Protein 5V5T (pdb70)

B-factor: mean 80.19, std 28.9, range [30.02, 225.95]

Foldseek 3Di:
DDFAWQLLVLVVLVVLCVVVVNDLVVLVVQPAPSVVSVLNNDGHDDDDPVSVVSSCVVSVHDVVPPSVDTHLLVVLLVQLVVCLVVPVVVSNQVSVVVLVVCLVPDDDDVSSLLSLCLLSCVVGVPPHPRDLVVNVVSLVVLVVVLVPDQAEELSVLVSLVSCVVSPPDDRPVVSNVSHLVRHQVDPDPDVVSVVSSVVVLVVVLLVVLLVLPVVSNVVSLVCVVRDDDPPPVVCVVNVVSVVLCCVVVPDPLVVLVVVLVVVLVVCVVPDPPVVSVVVNVSSVSSSVSSVVSVVVD/DFAWQLLVLVVLVVLCVVVVHDLVVLVVQPHPSVQSVCPNPGDDDDDVVSVVSSCVVSVHDVVPPSVDTHPLVVLLVQLVVCLVVPVVVSNQVSVVVLVVVLVPDDDDVSSLLSLCLLSQLLRPPVHDRDPVVSVVSLVVVVVVLVPDQAEELSVLVSLVSCVSSPSDDRPVVSNVSRLVRHQVDPDDDVVSVVSSVVVLVVLLLVQLLVLPVVSNVVSLVCVPRDDDPPPVVCVVNVVSVVLCCSVVPDPLVVLVVSLVVVLVVCVVPDPPVVSVVVNVSSVSSSVSSVDSVVPD/DLQLVLVVLVVLCVVVVPDLVVLVVQPHDSVQSVVCNPPHHDDDPVSVVSSCVVSVHDVPDPSPDDDPLVVLLVQLVVCLVVPVVVSNQVSVVVLVVVQVPDDDDVSSLLSLCLLSCVVRPPDHDRDPVVSVVSVVVLVVCLVPDQAEELSVLVVLVSCVVSPSDDRPVVSNVSRLVRHQVDDDDHVVSVVSSVVVLVVLLLVQLLVLPVVSNVVSLVCVPRDDDPVPVVCVVNVVSVVLVLLVVPDDVVVVVVVLVVVLVVCVVPDPPVVSVVVNVSSVSNSVSSVVSVVD/DLQLLLVVLVVLCVVVVPDLVVLVVQPHDSVQSVLVNPVHDDDDPVSVVSSCVVSVHDVPAVSVDDDPLVVLLVQLVVCLVVVVVVSNQVSVVVLVVCQVPDDDDVSSLLSLCLLSCVVGVPPHPRDLVVSVVSVVVLVVCLVPDQAEELSVLVSQVSCVVSPSDDRDVVSVVSRLVRHQVDDDDHVVSVVSSVVVLVVLLLVQLLVLPVVSNVVSLVCVVRDDDPPRVCCVVNVVSVVLVLLVVPDDVVVVVVSLVVVLVVCVVPDDPVVSVVVNVSSVSSSVSSVCSVVVD

Sequence (1178 aa):
QKEYEYRPLGEEIERIRKGKNIPLRVFDENGVSSRSYQRFVQGNSELRISDLAIIVEILSISPETEKLTPSKTVLAKEQFNQAIFSKNFQESSRIVADYRAYYEKSSFALGKQEVYSLALEYLFNPQTVVTKEEIIALENQILERLINADVYTIFNLKFLALQKNVGLQPFPTSLLFRVLQSVNEREIIDDIRSLEIIEQVIIDFLFAAIVSQNVPHILHHVLSFKEYEVGENNWRILWKKIAEKIEILTNEEIFADWSIFKEQILLSITLFLPKAKQEFFAGQLEKIEDSLKEIKENGKEYEYRPLGEEIERIRKGKNIPLRVFDENGVSSRSYQRFVQGNSEELRISDLAIIVEILSISPETEKLTPSKTVLAKEQFNQAIFSKNFQESSRIVADYRAYYEKSSFALGKQEVYSLALEYLFNPQTVVTKEEIIALENQILERLINADVYTIFNLKFLALQKNVGLQPFPTSLLFRVLQSVNEREIIDIRSLEIIEQVIIDFLFAAIVSQNVPHILHHVLSFKEYEVGENNWRILWKKIAEKIEILTNEEIFADWSIFKEQILLSITLFLPKAKQEFFAGQLEKIEDSLKEIKENGEYRPLGEEIERIRKGKNIPLRVFDENGVSSRSYQRFVQGNSELRISDLAIIVEILSISPETEKLTPSKTVLAKEQFNQAIFSKNFQESSRIVADYRAYYEKSSFALGKQEVYSLALEYLFNPQTVVTKEEIIALENQILERLINADDVYTIFNLKFLALQKNVGLQPFPTSLLFRVLQSVNEREIIDIRSLEIIEQVIIDFLFAAIVSQNVPHILHVLSFKEYEVGENNWRILWKKIAEKIEILTNEEIFADWSIFKEQILLSITLFLPKAKQEFFAGQLEKIEDSLKEIKENEYRPLGEEIERIRKGKNIPLRVFDENGVSSRSYQRFVQGNSELRISDLAIIVEILSISPETEKLTPSKTVLAKEQFNQAIFSKNFQESSRIVADYRAYYEKSSFALGKQEVYSLALEYLFNPQTVVTKEEIIALENQILERLINADDVYTIFNLKFLALQKNVGLQPFPTSLLFRVLQSVNEREIIDIRSLEIIEQVIIDFLFAAIVSQNVPHILHVLSFKEYEVGENNWRILWKKIAEKIEILTNEEIFADWSIFKEQILLSITLFLPKAKQEFFAGQLEKIEDSLKEIKENG

Organism: Enterococcus faecalis (strain ATCC 700802 / V583) (NCBI:txid226185)

Radius of gyration: 39.57 Å; Cα contacts (8 Å, |Δi|>4): 1208; chains: 4; bounding box: 104×98×89 Å

Solvent-accessible surface area: 54948 Å² total

Nearest PDB structures (foldseek):
  5v5u-assembly1_B  TM=9.671E-01  e=2.478E-31  Enterococcus faecalis V583
  2axz-assembly3_C  TM=6.644E-01  e=4.221E-04  Enterococcus faecalis
  2axu-assembly2_K  TM=6.729E-01  e=2.171E-03  Enterococcus faecalis
  2awi-assembly1_F  TM=6.571E-01  e=1.360E-03  Enterococcus faecalis
  7zcv-assembly1_A  TM=5.859E-01  e=3.466E-03  Streptococcus pneumoniae

Structure (mmCIF, N/CA/C/O backbone):
data_5V5T
#
_entry.id   5V5T
#
_cell.length_a   70.800
_cell.length_b   75.330
_cell.length_c   85.280
_cell.angle_alpha   112.990
_cell.angle_beta   89.930
_cell.angle_gamma   103.880
#
_symmetry.space_group_name_H-M   'P 1'
#
loop_
_entity.id
_entity.type
_entity.pdbx_description
1 polymer 'Conserved domain protein'
2 non-polymer (4S)-2-METHYL-2,4-PENTANEDIOL
3 water water
#
loop_
_atom_site.group_PDB
_atom_site.id
_atom_site.type_symbol
_atom_site.label_atom_id
_atom_site.label_alt_id
_atom_site.label_comp_id
_atom_site.label_asym_id
_atom_site.label_entity_id
_atom_site.label_seq_id
_atom_site.pdbx_PDB_ins_code
_atom_site.Cartn_x
_atom_site.Cartn_y
_atom_site.Cartn_z
_atom_site.occupancy
_atom_site.B_iso_or_equiv
_atom_site.auth_seq_id
_atom_site.auth_comp_id
_atom_site.auth_asym_id
_atom_site.auth_atom_id
_atom_site.pdbx_PDB_model_num
ATOM 1 N N . GLN A 1 1 ? -95.719 67.787 -87.795 1.00 153.68 3 GLN A N 1
ATOM 2 C CA . GLN A 1 1 ? -95.054 68.718 -88.704 1.00 154.89 3 GLN A CA 1
ATOM 3 C C . GLN A 1 1 ? -93.908 69.462 -88.020 1.00 150.48 3 GLN A C 1
ATOM 4 O O . GLN A 1 1 ? -92.849 68.880 -87.790 1.00 156.96 3 GLN A O 1
ATOM 10 N N . LYS A 1 2 ? -94.126 70.741 -87.703 1.00 139.24 4 LYS A N 1
ATOM 11 C CA . LYS A 1 2 ? -93.109 71.543 -87.029 1.00 126.47 4 LYS A CA 1
ATOM 12 C C . LYS A 1 2 ? -92.675 70.865 -85.728 1.00 128.34 4 LYS A C 1
ATOM 13 O O . LYS A 1 2 ? -93.412 70.064 -85.141 1.00 127.88 4 LYS A O 1
ATOM 19 N N . GLU A 1 3 ? -91.451 71.165 -85.293 1.00 129.98 5 GLU A N 1
ATOM 20 C CA . GLU A 1 3 ? -90.868 70.533 -84.113 1.00 129.58 5 GLU A CA 1
ATOM 21 C C . GLU A 1 3 ? -91.196 71.300 -82.835 1.00 123.73 5 GLU A C 1
ATOM 22 O O . GLU A 1 3 ? -91.327 72.528 -82.834 1.00 118.79 5 GLU A O 1
ATOM 28 N N . TYR A 1 4 ? -91.300 70.558 -81.733 1.00 121.57 6 TYR A N 1
ATOM 29 C CA . TYR A 1 4 ? -91.695 71.143 -80.457 1.00 125.76 6 TYR A CA 1
ATOM 30 C C . TYR A 1 4 ? -90.571 71.993 -79.877 1.00 131.40 6 TYR A C 1
ATOM 31 O O . TYR A 1 4 ? -89.442 71.517 -79.714 1.00 131.22 6 TYR A O 1
ATOM 48 N N . GLU A 1 6 ? -89.325 73.726 -76.568 1.00 102.23 8 GLU A N 1
ATOM 49 C CA . GLU A 1 6 ? -89.536 73.745 -75.122 1.00 95.26 8 GLU A CA 1
ATOM 50 C C . GLU A 1 6 ? -89.132 75.100 -74.564 1.00 87.28 8 GLU A C 1
ATOM 51 O O . GLU A 1 6 ? -87.956 75.474 -74.607 1.00 98.78 8 GLU A O 1
ATOM 57 N N . TYR A 1 7 ? -90.099 75.826 -74.021 1.00 77.41 9 TYR A N 1
ATOM 58 C CA . TYR A 1 7 ? -89.862 77.207 -73.635 1.00 85.22 9 TYR A CA 1
ATOM 59 C C . TYR A 1 7 ? -90.201 77.484 -72.175 1.00 99.37 9 TYR A C 1
ATOM 60 O O . TYR A 1 7 ? -90.332 78.653 -71.795 1.00 100.44 9 TYR A O 1
ATOM 69 N N . ARG A 1 8 ? -90.336 76.447 -71.344 1.00 109.93 10 ARG A N 1
ATOM 70 C CA . ARG A 1 8 ? -90.659 76.694 -69.941 1.00 114.08 10 ARG A CA 1
ATOM 71 C C . ARG A 1 8 ? -89.613 77.561 -69.250 1.00 101.62 10 ARG A C 1
ATOM 72 O O . ARG A 1 8 ? -90.011 78.397 -68.424 1.00 99.25 10 ARG A O 1
ATOM 80 N N . PRO A 1 9 ? -88.297 77.392 -69.476 1.00 92.48 11 PRO A N 1
ATOM 81 C CA . PRO A 1 9 ? -87.330 78.341 -68.883 1.00 93.92 11 PRO A CA 1
ATOM 82 C C . PRO A 1 9 ? -87.687 79.804 -69.095 1.00 85.97 11 PRO A C 1
ATOM 83 O O . PRO A 1 9 ? -87.643 80.584 -68.143 1.00 86.42 11 PRO A O 1
ATOM 87 N N . LEU A 1 10 ? -88.025 80.205 -70.318 1.00 87.38 12 LEU A N 1
ATOM 88 C CA . LEU A 1 10 ? -88.362 81.604 -70.549 1.00 84.18 12 LEU A CA 1
ATOM 89 C C . LEU A 1 10 ? -89.542 82.025 -69.694 1.00 77.81 12 LEU A C 1
ATOM 90 O O . LEU A 1 10 ? -89.512 83.077 -69.041 1.00 79.95 12 LEU A O 1
ATOM 95 N N . GLY A 1 11 ? -90.595 81.210 -69.682 1.00 80.51 13 GLY A N 1
ATOM 96 C CA . GLY A 1 11 ? -91.770 81.559 -68.899 1.00 87.97 13 GLY A CA 1
ATOM 97 C C . GLY A 1 11 ? -91.479 81.597 -67.415 1.00 83.51 13 GLY A C 1
ATOM 98 O O . GLY A 1 11 ? -91.977 82.459 -66.690 1.00 83.68 13 GLY A O 1
ATOM 99 N N . GLU A 1 12 ? -90.685 80.649 -66.942 1.00 79.31 14 GLU A N 1
ATOM 100 C CA . GLU A 1 12 ? -90.358 80.593 -65.530 1.00 76.27 14 GLU A CA 1
ATOM 101 C C . GLU A 1 12 ? -89.491 81.786 -65.123 1.00 69.03 14 GLU A C 1
ATOM 102 O O . GLU A 1 12 ? -89.634 82.312 -64.016 1.00 78.07 14 GLU A O 1
ATOM 108 N N . GLU A 1 13 ? -88.596 82.230 -66.014 1.00 62.43 15 GLU A N 1
ATOM 109 C CA . GLU A 1 13 ? -87.757 83.400 -65.751 1.00 66.70 15 GLU A CA 1
ATOM 110 C C . GLU A 1 13 ? -88.563 84.695 -65.753 1.00 71.16 15 GLU A C 1
ATOM 111 O O . GLU A 1 13 ? -88.323 85.584 -64.922 1.00 68.04 15 GLU A O 1
ATOM 117 N N . ILE A 1 14 ? -89.492 84.843 -66.707 1.00 67.66 16 ILE A N 1
ATOM 118 C CA . ILE A 1 14 ? -90.379 86.004 -66.712 1.00 67.63 16 ILE A CA 1
ATOM 119 C C . ILE A 1 14 ? -91.258 85.996 -65.472 1.00 77.36 16 ILE A C 1
ATOM 120 O O . ILE A 1 14 ? -91.573 87.054 -64.909 1.00 70.48 16 ILE A O 1
ATOM 125 N N . GLU A 1 15 ? -91.696 84.800 -65.054 1.00 82.17 17 GLU A N 1
A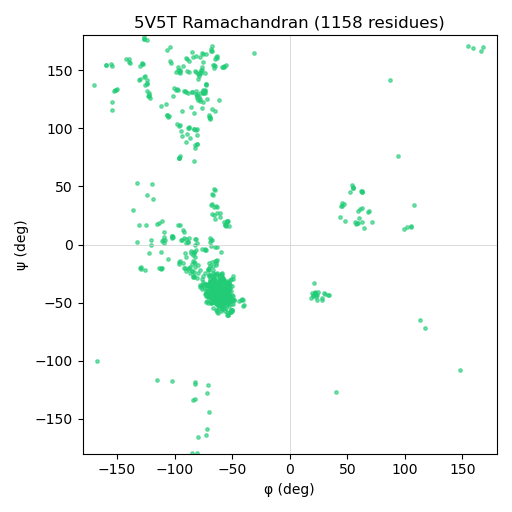TOM 126 C CA . GLU A 1 15 ? -92.435 84.638 -63.807 1.00 80.96 17 GLU A CA 1
ATOM 127 C C . GLU A 1 15 ? -91.603 85.126 -62.636 1.00 70.15 17 GLU A C 1
ATOM 128 O O . GLU A 1 15 ? -92.082 85.886 -61.790 1.00 69.41 17 GLU A O 1
ATOM 134 N N . ARG A 1 16 ? -90.359 84.656 -62.563 1.00 67.33 18 ARG A N 1
ATOM 135 C CA . ARG A 1 16 ? -89.439 85.046 -61.501 1.00 63.87 18 ARG A CA 1
ATOM 136 C C . ARG A 1 16 ? -89.302 86.561 -61.405 1.00 65.27 18 ARG A C 1
ATOM 137 O O . ARG A 1 16 ? -89.392 87.131 -60.314 1.00 72.42 18 ARG A O 1
ATOM 145 N N . ILE A 1 17 ? -89.130 87.237 -62.540 1.00 63.95 19 ILE A N 1
ATOM 146 C CA . ILE A 1 17 ? -88.969 88.687 -62.504 1.00 62.96 19 ILE A CA 1
ATOM 147 C C . ILE A 1 17 ? -90.276 89.373 -62.142 1.00 63.17 19 ILE A C 1
ATOM 148 O O . ILE A 1 17 ? -90.314 90.236 -61.257 1.00 75.56 19 ILE A O 1
ATOM 153 N N . ARG A 1 18 ? -91.360 89.014 -62.834 1.00 54.64 20 ARG A N 1
ATOM 154 C CA . ARG A 1 18 ? -92.667 89.600 -62.575 1.00 65.66 20 ARG A CA 1
ATOM 155 C C . ARG A 1 18 ? -93.038 89.507 -61.105 1.00 69.76 20 ARG A C 1
ATOM 156 O O . ARG A 1 18 ? -93.439 90.501 -60.489 1.00 65.47 20 ARG A O 1
ATOM 164 N N . LYS A 1 19 ? -92.904 88.312 -60.526 1.00 67.96 21 LYS A N 1
ATOM 165 C CA . LYS A 1 19 ? -93.277 88.139 -59.128 1.00 73.81 21 LYS A CA 1
ATOM 166 C C . LYS A 1 19 ? -92.302 88.881 -58.234 1.00 70.61 21 LYS A C 1
ATOM 167 O O . LYS A 1 19 ? -92.712 89.539 -57.274 1.00 71.79 21 LYS A O 1
ATOM 173 N N . GLY A 1 20 ? -91.005 88.798 -58.549 1.00 66.10 22 GLY A N 1
ATOM 174 C CA . GLY A 1 20 ? -90.004 89.555 -57.814 1.00 66.80 22 GLY A CA 1
ATOM 175 C C . GLY A 1 20 ? -90.203 91.061 -57.855 1.00 65.04 22 GLY A C 1
ATOM 176 O O . GLY A 1 20 ? -89.744 91.768 -56.959 1.00 60.71 22 GLY A O 1
ATOM 177 N N . LYS A 1 21 ? -90.863 91.577 -58.900 1.00 68.03 23 LYS A N 1
ATOM 178 C CA . LYS A 1 21 ? -91.104 93.010 -59.045 1.00 56.22 23 LYS A CA 1
ATOM 179 C C . LYS A 1 21 ? -92.519 93.429 -58.678 1.00 65.12 23 LYS A C 1
ATOM 180 O O . LYS A 1 21 ? -92.873 94.593 -58.879 1.00 70.61 23 LYS A O 1
ATOM 186 N N . ASN A 1 22 ? -93.334 92.513 -58.142 1.00 68.62 24 ASN A N 1
ATOM 187 C CA . ASN A 1 22 ? -94.672 92.843 -57.643 1.00 74.37 24 ASN A CA 1
ATOM 188 C C . ASN A 1 22 ? -95.574 93.358 -58.760 1.00 78.32 24 ASN A C 1
ATOM 189 O O . ASN A 1 22 ? -96.270 94.364 -58.605 1.00 80.46 24 ASN A O 1
ATOM 194 N N . ILE A 1 23 ? -95.546 92.676 -59.902 1.00 75.47 25 ILE A N 1
ATOM 195 C CA . ILE A 1 23 ? -96.367 93.047 -61.051 1.00 70.69 25 ILE A CA 1
ATOM 196 C C . ILE A 1 23 ? -97.492 92.022 -61.154 1.00 74.45 25 ILE A C 1
ATOM 197 O O . ILE A 1 23 ? -97.231 90.844 -61.445 1.00 74.42 25 ILE A O 1
ATOM 202 N N . PRO A 1 24 ? -98.736 92.402 -60.902 1.00 71.62 26 PRO A N 1
ATOM 203 C CA . PRO A 1 24 ? -99.827 91.431 -61.002 1.00 82.66 26 PRO A CA 1
ATOM 204 C C . PRO A 1 24 ? -100.191 91.174 -62.454 1.00 85.20 26 PRO A C 1
ATOM 205 O O . PRO A 1 24 ? -100.087 92.053 -63.307 1.00 81.02 26 PRO A O 1
ATOM 209 N N . LEU A 1 25 ? -100.617 89.937 -62.723 1.00 91.73 27 LEU A N 1
ATOM 210 C CA . LEU A 1 25 ? -100.999 89.527 -64.072 1.00 96.94 27 LEU A CA 1
ATOM 211 C C . LEU A 1 25 ? -101.955 90.523 -64.717 1.00 97.03 27 LEU A C 1
ATOM 212 O O . LEU A 1 25 ? -101.973 90.671 -65.948 1.00 102.67 27 LEU A O 1
ATOM 217 N N . ARG A 1 26 ? -102.728 91.237 -63.896 1.00 93.86 28 ARG A N 1
ATOM 218 C CA . ARG A 1 26 ? -103.685 92.219 -64.395 1.00 96.35 28 ARG A CA 1
ATOM 219 C C . ARG A 1 26 ? -102.990 93.257 -65.275 1.00 92.58 28 ARG A C 1
ATOM 220 O O . ARG A 1 26 ? -103.483 93.598 -66.362 1.00 96.51 28 ARG A O 1
ATOM 228 N N . VAL A 1 27 ? -101.768 93.635 -64.902 1.00 87.98 29 VAL A N 1
ATOM 229 C CA . VAL A 1 27 ? -101.030 94.659 -65.632 1.00 77.88 29 VAL A CA 1
ATOM 230 C C . VAL A 1 27 ? -100.736 94.197 -67.053 1.00 78.71 29 VAL A C 1
ATOM 231 O O . VAL A 1 27 ? -100.844 94.983 -68.006 1.00 83.90 29 VAL A O 1
ATOM 235 N N . PHE A 1 28 ? -100.471 92.895 -67.236 1.00 81.16 30 PHE A N 1
ATOM 236 C CA . PHE A 1 28 ? -100.244 92.393 -68.594 1.00 96.64 30 PHE A CA 1
ATOM 237 C C . PHE A 1 28 ? -101.464 92.671 -69.477 1.00 108.22 30 PHE A C 1
ATOM 238 O O . PHE A 1 28 ? -101.335 93.176 -70.603 1.00 106.50 30 PHE A O 1
ATOM 246 N N .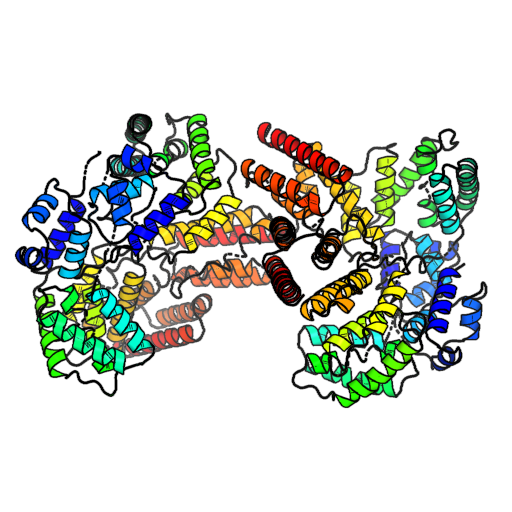 ASP A 1 29 ? -102.669 92.389 -68.956 1.00 105.25 31 ASP A N 1
ATOM 247 C CA . ASP A 1 29 ? -103.879 92.638 -69.739 1.00 100.82 31 ASP A CA 1
ATOM 248 C C . ASP A 1 29 ? -104.113 94.120 -69.972 1.00 86.09 31 ASP A C 1
ATOM 249 O O . ASP A 1 29 ? -104.599 94.494 -71.041 1.00 88.20 31 ASP A O 1
ATOM 254 N N . GLU A 1 30 ? -103.752 94.985 -69.022 1.00 88.01 32 GLU A N 1
ATOM 255 C CA . GLU A 1 30 ? -103.897 96.408 -69.309 1.00 89.22 32 GLU A CA 1
ATOM 256 C C . GLU A 1 30 ? -102.993 96.861 -70.443 1.00 96.76 32 GLU A C 1
ATOM 257 O O . GLU A 1 30 ? -103.229 97.929 -71.022 1.00 97.94 32 GLU A O 1
ATOM 263 N N . ASN A 1 31 ? -101.987 96.058 -70.802 1.00 101.49 33 ASN A N 1
ATOM 264 C CA . ASN A 1 31 ? -100.972 96.475 -71.759 1.00 96.37 33 ASN A CA 1
ATOM 265 C C . ASN A 1 31 ? -101.076 95.752 -73.092 1.00 99.07 33 ASN A C 1
ATOM 266 O O . ASN A 1 31 ? -100.253 96.003 -73.979 1.00 97.43 33 ASN A O 1
ATOM 271 N N . GLY A 1 32 ? -102.058 94.878 -73.259 1.00 99.97 34 GLY A N 1
ATOM 272 C CA . GLY A 1 32 ? -102.311 94.236 -74.527 1.00 102.45 34 GLY A CA 1
ATOM 273 C C . GLY A 1 32 ? -101.903 92.778 -74.651 1.00 94.49 34 GLY A C 1
ATOM 274 O O . GLY A 1 32 ? -101.859 92.265 -75.780 1.00 94.44 34 GLY A O 1
ATOM 275 N N . VAL A 1 33 ? -101.636 92.092 -73.542 1.00 85.12 35 VAL A N 1
ATOM 276 C CA . VAL A 1 33 ? -101.117 90.729 -73.560 1.00 94.20 35 VAL A CA 1
ATOM 277 C C . VAL A 1 33 ? -102.078 89.847 -72.789 1.00 99.94 35 VAL A C 1
ATOM 278 O O . VAL A 1 33 ? -102.404 90.142 -71.634 1.00 87.89 35 VAL A O 1
ATOM 282 N N . SER A 1 34 ? -102.502 88.752 -73.417 1.00 114.89 36 SER A N 1
ATOM 283 C CA . SER A 1 34 ? -103.457 87.841 -72.800 1.00 126.61 36 SER A CA 1
ATOM 284 C C . SER A 1 34 ? -102.778 87.123 -71.645 1.00 111.19 36 SER A C 1
ATOM 285 O O . SER A 1 34 ? -101.910 86.266 -71.853 1.00 105.42 36 SER A O 1
ATOM 288 N N . SER A 1 35 ? -103.163 87.496 -70.425 1.00 106.35 37 SER A N 1
ATOM 289 C CA . SER A 1 35 ? -102.682 86.794 -69.247 1.00 117.16 37 SER A CA 1
ATOM 290 C C . SER A 1 35 ? -102.940 85.301 -69.355 1.00 123.94 37 SER A C 1
ATOM 291 O O . SER A 1 35 ? -102.148 84.496 -68.859 1.00 126.44 37 SER A O 1
ATOM 294 N N . ARG A 1 36 ? -104.036 84.916 -70.007 1.00 119.44 38 ARG A N 1
ATOM 295 C CA . ARG A 1 36 ? -104.383 83.505 -70.122 1.00 119.07 38 ARG A CA 1
ATOM 296 C C . ARG A 1 36 ? -103.437 82.783 -71.073 1.00 117.48 38 ARG A C 1
ATOM 297 O O . ARG A 1 36 ? -102.965 81.677 -70.779 1.00 110.85 38 ARG A O 1
ATOM 305 N N . SER A 1 37 ? -103.150 83.396 -72.224 1.00 129.85 39 SER A N 1
ATOM 306 C CA . SER A 1 37 ? -102.117 82.855 -73.102 1.00 132.80 39 SER A CA 1
ATOM 307 C C . SER A 1 37 ? -100.771 82.831 -72.405 1.00 130.48 39 SER A C 1
ATOM 308 O O . SER A 1 37 ? -99.999 81.885 -72.575 1.00 141.26 39 SER A O 1
ATOM 311 N N . TYR A 1 38 ? -100.458 83.879 -71.640 1.00 121.87 40 TYR A N 1
ATOM 312 C CA . TYR A 1 38 ? -99.179 83.932 -70.932 1.00 114.26 40 TYR A CA 1
ATOM 313 C C . TYR A 1 38 ? -99.044 82.797 -69.922 1.00 103.26 40 TYR A C 1
ATOM 314 O O . TYR A 1 38 ? -97.991 82.160 -69.827 1.00 99.72 40 TYR A O 1
ATOM 323 N N . GLN A 1 39 ? -100.086 82.560 -69.125 1.00 105.09 41 GLN A N 1
ATOM 324 C CA . GLN A 1 39 ? -100.033 81.474 -68.153 1.00 111.96 41 GLN A CA 1
ATOM 325 C C . GLN A 1 39 ? -99.900 80.150 -68.874 1.00 111.46 41 GLN A C 1
ATOM 326 O O . GLN A 1 39 ? -99.104 79.284 -68.483 1.00 112.19 41 GLN A O 1
ATOM 332 N N . ARG A 1 40 ? -100.683 79.986 -69.936 1.00 105.67 42 ARG A N 1
ATOM 333 C CA . ARG A 1 40 ? -100.563 78.820 -70.792 1.00 115.66 42 ARG A CA 1
ATOM 334 C C . ARG A 1 40 ? -99.142 78.648 -71.307 1.00 120.07 42 ARG A C 1
ATOM 335 O O . ARG A 1 40 ? -98.672 77.517 -71.468 1.00 120.39 42 ARG A O 1
ATOM 343 N N . PHE A 1 41 ? -98.443 79.758 -71.535 1.00 124.73 43 PHE A N 1
ATOM 344 C CA . PHE A 1 41 ? -97.053 79.735 -71.970 1.00 117.43 43 PHE A CA 1
ATOM 345 C C . PHE A 1 41 ? -96.102 79.335 -70.847 1.00 121.90 43 PHE A C 1
ATOM 346 O O . PHE A 1 41 ? -95.152 78.577 -71.076 1.00 128.15 43 PHE A O 1
ATOM 354 N N . VAL A 1 42 ? -96.319 79.859 -69.634 1.00 120.56 44 VAL A N 1
ATOM 355 C CA . VAL A 1 42 ? -95.455 79.513 -68.505 1.00 116.78 44 VAL A CA 1
ATOM 356 C C . VAL A 1 42 ? -95.482 78.011 -68.271 1.00 127.87 44 VAL A C 1
ATOM 357 O O . VAL A 1 42 ? -94.454 77.394 -67.966 1.00 124.28 44 VAL A O 1
ATOM 361 N N . GLN A 1 43 ? -96.657 77.399 -68.440 1.00 141.82 45 GLN A N 1
ATOM 362 C CA . GLN A 1 43 ? -96.847 75.957 -68.332 1.00 150.47 45 GLN A CA 1
ATOM 363 C C . GLN A 1 43 ? -96.185 75.224 -69.495 1.00 158.99 45 GLN A C 1
ATOM 364 O O . GLN A 1 43 ? -95.115 75.624 -69.968 1.00 159.32 45 GLN A O 1
ATOM 370 N N . GLY A 1 44 ? -96.810 74.145 -69.958 1.00 162.52 46 GLY A N 1
ATOM 371 C CA . GLY A 1 44 ? -96.276 73.388 -71.073 1.00 164.34 46 GLY A CA 1
ATOM 372 C C . GLY A 1 44 ? -97.225 73.369 -72.251 1.00 168.73 46 GLY A C 1
ATOM 373 O O . GLY A 1 44 ? -97.365 72.350 -72.934 1.00 165.94 46 GLY A O 1
ATOM 374 N N . ASN A 1 45 A -97.873 74.506 -72.501 1.00 173.26 47 ASN A N 1
ATOM 375 C CA . ASN A 1 45 A -98.950 74.590 -73.479 1.00 181.24 47 ASN A CA 1
ATOM 376 C C . ASN A 1 45 A -98.599 75.502 -74.666 1.00 177.83 47 ASN A C 1
ATOM 377 O O . ASN A 1 45 A -97.645 75.219 -75.399 1.00 181.99 47 ASN A O 1
ATOM 382 N N . SER A 1 46 ? -99.334 76.610 -74.847 1.00 169.64 48 SER A N 1
ATOM 383 C CA . SER A 1 46 ? -99.423 77.309 -76.131 1.00 154.91 48 SER A CA 1
ATOM 384 C C . SER A 1 46 ? -98.223 78.232 -76.394 1.00 146.00 48 SER A C 1
ATOM 385 O O . SER A 1 46 ? -97.291 78.355 -75.589 1.00 143.38 48 SER A O 1
ATOM 388 N N . GLU A 1 47 ? -98.270 78.911 -77.551 1.00 137.83 49 GLU A N 1
ATOM 389 C CA . GLU A 1 47 ? -97.132 79.633 -78.123 1.00 125.37 49 GLU A CA 1
ATOM 390 C C . GLU A 1 47 ? -97.322 81.143 -78.002 1.00 106.34 49 GLU A C 1
ATOM 391 O O . GLU A 1 47 ? -98.263 81.707 -78.567 1.00 103.46 49 GLU A O 1
ATOM 397 N N . LEU A 1 48 ? -96.391 81.793 -77.318 1.00 98.57 50 LEU A N 1
ATOM 398 C CA . LEU A 1 48 ? -96.362 83.242 -77.194 1.00 93.64 50 LEU A CA 1
ATOM 399 C C . LEU A 1 48 ? -95.789 83.881 -78.458 1.00 88.52 50 LEU A C 1
ATOM 400 O O . LEU A 1 48 ? -94.899 83.327 -79.108 1.00 81.58 50 LEU A O 1
ATOM 405 N N . ARG A 1 49 ? -96.293 85.067 -78.786 1.00 86.97 51 ARG A N 1
ATOM 406 C CA . ARG A 1 49 ? -95.871 85.831 -79.952 1.00 90.84 51 ARG A CA 1
ATOM 407 C C . ARG A 1 49 ? -94.836 86.894 -79.591 1.00 89.76 51 ARG A C 1
ATOM 408 O O . ARG A 1 49 ? -94.802 87.396 -78.467 1.00 83.66 51 ARG A O 1
ATOM 416 N N . ILE A 1 50 ? -93.989 87.234 -80.573 1.00 94.81 52 ILE A N 1
ATOM 417 C CA . ILE A 1 50 ? -92.889 88.175 -80.348 1.00 88.01 52 ILE A CA 1
ATOM 418 C C . ILE A 1 50 ? -93.393 89.494 -79.777 1.00 85.84 52 ILE A C 1
ATOM 419 O O . ILE A 1 50 ? -92.757 90.092 -78.900 1.00 88.29 52 ILE A O 1
ATOM 424 N N . SER A 1 51 ? -94.534 89.978 -80.270 1.00 91.00 53 SER A N 1
ATOM 425 C CA . SER A 1 51 ? -95.025 91.277 -79.818 1.00 87.35 53 SER A CA 1
ATOM 426 C C . SER A 1 51 ? -95.476 91.235 -78.371 1.00 87.40 53 SER A C 1
ATOM 427 O O . SER A 1 51 ? -95.294 92.217 -77.636 1.00 96.51 53 SER A O 1
ATOM 430 N N . ASP A 1 52 ? -96.050 90.105 -77.947 1.00 85.82 54 ASP A N 1
ATOM 431 C CA . ASP A 1 52 ? -96.371 89.910 -76.536 1.00 90.65 54 ASP A CA 1
ATOM 432 C C . ASP A 1 52 ? -95.110 90.006 -75.680 1.00 84.24 54 ASP A C 1
ATOM 433 O O . ASP A 1 52 ? -95.082 90.718 -74.673 1.00 83.46 54 ASP A O 1
ATOM 438 N N . LEU A 1 53 ? -94.060 89.277 -76.064 1.00 81.43 55 LEU A N 1
ATOM 439 C CA . LEU A 1 53 ? -92.776 89.359 -75.371 1.00 82.51 55 LEU A CA 1
ATOM 440 C C . LEU A 1 53 ? -92.250 90.788 -75.299 1.00 80.20 55 LEU A C 1
ATOM 441 O O . LEU A 1 53 ? -91.710 91.213 -74.267 1.00 75.14 55 LEU A O 1
ATOM 446 N N . ALA A 1 54 ? -92.378 91.542 -76.390 1.00 78.71 56 ALA A N 1
ATOM 447 C CA . ALA A 1 54 ? -91.842 92.895 -76.377 1.00 79.01 56 ALA A CA 1
ATOM 448 C C . ALA A 1 54 ? -92.567 93.746 -75.354 1.00 75.70 56 ALA A C 1
ATOM 449 O O . ALA A 1 54 ? -91.936 94.480 -74.564 1.00 76.96 56 ALA A O 1
ATOM 451 N N . ILE A 1 55 ? -93.895 93.591 -75.306 1.00 75.00 57 ILE A N 1
ATOM 452 C CA . ILE A 1 55 ? -94.690 94.308 -74.318 1.00 80.10 57 ILE A CA 1
ATOM 453 C C . ILE A 1 55 ? -94.291 93.876 -72.919 1.00 78.53 57 ILE A C 1
ATOM 454 O O . ILE A 1 55 ? -94.216 94.698 -71.998 1.00 71.85 57 ILE A O 1
ATOM 459 N N . ILE A 1 56 ? -94.003 92.586 -72.741 1.00 74.55 58 ILE A N 1
ATOM 460 C CA . ILE A 1 56 ? -93.669 92.101 -71.415 1.00 67.93 58 ILE A CA 1
ATOM 461 C C . ILE A 1 56 ? -92.351 92.687 -70.946 1.00 63.09 58 ILE A C 1
ATOM 462 O O . ILE A 1 56 ? -92.241 93.108 -69.790 1.00 69.43 58 ILE A O 1
ATOM 467 N N . VAL A 1 57 ? -91.338 92.758 -71.824 1.00 61.87 59 VAL A N 1
ATOM 468 C CA . VAL A 1 57 ? -90.072 93.297 -71.335 1.00 64.55 59 VAL A CA 1
ATOM 469 C C . VAL A 1 57 ? -90.225 94.778 -71.043 1.00 61.95 59 VAL A C 1
ATOM 470 O O . VAL A 1 57 ? -89.513 95.320 -70.190 1.00 67.19 59 VAL A O 1
ATOM 474 N N . GLU A 1 58 ? -91.160 95.462 -71.702 1.00 58.50 60 GLU A N 1
ATOM 475 C CA . GLU A 1 58 ? -91.373 96.856 -71.313 1.00 66.49 60 GLU A CA 1
ATOM 476 C C . GLU A 1 58 ? -92.085 96.970 -69.973 1.00 72.96 60 GLU A C 1
ATOM 477 O O . GLU A 1 58 ? -91.719 97.808 -69.141 1.00 76.26 60 GLU A O 1
ATOM 483 N N . ILE A 1 59 ? -93.105 96.136 -69.751 1.00 67.14 61 ILE A N 1
ATOM 484 C CA . ILE A 1 59 ? -93.778 96.092 -68.459 1.00 63.76 61 ILE A CA 1
ATOM 485 C C . ILE A 1 59 ? -92.771 95.855 -67.336 1.00 69.71 61 ILE A C 1
ATOM 486 O O . ILE A 1 59 ? -92.773 96.555 -66.318 1.00 71.07 61 ILE A O 1
ATOM 491 N N . LEU A 1 60 ? -91.909 94.852 -67.494 1.00 60.21 62 LEU A N 1
ATOM 492 C CA . LEU A 1 60 ? -91.016 94.454 -66.415 1.00 60.16 62 LEU A CA 1
ATOM 493 C C . LEU A 1 60 ? -89.697 95.216 -66.397 1.00 65.06 62 LEU A C 1
ATOM 494 O O . LEU A 1 60 ? -88.868 94.947 -65.520 1.00 60.25 62 LEU A O 1
ATOM 499 N N . SER A 1 61 ? -89.507 96.175 -67.306 1.00 63.28 63 SER A N 1
ATOM 500 C CA . SER A 1 61 ? -88.282 96.959 -67.402 1.00 60.35 63 SER A CA 1
ATOM 501 C C . SER A 1 61 ? -87.060 96.048 -67.535 1.00 67.14 63 SER A C 1
ATOM 502 O O . SER A 1 61 ? -86.071 96.180 -66.812 1.00 60.39 63 SER A O 1
ATOM 505 N N . ILE A 1 62 ? -87.152 95.099 -68.467 1.00 59.78 64 ILE A N 1
ATOM 506 C CA . ILE A 1 62 ? -86.117 94.102 -68.724 1.00 59.43 64 ILE A CA 1
ATOM 507 C C . ILE A 1 62 ? -85.277 94.523 -69.910 1.00 64.74 64 ILE A C 1
ATOM 508 O O . ILE A 1 62 ? -85.821 94.841 -70.974 1.00 62.53 64 ILE A O 1
ATOM 513 N N . SER A 1 63 ? -83.958 94.437 -69.767 1.00 66.31 65 SER A N 1
ATOM 514 C CA . SER A 1 63 ? -83.111 94.469 -70.958 1.00 67.94 65 SER A CA 1
ATOM 515 C C . SER A 1 63 ? -83.141 93.092 -71.610 1.00 64.17 65 SER A C 1
ATOM 516 O O . SER A 1 63 ? -82.867 92.102 -70.941 1.00 66.97 65 SER A O 1
ATOM 519 N N . PRO A 1 64 ? -83.454 92.976 -72.901 1.00 71.83 66 PRO A N 1
ATOM 520 C CA . PRO A 1 64 ? -83.641 91.621 -73.456 1.00 68.37 66 PRO A CA 1
ATOM 521 C C . PRO A 1 64 ? -82.354 90.813 -73.429 1.00 78.69 66 PRO A C 1
ATOM 522 O O . PRO A 1 64 ? -82.406 89.592 -73.231 1.00 80.04 66 PRO A O 1
ATOM 534 N N . GLU A 1 66 ? -80.472 90.655 -70.895 1.00 81.02 68 GLU A N 1
ATOM 535 C CA . GLU A 1 66 ? -80.473 90.088 -69.548 1.00 83.00 68 GLU A CA 1
ATOM 536 C C . GLU A 1 66 ? -81.011 88.654 -69.503 1.00 83.61 68 GLU A C 1
ATOM 537 O O . GLU A 1 66 ? -80.802 87.945 -68.508 1.00 71.29 68 GLU A O 1
ATOM 551 N N . THR A 1 68 ? -80.972 86.394 -72.540 1.00 100.90 70 THR A N 1
ATOM 552 C CA . THR A 1 68 ? -80.308 85.641 -73.603 1.00 95.40 70 THR A CA 1
ATOM 553 C C . THR A 1 68 ? -80.431 84.124 -73.500 1.00 101.13 70 THR A C 1
ATOM 554 O O . THR A 1 68 ? -81.049 83.506 -74.371 1.00 93.77 70 THR A O 1
ATOM 558 N N . GLU A 1 69 ? -79.852 83.505 -72.464 1.00 108.92 71 GLU A N 1
ATOM 559 C CA . GLU A 1 69 ? -79.860 82.044 -72.401 1.00 114.84 71 GLU A CA 1
ATOM 560 C C . GLU A 1 69 ? -81.248 81.467 -72.124 1.00 105.96 71 GLU A C 1
ATOM 561 O O . GLU A 1 69 ? -81.464 80.270 -72.344 1.00 105.07 71 GLU A O 1
ATOM 567 N N . LYS A 1 70 ? -82.194 82.281 -71.668 1.00 93.92 72 LYS A N 1
ATOM 568 C CA . LYS A 1 70 ? -83.573 81.828 -71.579 1.00 90.46 72 LYS A CA 1
ATOM 569 C C . LYS A 1 70 ? -84.349 82.062 -72.866 1.00 100.09 72 LYS A C 1
ATOM 570 O O . LYS A 1 70 ? -85.384 81.421 -73.069 1.00 102.72 72 LYS A O 1
ATOM 576 N N . LEU A 1 71 ? -83.894 82.987 -73.717 1.00 103.95 73 LEU A N 1
ATOM 577 C CA . LEU A 1 71 ? -84.509 83.195 -75.025 1.00 100.43 73 LEU A CA 1
ATOM 578 C C . LEU A 1 71 ? -84.215 82.038 -75.977 1.00 103.51 73 LEU A C 1
ATOM 579 O O . LEU A 1 71 ? -84.915 81.882 -76.983 1.00 103.15 73 LEU A O 1
ATOM 584 N N . THR A 1 72 ? -83.162 81.271 -75.710 1.00 100.46 74 THR A N 1
ATOM 585 C CA . THR A 1 72 ? -82.859 80.077 -76.491 1.00 100.68 74 THR A CA 1
ATOM 586 C C . THR A 1 72 ? -83.813 78.942 -76.132 1.00 110.16 74 THR A C 1
ATOM 587 O O . THR A 1 72 ? -84.001 78.650 -74.944 1.00 112.18 74 THR A O 1
ATOM 591 N N . PRO A 1 73 ? -84.407 78.266 -77.112 1.00 115.71 75 PRO A N 1
ATOM 592 C CA . PRO A 1 73 ? -85.336 77.179 -76.802 1.00 116.78 75 PRO A CA 1
ATOM 593 C C . PRO A 1 73 ? -84.579 75.900 -76.514 1.00 113.56 75 PRO A C 1
ATOM 594 O O . PRO A 1 73 ? -83.480 75.669 -77.022 1.00 117.96 75 PRO A O 1
ATOM 606 N N . SER A 1 75 ? -84.455 72.932 -77.756 1.00 108.98 77 SER A N 1
ATOM 607 C CA . SER A 1 75 ? -84.771 72.030 -78.844 1.00 95.89 77 SER A CA 1
ATOM 608 C C . SER A 1 75 ? -84.018 70.723 -78.663 1.00 87.98 77 SER A C 1
ATOM 609 O O . SER A 1 75 ? -83.184 70.571 -77.768 1.00 91.77 77 SER A O 1
ATOM 612 N N . LYS A 1 76 ? -84.384 69.741 -79.485 1.00 80.67 78 LYS A N 1
ATOM 613 C CA . LYS A 1 76 ? -83.598 68.519 -79.543 1.00 81.34 78 LYS A CA 1
ATOM 614 C C . LYS A 1 76 ? -82.133 68.855 -79.811 1.00 76.93 78 LYS A C 1
ATOM 615 O O . LYS A 1 76 ? -81.231 68.339 -79.139 1.00 78.31 78 LYS A O 1
ATOM 621 N N . THR A 1 77 ? -81.881 69.762 -80.758 1.00 69.89 79 THR A N 1
ATOM 622 C CA . THR A 1 77 ? -80.508 70.143 -81.085 1.00 77.17 79 THR A CA 1
ATOM 623 C C . THR A 1 77 ? -79.807 70.835 -79.913 1.00 81.32 79 THR A C 1
ATOM 624 O O . THR A 1 77 ? -78.655 70.516 -79.593 1.00 77.74 79 THR A O 1
ATOM 628 N N . VAL A 1 78 ? -80.471 71.798 -79.271 1.00 83.06 80 VAL A N 1
ATOM 629 C CA . VAL A 1 78 ? -79.820 72.544 -78.194 1.00 78.50 80 VAL A CA 1
ATOM 630 C C . VAL A 1 78 ? -79.523 71.632 -77.009 1.00 87.40 80 VAL A C 1
ATOM 631 O O . VAL A 1 78 ? -78.392 71.594 -76.503 1.00 85.97 80 VAL A O 1
ATOM 635 N N . LEU A 1 79 ? -80.527 70.871 -76.563 1.00 90.51 81 LEU A N 1
ATOM 636 C CA . LEU A 1 79 ? -80.319 69.931 -75.467 1.00 90.00 81 LEU A CA 1
ATOM 637 C C . LEU A 1 79 ? -79.225 68.933 -75.804 1.00 86.97 81 LEU A C 1
ATOM 638 O O . LEU A 1 79 ? -78.356 68.641 -74.975 1.00 81.86 81 LEU A O 1
ATOM 643 N N . ALA A 1 80 ? -79.274 68.375 -77.017 1.00 86.01 82 ALA A N 1
ATOM 644 C CA . ALA A 1 80 ? -78.265 67.409 -77.436 1.00 82.80 82 ALA A CA 1
ATOM 645 C C . ALA A 1 80 ? -76.865 68.010 -77.374 1.00 83.30 82 ALA A C 1
ATOM 646 O O . ALA A 1 80 ? -75.932 67.363 -76.884 1.00 91.77 82 ALA A O 1
ATOM 648 N N . LYS A 1 81 ? -76.703 69.258 -77.830 1.00 72.27 83 LYS A N 1
ATOM 649 C CA . LYS A 1 81 ? -75.377 69.885 -77.828 1.00 74.35 83 LYS A CA 1
ATOM 650 C C . LYS A 1 81 ? -74.907 70.182 -76.405 1.00 76.80 83 LYS A C 1
ATOM 651 O O . LYS A 1 81 ? -73.754 69.905 -76.048 1.00 78.94 83 LYS A O 1
ATOM 657 N N . GLU A 1 82 ? -75.787 70.739 -75.578 1.00 79.70 84 GLU A N 1
ATOM 658 C CA . GLU A 1 82 ? -75.494 70.908 -74.161 1.00 82.80 84 GLU A CA 1
ATOM 659 C C . GLU A 1 82 ? -75.027 69.597 -73.515 1.00 76.38 84 GLU A C 1
ATOM 660 O O . GLU A 1 82 ? -73.907 69.496 -72.985 1.00 82.06 84 GLU A O 1
ATOM 666 N N . GLN A 1 83 ? -75.869 68.566 -73.605 1.00 79.05 85 GLN A N 1
ATOM 667 C CA . GLN A 1 83 ? -75.562 67.248 -73.052 1.00 83.77 85 GLN A CA 1
ATOM 668 C C . GLN A 1 83 ? -74.206 66.751 -73.513 1.00 85.86 85 GLN A C 1
ATOM 669 O O . GLN A 1 83 ? -73.345 66.393 -72.702 1.00 90.39 85 GLN A O 1
ATOM 675 N N . PHE A 1 84 ? -74.032 66.670 -74.833 1.00 81.07 86 PHE A N 1
ATOM 676 C CA . PHE A 1 84 ? -72.796 66.152 -75.397 1.00 74.24 86 PHE A CA 1
ATOM 677 C C . PHE A 1 84 ? -71.592 66.925 -74.885 1.00 75.89 86 PHE A C 1
ATOM 678 O O . PHE A 1 84 ? -70.574 66.323 -74.527 1.00 76.31 86 PHE A O 1
ATOM 686 N N . ASN A 1 85 ? -71.706 68.253 -74.791 1.00 80.11 87 ASN A N 1
ATOM 687 C CA . ASN A 1 85 ? -70.572 69.052 -74.326 1.00 82.29 87 ASN A CA 1
ATOM 688 C C . ASN A 1 85 ? -70.172 68.677 -72.907 1.00 85.02 87 ASN A C 1
ATOM 689 O O . ASN A 1 85 ? -69.001 68.369 -72.650 1.00 84.22 87 ASN A O 1
ATOM 694 N N . GLN A 1 86 ? -71.137 68.661 -71.981 1.00 87.00 88 GLN A N 1
ATOM 695 C CA . GLN A 1 86 ? -70.786 68.388 -70.589 1.00 98.08 88 GLN A CA 1
ATOM 696 C C . GLN A 1 86 ? -70.317 66.943 -70.410 1.00 96.22 88 GLN A C 1
ATOM 697 O O . GLN A 1 86 ? -69.383 66.673 -69.647 1.00 96.10 88 GLN A O 1
ATOM 703 N N . ALA A 1 87 ? -70.958 66.008 -71.108 1.00 91.44 89 ALA A N 1
ATOM 704 C CA . ALA A 1 87 ? -70.504 64.621 -71.135 1.00 85.17 89 ALA A CA 1
ATOM 705 C C . ALA A 1 87 ? -69.044 64.512 -71.595 1.00 90.62 89 ALA A C 1
ATOM 706 O O . ALA A 1 87 ? -68.235 63.818 -70.964 1.00 94.65 89 ALA A O 1
ATOM 708 N N . ILE A 1 88 ? -68.694 65.157 -72.717 1.00 84.49 90 ILE A N 1
ATOM 709 C CA . ILE A 1 88 ? -67.310 65.138 -73.200 1.00 82.82 90 ILE A CA 1
ATOM 710 C C . ILE A 1 88 ? -66.373 65.767 -72.178 1.00 89.66 90 ILE A C 1
ATOM 711 O O . ILE A 1 88 ? -65.234 65.319 -72.001 1.00 88.44 90 ILE A O 1
ATOM 716 N N . PHE A 1 89 ? -66.837 66.811 -71.489 1.00 97.77 91 PHE A N 1
ATOM 717 C CA . PHE A 1 89 ? -66.005 67.507 -70.513 1.00 110.94 91 PHE A CA 1
ATOM 718 C C . PHE A 1 89 ? -65.614 66.578 -69.374 1.00 113.67 91 PHE A C 1
ATOM 719 O O . PHE A 1 89 ? -64.427 66.330 -69.131 1.00 106.47 91 PHE A O 1
ATOM 727 N N . SER A 1 90 ? -66.613 66.036 -68.678 1.00 122.01 92 SER A N 1
ATOM 728 C CA . SER A 1 90 ? -66.409 65.099 -67.583 1.00 127.16 92 SER A CA 1
ATOM 729 C C . SER A 1 90 ? -65.877 63.755 -68.053 1.00 120.16 92 SER A C 1
ATOM 730 O O . SER A 1 90 ? -65.771 62.833 -67.237 1.00 127.30 92 SER A O 1
ATOM 733 N N . LYS A 1 91 ? -65.552 63.630 -69.338 1.00 109.32 93 LYS A N 1
ATOM 734 C CA . LYS A 1 91 ? -64.934 62.440 -69.920 1.00 106.85 93 LYS A CA 1
ATOM 735 C C . LYS A 1 91 ? -65.796 61.199 -69.761 1.00 100.80 93 LYS A C 1
ATOM 736 O O . LYS A 1 91 ? -65.284 60.078 -69.798 1.00 98.29 93 LYS A O 1
ATOM 742 N N . ASN A 1 92 ? -67.100 61.372 -69.583 1.00 101.89 94 ASN A N 1
ATOM 743 C CA . ASN A 1 92 ? -68.020 60.241 -69.508 1.00 109.58 94 ASN A CA 1
ATOM 744 C C . ASN A 1 92 ? -68.448 59.963 -70.951 1.00 105.60 94 ASN A C 1
ATOM 745 O O . ASN A 1 92 ? -69.333 60.623 -71.503 1.00 108.56 94 ASN A O 1
ATOM 750 N N . PHE A 1 93 ? -67.753 59.014 -71.587 1.00 113.65 95 PHE A N 1
ATOM 751 C CA . PHE A 1 93 ? -67.772 58.881 -73.037 1.00 103.73 95 PHE A CA 1
ATOM 752 C C . PHE A 1 93 ? -68.832 57.924 -73.556 1.00 106.57 95 PHE A C 1
ATOM 753 O O . PHE A 1 93 ? -69.165 57.991 -74.744 1.00 103.07 95 PHE A O 1
ATOM 761 N N . GLN A 1 94 ? -69.344 57.024 -72.713 1.00 103.07 96 GLN A N 1
ATOM 762 C CA . GLN A 1 94 ? -70.520 56.244 -73.089 1.00 104.96 96 GLN A CA 1
ATOM 763 C C . GLN A 1 94 ? -71.677 57.166 -73.469 1.00 103.99 96 GLN A C 1
ATOM 764 O O . GLN A 1 94 ? -72.323 56.989 -74.515 1.00 100.57 96 GLN A O 1
ATOM 770 N N . GLU A 1 95 ? -71.934 58.170 -72.625 1.00 106.32 97 GLU A N 1
ATOM 771 C CA . GLU A 1 95 ? -72.921 59.209 -72.903 1.00 113.81 97 GLU A CA 1
ATOM 772 C C . GLU A 1 95 ? -72.643 59.923 -74.218 1.00 106.68 97 GLU A C 1
ATOM 773 O O . GLU A 1 95 ? -73.503 59.976 -75.101 1.00 110.93 97 GLU A O 1
ATOM 779 N N . SER A 1 96 ? -71.448 60.497 -74.356 1.00 93.15 98 SER A N 1
ATOM 780 C CA . SER A 1 96 ? -71.131 61.232 -75.576 1.00 85.42 98 SER A CA 1
ATOM 781 C C . SER A 1 96 ? -71.341 60.372 -76.823 1.00 87.32 98 SER A C 1
ATOM 782 O O . SER A 1 96 ? -71.945 60.829 -77.801 1.00 82.18 98 SER A O 1
ATOM 785 N N . SER A 1 97 ? -70.896 59.109 -76.803 1.00 91.76 99 SER A N 1
ATOM 786 C CA . SER A 1 97 ? -71.033 58.311 -78.023 1.00 100.11 99 SER A CA 1
ATOM 787 C C . SER A 1 97 ? -72.490 57.983 -78.329 1.00 101.07 99 SER A C 1
ATOM 788 O O . SER A 1 97 ? -72.885 57.957 -79.509 1.00 103.02 99 SER A O 1
ATOM 791 N N . ARG A 1 98 ? -73.326 57.803 -77.299 1.00 93.62 100 ARG A N 1
ATOM 792 C CA . ARG A 1 98 ? -74.719 57.505 -77.632 1.00 100.03 100 ARG A CA 1
ATOM 793 C C . ARG A 1 98 ? -75.474 58.757 -78.072 1.00 89.42 100 ARG A C 1
ATOM 794 O O . ARG A 1 98 ? -76.320 58.685 -78.977 1.00 89.92 100 ARG A O 1
ATOM 802 N N . ILE A 1 99 ? -75.162 59.907 -77.473 1.00 90.20 101 ILE A N 1
ATOM 803 C CA . ILE A 1 99 ? -75.696 61.168 -77.972 1.00 91.34 101 ILE A CA 1
ATOM 804 C C . ILE A 1 99 ? -75.332 61.357 -79.438 1.00 96.20 101 ILE A C 1
ATOM 805 O O . ILE A 1 99 ? -76.165 61.789 -80.242 1.00 100.60 101 ILE A O 1
ATOM 810 N N . VAL A 1 100 ? -74.091 61.026 -79.812 1.00 95.35 102 VAL A N 1
ATOM 811 C CA . VAL A 1 100 ? -73.666 61.149 -81.209 1.00 85.44 102 VAL A CA 1
ATOM 812 C C . VAL A 1 100 ? -74.496 60.258 -82.131 1.00 92.40 102 VAL A C 1
ATOM 813 O O . VAL A 1 100 ? -75.057 60.735 -83.122 1.00 96.90 102 VAL A O 1
ATOM 817 N N . ALA A 1 101 ? -74.571 58.951 -81.841 1.00 93.71 103 ALA A N 1
ATOM 818 C CA . ALA A 1 101 ? -75.314 58.052 -82.735 1.00 90.72 103 ALA A CA 1
ATOM 819 C C . ALA A 1 101 ? -76.774 58.486 -82.889 1.00 87.60 103 ALA A C 1
ATOM 820 O O . ALA A 1 101 ? -77.296 58.594 -84.015 1.00 94.24 103 ALA A O 1
ATOM 822 N N . ASP A 1 102 ? -77.447 58.744 -81.762 1.00 83.65 104 ASP A N 1
ATOM 823 C CA . ASP A 1 102 ? -78.808 59.274 -81.801 1.00 94.21 104 ASP A CA 1
ATOM 824 C C . ASP A 1 102 ? -78.903 60.510 -82.700 1.00 100.51 104 ASP A C 1
ATOM 825 O O . ASP A 1 102 ? -79.713 60.557 -83.639 1.00 97.10 104 ASP A O 1
ATOM 830 N N . TYR A 1 103 ? -78.087 61.534 -82.416 1.00 96.57 105 TYR A N 1
ATOM 831 C CA . TYR A 1 103 ? -78.176 62.763 -83.198 1.00 89.77 105 TYR A CA 1
ATOM 832 C C . TYR A 1 103 ? -77.925 62.513 -84.683 1.00 86.78 105 TYR A C 1
ATOM 833 O O . TYR A 1 103 ? -78.564 63.141 -85.524 1.00 80.23 105 TYR A O 1
ATOM 842 N N . ARG A 1 104 ? -76.979 61.636 -85.035 1.00 81.85 106 ARG A N 1
ATOM 843 C CA . ARG A 1 104 ? -76.773 61.338 -86.453 1.00 82.33 106 ARG A CA 1
ATOM 844 C C . ARG A 1 104 ? -78.063 60.825 -87.093 1.00 89.73 106 ARG A C 1
ATOM 845 O O . ARG A 1 104 ? -78.444 61.264 -88.189 1.00 86.09 106 ARG A O 1
ATOM 853 N N . ALA A 1 105 ? -78.760 59.906 -86.419 1.00 98.15 107 ALA A N 1
ATOM 854 C CA . ALA A 1 105 ? -80.047 59.455 -86.960 1.00 107.51 107 ALA A CA 1
ATOM 855 C C . ALA A 1 105 ? -81.025 60.621 -87.117 1.00 99.56 107 ALA A C 1
ATOM 856 O O . ALA A 1 105 ? -81.588 60.838 -88.200 1.00 97.54 107 ALA A O 1
ATOM 858 N N . TYR A 1 106 ? -81.214 61.395 -86.043 1.00 82.30 108 TYR A N 1
ATOM 859 C CA . TYR A 1 106 ? -82.114 62.549 -86.060 1.00 82.59 108 TYR A CA 1
ATOM 860 C C . TYR A 1 106 ? -81.778 63.541 -87.175 1.00 71.63 108 TYR A C 1
ATOM 861 O O . TYR A 1 106 ? -82.670 64.073 -87.836 1.00 81.75 108 TYR A O 1
ATOM 870 N N . TYR A 1 107 ? -80.501 63.854 -87.342 1.00 77.35 109 TYR A N 1
ATOM 871 C CA . TYR A 1 107 ? -80.063 64.803 -88.361 1.00 85.72 109 TYR A CA 1
ATOM 872 C C . TYR A 1 107 ? -80.345 64.271 -89.757 1.00 99.90 109 TYR A C 1
ATOM 873 O O . TYR A 1 107 ? -80.878 64.986 -90.613 1.00 98.43 109 TYR A O 1
ATOM 882 N N . GLU A 1 108 ? -79.956 63.017 -90.011 1.00 114.54 110 GLU A N 1
ATOM 883 C CA . GLU A 1 108 ? -80.184 62.407 -91.319 1.00 121.97 110 GLU A CA 1
ATOM 884 C C . GLU A 1 108 ? -81.668 62.317 -91.676 1.00 120.02 110 GLU A C 1
ATOM 885 O O . GLU A 1 108 ? -82.022 62.378 -92.860 1.00 124.39 110 GLU A O 1
ATOM 891 N N . LYS A 1 109 ? -82.554 62.168 -90.690 1.00 106.75 111 LYS A N 1
ATOM 892 C CA . LYS A 1 109 ? -83.977 62.188 -91.010 1.00 101.54 111 LYS A CA 1
ATOM 893 C C . LYS A 1 109 ? -84.593 63.582 -90.947 1.00 94.44 111 LYS A C 1
ATOM 894 O O . LYS A 1 109 ? -85.731 63.758 -91.390 1.00 92.68 111 LYS A O 1
ATOM 900 N N . SER A 1 110 ? -83.887 64.575 -90.416 1.00 90.90 112 SER A N 1
ATOM 901 C CA . SER A 1 110 ? -84.522 65.849 -90.120 1.00 86.69 112 SER A CA 1
ATOM 902 C C . SER A 1 110 ? -84.622 66.719 -91.368 1.00 84.05 112 SER A C 1
ATOM 903 O O . SER A 1 110 ? -83.908 66.524 -92.355 1.00 80.24 112 SER A O 1
ATOM 906 N N . SER A 1 111 ? -85.500 67.716 -91.299 1.00 87.44 113 SER A N 1
ATOM 907 C CA . SER A 1 111 ? -85.471 68.788 -92.282 1.00 96.85 113 SER A CA 1
ATOM 908 C C . SER A 1 111 ? -84.165 69.575 -92.155 1.00 93.09 113 SER A C 1
ATOM 909 O O . SER A 1 111 ? -83.491 69.556 -91.119 1.00 91.82 113 SER A O 1
ATOM 912 N N . PHE A 1 112 ? -83.825 70.287 -93.228 1.00 86.02 114 PHE A N 1
ATOM 913 C CA . PHE A 1 112 ? -82.528 70.942 -93.342 1.00 80.36 114 PHE A CA 1
ATOM 914 C C . PHE A 1 112 ? -82.416 72.208 -92.496 1.00 75.31 114 PHE A C 1
ATOM 915 O O . PHE A 1 112 ? -83.264 73.098 -92.572 1.00 78.20 114 PHE A O 1
ATOM 923 N N . ALA A 1 113 ? -81.331 72.307 -91.728 1.00 63.28 115 ALA A N 1
ATOM 924 C CA . ALA A 1 113 ? -81.003 73.517 -90.974 1.00 65.16 115 ALA A CA 1
ATOM 925 C C . ALA A 1 113 ? -79.495 73.608 -90.804 1.00 63.29 115 ALA A C 1
ATOM 926 O O . ALA A 1 113 ? -78.860 72.629 -90.399 1.00 63.78 115 ALA A O 1
ATOM 928 N N . LEU A 1 114 ? -78.928 74.789 -91.078 1.00 56.26 116 LEU A N 1
ATOM 929 C CA . LEU A 1 114 ? -77.486 74.959 -90.916 1.00 63.69 116 LEU A CA 1
ATOM 930 C C . LEU A 1 114 ? -77.062 74.692 -89.472 1.00 65.04 116 LEU A C 1
ATOM 931 O O . LEU A 1 114 ? -75.961 74.176 -89.223 1.00 58.58 116 LEU A O 1
ATOM 936 N N . GLY A 1 115 ? -77.912 75.060 -88.508 1.00 60.94 117 GLY A N 1
ATOM 937 C CA . GLY A 1 115 ? -77.619 74.757 -87.112 1.00 54.08 117 GLY A CA 1
ATOM 938 C C . GLY A 1 115 ? -77.433 73.270 -86.856 1.00 54.94 117 GLY A C 1
ATOM 939 O O . GLY A 1 115 ? -76.499 72.850 -86.165 1.00 63.07 117 GLY A O 1
ATOM 940 N N . LYS A 1 116 ? -78.325 72.449 -87.399 1.00 53.85 118 LYS A N 1
ATOM 941 C CA . LYS A 1 116 ? -78.196 71.013 -87.181 1.00 63.93 118 LYS A CA 1
ATOM 942 C C . LYS A 1 116 ? -76.901 70.505 -87.790 1.00 64.75 118 LYS A C 1
ATOM 943 O O . LYS A 1 116 ? -76.188 69.688 -87.188 1.00 52.73 118 LYS A O 1
ATOM 949 N N . GLN A 1 117 ? -76.589 70.986 -88.990 1.00 61.62 119 GLN A N 1
ATOM 950 C CA . GLN A 1 117 ? -75.360 70.603 -89.670 1.00 72.89 119 GLN A CA 1
ATOM 951 C C . GLN A 1 117 ? -74.134 70.957 -88.832 1.00 65.73 119 GLN A C 1
ATOM 952 O O . GLN A 1 117 ? -73.229 70.131 -88.642 1.00 66.56 119 GLN A O 1
ATOM 958 N N . GLU A 1 118 ? -74.117 72.173 -88.280 1.00 60.19 120 GLU A N 1
ATOM 959 C CA . GLU A 1 118 ? -72.979 72.626 -87.492 1.00 56.51 120 GLU A CA 1
ATOM 960 C C . GLU A 1 118 ? -72.833 71.820 -86.214 1.00 60.84 120 GLU A C 1
ATOM 961 O O . GLU A 1 118 ? -71.714 71.441 -85.842 1.00 58.31 120 GLU A O 1
ATOM 967 N N . VAL A 1 119 ? -73.944 71.556 -85.515 1.00 62.28 121 VAL A N 1
ATOM 968 C CA . VAL A 1 119 ? -73.839 70.744 -84.301 1.00 57.99 121 VAL A CA 1
ATOM 969 C C . VAL A 1 119 ? -73.374 69.335 -84.653 1.00 54.21 121 VAL A C 1
ATOM 970 O O . VAL A 1 119 ? -72.535 68.745 -83.961 1.00 61.75 121 VAL A O 1
ATOM 982 N N . TYR A 1 121 ? -71.367 68.391 -87.041 1.00 57.20 123 TYR A N 1
ATOM 983 C CA . TYR A 1 121 ? -69.916 68.436 -87.223 1.00 58.65 123 TYR A CA 1
ATOM 984 C C . TYR A 1 121 ? -69.200 68.614 -85.891 1.00 55.96 123 TYR A C 1
ATOM 985 O O . TYR A 1 121 ? -68.142 68.019 -85.658 1.00 55.85 123 TYR A O 1
ATOM 994 N N . SER A 1 122 ? -69.726 69.488 -85.024 1.00 63.45 124 SER A N 1
ATOM 995 C CA . SER A 1 122 ? -69.143 69.662 -83.696 1.00 49.20 124 SER A CA 1
ATOM 996 C C . SER A 1 122 ? -69.041 68.335 -82.941 1.00 68.26 124 SER A C 1
ATOM 997 O O . SER A 1 122 ? -68.019 68.057 -82.292 1.00 71.54 124 SER A O 1
ATOM 1008 N N . LEU A 1 124 ? -69.111 65.073 -84.207 1.00 68.47 126 LEU A N 1
ATOM 1009 C CA . LEU A 1 124 ? -68.119 64.171 -84.787 1.00 70.51 126 LEU A CA 1
ATOM 1010 C C . LEU A 1 124 ? -66.706 64.621 -84.427 1.00 67.02 126 LEU A C 1
ATOM 1011 O O . LEU A 1 124 ? -65.889 63.829 -83.943 1.00 65.82 126 LEU A O 1
ATOM 1016 N N . ALA A 1 125 ? -66.438 65.916 -84.569 1.00 69.63 127 ALA A N 1
ATOM 1017 C CA . ALA A 1 125 ? -65.098 66.440 -84.336 1.00 67.54 127 ALA A CA 1
ATOM 1018 C C . ALA A 1 125 ? -64.656 66.209 -82.897 1.00 65.34 127 ALA A C 1
ATOM 1019 O O . ALA A 1 125 ? -63.528 65.781 -82.644 1.00 59.58 127 ALA A O 1
ATOM 1021 N N . LEU A 1 126 ? -65.525 66.508 -81.935 1.00 66.65 128 LEU A N 1
ATOM 1022 C CA . LEU A 1 126 ? -65.109 66.347 -80.549 1.00 73.39 128 LEU A CA 1
ATOM 1023 C C . LEU A 1 126 ? -65.015 64.876 -80.136 1.00 76.14 128 LEU A C 1
ATOM 1024 O O . LEU A 1 126 ? -64.155 64.521 -79.321 1.00 77.82 128 LEU A O 1
ATOM 1029 N N . GLU A 1 127 ? -65.883 64.009 -80.666 1.00 78.01 129 GLU A N 1
ATOM 1030 C CA . GLU A 1 127 ? -65.674 62.575 -80.485 1.00 81.17 129 GLU A CA 1
ATOM 1031 C C . GLU A 1 127 ? -64.277 62.177 -80.939 1.00 85.85 129 GLU A C 1
ATOM 1032 O O . GLU A 1 127 ? -63.463 61.701 -80.140 1.00 85.32 129 GLU A O 1
ATOM 1038 N N . TYR A 1 128 ? -63.980 62.401 -82.226 1.00 82.98 130 TYR A N 1
ATOM 1039 C CA . TYR A 1 128 ? -62.681 62.041 -82.792 1.00 78.73 130 TYR A CA 1
ATOM 1040 C C . TYR A 1 128 ? -61.524 62.640 -82.006 1.00 78.59 130 TYR A C 1
ATOM 1041 O O . TYR A 1 128 ? -60.474 62.006 -81.858 1.00 78.33 130 TYR A O 1
ATOM 1050 N N . LEU A 1 129 ? -61.707 63.831 -81.451 1.00 73.45 131 LEU A N 1
ATOM 1051 C CA . LEU A 1 129 ? -60.612 64.467 -80.733 1.00 80.81 131 LEU A CA 1
ATOM 1052 C C . LEU A 1 129 ? -60.445 63.926 -79.319 1.00 79.55 131 LEU A C 1
ATOM 1053 O O . LEU A 1 129 ? -59.329 63.938 -78.800 1.00 74.14 131 LEU A O 1
ATOM 1058 N N . PHE A 1 130 ? -61.521 63.450 -78.680 1.00 77.74 132 PHE A N 1
ATOM 1059 C CA . PHE A 1 130 ? -61.495 63.251 -77.233 1.00 81.46 132 PHE A CA 1
ATOM 1060 C C . PHE A 1 130 ? -61.957 61.883 -76.742 1.00 81.84 132 PHE A C 1
ATOM 1061 O O . PHE A 1 130 ? -61.617 61.518 -75.609 1.00 79.84 132 PHE A O 1
ATOM 1069 N N . ASN A 1 131 ? -62.716 61.122 -77.526 1.00 84.79 133 ASN A N 1
ATOM 1070 C CA . ASN A 1 131 ? -63.122 59.790 -77.101 1.00 90.13 133 ASN A CA 1
ATOM 1071 C C . ASN A 1 131 ? -62.148 58.778 -77.697 1.00 104.48 133 ASN A C 1
ATOM 1072 O O . ASN A 1 131 ? -62.253 58.454 -78.893 1.00 103.55 133 ASN A O 1
ATOM 1077 N N . PRO A 1 132 ? -61.183 58.246 -76.915 1.00 111.73 134 PRO A N 1
ATOM 1078 C CA . PRO A 1 132 ? -60.220 57.284 -77.471 1.00 112.09 134 PRO A CA 1
ATOM 1079 C C . PRO A 1 132 ? -60.837 55.976 -77.937 1.00 110.97 134 PRO A C 1
ATOM 1080 O O . PRO A 1 132 ? -60.115 55.116 -78.441 1.00 119.36 134 PRO A O 1
ATOM 1084 N N . GLN A 1 133 ? -62.145 55.796 -77.771 1.00 102.56 135 GLN A N 1
ATOM 1085 C CA . GLN A 1 133 ? -62.849 54.610 -78.251 1.00 102.10 135 GLN A CA 1
ATOM 1086 C C . GLN A 1 133 ? -64.000 55.005 -79.164 1.00 106.37 135 GLN A C 1
ATOM 1087 O O . GLN A 1 133 ? -65.098 54.450 -79.079 1.00 109.42 135 GLN A O 1
ATOM 1093 N N . THR A 1 134 ? -63.779 55.974 -80.050 1.00 102.94 136 THR A N 1
ATOM 1094 C CA . THR A 1 134 ? -64.890 56.537 -80.806 1.00 89.19 136 THR A CA 1
ATOM 1095 C C . THR A 1 134 ? -65.272 55.678 -82.008 1.00 78.99 136 THR A C 1
ATOM 1096 O O . THR A 1 134 ? -64.439 55.009 -82.628 1.00 80.91 136 THR A O 1
ATOM 1100 N N . VAL A 1 135 ? -66.564 55.718 -82.329 1.00 84.22 137 VAL A N 1
ATOM 1101 C CA . VAL A 1 135 ? -67.086 55.099 -83.538 1.00 88.31 137 VAL A CA 1
ATOM 1102 C C . VAL A 1 135 ? -66.893 56.001 -84.759 1.00 86.19 137 VAL A C 1
ATOM 1103 O O . VAL A 1 135 ? -66.930 55.511 -85.895 1.00 88.73 137 VAL A O 1
ATOM 1107 N N . VAL A 1 136 ? -66.677 57.309 -84.573 1.00 83.17 138 VAL A N 1
ATOM 1108 C CA . VAL A 1 136 ? -66.709 58.232 -85.705 1.00 78.43 138 VAL A CA 1
ATOM 1109 C C . VAL A 1 136 ? -65.464 58.053 -86.562 1.00 79.28 138 VAL A C 1
ATOM 1110 O O . VAL A 1 136 ? -64.345 57.910 -86.046 1.00 82.58 138 VAL A O 1
ATOM 1114 N N . THR A 1 137 ? -65.655 58.052 -87.881 1.00 80.41 139 THR A N 1
ATOM 1115 C CA . THR A 1 137 ? -64.584 57.882 -88.854 1.00 86.76 139 THR A CA 1
ATOM 1116 C C . THR A 1 137 ? -64.110 59.221 -89.420 1.00 83.56 139 THR A C 1
ATOM 1117 O O . THR A 1 137 ? -64.880 60.178 -89.527 1.00 75.33 139 THR A O 1
ATOM 1121 N N . LYS A 1 138 ? -62.815 59.284 -89.762 1.00 84.09 140 LYS A N 1
ATOM 1122 C CA . LYS A 1 138 ? -62.282 60.384 -90.562 1.00 80.51 140 LYS A CA 1
ATOM 1123 C C . LYS A 1 138 ? -63.176 60.740 -91.742 1.00 86.69 140 LYS A C 1
ATOM 1124 O O . LYS A 1 138 ? -63.458 61.919 -91.991 1.00 74.70 140 LYS A O 1
ATOM 1130 N N . GLU A 1 139 ? -63.594 59.725 -92.507 1.00 84.61 141 GLU A N 1
ATOM 1131 C CA . GLU A 1 139 ? -64.270 59.990 -93.770 1.00 86.34 141 GLU A CA 1
ATOM 1132 C C . GLU A 1 139 ? -65.577 60.727 -93.548 1.00 90.87 141 GLU A C 1
ATOM 1133 O O . GLU A 1 139 ? -65.944 61.604 -94.339 1.00 89.91 141 GLU A O 1
ATOM 1139 N N . GLU A 1 140 ? -66.283 60.403 -92.465 1.00 86.53 142 GLU A N 1
ATOM 1140 C CA . GLU A 1 140 ? -67.531 61.094 -92.176 1.00 83.63 142 GLU A CA 1
ATOM 1141 C C . GLU A 1 140 ? -67.259 62.553 -91.836 1.00 80.32 142 GLU A C 1
ATOM 1142 O O . GLU A 1 140 ? -67.895 63.471 -92.383 1.00 83.79 142 GLU A O 1
ATOM 1148 N N . ILE A 1 141 ? -66.267 62.779 -90.972 1.00 58.62 143 ILE A N 1
ATOM 1149 C CA . ILE A 1 141 ? -65.878 64.138 -90.626 1.00 74.91 143 ILE A CA 1
ATOM 1150 C C . ILE A 1 141 ? -65.529 64.913 -91.887 1.00 73.27 143 ILE A C 1
ATOM 1151 O O . ILE A 1 141 ? -65.933 66.067 -92.051 1.00 66.80 143 ILE A O 1
ATOM 1156 N N . ILE A 1 142 ? -64.772 64.290 -92.792 1.00 58.65 144 ILE A N 1
ATOM 1157 C CA . ILE A 1 142 ? -64.327 64.976 -94.004 1.00 57.98 144 ILE A CA 1
ATOM 1158 C C . ILE A 1 142 ? -65.506 65.305 -94.921 1.00 65.38 144 ILE A C 1
ATOM 1159 O O . ILE A 1 142 ? -65.619 66.431 -95.429 1.00 63.48 144 ILE A O 1
ATOM 1164 N N . ALA A 1 143 ? -66.405 64.340 -95.150 1.00 55.98 145 ALA A N 1
ATOM 1165 C CA . ALA A 1 143 ? -67.556 64.618 -96.012 1.00 57.93 145 ALA A CA 1
ATOM 1166 C C . ALA A 1 143 ? -68.367 65.800 -95.475 1.00 74.01 145 ALA A C 1
ATOM 1167 O O . ALA A 1 143 ? -68.615 66.795 -96.193 1.00 72.25 145 ALA A O 1
ATOM 1169 N N . LEU A 1 144 ? -68.687 65.763 -94.173 1.00 70.20 146 LEU A N 1
ATOM 1170 C CA . LEU A 1 144 ? -69.511 66.828 -93.614 1.00 64.60 146 LEU A CA 1
ATOM 1171 C C . LEU A 1 144 ? -68.757 68.154 -93.617 1.00 66.79 146 LEU A C 1
ATOM 1172 O O . LEU A 1 144 ? -69.320 69.209 -93.960 1.00 64.96 146 LEU A O 1
ATOM 1177 N N . GLU A 1 145 ? -67.474 68.101 -93.255 1.00 67.09 147 GLU A N 1
ATOM 1178 C CA . GLU A 1 145 ? -66.589 69.259 -93.303 1.00 65.36 147 GLU A CA 1
ATOM 1179 C C . GLU A 1 145 ? -66.633 69.949 -94.652 1.00 59.91 147 GLU A C 1
ATOM 1180 O O . GLU A 1 145 ? -66.774 71.172 -94.729 1.00 47.62 147 GLU A O 1
ATOM 1186 N N . ASN A 1 146 ? -66.516 69.173 -95.731 1.00 58.74 148 ASN A N 1
ATOM 1187 C CA . ASN A 1 146 ? -66.506 69.754 -97.070 1.00 67.02 148 ASN A CA 1
ATOM 1188 C C . ASN A 1 146 ? -67.855 70.370 -97.431 1.00 71.69 148 ASN A C 1
ATOM 1189 O O . ASN A 1 146 ? -67.904 71.370 -98.171 1.00 71.61 148 ASN A O 1
ATOM 1194 N N . GLN A 1 147 ? -68.959 69.804 -96.923 1.00 60.97 149 GLN A N 1
ATOM 1195 C CA . GLN A 1 147 ? -70.238 70.460 -97.177 1.00 67.38 149 GLN A CA 1
ATOM 1196 C C . GLN A 1 147 ? -70.296 71.822 -96.507 1.00 67.40 149 GLN A C 1
ATOM 1197 O O . GLN A 1 147 ? -70.761 72.809 -97.109 1.00 64.18 149 GLN A O 1
ATOM 1203 N N . ILE A 1 148 ? -69.828 71.886 -95.256 1.00 61.55 150 ILE A N 1
ATOM 1204 C CA . ILE A 1 148 ? -69.864 73.148 -94.529 1.00 60.68 150 ILE A CA 1
ATOM 1205 C C . ILE A 1 148 ? -68.915 74.156 -95.166 1.00 61.49 150 ILE A C 1
ATOM 1206 O O . ILE A 1 148 ? -69.267 75.329 -95.342 1.00 59.96 150 ILE A O 1
ATOM 1211 N N . LEU A 1 149 ? -67.725 73.707 -95.577 1.00 58.02 151 LEU A N 1
ATOM 1212 C CA . LEU A 1 149 ? -66.779 74.605 -96.235 1.00 58.96 151 LEU A CA 1
ATOM 1213 C C . LEU A 1 149 ? -67.368 75.175 -97.511 1.00 66.11 151 LEU A C 1
ATOM 1214 O O . LEU A 1 149 ? -67.295 76.386 -97.751 1.00 55.23 151 LEU A O 1
ATOM 1219 N N . GLU A 1 150 ? -67.982 74.316 -98.333 1.00 51.60 152 GLU A N 1
ATOM 1220 C CA . GLU A 1 150 ? -68.569 74.793 -99.584 1.00 58.69 152 GLU A CA 1
ATOM 1221 C C . GLU A 1 150 ? -69.605 75.879 -99.317 1.00 52.85 152 GLU A C 1
ATOM 1222 O O . GLU A 1 150 ? -69.613 76.925 -99.982 1.00 51.46 152 GLU A O 1
ATOM 1228 N N . ARG A 1 151 ? -70.475 75.668 -98.318 1.00 60.06 153 ARG A N 1
ATOM 1229 C CA . ARG A 1 151 ? -71.411 76.738 -97.989 1.00 60.86 153 ARG A CA 1
ATOM 1230 C C . ARG A 1 151 ? -70.674 78.003 -97.564 1.00 59.93 153 ARG A C 1
ATOM 1231 O O . ARG A 1 151 ? -71.069 79.113 -97.943 1.00 59.84 153 ARG A O 1
ATOM 1239 N N . LEU A 1 152 ? -69.585 77.857 -96.794 1.00 61.28 154 LEU A N 1
ATOM 1240 C CA . LEU A 1 152 ? -68.841 79.033 -96.340 1.00 49.36 154 LEU A CA 1
ATOM 1241 C C . LEU A 1 152 ? -68.216 79.787 -97.514 1.00 55.54 154 LEU A C 1
ATOM 1242 O O . LEU A 1 152 ? -68.181 81.023 -97.517 1.00 54.79 154 LEU A O 1
ATOM 1247 N N . ILE A 1 153 ? -67.660 79.056 -98.486 1.00 57.75 155 ILE A N 1
ATOM 1248 C CA . ILE A 1 153 ? -67.081 79.666 -99.683 1.00 50.46 155 ILE A CA 1
ATOM 1249 C C . ILE A 1 153 ? -68.150 80.449 -100.447 1.00 59.94 155 ILE A C 1
ATOM 1250 O O . ILE A 1 153 ? -67.891 81.548 -100.948 1.00 55.19 155 ILE A O 1
ATOM 1255 N N . ASN A 1 154 ? -69.369 79.901 -100.547 1.00 56.18 156 ASN A N 1
ATOM 1256 C CA . ASN A 1 154 ? -70.402 80.594 -101.316 1.00 57.46 156 ASN A CA 1
ATOM 1257 C C . ASN A 1 154 ? -71.125 81.688 -100.538 1.00 62.36 156 ASN A C 1
ATOM 1258 O O . ASN A 1 154 ? -71.924 82.402 -101.146 1.00 64.59 156 ASN A O 1
ATOM 1263 N N . ALA A 1 155 ? -70.884 81.841 -99.231 1.00 54.24 157 ALA A N 1
ATOM 1264 C CA . ALA A 1 155 ? -71.621 82.849 -98.472 1.00 63.47 157 ALA A CA 1
ATOM 1265 C C . ALA A 1 155 ? -70.982 84.226 -98.596 1.00 62.26 157 ALA A C 1
ATOM 1266 O O . ALA A 1 155 ? -69.823 84.368 -98.973 1.00 69.00 157 ALA A O 1
ATOM 1268 N N . ASP A 1 156 ? -71.766 85.256 -98.270 1.00 63.59 158 ASP A N 1
ATOM 1269 C CA . ASP A 1 156 ? -71.255 86.617 -98.150 1.00 73.97 158 ASP A CA 1
ATOM 1270 C C . ASP A 1 156 ? -71.491 87.237 -96.784 1.00 66.58 158 ASP A C 1
ATOM 1271 O O . ASP A 1 156 ? -71.014 88.353 -96.549 1.00 68.90 158 ASP A O 1
ATOM 1276 N N . VAL A 1 157 ? -72.240 86.588 -95.899 1.00 56.68 159 VAL A N 1
ATOM 1277 C CA . VAL A 1 157 ? -72.243 86.981 -94.496 1.00 47.38 159 VAL A CA 1
ATOM 1278 C C . VAL A 1 157 ? -71.915 85.754 -93.654 1.00 53.04 159 VAL A C 1
ATOM 1279 O O . VAL A 1 157 ? -72.261 84.614 -93.991 1.00 58.19 159 VAL A O 1
ATOM 1283 N N . TYR A 1 158 ? -71.200 85.998 -92.562 1.00 49.35 160 TYR A N 1
ATOM 1284 C CA . TYR A 1 158 ? -70.821 84.960 -91.630 1.00 50.52 160 TYR A CA 1
ATOM 1285 C C . TYR A 1 158 ? -71.240 85.371 -90.231 1.00 51.31 160 TYR A C 1
ATOM 1286 O O . TYR A 1 158 ? -71.331 86.554 -89.902 1.00 55.97 160 TYR A O 1
ATOM 1295 N N . THR A 1 159 ? -71.434 84.368 -89.397 1.00 42.39 161 THR A N 1
ATOM 1296 C CA . THR A 1 159 ? -71.817 84.546 -88.016 1.00 53.64 161 THR A CA 1
ATOM 1297 C C . THR A 1 159 ? -70.787 83.832 -87.167 1.00 54.26 161 THR A C 1
ATOM 1298 O O . THR A 1 159 ? -69.858 83.204 -87.689 1.00 56.31 161 THR A O 1
ATOM 1302 N N . ILE A 1 160 ? -70.962 83.969 -85.851 1.00 47.15 162 ILE A N 1
ATOM 1303 C CA . ILE A 1 160 ? -69.951 83.537 -84.888 1.00 45.11 162 ILE A CA 1
ATOM 1304 C C . ILE A 1 160 ? -69.772 82.027 -84.930 1.00 47.10 162 ILE A C 1
ATOM 1305 O O . ILE A 1 160 ? -68.655 81.513 -84.780 1.00 48.53 162 ILE A O 1
ATOM 1310 N N . PHE A 1 161 ? -70.859 81.282 -85.137 1.00 47.88 163 PHE A N 1
ATOM 1311 C CA . PHE A 1 161 ? -70.700 79.834 -85.245 1.00 50.54 163 PHE A CA 1
ATOM 1312 C C . PHE A 1 161 ? -69.846 79.435 -86.442 1.00 48.74 163 PHE A C 1
ATOM 1313 O O . PHE A 1 161 ? -69.214 78.379 -86.402 1.00 51.58 163 PHE A O 1
ATOM 1321 N N . ASN A 1 162 ? -69.774 80.262 -87.494 1.00 46.76 164 ASN A N 1
ATOM 1322 C CA . ASN A 1 162 ? -68.838 79.938 -88.566 1.00 39.79 164 ASN A CA 1
ATOM 1323 C C . ASN A 1 162 ? -67.409 80.062 -88.064 1.00 47.56 164 ASN A C 1
ATOM 1324 O O . ASN A 1 162 ? -66.542 79.257 -88.419 1.00 50.54 164 ASN A O 1
ATOM 1329 N N . LEU A 1 163 ? -67.160 81.025 -87.177 1.00 45.42 165 LEU A N 1
ATOM 1330 C CA . LEU A 1 163 ? -65.836 81.141 -86.598 1.00 47.27 165 LEU A CA 1
ATOM 1331 C C . LEU A 1 163 ? -65.513 79.922 -85.736 1.00 51.77 165 LEU A C 1
ATOM 1332 O O . LEU A 1 163 ? -64.424 79.340 -85.858 1.00 50.04 165 LEU A O 1
ATOM 1337 N N . LYS A 1 164 ? -66.464 79.501 -84.874 1.00 51.61 166 LYS A N 1
ATOM 1338 C CA . LYS A 1 164 ? -66.246 78.308 -84.051 1.00 51.79 166 LYS A CA 1
ATOM 1339 C C . LYS A 1 164 ? -65.944 77.104 -84.921 1.00 48.86 166 LYS A C 1
ATOM 1340 O O . LYS A 1 164 ? -65.057 76.297 -84.606 1.00 47.18 166 LYS A O 1
ATOM 1346 N N . PHE A 1 165 ? -66.679 76.969 -86.021 1.00 49.63 167 PHE A N 1
ATOM 1347 C CA . PHE A 1 165 ? -66.395 75.897 -86.957 1.00 49.83 167 PHE A CA 1
ATOM 1348 C C . PHE A 1 165 ? -64.947 75.946 -87.423 1.00 48.81 167 PHE A C 1
ATOM 1349 O O . PHE A 1 165 ? -64.266 74.924 -87.412 1.00 47.82 167 PHE A O 1
ATOM 1357 N N . LEU A 1 166 ? -64.451 77.124 -87.835 1.00 45.93 168 LEU A N 1
ATOM 1358 C CA . LEU A 1 166 ? -63.061 77.176 -88.310 1.00 48.89 168 LEU A CA 1
ATOM 1359 C C . LEU A 1 166 ? -62.054 76.825 -87.209 1.00 43.52 168 LEU A C 1
ATOM 1360 O O . LEU A 1 166 ? -61.071 76.103 -87.459 1.00 44.50 168 LEU A O 1
ATOM 1365 N N . ALA A 1 167 ? -62.266 77.319 -85.990 1.00 47.11 169 ALA A N 1
ATOM 1366 C CA . ALA A 1 167 ? -61.355 76.946 -84.905 1.00 52.56 169 ALA A CA 1
ATOM 1367 C C . ALA A 1 167 ? -61.338 75.431 -84.720 1.00 45.86 169 ALA A C 1
ATOM 1368 O O . ALA A 1 167 ? -60.277 74.801 -84.563 1.00 49.94 169 ALA A O 1
ATOM 1370 N N . LEU A 1 168 ? -62.522 74.831 -84.723 1.00 48.23 170 LEU A N 1
ATOM 1371 C CA . LEU A 1 168 ? -62.605 73.396 -84.518 1.00 49.81 170 LEU A CA 1
ATOM 1372 C C . LEU A 1 168 ? -61.979 72.628 -85.688 1.00 46.53 170 LEU A C 1
ATOM 1373 O O . LEU A 1 168 ? -61.328 71.603 -85.476 1.00 55.56 170 LEU A O 1
ATOM 1378 N N . GLN A 1 169 ? -62.172 73.091 -86.925 1.00 52.55 171 GLN A N 1
ATOM 1379 C CA . GLN A 1 169 ? -61.552 72.440 -88.095 1.00 58.32 171 GLN A CA 1
ATOM 1380 C C . GLN A 1 169 ? -60.025 72.497 -88.022 1.00 57.21 171 GLN A C 1
ATOM 1381 O O . GLN A 1 169 ? -59.349 71.503 -88.286 1.00 47.85 171 GLN A O 1
ATOM 1387 N N . LYS A 1 170 ? -59.460 73.639 -87.622 1.00 58.62 172 LYS A N 1
ATOM 1388 C CA . LYS A 1 170 ? -58.020 73.665 -87.404 1.00 54.27 172 LYS A CA 1
ATOM 1389 C C . LYS A 1 170 ? -57.608 72.624 -86.367 1.00 61.06 172 LYS A C 1
ATOM 1390 O O . LYS A 1 170 ? -56.623 71.912 -86.571 1.00 69.17 172 LYS A O 1
ATOM 1396 N N . ASN A 1 171 ? -58.368 72.489 -85.270 1.00 59.03 173 ASN A N 1
ATOM 1397 C CA . ASN A 1 171 ? -58.021 71.487 -84.254 1.00 61.39 173 ASN A CA 1
ATOM 1398 C C . ASN A 1 171 ? -58.127 70.058 -84.783 1.00 66.21 173 ASN A C 1
ATOM 1399 O O . ASN A 1 171 ? -57.339 69.185 -84.408 1.00 64.75 173 ASN A O 1
ATOM 1404 N N . VAL A 1 172 ? -59.162 69.776 -85.560 1.00 64.78 174 VAL A N 1
ATOM 1405 C CA . VAL A 1 172 ? -59.318 68.447 -86.128 1.00 59.56 174 VAL A CA 1
ATOM 1406 C C . VAL A 1 172 ? -58.150 68.140 -87.053 1.00 55.64 174 VAL A C 1
ATOM 1407 O O . VAL A 1 172 ? -57.602 67.040 -87.039 1.00 53.99 174 VAL A O 1
ATOM 1411 N N . GLY A 1 173 ? -57.714 69.137 -87.818 1.00 64.92 175 GLY A N 1
ATOM 1412 C CA . GLY A 1 173 ? -56.610 68.970 -88.756 1.00 69.23 175 GLY A CA 1
ATOM 1413 C C . GLY A 1 173 ? -56.657 67.753 -89.656 1.00 58.90 175 GLY A C 1
ATOM 1414 O O . GLY A 1 173 ? -55.603 67.208 -89.987 1.00 61.54 175 GLY A O 1
ATOM 1415 N N . LEU A 1 174 ? -57.842 67.329 -90.095 1.00 59.98 176 LEU A N 1
ATOM 1416 C CA . LEU A 1 174 ? -57.911 66.263 -91.100 1.00 62.60 176 LEU A CA 1
ATOM 1417 C C . LEU A 1 174 ? -57.754 66.770 -92.525 1.00 61.67 176 LEU A C 1
ATOM 1418 O O . LEU A 1 174 ? -57.624 65.950 -93.448 1.00 67.14 176 LEU A O 1
ATOM 1423 N N . GLN A 1 175 ? -57.859 68.073 -92.738 1.00 56.70 177 GLN A N 1
ATOM 1424 C CA . GLN A 1 175 ? -57.722 68.724 -94.034 1.00 63.10 177 GLN A CA 1
ATOM 1425 C C . GLN A 1 175 ? -56.996 70.049 -93.839 1.00 63.46 177 GLN A C 1
ATOM 1426 O O . GLN A 1 175 ? -56.938 70.572 -92.718 1.00 61.14 177 GLN A O 1
ATOM 1432 N N . PRO A 1 176 ? -56.406 70.610 -94.905 1.00 59.09 178 PRO A N 1
ATOM 1433 C CA . PRO A 1 176 ? -55.719 71.905 -94.771 1.00 63.32 178 PRO A CA 1
ATOM 1434 C C . PRO A 1 176 ? -56.645 73.013 -94.284 1.00 69.42 178 PRO A C 1
ATOM 1435 O O . PRO A 1 176 ? -57.858 72.994 -94.506 1.00 66.50 178 PRO A O 1
ATOM 1439 N N . PHE A 1 177 ? -56.052 73.995 -93.621 1.00 70.39 179 PHE A N 1
ATOM 1440 C CA . PHE A 1 177 ? -56.837 75.091 -93.079 1.00 58.14 179 PHE A CA 1
ATOM 1441 C C . PHE A 1 177 ? -57.066 76.180 -94.131 1.00 52.06 179 PHE A C 1
ATOM 1442 O O . PHE A 1 177 ? -56.114 76.619 -94.778 1.00 62.09 179 PHE A O 1
ATOM 1450 N N . PRO A 1 178 ? -58.411 76.686 -94.344 1.00 44.00 180 PRO A N 1
ATOM 1451 C CA . PRO A 1 178 ? -58.671 77.759 -95.323 1.00 41.29 180 PRO A CA 1
ATOM 1452 C C . PRO A 1 178 ? -58.399 79.168 -94.787 1.00 51.14 180 PRO A C 1
ATOM 1453 O O . PRO A 1 178 ? -59.292 79.877 -94.304 1.00 52.78 180 PRO A O 1
ATOM 1457 N N . THR A 1 179 ? -57.137 79.592 -94.877 1.00 45.98 181 THR A N 1
ATOM 1458 C CA . THR A 1 179 ? -56.706 80.828 -94.215 1.00 41.44 181 THR A CA 1
ATOM 1459 C C . THR A 1 179 ? -57.402 82.044 -94.810 1.00 45.54 181 THR A C 1
ATOM 1460 O O . THR A 1 179 ? -57.857 82.927 -94.055 1.00 49.95 181 THR A O 1
ATOM 1464 N N . SER A 1 180 ? -57.535 82.089 -96.153 1.00 48.64 182 SER A N 1
ATOM 1465 C CA . SER A 1 180 ? -58.242 83.205 -96.798 1.00 51.94 182 SER A CA 1
ATOM 1466 C C . SER A 1 180 ? -59.666 83.295 -96.296 1.00 51.68 182 SER A C 1
ATOM 1467 O O . SER A 1 180 ? -60.182 84.391 -96.026 1.00 45.40 182 SER A O 1
ATOM 1470 N N . LEU A 1 181 ? -60.290 82.136 -96.107 1.00 46.98 183 LEU A N 1
ATOM 1471 C CA . LEU A 1 181 ? -61.644 82.100 -95.578 1.00 53.58 183 LEU A CA 1
ATOM 1472 C C . LEU A 1 181 ? -61.686 82.633 -94.150 1.00 46.62 183 LEU A C 1
ATOM 1473 O O . LEU A 1 181 ? -62.628 83.348 -93.776 1.00 46.12 183 LEU A O 1
ATOM 1478 N N . LEU A 1 182 ? -60.673 82.307 -93.341 1.00 46.21 184 LEU A N 1
ATOM 1479 C CA . LEU A 1 182 ? -60.626 82.849 -91.987 1.00 40.92 184 LEU A CA 1
ATOM 1480 C C . LEU A 1 182 ? -60.553 84.379 -92.007 1.00 50.00 184 LEU A C 1
ATOM 1481 O O . LEU A 1 182 ? -61.209 85.051 -91.197 1.00 52.27 184 LEU A O 1
ATOM 1486 N N . PHE A 1 183 ? -59.758 84.961 -92.911 1.00 49.02 185 PHE A N 1
ATOM 1487 C CA . PHE A 1 183 ? -59.769 86.425 -92.995 1.00 46.97 185 PHE A CA 1
ATOM 1488 C C . PHE A 1 183 ? -61.162 86.955 -93.330 1.00 54.62 185 PHE A C 1
ATOM 1489 O O . PHE A 1 183 ? -61.619 87.942 -92.729 1.00 48.37 185 PHE A O 1
ATOM 1497 N N . ARG A 1 184 ? -61.857 86.344 -94.304 1.00 52.18 186 ARG A N 1
ATOM 1498 C CA . ARG A 1 184 ? -63.178 86.899 -94.609 1.00 53.79 186 ARG A CA 1
ATOM 1499 C C . ARG A 1 184 ? -64.133 86.741 -93.429 1.00 50.58 186 ARG A C 1
ATOM 1500 O O . ARG A 1 184 ? -64.921 87.643 -93.136 1.00 53.50 186 ARG A O 1
ATOM 1508 N N . VAL A 1 185 ? -64.083 85.607 -92.740 1.00 51.33 187 VAL A N 1
ATOM 1509 C CA . VAL A 1 185 ? -65.024 85.386 -91.647 1.00 53.81 187 VAL A CA 1
ATOM 1510 C C . VAL A 1 185 ? -64.779 86.384 -90.514 1.00 57.26 187 VAL A C 1
ATOM 1511 O O . VAL A 1 185 ? -65.723 86.995 -89.998 1.00 50.14 187 VAL A O 1
ATOM 1515 N N . LEU A 1 186 ? -63.514 86.549 -90.106 1.00 58.13 188 LEU A N 1
ATOM 1516 C CA . LEU A 1 186 ? -63.177 87.531 -89.080 1.00 56.37 188 LEU A CA 1
ATOM 1517 C C . LEU A 1 186 ? -63.672 88.907 -89.477 1.00 58.77 188 LEU A C 1
ATOM 1518 O O . LEU A 1 186 ? -64.306 89.611 -88.676 1.00 60.57 188 LEU A O 1
ATOM 1523 N N . GLN A 1 187 ? -63.437 89.288 -90.736 1.00 55.18 189 GLN A N 1
ATOM 1524 C CA . GLN A 1 187 ? -63.893 90.595 -91.214 1.00 51.86 189 GLN A CA 1
ATOM 1525 C C . GLN A 1 187 ? -65.406 90.757 -91.057 1.00 56.94 189 GLN A C 1
ATOM 1526 O O . GLN A 1 187 ? -65.893 91.767 -90.507 1.00 55.69 189 GLN A O 1
ATOM 1532 N N . SER A 1 188 ? -66.170 89.754 -91.504 1.00 48.09 190 SER A N 1
ATOM 1533 C CA . SER A 1 188 ? -67.624 89.902 -91.497 1.00 58.05 190 SER A CA 1
ATOM 1534 C C . SER A 1 188 ? -68.161 89.933 -90.070 1.00 57.60 190 SER A C 1
ATOM 1535 O O . SER A 1 188 ? -69.045 90.733 -89.739 1.00 56.06 190 SER A O 1
ATOM 1538 N N . VAL A 1 189 ? -67.638 89.065 -89.217 1.00 60.03 191 VAL A N 1
ATOM 1539 C CA . VAL A 1 189 ? -68.100 89.030 -87.845 1.00 56.65 191 VAL A CA 1
ATOM 1540 C C . VAL A 1 189 ? -67.786 90.346 -87.149 1.00 58.56 191 VAL A C 1
ATOM 1541 O O . VAL A 1 189 ? -68.643 90.910 -86.462 1.00 52.01 191 VAL A O 1
ATOM 1545 N N . ASN A 1 190 ? -66.582 90.888 -87.356 1.00 55.35 192 ASN A N 1
ATOM 1546 C CA . ASN A 1 190 ? -66.246 92.118 -86.649 1.00 57.32 192 ASN A CA 1
ATOM 1547 C C . ASN A 1 190 ? -66.831 93.370 -87.292 1.00 64.66 192 ASN A C 1
ATOM 1548 O O . ASN A 1 190 ? -66.639 94.461 -86.741 1.00 81.24 192 ASN A O 1
ATOM 1553 N N . GLU A 1 191 ? -67.591 93.247 -88.393 1.00 75.76 193 GLU A N 1
ATOM 1554 C CA . GLU A 1 191 ? -68.371 94.396 -88.863 1.00 77.78 193 GLU A CA 1
ATOM 1555 C C . GLU A 1 191 ? -69.445 94.825 -87.867 1.00 75.86 193 GLU A C 1
ATOM 1556 O O . GLU A 1 191 ? -69.764 96.012 -87.784 1.00 74.53 193 GLU A O 1
ATOM 1562 N N . ARG A 1 192 ? -70.024 93.891 -87.128 1.00 75.26 194 ARG A N 1
ATOM 1563 C CA . ARG A 1 192 ? -71.050 94.228 -86.159 1.00 78.21 194 ARG A CA 1
ATOM 1564 C C . ARG A 1 192 ? -70.408 94.796 -84.903 1.00 69.95 194 ARG A C 1
ATOM 1565 O O . ARG A 1 192 ? -69.225 94.584 -84.635 1.00 69.83 194 ARG A O 1
ATOM 1573 N N . GLU A 1 193 ? -71.206 95.488 -84.099 1.00 74.33 195 GLU A N 1
ATOM 1574 C CA . GLU A 1 193 ? -70.789 95.693 -82.715 1.00 88.59 195 GLU A CA 1
ATOM 1575 C C . GLU A 1 193 ? -71.126 94.440 -81.897 1.00 90.63 195 GLU A C 1
ATOM 1576 O O . GLU A 1 193 ? -72.268 94.232 -81.469 1.00 90.68 195 GLU A O 1
ATOM 1582 N N . ILE A 1 194 ? -70.112 93.595 -81.695 1.00 77.33 196 ILE A N 1
ATOM 1583 C CA . ILE A 1 194 ? -70.223 92.428 -80.828 1.00 66.85 196 ILE A CA 1
ATOM 1584 C C . ILE A 1 194 ? -70.369 92.890 -79.390 1.00 74.40 196 ILE A C 1
ATOM 1585 O O . ILE A 1 194 ? -69.462 93.504 -78.818 1.00 81.34 196 ILE A O 1
ATOM 1590 N N . ILE A 1 195 ? -71.507 92.568 -78.799 1.00 78.76 197 ILE A N 1
ATOM 1591 C CA . ILE A 1 195 ? -71.892 93.026 -77.475 1.00 86.39 197 ILE A CA 1
ATOM 1592 C C . ILE A 1 195 ? -71.906 91.876 -76.481 1.00 83.18 197 ILE A C 1
ATOM 1593 O O . ILE A 1 195 ? -72.024 92.101 -75.263 1.00 80.66 197 ILE A O 1
ATOM 1598 N N . ASP A 1 196 ? -71.702 90.653 -76.969 1.00 68.35 198 ASP A N 1
ATOM 1599 C CA A ASP A 1 196 ? -71.809 89.449 -76.163 0.40 62.08 198 ASP A CA 1
ATOM 1600 C CA B ASP A 1 196 ? -71.808 89.432 -76.180 0.60 62.37 198 ASP A CA 1
ATOM 1601 C C . ASP A 1 196 ? -70.413 88.983 -75.767 1.00 61.01 198 ASP A C 1
ATOM 1602 O O . ASP A 1 196 ? -69.550 88.774 -76.628 1.00 52.05 198 ASP A O 1
ATOM 1611 N N . ILE A 1 197 ? -70.198 88.822 -74.461 1.00 56.63 199 ILE A N 1
ATOM 1612 C CA . ILE A 1 197 ? -68.890 88.388 -73.994 1.00 54.93 199 ILE A CA 1
ATOM 1613 C C . ILE A 1 197 ? -68.539 87.015 -74.550 1.00 52.60 199 ILE A C 1
ATOM 1614 O O . ILE A 1 197 ? -67.353 86.674 -74.700 1.00 52.05 199 ILE A O 1
ATOM 1619 N N . ARG A 1 198 ? -69.547 86.200 -74.858 1.00 49.88 200 ARG A N 1
ATOM 1620 C CA . ARG A 1 198 ? -69.220 84.850 -75.276 1.00 55.56 200 ARG A CA 1
ATOM 1621 C C . ARG A 1 198 ? -68.588 84.863 -76.658 1.00 44.72 200 ARG A C 1
ATOM 1622 O O . ARG A 1 198 ? -67.490 84.320 -76.860 1.00 59.68 200 ARG A O 1
ATOM 1630 N N . SER A 1 199 ? -69.178 85.633 -77.562 1.00 48.69 201 SER A N 1
ATOM 1631 C CA . SER A 1 199 ? -68.623 85.775 -78.895 1.00 56.90 201 SER A CA 1
ATOM 1632 C C . SER A 1 199 ? -67.257 86.446 -78.855 1.00 52.62 201 SER A C 1
ATOM 1633 O O . SER A 1 199 ? -66.316 85.995 -79.515 1.00 53.07 201 SER A O 1
ATOM 1636 N N . LEU A 1 200 ? -67.135 87.527 -78.071 1.00 59.94 202 LEU A N 1
ATOM 1637 C CA . LEU A 1 200 ? -65.859 88.214 -77.892 1.00 56.52 202 LEU A CA 1
ATOM 1638 C C . LEU A 1 200 ? -64.777 87.243 -77.462 1.00 47.50 202 LEU A C 1
ATOM 1639 O O . LEU A 1 200 ? -63.638 87.303 -77.935 1.00 57.44 202 LEU A O 1
ATOM 1644 N N . GLU A 1 201 ? -65.120 86.350 -76.552 1.00 44.47 203 GLU A N 1
ATOM 1645 C CA . GLU A 1 201 ? -64.152 85.389 -76.060 1.00 47.05 203 GLU A CA 1
ATOM 1646 C C . GLU A 1 201 ? -63.697 84.438 -77.165 1.00 61.48 203 GLU A C 1
ATOM 1647 O O . GLU A 1 201 ? -62.496 84.141 -77.294 1.00 49.81 203 GLU A O 1
ATOM 1653 N N . ILE A 1 202 ? -64.626 83.977 -78.003 1.00 51.69 204 ILE A N 1
ATOM 1654 C CA . ILE A 1 202 ? -64.169 83.133 -79.101 1.00 52.19 204 ILE A CA 1
ATOM 1655 C C . ILE A 1 202 ? -63.320 83.941 -80.101 1.00 51.96 204 ILE A C 1
ATOM 1656 O O . ILE A 1 202 ? -62.241 83.491 -80.498 1.00 47.58 204 ILE A O 1
ATOM 1661 N N . ILE A 1 203 ? -63.749 85.161 -80.486 1.00 49.40 205 ILE A N 1
ATOM 1662 C CA . ILE A 1 203 ? -62.998 85.942 -81.480 1.00 50.78 205 ILE A CA 1
ATOM 1663 C C . ILE A 1 203 ? -61.579 86.238 -80.989 1.00 59.32 205 ILE A C 1
ATOM 1664 O O . ILE A 1 203 ? -60.602 86.132 -81.745 1.00 50.15 205 ILE A O 1
ATOM 1669 N N . GLU A 1 204 ? -61.449 86.650 -79.721 1.00 33.99 206 GLU A N 1
ATOM 1670 C CA . GLU A 1 204 ? -60.138 86.975 -79.194 1.00 45.98 206 GLU A CA 1
ATOM 1671 C C . GLU A 1 204 ? -59.243 85.764 -79.245 1.00 44.08 206 GLU A C 1
ATOM 1672 O O . GLU A 1 204 ? -58.067 85.866 -79.604 1.00 49.36 206 GLU A O 1
ATOM 1678 N N . GLN A 1 205 ? -59.763 84.611 -78.833 1.00 43.71 207 GLN A N 1
ATOM 1679 C CA . GLN A 1 205 ? -58.874 83.462 -78.791 1.00 51.24 207 GLN A CA 1
ATOM 1680 C C . GLN A 1 205 ? -58.465 83.058 -80.202 1.00 51.05 207 GLN A C 1
ATOM 1681 O O . GLN A 1 205 ? -57.323 82.650 -80.434 1.00 55.46 207 GLN A O 1
ATOM 1687 N N . VAL A 1 206 ? -59.377 83.174 -81.160 1.00 52.96 208 VAL A N 1
ATOM 1688 C CA . VAL A 1 206 ? -59.014 82.817 -82.521 1.00 42.93 208 VAL A CA 1
ATOM 1689 C C . VAL A 1 206 ? -57.890 83.721 -83.011 1.00 47.71 208 VAL A C 1
ATOM 1690 O O . VAL A 1 206 ? -56.863 83.229 -83.475 1.00 54.84 208 VAL A O 1
ATOM 1694 N N . ILE A 1 207 ? -58.021 85.051 -82.852 1.00 47.63 209 ILE A N 1
ATOM 1695 C CA . ILE A 1 207 ? -56.983 85.899 -83.439 1.00 46.43 209 ILE A CA 1
ATOM 1696 C C . ILE A 1 207 ? -55.653 85.732 -82.698 1.00 53.03 209 ILE A C 1
ATOM 1697 O O . ILE A 1 207 ? -54.585 85.810 -83.306 1.00 48.95 209 ILE A O 1
ATOM 1702 N N . ILE A 1 208 ? -55.677 85.537 -81.381 1.00 53.36 210 ILE A N 1
ATOM 1703 C CA . ILE A 1 208 ? -54.413 85.265 -80.697 1.00 48.04 210 ILE A CA 1
ATOM 1704 C C . ILE A 1 208 ? -53.773 83.984 -81.233 1.00 50.69 210 ILE A C 1
ATOM 1705 O O . ILE A 1 208 ? -52.563 83.943 -81.509 1.00 55.47 210 ILE A O 1
ATOM 1710 N N . ASP A 1 209 ? -54.574 82.930 -81.422 1.00 53.31 211 ASP A N 1
ATOM 1711 C CA . ASP A 1 209 ? -54.011 81.674 -81.914 1.00 53.55 211 ASP A CA 1
ATOM 1712 C C . ASP A 1 209 ? -53.500 81.850 -83.328 1.00 51.67 211 ASP A C 1
ATOM 1713 O O . ASP A 1 209 ? -52.482 81.272 -83.714 1.00 62.50 211 ASP A O 1
ATOM 1718 N N . PHE A 1 210 ? -54.197 82.685 -84.090 1.00 52.82 212 PHE A N 1
ATOM 1719 C CA . PHE A 1 210 ? -53.884 82.967 -85.476 1.00 50.14 212 PHE A CA 1
ATOM 1720 C C . PHE A 1 210 ? -52.550 83.689 -85.601 1.00 49.96 212 PHE A C 1
ATOM 1721 O O . PHE A 1 210 ? -51.713 83.333 -86.444 1.00 52.30 212 PHE A O 1
ATOM 1729 N N . LEU A 1 211 ? -52.316 84.679 -84.744 1.00 53.02 213 LEU A N 1
ATOM 1730 C CA . LEU A 1 211 ? -51.032 85.376 -84.755 1.00 56.05 213 LEU A CA 1
ATOM 1731 C C . LEU A 1 211 ? -49.893 84.486 -84.238 1.00 54.42 213 LEU A C 1
ATOM 1732 O O . LEU A 1 211 ? -48.785 84.481 -84.805 1.00 51.12 213 LEU A O 1
ATOM 1737 N N . PHE A 1 212 ? -50.134 83.734 -83.161 1.00 52.33 214 PHE A N 1
ATOM 1738 C CA . PHE A 1 212 ? -49.095 82.845 -82.648 1.00 52.54 214 PHE A CA 1
ATOM 1739 C C . PHE A 1 212 ? -48.676 81.816 -83.699 1.00 62.36 214 PHE A C 1
ATOM 1740 O O . PHE A 1 212 ? -47.482 81.568 -83.905 1.00 60.66 214 PHE A O 1
ATOM 1748 N N . ALA A 1 213 ? -49.651 81.197 -84.369 1.00 55.30 215 ALA A N 1
ATOM 1749 C CA . ALA A 1 213 ? -49.325 80.239 -85.416 1.00 47.13 215 ALA A CA 1
ATOM 1750 C C . ALA A 1 213 ? -48.605 80.912 -86.575 1.00 52.59 215 ALA A C 1
ATOM 1751 O O . ALA A 1 213 ? -47.658 80.343 -87.130 1.00 60.07 215 ALA A O 1
ATOM 1753 N N . ALA A 1 214 ? -49.020 82.135 -86.953 1.00 43.19 216 ALA A N 1
ATOM 1754 C CA . ALA A 1 214 ? -48.340 82.800 -88.062 1.00 40.76 216 ALA A CA 1
ATOM 1755 C C . ALA A 1 214 ? -46.860 82.984 -87.763 1.00 53.08 216 ALA A C 1
ATOM 1756 O O . ALA A 1 214 ? -45.995 82.640 -88.580 1.00 56.01 216 ALA A O 1
ATOM 1758 N N . ILE A 1 215 ? -46.560 83.508 -86.578 1.00 52.82 217 ILE A N 1
ATOM 1759 C CA . ILE A 1 215 ? -45.184 83.682 -86.120 1.00 55.14 217 ILE A CA 1
ATOM 1760 C C . ILE A 1 215 ? -44.435 82.351 -86.114 1.00 55.58 217 ILE A C 1
ATOM 1761 O O . ILE A 1 215 ? -43.340 82.230 -86.674 1.00 55.25 217 ILE A O 1
ATOM 1766 N N . VAL A 1 216 ? -45.002 81.333 -85.466 1.00 64.79 218 VAL A N 1
ATOM 1767 C CA . VAL A 1 216 ? -44.325 80.038 -85.403 1.00 58.81 218 VAL A CA 1
ATOM 1768 C C . VAL A 1 216 ? -44.001 79.519 -86.814 1.00 65.56 218 VAL A C 1
ATOM 1769 O O . VAL A 1 216 ? -42.944 78.923 -87.042 1.00 58.59 218 VAL A O 1
ATOM 1773 N N . SER A 1 217 ? -44.866 79.800 -87.798 1.00 56.69 219 SER A N 1
ATOM 1774 C CA . SER A 1 217 ? -44.613 79.358 -89.175 1.00 51.18 219 SER A CA 1
ATOM 1775 C C . SER A 1 217 ? -43.442 80.099 -89.829 1.00 59.45 219 SER A C 1
ATOM 1776 O O . SER A 1 217 ? -42.925 79.640 -90.858 1.00 60.36 219 SER A O 1
ATOM 1779 N N . GLN A 1 218 ? -43.051 81.257 -89.288 1.00 57.43 220 GLN A N 1
ATOM 1780 C CA . GLN A 1 218 ? -41.959 82.073 -89.808 1.00 62.15 220 GLN A CA 1
ATOM 1781 C C . GLN A 1 218 ? -42.177 82.465 -91.266 1.00 66.12 220 GLN A C 1
ATOM 1782 O O . GLN A 1 218 ? -41.220 82.768 -91.976 1.00 61.02 220 GLN A O 1
ATOM 1788 N N . ASN A 1 219 ? -43.409 82.401 -91.757 1.00 67.64 221 ASN A N 1
ATOM 1789 C CA . ASN A 1 219 ? -43.725 82.859 -93.114 1.00 61.47 221 ASN A CA 1
ATOM 1790 C C . ASN A 1 219 ? -44.070 84.352 -93.078 1.00 50.72 221 ASN A C 1
ATOM 1791 O O . ASN A 1 219 ? -45.215 84.730 -92.816 1.00 56.35 221 ASN A O 1
ATOM 1796 N N . VAL A 1 220 ? -43.101 85.196 -93.441 1.00 49.79 222 VAL A N 1
ATOM 1797 C CA . VAL A 1 220 ? -43.238 86.636 -93.203 1.00 59.52 222 VAL A CA 1
ATOM 1798 C C . VAL A 1 220 ? -44.430 87.270 -93.918 1.00 55.97 222 VAL A C 1
ATOM 1799 O O . VAL A 1 220 ? -45.202 87.976 -93.258 1.00 54.18 222 VAL A O 1
ATOM 1803 N N . PRO A 1 221 ? -44.644 87.080 -95.224 1.00 59.99 223 PRO A N 1
ATOM 1804 C CA . PRO A 1 221 ? -45.846 87.698 -95.834 1.00 50.95 223 PRO A CA 1
ATOM 1805 C C . PRO A 1 221 ? -47.146 87.365 -95.115 1.00 53.40 223 PRO A C 1
ATOM 1806 O O . PRO A 1 221 ? -48.003 88.248 -94.925 1.00 50.68 223 PRO A O 1
ATOM 1810 N N . HIS A 1 222 ? -47.293 86.125 -94.650 1.00 46.62 224 HIS A N 1
ATOM 1811 C CA . HIS A 1 222 ? -48.503 85.763 -93.934 1.00 39.95 224 HIS A CA 1
ATOM 1812 C C . HIS A 1 222 ? -48.579 86.484 -92.604 1.00 45.98 224 HIS A C 1
ATOM 1813 O O . HIS A 1 222 ? -49.634 87.010 -92.225 1.00 49.23 224 HIS A O 1
ATOM 1820 N N . ILE A 1 223 ? -47.466 86.474 -91.864 1.00 52.32 225 ILE A N 1
ATOM 1821 C CA . ILE A 1 223 ? -47.398 87.176 -90.588 1.00 51.08 225 ILE A CA 1
ATOM 1822 C C . ILE A 1 223 ? -47.804 88.631 -90.764 1.00 50.58 225 ILE A C 1
ATOM 1823 O O . ILE A 1 223 ? -48.567 89.179 -89.969 1.00 50.49 225 ILE A O 1
ATOM 1828 N N . LEU A 1 224 ? -47.289 89.278 -91.809 1.00 51.31 226 LEU A N 1
ATOM 1829 C CA . LEU A 1 224 ? -47.615 90.678 -92.040 1.00 57.37 226 LEU A CA 1
ATOM 1830 C C . LEU A 1 224 ? -49.106 90.855 -92.313 1.00 56.93 226 LEU A C 1
ATOM 1831 O O . LEU A 1 224 ? -49.711 91.840 -91.865 1.00 57.11 226 LEU A O 1
ATOM 1836 N N A HIS A 1 225 ? -49.720 89.906 -93.039 0.58 52.58 227 HIS A N 1
ATOM 1837 N N B HIS A 1 225 ? -49.724 89.908 -93.017 0.42 52.96 227 HIS A N 1
ATOM 1838 C CA A HIS A 1 225 ? -51.172 89.973 -93.222 0.58 52.04 227 HIS A CA 1
ATOM 1839 C CA B HIS A 1 225 ? -51.169 89.981 -93.207 0.42 51.68 227 HIS A CA 1
ATOM 1840 C C A HIS A 1 225 ? -51.898 89.899 -91.875 0.58 48.84 227 HIS A C 1
ATOM 1841 C C B HIS A 1 225 ? -51.899 89.902 -91.869 0.42 48.73 227 HIS A C 1
ATOM 1842 O O A HIS A 1 225 ? -52.875 90.627 -91.637 0.58 49.84 227 HIS A O 1
ATOM 1843 O O B HIS A 1 225 ? -52.875 90.631 -91.630 0.42 49.30 227 HIS A O 1
ATOM 1856 N N . VAL A 1 226 ? -51.422 89.044 -90.970 1.00 48.20 228 VAL A N 1
ATOM 1857 C CA . VAL A 1 226 ? -52.090 88.909 -89.683 1.00 49.58 228 VAL A CA 1
ATOM 1858 C C . VAL A 1 226 ? -51.866 90.149 -88.828 1.00 47.16 228 VAL A C 1
ATOM 1859 O O . VAL A 1 226 ? -52.782 90.613 -88.152 1.00 52.85 228 VAL A O 1
ATOM 1863 N N . LEU A 1 227 ? -50.669 90.730 -88.880 1.00 52.54 229 LEU A N 1
ATOM 1864 C CA . LEU A 1 227 ? -50.408 91.946 -88.118 1.00 47.04 229 LEU A CA 1
ATOM 1865 C C . LEU A 1 227 ? -51.257 93.108 -88.600 1.00 53.47 229 LEU A C 1
ATOM 1866 O O . LEU A 1 227 ? -51.768 93.880 -87.782 1.00 60.40 229 LEU A O 1
ATOM 1871 N N . SER A 1 228 ? -51.439 93.255 -89.920 1.00 52.07 230 SER A N 1
ATOM 1872 C CA . SER A 1 228 ? -52.287 94.356 -90.367 1.00 46.40 230 SER A CA 1
ATOM 1873 C C . SER A 1 228 ? -53.745 94.103 -89.972 1.00 52.59 230 SER A C 1
ATOM 1874 O O . SER A 1 228 ? -54.442 95.022 -89.495 1.00 53.99 230 SER A O 1
ATOM 1885 N N . PHE A 1 230 ? -54.677 92.518 -87.184 1.00 48.17 232 PHE A N 1
ATOM 1886 C CA . PHE A 1 230 ? -54.632 92.864 -85.763 1.00 46.41 232 PHE A CA 1
ATOM 1887 C C . PHE A 1 230 ? -54.697 94.375 -85.564 1.00 51.81 232 PHE A C 1
ATOM 1888 O O . PHE A 1 230 ? -55.455 94.877 -84.732 1.00 65.89 232 PHE A O 1
ATOM 1896 N N . LYS A 1 231 ? -53.883 95.109 -86.320 1.00 48.57 233 LYS A N 1
ATOM 1897 C CA . LYS A 1 231 ? -53.862 96.566 -86.282 1.00 59.49 233 LYS A CA 1
ATOM 1898 C C . LYS A 1 231 ? -55.249 97.168 -86.491 1.00 63.39 233 LYS A C 1
ATOM 1899 O O . LYS A 1 231 ? -55.567 98.206 -85.908 1.00 57.09 233 LYS A O 1
ATOM 1905 N N . GLU A 1 232 ? -56.103 96.531 -87.289 1.00 65.41 234 GLU A N 1
ATOM 1906 C CA . GLU A 1 232 ? -57.417 97.139 -87.520 1.00 59.57 234 GLU A CA 1
ATOM 1907 C C . GLU A 1 232 ? -58.500 96.689 -86.530 1.00 58.72 234 GLU A C 1
ATOM 1908 O O . GLU A 1 232 ? -59.619 97.217 -86.564 1.00 59.45 234 GLU A O 1
ATOM 1914 N N . TYR A 1 233 ? -58.204 95.718 -85.674 1.00 46.22 235 TYR A N 1
ATOM 1915 C CA . TYR A 1 233 ? -59.181 95.136 -84.764 1.00 47.79 235 TYR A CA 1
ATOM 1916 C C . TYR A 1 233 ? -59.388 96.091 -83.597 1.00 51.24 235 TYR A C 1
ATOM 1917 O O . TYR A 1 233 ? -58.420 96.508 -82.957 1.00 47.62 235 TYR A O 1
ATOM 1926 N N . GLU A 1 234 ? -60.627 96.468 -83.353 1.00 41.37 236 GLU A N 1
ATOM 1927 C CA . GLU A 1 234 ? -60.954 97.493 -82.376 1.00 55.46 236 GLU A CA 1
ATOM 1928 C C . GLU A 1 234 ? -61.222 96.856 -81.021 1.00 56.54 236 GLU A C 1
ATOM 1929 O O . GLU A 1 234 ? -61.923 95.836 -80.938 1.00 51.97 236 GLU A O 1
ATOM 1935 N N . VAL A 1 235 ? -60.615 97.402 -79.971 1.00 51.66 237 VAL A N 1
ATOM 1936 C CA . VAL A 1 235 ? -60.810 96.869 -78.625 1.00 57.64 237 VAL A CA 1
ATOM 1937 C C . VAL A 1 235 ? -61.172 97.998 -77.668 1.00 50.47 237 VAL A C 1
ATOM 1938 O O . VAL A 1 235 ? -60.690 99.127 -77.808 1.00 60.49 237 VAL A O 1
ATOM 1942 N N . GLY A 1 236 ? -62.066 97.703 -76.726 1.00 50.99 238 GLY A N 1
ATOM 1943 C CA . GLY A 1 236 ? -62.415 98.685 -75.715 1.00 51.06 238 GLY A CA 1
ATOM 1944 C C . GLY A 1 236 ? -61.246 99.031 -74.811 1.00 51.35 238 GLY A C 1
ATOM 1945 O O . GLY A 1 236 ? -60.327 98.241 -74.610 1.00 52.58 238 GLY A O 1
ATOM 1946 N N . GLU A 1 237 ? -61.293 100.245 -74.267 1.00 56.02 239 GLU A N 1
ATOM 1947 C CA . GLU A 1 237 ? -60.230 100.728 -73.387 1.00 57.20 239 GLU A CA 1
ATOM 1948 C C . GLU A 1 237 ? -60.019 99.834 -72.171 1.00 56.85 239 GLU A C 1
ATOM 1949 O O . GLU A 1 237 ? -58.916 99.790 -71.623 1.00 53.41 239 GLU A O 1
ATOM 1955 N N . ASN A 1 238 ? -61.066 99.167 -71.702 1.00 49.47 240 ASN A N 1
ATOM 1956 C CA . ASN A 1 238 ? -60.956 98.359 -70.504 1.00 42.17 240 ASN A CA 1
ATOM 1957 C C . ASN A 1 238 ? -60.563 96.927 -70.824 1.00 46.53 240 ASN A C 1
ATOM 1958 O O . ASN A 1 238 ? -60.484 96.101 -69.918 1.00 49.71 240 ASN A O 1
ATOM 1963 N N . ASN A 1 239 ? -60.275 96.615 -72.083 1.00 46.24 241 ASN A N 1
ATOM 1964 C CA . ASN A 1 239 ? -59.896 95.248 -72.434 1.00 50.64 241 ASN A CA 1
ATOM 1965 C C . ASN A 1 239 ? -58.367 95.184 -72.430 1.00 45.16 241 ASN A C 1
ATOM 1966 O O . ASN A 1 239 ? -57.705 95.161 -73.471 1.00 47.84 241 ASN A O 1
ATOM 1971 N N . TRP A 1 240 ? -57.802 95.142 -71.219 1.00 50.99 242 TRP A N 1
ATOM 1972 C CA . TRP A 1 240 ? -56.355 95.290 -71.089 1.00 49.70 242 TRP A CA 1
ATOM 1973 C C . TRP A 1 240 ? -55.624 94.163 -71.799 1.00 48.65 242 TRP A C 1
ATOM 1974 O O . TRP A 1 240 ? -54.647 94.411 -72.522 1.00 44.49 242 TRP A O 1
ATOM 1985 N N . ARG A 1 241 ? -56.137 92.930 -71.690 1.00 46.59 243 ARG A N 1
ATOM 1986 C CA . ARG A 1 241 ? -55.470 91.809 -72.347 1.00 52.00 243 ARG A CA 1
ATOM 1987 C C . ARG A 1 241 ? -55.300 92.067 -73.847 1.00 43.02 243 ARG A C 1
ATOM 1988 O O . ARG A 1 241 ? -54.201 91.922 -74.390 1.00 40.22 243 ARG A O 1
ATOM 2004 N N . ILE A 1 243 ? -55.574 95.004 -75.370 1.00 51.85 245 ILE A N 1
ATOM 2005 C CA . ILE A 1 243 ? -54.663 96.141 -75.540 1.00 40.48 245 ILE A CA 1
ATOM 2006 C C . ILE A 1 243 ? -53.242 95.607 -75.654 1.00 38.89 245 ILE A C 1
ATOM 2007 O O . ILE A 1 243 ? -52.511 95.912 -76.614 1.00 52.12 245 ILE A O 1
ATOM 2012 N N . LEU A 1 244 ? -52.908 94.636 -74.787 1.00 50.44 246 LEU A N 1
ATOM 2013 C CA . LEU A 1 244 ? -51.530 94.171 -74.749 1.00 47.63 246 LEU A CA 1
ATOM 2014 C C . LEU A 1 244 ? -51.207 93.336 -75.981 1.00 52.56 246 LEU A C 1
ATOM 2015 O O . LEU A 1 244 ? -50.132 93.496 -76.574 1.00 51.34 246 LEU A O 1
ATOM 2020 N N . TRP A 1 245 ? -52.129 92.459 -76.408 1.00 50.80 247 TRP A N 1
ATOM 2021 C CA . TRP A 1 245 ? -51.835 91.705 -77.624 1.00 43.29 247 TRP A CA 1
ATOM 2022 C C . TRP A 1 245 ? -51.689 92.644 -78.817 1.00 47.61 247 TRP A C 1
ATOM 2023 O O . TRP A 1 245 ? -50.784 92.457 -79.649 1.00 55.66 247 TRP A O 1
ATOM 2034 N N . LYS A 1 246 ? -52.489 93.718 -78.880 1.00 49.12 248 LYS A N 1
ATOM 2035 C CA . LYS A 1 246 ? -52.257 94.650 -79.974 1.00 46.59 248 LYS A CA 1
ATOM 2036 C C . LYS A 1 246 ? -50.835 95.193 -79.905 1.00 55.80 248 LYS A C 1
ATOM 2037 O O . LYS A 1 246 ? -50.101 95.168 -80.903 1.00 55.95 248 LYS A O 1
ATOM 2043 N N . LYS A 1 247 ? -50.381 95.565 -78.700 1.00 57.61 249 LYS A N 1
ATOM 2044 C CA . LYS A 1 247 ? -49.030 96.090 -78.586 1.00 53.04 249 LYS A CA 1
ATOM 2045 C C . LYS A 1 247 ? -47.996 95.032 -78.953 1.00 46.25 249 LYS A C 1
ATOM 2046 O O . LYS A 1 247 ? -47.021 95.335 -79.656 1.00 50.46 249 LYS A O 1
ATOM 2052 N N . ILE A 1 248 ? -48.206 93.777 -78.536 1.00 53.10 250 ILE A N 1
ATOM 2053 C CA . ILE A 1 248 ? -47.265 92.731 -78.931 1.00 52.45 250 ILE A CA 1
ATOM 2054 C C . ILE A 1 248 ? -47.179 92.660 -80.447 1.00 57.04 250 ILE A C 1
ATOM 2055 O O . ILE A 1 248 ? -46.082 92.708 -81.023 1.00 57.22 250 ILE A O 1
ATOM 2060 N N . ALA A 1 249 ? -48.341 92.678 -81.119 1.00 55.61 251 ALA A N 1
ATOM 2061 C CA . ALA A 1 249 ? -48.340 92.606 -82.575 1.00 57.15 251 ALA A CA 1
ATOM 2062 C C . ALA A 1 249 ? -47.591 93.789 -83.160 1.00 61.17 251 ALA A C 1
ATOM 2063 O O . ALA A 1 249 ? -46.740 93.625 -84.048 1.00 59.81 251 ALA A O 1
ATOM 2065 N N . GLU A 1 250 ? -47.823 94.972 -82.590 1.00 60.12 252 GLU A N 1
ATOM 2066 C CA . GLU A 1 250 ? -47.167 96.174 -83.076 1.00 62.78 252 GLU A CA 1
ATOM 2067 C C . GLU A 1 250 ? -45.651 96.012 -82.998 1.00 65.72 252 GLU A C 1
ATOM 2068 O O . GLU A 1 250 ? -44.934 96.223 -83.985 1.00 67.52 252 GLU A O 1
ATOM 2074 N N . LYS A 1 251 ? -45.160 95.514 -81.862 1.00 59.43 253 LYS A N 1
ATOM 2075 C CA . LYS A 1 251 ? -43.718 95.394 -81.684 1.00 55.32 253 LYS A CA 1
ATOM 2076 C C . LYS A 1 251 ? -43.148 94.375 -82.660 1.00 60.78 253 LYS A C 1
ATOM 2077 O O . LYS A 1 251 ? -42.066 94.588 -83.235 1.00 53.67 253 LYS A O 1
ATOM 2083 N N . ILE A 1 252 ? -43.893 93.286 -82.900 1.00 65.50 254 ILE A N 1
ATOM 2084 C CA . ILE A 1 252 ? -43.409 92.286 -83.840 1.00 63.28 254 ILE A CA 1
ATOM 2085 C C . ILE A 1 252 ? -43.293 92.920 -85.206 1.00 70.47 254 ILE A C 1
ATOM 2086 O O . ILE A 1 252 ? -42.260 92.796 -85.880 1.00 68.08 254 ILE A O 1
ATOM 2091 N N . GLU A 1 253 ? -44.289 93.740 -85.556 1.00 63.32 255 GLU A N 1
ATOM 2092 C CA . GLU A 1 253 ? -44.268 94.423 -86.830 1.00 61.32 255 GLU A CA 1
ATOM 2093 C C . GLU A 1 253 ? -42.963 95.181 -86.989 1.00 67.97 255 GLU A C 1
ATOM 2094 O O . GLU A 1 253 ? -42.240 94.999 -87.980 1.00 84.19 255 GLU A O 1
ATOM 2108 N N . ILE A 1 255 ? -40.019 94.950 -85.590 1.00 74.77 257 ILE A N 1
ATOM 2109 C CA . ILE A 1 255 ? -38.808 94.157 -85.759 1.00 70.91 257 ILE A CA 1
ATOM 2110 C C . ILE A 1 255 ? -38.745 93.588 -87.170 1.00 70.35 257 ILE A C 1
ATOM 2111 O O . ILE A 1 255 ? -37.690 93.612 -87.816 1.00 71.50 257 ILE A O 1
ATOM 2116 N N . LEU A 1 256 ? -39.881 93.098 -87.686 1.00 63.90 258 LEU A N 1
ATOM 2117 C CA . LEU A 1 256 ? -39.877 92.563 -89.043 1.00 60.21 258 LEU A CA 1
ATOM 2118 C C . LEU A 1 256 ? -39.623 93.657 -90.071 1.00 81.62 258 LEU A C 1
ATOM 2119 O O . LEU A 1 256 ? -38.966 93.405 -91.084 1.00 94.29 258 LEU A O 1
ATOM 2124 N N . THR A 1 257 ? -40.099 94.877 -89.828 1.00 88.34 259 THR A N 1
ATOM 2125 C CA . THR A 1 257 ? -39.923 95.932 -90.813 1.00 76.38 259 THR A CA 1
ATOM 2126 C C . THR A 1 257 ? -38.657 96.741 -90.563 1.00 91.08 259 THR A C 1
ATOM 2127 O O . THR A 1 257 ? -38.484 97.807 -91.164 1.00 94.39 259 THR A O 1
ATOM 2131 N N . ASN A 1 258 ? -37.775 96.249 -89.690 1.00 97.60 260 ASN A N 1
ATOM 2132 C CA . ASN A 1 258 ? -36.466 96.850 -89.429 1.00 99.51 260 ASN A CA 1
ATOM 2133 C C . ASN A 1 258 ? -36.561 98.258 -88.849 1.00 98.47 260 ASN A C 1
ATOM 2134 O O . ASN A 1 258 ? -35.694 99.096 -89.096 1.00 103.40 260 ASN A O 1
ATOM 2139 N N . GLU A 1 259 ? -37.607 98.546 -88.072 1.00 97.59 261 GLU A N 1
ATOM 2140 C CA . GLU A 1 259 ? -37.674 99.813 -87.349 1.00 109.96 261 GLU A CA 1
ATOM 2141 C C . GLU A 1 259 ? -37.486 99.633 -85.855 1.00 103.71 261 GLU A C 1
ATOM 2142 O O . GLU A 1 259 ? -37.670 100.591 -85.101 1.00 110.96 261 GLU A O 1
ATOM 2148 N N . GLU A 1 260 ? -37.078 98.446 -85.424 1.00 89.73 262 GLU A N 1
ATOM 2149 C CA . GLU A 1 260 ? -36.672 98.176 -84.056 1.00 90.56 262 GLU A CA 1
ATOM 2150 C C . GLU A 1 260 ? -35.814 96.919 -84.104 1.00 86.07 262 GLU A C 1
ATOM 2151 O O . GLU A 1 260 ? -35.941 96.107 -85.026 1.00 78.46 262 GLU A O 1
ATOM 2157 N N . ILE A 1 261 ? -34.926 96.779 -83.127 1.00 90.17 263 ILE A N 1
ATOM 2158 C CA . ILE A 1 261 ? -34.006 95.658 -83.067 1.00 91.96 263 ILE A CA 1
ATOM 2159 C C . ILE A 1 261 ? -34.475 94.664 -82.010 1.00 98.48 263 ILE A C 1
ATOM 2160 O O . ILE A 1 261 ? -35.367 94.941 -81.209 1.00 105.79 263 ILE A O 1
ATOM 2165 N N . PHE A 1 262 ? -33.843 93.485 -82.000 1.00 97.22 264 PHE A N 1
ATOM 2166 C CA . PHE A 1 262 ? -34.181 92.420 -81.060 1.00 99.73 264 PHE A CA 1
ATOM 2167 C C . PHE A 1 262 ? -34.037 92.861 -79.604 1.00 101.41 264 PHE A C 1
ATOM 2168 O O . PHE A 1 262 ? -34.764 92.371 -78.726 1.00 100.17 264 PHE A O 1
ATOM 2176 N N . ALA A 1 263 ? -33.104 93.776 -79.325 1.00 101.57 265 ALA A N 1
ATOM 2177 C CA . ALA A 1 263 ? -32.974 94.313 -77.974 1.00 92.37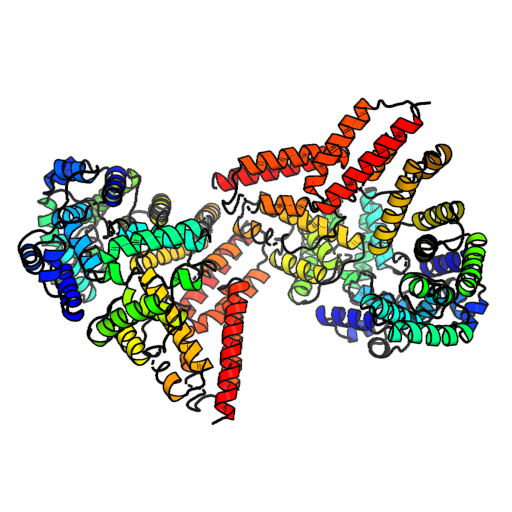 265 ALA A CA 1
ATOM 2178 C C . ALA A 1 263 ? -34.262 94.997 -77.520 1.00 89.25 265 ALA A C 1
ATOM 2179 O O . ALA A 1 263 ? -34.635 94.923 -76.340 1.00 80.85 265 ALA A O 1
ATOM 2181 N N . ASP A 1 264 ? -34.948 95.684 -78.444 1.00 90.21 266 ASP A N 1
ATOM 2182 C CA . ASP A 1 264 ? -36.201 96.358 -78.106 1.00 85.08 266 ASP A CA 1
ATOM 2183 C C . ASP A 1 264 ? -37.293 95.350 -77.758 1.00 80.28 266 ASP A C 1
ATOM 2184 O O . ASP A 1 264 ? -38.087 95.573 -76.831 1.00 74.01 266 ASP A O 1
ATOM 2189 N N . TRP A 1 265 ? -37.347 94.240 -78.504 1.00 72.17 267 TRP A N 1
ATOM 2190 C CA . TRP A 1 265 ? -38.194 93.113 -78.135 1.00 69.26 267 TRP A CA 1
ATOM 2191 C C . TRP A 1 265 ? -37.915 92.648 -76.715 1.00 61.28 267 TRP A C 1
ATOM 2192 O O . TRP A 1 265 ? -38.845 92.428 -75.935 1.00 64.19 267 TRP A O 1
ATOM 2203 N N . SER A 1 266 ? -36.637 92.409 -76.397 1.00 60.77 268 SER A N 1
ATOM 2204 C CA . SER A 1 266 ? -36.259 91.913 -75.075 1.00 74.38 268 SER A CA 1
ATOM 2205 C C . SER A 1 266 ? -36.665 92.879 -73.953 1.00 77.01 268 SER A C 1
ATOM 2206 O O . SER A 1 266 ? -37.139 92.437 -72.892 1.00 83.16 268 SER A O 1
ATOM 2209 N N . ILE A 1 267 ? -36.448 94.191 -74.142 1.00 76.51 269 ILE A N 1
ATOM 2210 C CA . ILE A 1 267 ? -36.887 95.184 -73.149 1.00 82.53 269 ILE A CA 1
ATOM 2211 C C . ILE A 1 267 ? -38.394 95.115 -72.955 1.00 79.30 269 ILE A C 1
ATOM 2212 O O . ILE A 1 267 ? -38.912 95.087 -71.822 1.00 81.90 269 ILE A O 1
ATOM 2217 N N . PHE A 1 268 ? -39.119 95.063 -74.072 1.00 71.76 270 PHE A N 1
ATOM 2218 C CA . PHE A 1 268 ? -40.571 95.066 -74.020 1.00 66.22 270 PHE A CA 1
ATOM 2219 C C . PHE A 1 268 ? -41.087 93.798 -73.351 1.00 65.51 270 PHE A C 1
ATOM 2220 O O . PHE A 1 268 ? -41.950 93.860 -72.466 1.00 66.98 270 PHE A O 1
ATOM 2228 N N . LYS A 1 269 ? -40.536 92.639 -73.738 1.00 66.02 271 LYS A N 1
ATOM 2229 C CA . LYS A 1 269 ? -40.918 91.366 -73.129 1.00 66.34 271 LYS A CA 1
ATOM 2230 C C . LYS A 1 269 ? -40.697 91.373 -71.618 1.00 60.39 271 LYS A C 1
ATOM 2231 O O . LYS A 1 269 ? -41.554 90.895 -70.860 1.00 59.81 271 LYS A O 1
ATOM 2237 N N . GLU A 1 270 ? -39.560 91.899 -71.149 1.00 55.06 272 GLU A N 1
ATOM 2238 C CA . GLU A 1 270 ? -39.362 91.901 -69.701 1.00 56.46 272 GLU A CA 1
ATOM 2239 C C . GLU A 1 270 ? -40.373 92.804 -68.999 1.00 60.40 272 GLU A C 1
ATOM 2240 O O . GLU A 1 270 ? -40.863 92.461 -67.914 1.00 62.07 272 GLU A O 1
ATOM 2246 N N . GLN A 1 271 ? -40.705 93.965 -69.596 1.00 65.15 273 GLN A N 1
ATOM 2247 C CA . GLN A 1 271 ? -41.722 94.826 -68.974 1.00 75.86 273 GLN A CA 1
ATOM 2248 C C . GLN A 1 271 ? -43.079 94.124 -68.872 1.00 64.63 273 GLN A C 1
ATOM 2249 O O . GLN A 1 271 ? -43.770 94.214 -67.837 1.00 62.66 273 GLN A O 1
ATOM 2255 N N . ILE A 1 272 ? -43.473 93.423 -69.940 1.00 57.65 274 ILE A N 1
ATOM 2256 C CA . ILE A 1 272 ? -44.710 92.646 -69.928 1.00 60.35 274 ILE A CA 1
ATOM 2257 C C . ILE A 1 272 ? -44.669 91.607 -68.826 1.00 58.82 274 ILE A C 1
ATOM 2258 O O . ILE A 1 272 ? -45.630 91.438 -68.065 1.00 59.64 274 ILE A O 1
ATOM 2263 N N . LEU A 1 273 ? -43.570 90.846 -68.777 1.00 55.70 275 LEU A N 1
ATOM 2264 C CA . LEU A 1 273 ? -43.465 89.740 -67.837 1.00 65.92 275 LEU A CA 1
ATOM 2265 C C . LEU A 1 273 ? -43.550 90.233 -66.398 1.00 74.22 275 LEU A C 1
ATOM 2266 O O . LEU A 1 273 ? -44.121 89.548 -65.544 1.00 75.53 275 LEU A O 1
ATOM 2271 N N . LEU A 1 274 ? -42.993 91.421 -66.110 1.00 60.03 276 LEU A N 1
ATOM 2272 C CA . LEU A 1 274 ? -43.156 91.997 -64.776 1.00 71.88 276 LEU A CA 1
ATOM 2273 C C . LEU A 1 274 ? -44.607 92.389 -64.523 1.00 74.12 276 LEU A C 1
ATOM 2274 O O . LEU A 1 274 ? -45.114 92.216 -63.408 1.00 77.54 276 LEU A O 1
ATOM 2279 N N . SER A 1 275 ? -45.270 92.975 -65.519 1.00 69.20 277 SER A N 1
ATOM 2280 C CA . SER A 1 275 ? -46.666 93.383 -65.330 1.00 77.63 277 SER A CA 1
ATOM 2281 C C . SER A 1 275 ? -47.630 92.213 -65.119 1.00 83.30 277 SER A C 1
ATOM 2282 O O . SER A 1 275 ? -48.616 92.362 -64.389 1.00 89.13 277 SER A O 1
ATOM 2285 N N . ILE A 1 276 ? -47.401 91.058 -65.748 1.00 81.55 278 ILE A N 1
ATOM 2286 C CA . ILE A 1 276 ? -48.427 90.014 -65.707 1.00 72.01 278 ILE A CA 1
ATOM 2287 C C . ILE A 1 276 ? -48.520 89.331 -64.345 1.00 81.35 278 ILE A C 1
ATOM 2288 O O . ILE A 1 276 ? -49.403 88.490 -64.130 1.00 85.51 278 ILE A O 1
ATOM 2293 N N . THR A 1 277 ? -47.635 89.680 -63.408 1.00 81.20 279 THR A N 1
ATOM 2294 C CA . THR A 1 277 ? -47.792 89.153 -62.052 1.00 79.18 279 THR A CA 1
ATOM 2295 C C . THR A 1 277 ? -49.071 89.663 -61.409 1.00 85.21 279 THR A C 1
ATOM 2296 O O . THR A 1 277 ? -49.721 88.948 -60.635 1.00 78.17 279 THR A O 1
ATOM 2300 N N . LEU A 1 278 ? -49.469 90.876 -61.772 1.00 87.77 280 LEU A N 1
ATOM 2301 C CA . LEU A 1 278 ? -50.688 91.470 -61.260 1.00 83.96 280 LEU A CA 1
ATOM 2302 C C . LEU A 1 278 ? -51.932 90.742 -61.760 1.00 76.47 280 LEU A C 1
ATOM 2303 O O . LEU A 1 278 ? -52.932 90.662 -61.049 1.00 72.40 280 LEU A O 1
ATOM 2308 N N . PHE A 1 279 ? -51.888 90.161 -62.956 1.00 73.08 281 PHE A N 1
ATOM 2309 C CA . PHE A 1 279 ? -53.122 89.760 -63.615 1.00 67.58 281 PHE A CA 1
ATOM 2310 C C . PHE A 1 279 ? -53.310 88.263 -63.716 1.00 75.69 281 PHE A C 1
ATOM 2311 O O . PHE A 1 279 ? -54.441 87.814 -63.915 1.00 78.10 281 PHE A O 1
ATOM 2319 N N . LEU A 1 280 ? -52.244 87.492 -63.594 1.00 72.58 282 LEU A N 1
ATOM 2320 C CA . LEU A 1 280 ? -52.336 86.111 -63.961 1.00 66.95 282 LEU A CA 1
ATOM 2321 C C . LEU A 1 280 ? -51.933 85.245 -62.779 1.00 68.41 282 LEU A C 1
ATOM 2322 O O . LEU A 1 280 ? -50.991 85.586 -62.066 1.00 68.72 282 LEU A O 1
ATOM 2327 N N . PRO A 1 281 ? -52.639 84.150 -62.521 1.00 70.66 283 PRO A N 1
ATOM 2328 C CA . PRO A 1 281 ? -52.110 83.154 -61.595 1.00 68.80 283 PRO A CA 1
ATOM 2329 C C . PRO A 1 281 ? -50.882 82.509 -62.211 1.00 72.64 283 PRO A C 1
ATOM 2330 O O . PRO A 1 281 ? -50.616 82.629 -63.409 1.00 71.59 283 PRO A O 1
ATOM 2334 N N . LYS A 1 282 ? -50.150 81.795 -61.358 1.00 77.96 284 LYS A N 1
ATOM 2335 C CA . LYS A 1 282 ? -48.853 81.241 -61.722 1.00 79.70 284 LYS A CA 1
ATOM 2336 C C . LYS A 1 282 ? -48.928 80.388 -62.984 1.00 81.78 284 LYS A C 1
ATOM 2337 O O . LYS A 1 282 ? -48.042 80.472 -63.847 1.00 76.59 284 LYS A O 1
ATOM 2343 N N . ALA A 1 283 ? -49.995 79.589 -63.132 1.00 88.07 285 ALA A N 1
ATOM 2344 C CA . ALA A 1 283 ? -50.085 78.684 -64.279 1.00 90.75 285 ALA A CA 1
ATOM 2345 C C . ALA A 1 283 ? -50.279 79.452 -65.579 1.00 87.16 285 ALA A C 1
ATOM 2346 O O . ALA A 1 283 ? -49.601 79.178 -66.581 1.00 90.91 285 ALA A O 1
ATOM 2348 N N . LYS A 1 284 ? -51.169 80.448 -65.567 1.00 84.06 286 LYS A N 1
ATOM 2349 C CA . LYS A 1 284 ? -51.361 81.278 -66.749 1.00 85.76 286 LYS A CA 1
ATOM 2350 C C . LYS A 1 284 ? -50.124 82.120 -67.012 1.00 76.06 286 LYS A C 1
ATOM 2351 O O . LYS A 1 284 ? -49.764 82.369 -68.167 1.00 69.80 286 LYS A O 1
ATOM 2357 N N . GLN A 1 285 ? -49.462 82.552 -65.935 1.00 81.43 287 GLN A N 1
ATOM 2358 C CA . GLN A 1 285 ? -48.219 83.306 -66.037 1.00 69.80 287 GLN A CA 1
ATOM 2359 C C . GLN A 1 285 ? -47.163 82.518 -66.785 1.00 68.47 287 GLN A C 1
ATOM 2360 O O . GLN A 1 285 ? -46.455 83.062 -67.639 1.00 70.79 287 GLN A O 1
ATOM 2366 N N . GLU A 1 286 ? -47.029 81.232 -66.466 1.00 68.71 288 GLU A N 1
ATOM 2367 C CA . GLU A 1 286 ? -45.993 80.441 -67.112 1.00 74.29 288 GLU A CA 1
ATOM 2368 C C . GLU A 1 286 ? -46.372 80.109 -68.542 1.00 71.06 288 GLU A C 1
ATOM 2369 O O . GLU A 1 286 ? -45.512 80.111 -69.429 1.00 69.59 288 GLU A O 1
ATOM 2375 N N . PHE A 1 287 ? -47.656 79.835 -68.790 1.00 64.77 289 PHE A N 1
ATOM 2376 C CA . PHE A 1 287 ? -48.079 79.583 -70.165 1.00 68.03 289 PHE A CA 1
ATOM 2377 C C . PHE A 1 287 ? -47.809 80.794 -71.044 1.00 72.67 289 PHE A C 1
ATOM 2378 O O . PHE A 1 287 ? -47.226 80.673 -72.132 1.00 72.10 289 PHE A O 1
ATOM 2386 N N . PHE A 1 288 ? -48.201 81.976 -70.557 1.00 79.55 290 PHE A N 1
ATOM 2387 C CA . PHE A 1 288 ? -47.989 83.229 -71.276 1.00 68.77 290 PHE A CA 1
ATOM 2388 C C . PHE A 1 288 ? -46.504 83.468 -71.529 1.00 63.08 290 PHE A C 1
ATOM 2389 O O . PHE A 1 288 ? -46.086 83.755 -72.660 1.00 66.34 290 PHE A O 1
ATOM 2397 N N . ALA A 1 289 ? -45.684 83.340 -70.476 1.00 59.66 291 ALA A N 1
ATOM 2398 C CA . ALA A 1 289 ? -44.241 83.449 -70.642 1.00 53.58 291 ALA A CA 1
ATOM 2399 C C . ALA A 1 289 ? -43.727 82.493 -71.711 1.00 65.60 291 ALA A C 1
ATOM 2400 O O . ALA A 1 289 ? -42.837 82.847 -72.493 1.00 63.05 291 ALA A O 1
ATOM 2402 N N . GLY A 1 290 ? -44.243 81.261 -71.735 1.00 70.83 292 GLY A N 1
ATOM 2403 C CA . GLY A 1 290 ? -43.814 80.316 -72.758 1.00 77.62 292 GLY A CA 1
ATOM 2404 C C . GLY A 1 290 ? -44.171 80.780 -74.160 1.00 75.76 292 GLY A C 1
ATOM 2405 O O . GLY A 1 290 ? -43.353 80.678 -75.080 1.00 72.87 292 GLY A O 1
ATOM 2406 N N . GLN A 1 291 ? -45.377 81.346 -74.333 1.00 73.67 293 GLN A N 1
ATOM 2407 C CA . GLN A 1 291 ? -45.744 81.902 -75.639 1.00 70.10 293 GLN A CA 1
ATOM 2408 C C . GLN A 1 291 ? -44.769 82.991 -76.056 1.00 61.30 293 GLN A C 1
ATOM 2409 O O . GLN A 1 291 ? -44.282 83.014 -77.196 1.00 62.43 293 GLN A O 1
ATOM 2415 N N . LEU A 1 292 ? -44.454 83.902 -75.136 1.00 61.09 294 LEU A N 1
ATOM 2416 C CA . LEU A 1 292 ? -43.468 84.923 -75.475 1.00 64.87 294 LEU A CA 1
ATOM 2417 C C . LEU A 1 292 ? -42.121 84.291 -75.829 1.00 68.00 294 LEU A C 1
ATOM 2418 O O . LEU A 1 292 ? -41.394 84.810 -76.685 1.00 68.34 294 LEU A O 1
ATOM 2423 N N . GLU A 1 293 ? -41.781 83.159 -75.205 1.00 79.10 295 GLU A N 1
ATOM 2424 C CA . GLU A 1 293 ? -40.509 82.507 -75.514 1.00 91.49 295 GLU A CA 1
ATOM 2425 C C . GLU A 1 293 ? -40.501 81.973 -76.943 1.00 79.54 295 GLU A C 1
ATOM 2426 O O . GLU A 1 293 ? -39.566 82.228 -77.715 1.00 75.09 295 GLU A O 1
ATOM 2432 N N . LYS A 1 294 ? -41.551 81.239 -77.316 1.00 70.76 296 LYS A N 1
ATOM 2433 C CA . LYS A 1 294 ? -41.618 80.674 -78.658 1.00 74.35 296 LYS A CA 1
ATOM 2434 C C . LYS A 1 294 ? -41.695 81.769 -79.711 1.00 67.03 296 LYS A C 1
ATOM 2435 O O . LYS A 1 294 ? -41.088 81.646 -80.782 1.00 73.74 296 LYS A O 1
ATOM 2441 N N . ILE A 1 295 ? -42.383 82.871 -79.404 1.00 61.24 297 ILE A N 1
ATOM 2442 C CA . ILE A 1 295 ? -42.409 84.000 -80.330 1.00 65.09 297 ILE A CA 1
ATOM 2443 C C . ILE A 1 295 ? -41.007 84.556 -80.515 1.00 65.40 297 ILE A C 1
ATOM 2444 O O . ILE A 1 295 ? -40.560 84.798 -81.646 1.00 67.05 297 ILE A O 1
ATOM 2449 N N . GLU A 1 296 ? -40.284 84.755 -79.401 1.00 64.69 298 GLU A N 1
ATOM 2450 C CA . GLU A 1 296 ? -38.933 85.311 -79.486 1.00 68.76 298 GLU A CA 1
ATOM 2451 C C . GLU A 1 296 ? -38.034 84.423 -80.337 1.00 68.35 298 GLU A C 1
ATOM 2452 O O . GLU A 1 296 ? -37.282 84.907 -81.197 1.00 64.85 298 GLU A O 1
ATOM 2458 N N . ASP A 1 297 ? -38.062 83.114 -80.077 1.00 75.53 299 ASP A N 1
ATOM 2459 C CA . ASP A 1 297 ? -37.217 82.203 -80.842 1.00 81.22 299 ASP A CA 1
ATOM 2460 C C . ASP A 1 297 ? -37.531 82.286 -82.328 1.00 79.95 299 ASP A C 1
ATOM 2461 O O . ASP A 1 297 ? -36.620 82.403 -83.159 1.00 76.96 299 ASP A O 1
ATOM 2466 N N . SER A 1 298 ? -38.825 82.264 -82.678 1.00 78.48 300 SER A N 1
ATOM 2467 C CA . SER A 1 298 ? -39.216 82.378 -84.081 1.00 73.06 300 SER A CA 1
ATOM 2468 C C . SER A 1 298 ? -38.708 83.672 -84.704 1.00 71.79 300 SER A C 1
ATOM 2469 O O . SER A 1 298 ? -38.178 83.666 -85.826 1.00 69.75 300 SER A O 1
ATOM 2472 N N . LEU A 1 299 ? -38.863 84.788 -83.987 1.00 73.70 301 LEU A N 1
ATOM 2473 C CA . LEU A 1 299 ? -38.383 86.078 -84.469 1.00 75.48 301 LEU A CA 1
ATOM 2474 C C . LEU A 1 299 ? -36.876 86.050 -84.709 1.00 81.63 301 LEU A C 1
ATOM 2475 O O . LEU A 1 299 ? -36.372 86.638 -85.682 1.00 81.21 301 LEU A O 1
ATOM 2480 N N . LYS A 1 300 ? -36.142 85.348 -83.840 1.00 82.37 302 LYS A N 1
ATOM 2481 C CA . LYS A 1 300 ? -34.695 85.257 -84.007 1.00 88.82 302 LYS A CA 1
ATOM 2482 C C . LYS A 1 300 ? -34.343 84.424 -85.238 1.00 91.07 302 LYS A C 1
ATOM 2483 O O . LYS A 1 300 ? -33.450 84.798 -86.012 1.00 92.26 302 LYS A O 1
ATOM 2489 N N . GLU A 1 301 ? -35.065 83.319 -85.468 1.00 86.14 303 GLU A N 1
ATOM 2490 C CA . GLU A 1 301 ? -34.820 82.536 -86.676 1.00 87.04 303 GLU A CA 1
ATOM 2491 C C . GLU A 1 301 ? -35.107 83.345 -87.938 1.00 86.55 303 GLU A C 1
ATOM 2492 O O . GLU A 1 301 ? -34.347 83.281 -88.915 1.00 88.68 303 GLU A O 1
ATOM 2498 N N . ILE A 1 302 ? -36.203 84.109 -87.937 1.00 82.99 304 ILE A N 1
ATOM 2499 C CA . ILE A 1 302 ? -36.551 84.915 -89.104 1.00 78.35 304 ILE A CA 1
ATOM 2500 C C . ILE A 1 302 ? -35.460 85.937 -89.379 1.00 77.01 304 ILE A C 1
ATOM 2501 O O . ILE A 1 302 ? -35.043 86.126 -90.530 1.00 77.38 304 ILE A O 1
ATOM 2506 N N . LYS A 1 303 ? -34.945 86.579 -88.323 1.00 81.23 305 LYS A N 1
ATOM 2507 C CA . LYS A 1 303 ? -33.973 87.649 -88.533 1.00 93.43 305 LYS A CA 1
ATOM 2508 C C . LYS A 1 303 ? -32.600 87.106 -88.916 1.00 106.53 305 LYS A C 1
ATOM 2509 O O . LYS A 1 303 ? -31.841 87.805 -89.598 1.00 109.84 305 LYS A O 1
ATOM 2515 N N . GLU A 1 304 ? -32.262 85.874 -88.510 1.00 113.03 306 GLU A N 1
ATOM 2516 C CA . GLU A 1 304 ? -31.040 85.250 -89.013 1.00 125.17 306 GLU A CA 1
ATOM 2517 C C . GLU A 1 304 ? -31.230 84.604 -90.383 1.00 134.04 306 GLU A C 1
ATOM 2518 O O . GLU A 1 304 ? -30.236 84.231 -91.020 1.00 124.57 306 GLU A O 1
ATOM 2524 N N . ASN A 1 305 ? -32.472 84.475 -90.854 1.00 150.28 307 ASN A N 1
ATOM 2525 C CA . ASN A 1 305 ? -32.759 84.035 -92.215 1.00 159.76 307 ASN A CA 1
ATOM 2526 C C . ASN A 1 305 ? -32.914 85.184 -93.212 1.00 162.99 307 ASN A C 1
ATOM 2527 O O . ASN A 1 305 ? -32.878 84.938 -94.423 1.00 164.03 307 ASN A O 1
ATOM 2532 N N . GLY A 1 306 ? -33.094 86.417 -92.741 1.00 160.01 308 GLY A N 1
ATOM 2533 C CA . GLY A 1 306 ? -33.315 87.553 -93.621 1.00 148.42 308 GLY A CA 1
ATOM 2534 C C . GLY A 1 306 ? -33.050 88.896 -92.969 1.00 138.57 308 GLY A C 1
ATOM 2535 O O . GLY A 1 306 ? -33.751 89.872 -93.239 1.00 128.13 308 GLY A O 1
ATOM 2536 N N . LYS B 1 2 ? -10.803 90.848 -32.266 1.00 115.16 4 LYS B N 1
ATOM 2537 C CA . LYS B 1 2 ? -11.482 89.551 -32.317 1.00 119.12 4 LYS B CA 1
ATOM 2538 C C . LYS B 1 2 ? -12.015 89.137 -30.942 1.00 126.08 4 LYS B C 1
ATOM 2539 O O . LYS B 1 2 ? -11.330 89.280 -29.931 1.00 130.94 4 LYS B O 1
ATOM 2545 N N . GLU B 1 3 ? -13.245 88.634 -30.911 1.00 127.57 5 GLU B N 1
ATOM 2546 C CA . GLU B 1 3 ? -13.862 88.186 -29.672 1.00 130.13 5 GLU B CA 1
ATOM 2547 C C . GLU B 1 3 ? -13.519 86.728 -29.386 1.00 125.27 5 GLU B C 1
ATOM 2548 O O . GLU B 1 3 ? -13.182 85.951 -30.284 1.00 119.17 5 GLU B O 1
ATOM 2554 N N . TYR B 1 4 ? -13.632 86.358 -28.110 1.00 127.53 6 TYR B N 1
ATOM 2555 C CA . TYR B 1 4 ? -13.282 85.011 -27.677 1.00 124.77 6 TYR B CA 1
ATOM 2556 C C . TYR B 1 4 ? -14.412 84.034 -27.988 1.00 130.79 6 TYR B C 1
ATOM 2557 O O . TYR B 1 4 ? -15.553 84.232 -27.553 1.00 126.74 6 TYR B O 1
ATOM 2574 N N . GLU B 1 6 ? -15.540 80.473 -27.060 1.00 118.56 8 GLU B N 1
ATOM 2575 C CA . GLU B 1 6 ? -15.348 79.362 -26.133 1.00 105.60 8 GLU B CA 1
ATOM 2576 C C . GLU B 1 6 ? -15.759 78.067 -26.816 1.00 98.27 8 GLU B C 1
ATOM 2577 O O . GLU B 1 6 ? -16.898 77.934 -27.278 1.00 105.94 8 GLU B O 1
ATOM 2583 N N . TYR B 1 7 ? -14.839 77.111 -26.887 1.00 84.93 9 TYR B N 1
ATOM 2584 C CA . TYR B 1 7 ? -15.098 75.908 -27.659 1.00 87.53 9 TYR B CA 1
ATOM 2585 C C . TYR B 1 7 ? -14.782 74.632 -26.894 1.00 99.83 9 TYR B C 1
ATOM 2586 O O . TYR B 1 7 ? -14.684 73.567 -27.510 1.00 89.88 9 TYR B O 1
ATOM 2595 N N . ARG B 1 8 ? -14.642 74.696 -25.569 1.00 128.41 10 ARG B N 1
ATOM 2596 C CA . ARG B 1 8 ? -14.311 73.473 -24.843 1.00 137.47 10 ARG B CA 1
ATOM 2597 C C . ARG B 1 8 ? -15.339 72.369 -25.038 1.00 132.25 10 ARG B C 1
ATOM 2598 O O . ARG B 1 8 ? -14.919 71.210 -25.153 1.00 141.86 10 ARG B O 1
ATOM 2606 N N . PRO B 1 9 ? -16.655 72.621 -25.047 1.00 104.09 11 PRO B N 1
ATOM 2607 C CA . PRO B 1 9 ? -17.594 71.523 -25.340 1.00 94.54 11 PRO B CA 1
ATOM 2608 C C . PRO B 1 9 ? -17.235 70.701 -26.570 1.00 90.13 11 PRO B C 1
ATOM 2609 O O . PRO B 1 9 ? -17.242 69.471 -26.500 1.00 92.00 11 PRO B O 1
ATOM 2613 N N . LEU B 1 10 ? -16.929 71.345 -27.695 1.00 85.23 12 LEU B N 1
ATOM 2614 C CA . LEU B 1 10 ? -16.614 70.598 -28.906 1.00 80.98 12 LEU B CA 1
ATOM 2615 C C . LEU B 1 10 ? -15.390 69.719 -28.694 1.00 70.39 12 LEU B C 1
ATOM 2616 O O . LEU B 1 10 ? -15.401 68.521 -29.010 1.00 76.10 12 LEU B O 1
ATOM 2621 N N . GLY B 1 11 ? -14.329 70.289 -28.133 1.00 65.58 13 GLY B N 1
ATOM 2622 C CA . GLY B 1 11 ? -13.126 69.502 -27.903 1.00 70.65 13 GLY B CA 1
ATOM 2623 C C . GLY B 1 11 ? -13.345 68.383 -26.902 1.00 73.21 13 GLY B C 1
ATOM 2624 O O . GLY B 1 11 ? -12.819 67.282 -27.054 1.00 78.55 13 GLY B O 1
ATOM 2625 N N . GLU B 1 12 ? -14.099 68.669 -25.853 1.00 75.94 14 GLU B N 1
ATOM 2626 C CA . GLU B 1 12 ? -14.404 67.707 -24.807 1.00 76.50 14 GLU B CA 1
ATOM 2627 C C . GLU B 1 12 ? -15.208 66.536 -25.362 1.00 65.19 14 GLU B C 1
ATOM 2628 O O . GLU B 1 12 ? -14.984 65.383 -24.986 1.00 63.69 14 GLU B O 1
ATOM 2634 N N . GLU B 1 13 ? -16.136 66.827 -26.274 1.00 55.22 15 GLU B N 1
ATOM 2635 C CA . GLU B 1 13 ? -16.949 65.802 -26.927 1.00 61.67 15 GLU B CA 1
ATOM 2636 C C . GLU B 1 13 ? -16.123 64.950 -27.878 1.00 64.21 15 GLU B C 1
ATOM 2637 O O . GLU B 1 13 ? -16.304 63.725 -27.941 1.00 67.36 15 GLU B O 1
ATOM 2643 N N . ILE B 1 14 ? -15.236 65.586 -28.653 1.00 58.86 16 ILE B N 1
ATOM 2644 C CA . ILE B 1 14 ? -14.322 64.833 -29.510 1.00 55.44 16 ILE B CA 1
ATOM 2645 C C . ILE B 1 14 ? -13.400 63.962 -28.674 1.00 64.58 16 ILE B C 1
ATOM 2646 O O . ILE B 1 14 ? -13.044 62.848 -29.078 1.00 62.11 16 ILE B O 1
ATOM 2651 N N . GLU B 1 15 ? -12.962 64.483 -27.521 1.00 66.68 17 GLU B N 1
ATOM 2652 C CA . GLU B 1 15 ? -12.177 63.712 -26.559 1.00 73.72 17 GLU B CA 1
ATOM 2653 C C . GLU B 1 15 ? -12.954 62.496 -26.088 1.00 59.95 17 GLU B C 1
ATOM 2654 O O . GLU B 1 15 ? -12.432 61.380 -26.063 1.00 64.23 17 GLU B O 1
ATOM 2660 N N . ARG B 1 16 ? -14.197 62.713 -25.668 1.00 50.02 18 ARG B N 1
ATOM 2661 C CA . ARG B 1 16 ? -15.059 61.618 -25.253 1.00 50.85 18 ARG B CA 1
ATOM 2662 C C . ARG B 1 16 ? -15.172 60.530 -26.333 1.00 53.90 18 ARG B C 1
ATOM 2663 O O . ARG B 1 16 ? -15.056 59.341 -26.039 1.00 55.60 18 ARG B O 1
ATOM 2671 N N . ILE B 1 17 ? -15.389 60.923 -27.591 1.00 53.34 19 ILE B N 1
ATOM 2672 C CA . ILE B 1 17 ? -15.547 59.930 -28.657 1.00 52.09 19 ILE B CA 1
ATOM 2673 C C . ILE B 1 17 ? -14.231 59.221 -28.901 1.00 47.25 19 ILE B C 1
ATOM 2674 O O . ILE B 1 17 ? -14.163 57.987 -28.950 1.00 55.96 19 ILE B O 1
ATOM 2679 N N . ARG B 1 18 ? -13.165 60.008 -29.072 1.00 46.40 20 ARG B N 1
ATOM 2680 C CA . ARG B 1 18 ? -11.836 59.472 -29.309 1.00 57.86 20 ARG B CA 1
ATOM 2681 C C . ARG B 1 18 ? -11.434 58.467 -28.239 1.00 62.80 20 ARG B C 1
ATOM 2682 O O . ARG B 1 18 ? -10.934 57.383 -28.561 1.00 57.01 20 ARG B O 1
ATOM 2690 N N . LYS B 1 19 ? -11.613 58.824 -26.957 1.00 56.87 21 LYS B N 1
ATOM 2691 C CA . LYS B 1 19 ? -11.241 57.911 -25.874 1.00 64.24 21 LYS B CA 1
ATOM 2692 C C . LYS B 1 19 ? -12.173 56.713 -25.821 1.00 62.65 21 LYS B C 1
ATOM 2693 O O . LYS B 1 19 ? -11.733 55.580 -25.578 1.00 58.20 21 LYS B O 1
ATOM 2699 N N . GLY B 1 20 ? -13.471 56.966 -25.974 1.00 55.43 22 GLY B N 1
ATOM 2700 C CA . GLY B 1 20 ? -14.442 55.893 -26.003 1.00 58.77 22 GLY B CA 1
ATOM 2701 C C . GLY B 1 20 ? -14.217 54.890 -27.122 1.00 63.21 22 GLY B C 1
ATOM 2702 O O . GLY B 1 20 ? -14.664 53.744 -27.026 1.00 54.83 22 GLY B O 1
ATOM 2703 N N . LYS B 1 21 ? -13.569 55.308 -28.212 1.00 62.76 23 LYS B N 1
ATOM 2704 C CA . LYS B 1 21 ? -13.323 54.417 -29.336 1.00 56.36 23 LYS B CA 1
ATOM 2705 C C . LYS B 1 21 ? -11.892 53.899 -29.383 1.00 58.32 23 LYS B C 1
ATOM 2706 O O . LYS B 1 21 ? -11.519 53.248 -30.366 1.00 69.11 23 LYS B O 1
ATOM 2712 N N . ASN B 1 22 ? -11.078 54.177 -28.346 1.00 57.90 24 ASN B N 1
ATOM 2713 C CA . ASN B 1 22 ? -9.722 53.623 -28.230 1.00 60.91 24 ASN B CA 1
ATOM 2714 C C . ASN B 1 22 ? -8.821 54.057 -29.373 1.00 65.61 24 ASN B C 1
ATOM 2715 O O . ASN B 1 22 ? -8.115 53.249 -29.976 1.00 67.26 24 ASN B O 1
ATOM 2720 N N . ILE B 1 23 ? -8.864 55.345 -29.681 1.00 66.46 25 ILE B N 1
ATOM 2721 C CA . ILE B 1 23 ? -8.073 55.940 -30.750 1.00 63.37 25 ILE B CA 1
ATOM 2722 C C . ILE B 1 23 ? -6.953 56.741 -30.098 1.00 59.19 25 ILE B C 1
ATOM 2723 O O . ILE B 1 23 ? -7.212 57.796 -29.501 1.00 56.64 25 ILE B O 1
ATOM 2728 N N . PRO B 1 24 ? -5.706 56.310 -30.218 1.00 62.33 26 PRO B N 1
ATOM 2729 C CA . PRO B 1 24 ? -4.606 57.057 -29.611 1.00 67.65 26 PRO B CA 1
ATOM 2730 C C . PRO B 1 24 ? -4.300 58.326 -30.381 1.00 76.10 26 PRO B C 1
ATOM 2731 O O . PRO B 1 24 ? -4.458 58.402 -31.600 1.00 79.56 26 PRO B O 1
ATOM 2735 N N . LEU B 1 25 ? -3.864 59.335 -29.628 1.00 75.87 27 LEU B N 1
ATOM 2736 C CA . LEU B 1 25 ? -3.526 60.624 -30.207 1.00 71.48 27 LEU B CA 1
ATOM 2737 C C . LEU B 1 25 ? -2.601 60.502 -31.413 1.00 73.41 27 LEU B C 1
ATOM 2738 O O . LEU B 1 25 ? -2.659 61.346 -32.316 1.00 72.57 27 LEU B O 1
ATOM 2743 N N . ARG B 1 26 ? -1.750 59.462 -31.459 1.00 66.21 28 ARG B N 1
ATOM 2744 C CA . ARG B 1 26 ? -0.828 59.313 -32.588 1.00 78.46 28 ARG B CA 1
ATOM 2745 C C . ARG B 1 26 ? -1.560 59.169 -33.918 1.00 75.26 28 ARG B C 1
ATOM 2746 O O . ARG B 1 26 ? -1.041 59.600 -34.956 1.00 74.65 28 ARG B O 1
ATOM 2754 N N . VAL B 1 27 ? -2.761 58.586 -33.910 1.00 69.89 29 VAL B N 1
ATOM 2755 C CA . VAL B 1 27 ? -3.485 58.369 -35.158 1.00 62.06 29 VAL B CA 1
ATOM 2756 C C . VAL B 1 27 ? -3.813 59.705 -35.831 1.00 63.64 29 VAL B C 1
ATOM 2757 O O . VAL B 1 27 ? -3.779 59.815 -37.070 1.00 73.10 29 VAL B O 1
ATOM 2761 N N . PHE B 1 28 ? -4.072 60.753 -35.037 1.00 65.64 30 PHE B N 1
ATOM 2762 C CA . PHE B 1 28 ? -4.299 62.085 -35.607 1.00 69.91 30 PHE B CA 1
ATOM 2763 C C . PHE B 1 28 ? -3.072 62.563 -36.376 1.00 77.19 30 PHE B C 1
ATOM 2764 O O . PHE B 1 28 ? -3.182 63.131 -37.475 1.00 75.79 30 PHE B O 1
ATOM 2772 N N . ASP B 1 29 ? -1.887 62.393 -35.777 1.00 74.18 31 ASP B N 1
ATOM 2773 C CA . ASP B 1 29 ? -0.665 62.811 -36.454 1.00 79.68 31 ASP B CA 1
ATOM 2774 C C . ASP B 1 29 ? -0.385 61.957 -37.671 1.00 75.86 31 ASP B C 1
ATOM 2775 O O . ASP B 1 29 ? 0.072 62.474 -38.690 1.00 74.10 31 ASP B O 1
ATOM 2780 N N . GLU B 1 30 ? -0.678 60.659 -37.600 1.00 70.94 32 GLU B N 1
ATOM 2781 C CA . GLU B 1 30 ? -0.524 59.820 -38.778 1.00 71.78 32 GLU B CA 1
ATOM 2782 C C . GLU B 1 30 ? -1.466 60.242 -39.894 1.00 73.48 32 GLU B C 1
ATOM 2783 O O . GLU B 1 30 ? -1.214 59.912 -41.062 1.00 75.25 32 GLU B O 1
ATOM 2789 N N . ASN B 1 31 ? -2.511 61.016 -39.575 1.00 72.96 33 ASN B N 1
ATOM 2790 C CA . ASN B 1 31 ? -3.502 61.425 -40.567 1.00 71.95 33 ASN B CA 1
ATOM 2791 C C . ASN B 1 31 ? -3.407 62.894 -40.928 1.00 78.09 33 ASN B C 1
ATOM 2792 O O . ASN B 1 31 ? -4.246 63.380 -41.692 1.00 72.51 33 ASN B O 1
ATOM 2797 N N . GLY B 1 32 ? -2.430 63.610 -40.399 1.00 76.03 34 GLY B N 1
ATOM 2798 C CA . GLY B 1 32 ? -2.195 64.972 -40.798 1.00 79.81 34 GLY B CA 1
ATOM 2799 C C . GLY B 1 32 ? -2.624 66.025 -39.812 1.00 78.35 34 GLY B C 1
ATOM 2800 O O . GLY B 1 32 ? -2.717 67.198 -40.195 1.00 81.49 34 GLY B O 1
ATOM 2801 N N . VAL B 1 33 ? -2.877 65.659 -38.560 1.00 72.22 35 VAL B N 1
ATOM 2802 C CA . VAL B 1 33 ? -3.422 66.580 -37.577 1.00 78.71 35 VAL B CA 1
ATOM 2803 C C . VAL B 1 33 ? -2.462 66.660 -36.413 1.00 81.64 35 VAL B C 1
ATOM 2804 O O . VAL B 1 33 ? -2.119 65.635 -35.815 1.00 76.08 35 VAL B O 1
ATOM 2808 N N . SER B 1 34 ? -2.066 67.882 -36.072 1.00 83.97 36 SER B N 1
ATOM 2809 C CA . SER B 1 34 ? -1.118 68.098 -34.991 1.00 92.23 36 SER B CA 1
ATOM 2810 C C . SER B 1 34 ? -1.808 67.761 -33.680 1.00 82.39 36 SER B C 1
ATOM 2811 O O . SER B 1 34 ? -2.745 68.454 -33.264 1.00 72.57 36 SER B O 1
ATOM 2814 N N . SER B 1 35 ? -1.386 66.647 -33.071 1.00 82.84 37 SER B N 1
ATOM 2815 C CA . SER B 1 35 ? -1.869 66.289 -31.744 1.00 86.72 37 SER B CA 1
ATOM 2816 C C . SER B 1 35 ? -1.683 67.433 -30.769 1.00 90.19 37 SER B C 1
ATOM 2817 O O . SER B 1 35 ? -2.528 67.660 -29.904 1.00 83.42 37 SER B O 1
ATOM 2820 N N . ARG B 1 36 ? -0.570 68.155 -30.882 1.00 90.70 38 ARG B N 1
ATOM 2821 C CA . ARG B 1 36 ? -0.283 69.230 -29.942 1.00 103.80 38 ARG B CA 1
ATOM 2822 C C . ARG B 1 36 ? -1.292 70.361 -30.090 1.00 99.04 38 ARG B C 1
ATOM 2823 O O . ARG B 1 36 ? -1.828 70.867 -29.094 1.00 99.16 38 ARG B O 1
ATOM 2831 N N . SER B 1 37 ? -1.578 70.759 -31.331 1.00 96.55 39 SER B N 1
ATOM 2832 C CA . SER B 1 37 ? -2.608 71.765 -31.546 1.00 84.56 39 SER B CA 1
ATOM 2833 C C . SER B 1 37 ? -3.958 71.243 -31.110 1.00 89.46 39 SER B C 1
ATOM 2834 O O . SER B 1 37 ? -4.746 71.977 -30.506 1.00 98.19 39 SER B O 1
ATOM 2837 N N . TYR B 1 38 ? -4.237 69.969 -31.397 1.00 85.78 40 TYR B N 1
ATOM 2838 C CA . TYR B 1 38 ? -5.511 69.381 -31.000 1.00 80.70 40 TYR B CA 1
ATOM 2839 C C . TYR B 1 38 ? -5.690 69.418 -29.485 1.00 84.76 40 TYR B C 1
ATOM 2840 O O . TYR B 1 38 ? -6.748 69.810 -28.981 1.00 85.86 40 TYR B O 1
ATOM 2849 N N . GLN B 1 39 ? -4.660 69.019 -28.740 1.00 93.74 41 GLN B N 1
ATOM 2850 C CA . GLN B 1 39 ? -4.758 69.022 -27.288 1.00 93.80 41 GLN B CA 1
ATOM 2851 C C . GLN B 1 39 ? -4.932 70.436 -26.774 1.00 102.15 41 GLN B C 1
ATOM 2852 O O . GLN B 1 39 ? -5.792 70.695 -25.927 1.00 104.32 41 GLN B O 1
ATOM 2858 N N . ARG B 1 40 ? -4.132 71.372 -27.292 1.00 109.85 42 ARG B N 1
ATOM 2859 C CA . ARG B 1 40 ? -4.303 72.764 -26.895 1.00 119.87 42 ARG B CA 1
ATOM 2860 C C . ARG B 1 40 ? -5.723 73.239 -27.176 1.00 121.43 42 ARG B C 1
ATOM 2861 O O . ARG B 1 40 ? -6.262 74.072 -26.438 1.00 131.89 42 ARG B O 1
ATOM 2869 N N . PHE B 1 41 ? -6.343 72.702 -28.227 1.00 111.38 43 PHE B N 1
ATOM 2870 C CA . PHE B 1 41 ? -7.730 73.013 -28.555 1.00 101.15 43 PHE B CA 1
ATOM 2871 C C . PHE B 1 41 ? -8.694 72.438 -27.525 1.00 101.78 43 PHE B C 1
ATOM 2872 O O . PHE B 1 41 ? -9.690 73.083 -27.174 1.00 99.91 43 PHE B O 1
ATOM 2880 N N . VAL B 1 42 ? -8.442 71.207 -27.065 1.00 99.82 44 VAL B N 1
ATOM 2881 C CA . VAL B 1 42 ? -9.296 70.609 -26.040 1.00 93.04 44 VAL B CA 1
ATOM 2882 C C . VAL B 1 42 ? -9.284 71.463 -24.780 1.00 100.30 44 VAL B C 1
ATOM 2883 O O . VAL B 1 42 ? -10.305 71.606 -24.097 1.00 104.47 44 VAL B O 1
ATOM 2887 N N . GLN B 1 43 ? -8.128 72.043 -24.453 1.00 111.39 45 GLN B N 1
ATOM 2888 C CA . GLN B 1 43 ? -7.989 72.882 -23.265 1.00 121.37 45 GLN B CA 1
ATOM 2889 C C . GLN B 1 43 ? -8.705 74.214 -23.434 1.00 135.77 45 GLN B C 1
ATOM 2890 O O . GLN B 1 43 ? -9.622 74.350 -24.255 1.00 129.75 45 GLN B O 1
ATOM 2896 N N . GLY B 1 44 ? -8.293 75.198 -22.635 1.00 146.14 46 GLY B N 1
ATOM 2897 C CA . GLY B 1 44 ? -8.561 76.581 -22.957 1.00 154.70 46 GLY B CA 1
ATOM 2898 C C . GLY B 1 44 ? -7.857 76.839 -24.265 1.00 154.75 46 GLY B C 1
ATOM 2899 O O . GLY B 1 44 ? -6.663 76.548 -24.389 1.00 149.41 46 GLY B O 1
ATOM 2900 N N . ASN B 1 45 ? -8.580 77.297 -25.255 1.00 160.63 47 ASN B N 1
ATOM 2901 C CA . ASN B 1 45 ? -8.062 77.393 -26.613 1.00 163.50 47 ASN B CA 1
ATOM 2902 C C . ASN B 1 45 ? -6.651 77.646 -27.186 1.00 162.32 47 ASN B C 1
ATOM 2903 O O . ASN B 1 45 ? -5.678 78.032 -26.547 1.00 166.13 47 ASN B O 1
ATOM 2908 N N . SER B 1 46 ? -6.678 77.301 -28.464 1.00 153.78 48 SER B N 1
ATOM 2909 C CA . SER B 1 46 ? -5.710 77.305 -29.568 1.00 134.60 48 SER B CA 1
ATOM 2910 C C . SER B 1 46 ? -6.696 76.979 -30.712 1.00 121.32 48 SER B C 1
ATOM 2911 O O . SER B 1 46 ? -7.499 76.046 -30.648 1.00 121.43 48 SER B O 1
ATOM 2914 N N . GLU B 1 47 ? -6.574 77.650 -31.827 1.00 104.96 49 GLU B N 1
ATOM 2915 C CA A GLU B 1 47 ? -7.582 77.465 -32.850 0.50 96.42 49 GLU B CA 1
ATOM 2916 C CA B GLU B 1 47 ? -7.566 77.506 -32.885 0.50 96.52 49 GLU B CA 1
ATOM 2917 C C . GLU B 1 47 ? -7.241 76.335 -33.805 1.00 87.79 49 GLU B C 1
ATOM 2918 O O . GLU B 1 47 ? -6.198 76.346 -34.470 1.00 85.38 49 GLU B O 1
ATOM 2929 N N . LEU B 1 48 ? -8.154 75.368 -33.857 1.00 77.10 50 LEU B N 1
ATOM 2930 C CA . LEU B 1 48 ? -8.202 74.272 -34.813 1.00 74.19 50 LEU B CA 1
ATOM 2931 C C . LEU B 1 48 ? -8.770 74.752 -36.148 1.00 74.38 50 LEU B C 1
ATOM 2932 O O . LEU B 1 48 ? -9.678 75.583 -36.198 1.00 66.41 50 LEU B O 1
ATOM 2937 N N . ARG B 1 49 ? -8.257 74.199 -37.236 1.00 72.27 51 ARG B N 1
ATOM 2938 C CA . ARG B 1 49 ? -8.759 74.558 -38.551 1.00 73.51 51 ARG B CA 1
ATOM 2939 C C . ARG B 1 49 ? -9.784 73.533 -39.028 1.00 74.63 51 ARG B C 1
ATOM 2940 O O . ARG B 1 49 ? -9.728 72.350 -38.677 1.00 68.98 51 ARG B O 1
ATOM 2948 N N . ILE B 1 50 ? -10.728 74.014 -39.841 1.00 74.73 52 ILE B N 1
ATOM 2949 C CA . ILE B 1 50 ? -11.819 73.174 -40.319 1.00 67.13 52 ILE B CA 1
ATOM 2950 C C . ILE B 1 50 ? -11.291 71.917 -40.989 1.00 61.67 52 ILE B C 1
ATOM 2951 O O . ILE B 1 50 ? -11.901 70.852 -40.878 1.00 67.87 52 ILE B O 1
ATOM 2956 N N . SER B 1 51 ? -10.160 72.009 -41.696 1.00 66.66 53 SER B N 1
ATOM 2957 C CA . SER B 1 51 ? -9.659 70.822 -42.393 1.00 73.11 53 SER B CA 1
ATOM 2958 C C . SER B 1 51 ? -9.189 69.767 -41.405 1.00 68.06 53 SER B C 1
ATOM 2959 O O . SER B 1 51 ? -9.416 68.564 -41.605 1.00 81.54 53 SER B O 1
ATOM 2962 N N . ASP B 1 52 ? -8.579 70.208 -40.307 1.00 64.90 54 ASP B N 1
ATOM 2963 C CA . ASP B 1 52 ? -8.226 69.292 -39.231 1.00 66.48 54 ASP B CA 1
ATOM 2964 C C . ASP B 1 52 ? -9.473 68.595 -38.706 1.00 66.56 54 ASP B C 1
ATOM 2965 O O . ASP B 1 52 ? -9.497 67.371 -38.543 1.00 65.53 54 ASP B O 1
ATOM 2970 N N . LEU B 1 53 ? -10.516 69.379 -38.411 1.00 63.86 55 LEU B N 1
ATOM 2971 C CA . LEU B 1 53 ? -11.791 68.822 -37.975 1.00 62.28 55 LEU B CA 1
ATOM 2972 C C . LEU B 1 53 ? -12.334 67.776 -38.953 1.00 58.98 55 LEU B C 1
ATOM 2973 O O . LEU B 1 53 ? -12.882 66.750 -38.532 1.00 56.09 55 LEU B O 1
ATOM 2978 N N . ALA B 1 54 ? -12.212 68.022 -40.260 1.00 58.66 56 ALA B N 1
ATOM 2979 C CA . ALA B 1 54 ? -12.703 67.053 -41.238 1.00 60.25 56 ALA B CA 1
ATOM 2980 C C . ALA B 1 54 ? -11.929 65.749 -41.156 1.00 57.10 56 ALA B C 1
ATOM 2981 O O . ALA B 1 54 ? -12.515 64.650 -41.211 1.00 64.86 56 ALA B O 1
ATOM 2983 N N . ILE B 1 55 ? -10.608 65.852 -40.991 1.00 59.79 57 ILE B N 1
ATOM 2984 C CA . ILE B 1 55 ? -9.800 64.649 -40.823 1.00 61.40 57 ILE B CA 1
ATOM 2985 C C . ILE B 1 55 ? -10.205 63.926 -39.555 1.00 62.51 57 ILE B C 1
ATOM 2986 O O . ILE B 1 55 ? -10.257 62.687 -39.507 1.00 63.66 57 ILE B O 1
ATOM 2991 N N . ILE B 1 56 ? -10.508 64.690 -38.505 1.00 63.84 58 ILE B N 1
ATOM 2992 C CA . ILE B 1 56 ? -10.846 64.072 -37.235 1.00 56.42 58 ILE B CA 1
ATOM 2993 C C . ILE B 1 56 ? -12.156 63.311 -37.344 1.00 54.01 58 ILE B C 1
ATOM 2994 O O . ILE B 1 56 ? -12.270 62.196 -36.827 1.00 52.65 58 ILE B O 1
ATOM 2999 N N . VAL B 1 57 ? -13.163 63.880 -38.023 1.00 49.27 59 VAL B N 1
ATOM 3000 C CA . VAL B 1 57 ? -14.423 63.156 -38.065 1.00 55.05 59 VAL B CA 1
ATOM 3001 C C . VAL B 1 57 ? -14.270 61.915 -38.926 1.00 52.97 59 VAL B C 1
ATOM 3002 O O . VAL B 1 57 ? -14.963 60.918 -38.701 1.00 53.91 59 VAL B O 1
ATOM 3006 N N . GLU B 1 58 ? -13.343 61.918 -39.885 1.00 53.13 60 GLU B N 1
ATOM 3007 C CA . GLU B 1 58 ? -13.125 60.668 -40.612 1.00 61.34 60 GLU B CA 1
ATOM 3008 C C . GLU B 1 58 ? -12.408 59.637 -39.752 1.00 65.34 60 GLU B C 1
ATOM 3009 O O . GLU B 1 58 ? -12.825 58.474 -39.695 1.00 69.67 60 GLU B O 1
ATOM 3015 N N . ILE B 1 59 ? -11.373 60.059 -39.025 1.00 59.48 61 ILE B N 1
ATOM 3016 C CA . ILE B 1 59 ? -10.694 59.159 -38.098 1.00 56.40 61 ILE B CA 1
ATOM 3017 C C . ILE B 1 59 ? -11.688 58.523 -37.133 1.00 57.98 61 ILE B C 1
ATOM 3018 O O . ILE B 1 59 ? -11.645 57.316 -36.872 1.00 59.04 61 ILE B O 1
ATOM 3023 N N . LEU B 1 60 ? -12.552 59.330 -36.535 1.00 48.63 62 LEU B N 1
ATOM 3024 C CA . LEU B 1 60 ? -13.444 58.826 -35.504 1.00 49.58 62 LEU B CA 1
ATOM 3025 C C . LEU B 1 60 ? -14.771 58.314 -36.042 1.00 49.92 62 LEU B C 1
ATOM 3026 O O . LEU B 1 60 ? -15.594 57.833 -35.254 1.00 50.82 62 LEU B O 1
ATOM 3031 N N . SER B 1 61 ? -14.976 58.350 -37.360 1.00 58.71 63 SER B N 1
ATOM 3032 C CA . SER B 1 61 ? -16.210 57.875 -37.970 1.00 49.93 63 SER B CA 1
ATOM 3033 C C . SER B 1 61 ? -17.430 58.572 -37.363 1.00 59.09 63 SER B C 1
ATOM 3034 O O . SER B 1 61 ? -18.412 57.951 -36.974 1.00 60.60 63 SER B O 1
ATOM 3037 N N . ILE B 1 62 ? -17.346 59.886 -37.286 1.00 62.70 64 ILE B N 1
ATOM 3038 C CA . ILE B 1 62 ? -18.381 60.742 -36.736 1.00 57.09 64 ILE B CA 1
ATOM 3039 C C . ILE B 1 62 ? -19.201 61.301 -37.883 1.00 55.91 64 ILE B C 1
ATOM 3040 O O . ILE B 1 62 ? -18.638 61.785 -38.868 1.00 51.36 64 ILE B O 1
ATOM 3045 N N . SER B 1 63 ? -20.513 61.267 -37.759 1.00 61.49 65 SER B N 1
ATOM 3046 C CA . SER B 1 63 ? -21.310 62.114 -38.634 1.00 67.89 65 SER B CA 1
ATOM 3047 C C . SER B 1 63 ? -21.323 63.531 -38.069 1.00 71.71 65 SER B C 1
ATOM 3048 O O . SER B 1 63 ? -21.627 63.716 -36.888 1.00 60.83 65 SER B O 1
ATOM 3051 N N . PRO B 1 64 ? -20.991 64.555 -38.858 1.00 75.85 66 PRO B N 1
ATOM 3052 C CA . PRO B 1 64 ? -20.847 65.901 -38.263 1.00 71.88 66 PRO B CA 1
ATOM 3053 C C . PRO B 1 64 ? -22.155 66.471 -37.736 1.00 70.36 66 PRO B C 1
ATOM 3054 O O . PRO B 1 64 ? -22.120 67.289 -36.809 1.00 84.79 66 PRO B O 1
ATOM 3066 N N . GLU B 1 66 ? -24.132 64.672 -35.862 1.00 67.48 68 GLU B N 1
ATOM 3067 C CA . GLU B 1 66 ? -24.116 64.038 -34.546 1.00 76.31 68 GLU B CA 1
ATOM 3068 C C . GLU B 1 66 ? -23.619 64.954 -33.422 1.00 88.21 68 GLU B C 1
ATOM 3069 O O . GLU B 1 66 ? -23.819 64.637 -32.243 1.00 86.76 68 GLU B O 1
ATOM 3083 N N . THR B 1 68 ? -23.576 68.768 -33.717 1.00 109.07 70 THR B N 1
ATOM 3084 C CA . THR B 1 68 ? -24.322 70.002 -33.918 1.00 104.94 70 THR B CA 1
ATOM 3085 C C . THR B 1 68 ? -24.278 70.985 -32.742 1.00 102.68 70 THR B C 1
ATOM 3086 O O . THR B 1 68 ? -23.614 72.024 -32.846 1.00 86.10 70 THR B O 1
ATOM 3090 N N . GLU B 1 69 ? -24.954 70.686 -31.625 1.00 113.89 71 GLU B N 1
ATOM 3091 C CA . GLU B 1 69 ? -25.030 71.636 -30.517 1.00 121.59 71 GLU B CA 1
ATOM 3092 C C . GLU B 1 69 ? -23.687 71.861 -29.829 1.00 114.04 71 GLU B C 1
ATOM 3093 O O . GLU B 1 69 ? -23.555 72.819 -29.061 1.00 119.47 71 GLU B O 1
ATOM 3099 N N . LYS B 1 70 ? -22.702 71.002 -30.065 1.00 97.79 72 LYS B N 1
ATOM 3100 C CA . LYS B 1 70 ? -21.334 71.290 -29.676 1.00 85.49 72 LYS B CA 1
ATOM 3101 C C . LYS B 1 70 ? -20.588 72.145 -30.691 1.00 92.43 72 LYS B C 1
ATOM 3102 O O . LYS B 1 70 ? -19.634 72.834 -30.313 1.00 83.46 72 LYS B O 1
ATOM 3108 N N . LEU B 1 71 ? -21.011 72.127 -31.960 1.00 104.91 73 LEU B N 1
ATOM 3109 C CA . LEU B 1 71 ? -20.388 72.941 -32.999 1.00 108.17 73 LEU B CA 1
ATOM 3110 C C . LEU B 1 71 ? -20.681 74.423 -32.816 1.00 111.34 73 LEU B C 1
ATOM 3111 O O . LEU B 1 71 ? -19.952 75.260 -33.355 1.00 113.86 73 LEU B O 1
ATOM 3116 N N . THR B 1 72 ? -21.742 74.755 -32.104 1.00 105.92 74 THR B N 1
ATOM 3117 C CA . THR B 1 72 ? -22.027 76.142 -31.778 1.00 104.35 74 THR B CA 1
ATOM 3118 C C . THR B 1 72 ? -21.081 76.634 -30.687 1.00 109.70 74 THR B C 1
ATOM 3119 O O . THR B 1 72 ? -20.913 75.958 -29.662 1.00 108.47 74 THR B O 1
ATOM 3123 N N . PRO B 1 73 ? -20.454 77.793 -30.860 1.00 115.51 75 PRO B N 1
ATOM 3124 C CA . PRO B 1 73 ? -19.513 78.287 -29.854 1.00 113.34 75 PRO B CA 1
ATOM 3125 C C . PRO B 1 73 ? -20.234 78.983 -28.717 1.00 117.23 75 PRO B C 1
ATOM 3126 O O . PRO B 1 73 ? -21.384 79.407 -28.833 1.00 115.28 75 PRO B O 1
ATOM 3138 N N . SER B 1 75 ? -20.192 82.070 -27.503 1.00 115.71 77 SER B N 1
ATOM 3139 C CA . SER B 1 75 ? -19.848 83.483 -27.610 1.00 97.18 77 SER B CA 1
ATOM 3140 C C . SER B 1 75 ? -20.607 84.266 -26.548 1.00 89.06 77 SER B C 1
ATOM 3141 O O . SER B 1 75 ? -21.516 83.744 -25.898 1.00 98.32 77 SER B O 1
ATOM 3144 N N . LYS B 1 76 ? -20.191 85.519 -26.340 1.00 78.32 78 LYS B N 1
ATOM 3145 C CA . LYS B 1 76 ? -20.905 86.357 -25.384 1.00 82.45 78 LYS B CA 1
ATOM 3146 C C . LYS B 1 76 ? -22.378 86.434 -25.751 1.00 87.56 78 LYS B C 1
ATOM 3147 O O . LYS B 1 76 ? -23.243 86.396 -24.871 1.00 89.54 78 LYS B O 1
ATOM 3153 N N . THR B 1 77 ? -22.684 86.541 -27.051 1.00 87.25 79 THR B N 1
ATOM 3154 C CA . THR B 1 77 ? -24.083 86.596 -27.477 1.00 86.85 79 THR B CA 1
ATOM 3155 C C . THR B 1 77 ? -24.826 85.309 -27.115 1.00 84.80 79 THR B C 1
ATOM 3156 O O . THR B 1 77 ? -25.914 85.353 -26.528 1.00 90.60 79 THR B O 1
ATOM 3160 N N . VAL B 1 78 ? -24.233 84.150 -27.409 1.00 72.65 80 VAL B N 1
ATOM 3161 C CA . VAL B 1 78 ? -24.895 82.879 -27.113 1.00 72.29 80 VAL B CA 1
ATOM 3162 C C . VAL B 1 78 ? -25.085 82.714 -25.608 1.00 87.99 80 VAL B C 1
ATOM 3163 O O . VAL B 1 78 ? -26.171 82.350 -25.140 1.00 96.05 80 VAL B O 1
ATOM 3167 N N . LEU B 1 79 ? -24.026 82.981 -24.832 1.00 82.35 81 LEU B N 1
ATOM 3168 C CA . LEU B 1 79 ? -24.115 82.903 -23.377 1.00 98.41 81 LEU B CA 1
ATOM 3169 C C . LEU B 1 79 ? -25.233 83.785 -22.844 1.00 98.08 81 LEU B C 1
ATOM 3170 O O . LEU B 1 79 ? -26.047 83.357 -22.014 1.00 98.60 81 LEU B O 1
ATOM 3175 N N . ALA B 1 80 ? -25.268 85.036 -23.303 1.00 90.24 82 ALA B N 1
ATOM 3176 C CA . ALA B 1 80 ? -26.295 85.979 -22.880 1.00 90.87 82 ALA B CA 1
ATOM 3177 C C . ALA B 1 80 ? -27.697 85.491 -23.221 1.00 100.48 82 ALA B C 1
ATOM 3178 O O . ALA B 1 80 ? -28.612 85.609 -22.403 1.00 100.64 82 ALA B O 1
ATOM 3180 N N . LYS B 1 81 ? -27.902 84.980 -24.445 1.00 104.45 83 LYS B N 1
ATOM 3181 C CA . LYS B 1 81 ? -29.238 84.526 -24.823 1.00 103.36 83 LYS B CA 1
ATOM 3182 C C . LYS B 1 81 ? -29.655 83.341 -23.970 1.00 111.73 83 LYS B C 1
ATOM 3183 O O . LYS B 1 81 ? -30.789 83.276 -23.484 1.00 116.86 83 LYS B O 1
ATOM 3189 N N . GLU B 1 82 ? -28.738 82.395 -23.776 1.00 109.92 84 GLU B N 1
ATOM 3190 C CA . GLU B 1 82 ? -28.982 81.276 -22.876 1.00 109.47 84 GLU B CA 1
ATOM 3191 C C . GLU B 1 82 ? -29.424 81.766 -21.498 1.00 104.68 84 GLU B C 1
ATOM 3192 O O . GLU B 1 82 ? -30.463 81.344 -20.968 1.00 99.32 84 GLU B O 1
ATOM 3198 N N . GLN B 1 83 ? -28.629 82.663 -20.907 1.00 110.66 85 GLN B N 1
ATOM 3199 C CA . GLN B 1 83 ? -28.950 83.267 -19.617 1.00 125.96 85 GLN B CA 1
ATOM 3200 C C . GLN B 1 83 ? -30.352 83.850 -19.607 1.00 131.51 85 GLN B C 1
ATOM 3201 O O . GLN B 1 83 ? -31.187 83.496 -18.769 1.00 138.27 85 GLN B O 1
ATOM 3207 N N . PHE B 1 84 ? -30.604 84.782 -20.526 1.00 124.81 86 PHE B N 1
ATOM 3208 C CA . PHE B 1 84 ? -31.884 85.473 -20.590 1.00 110.25 86 PHE B CA 1
ATOM 3209 C C . PHE B 1 84 ? -33.038 84.488 -20.727 1.00 104.20 86 PHE B C 1
ATOM 3210 O O . PHE B 1 84 ? -34.091 84.668 -20.106 1.00 106.65 86 PHE B O 1
ATOM 3218 N N . ASN B 1 85 ? -32.861 83.439 -21.530 1.00 99.92 87 ASN B N 1
ATOM 3219 C CA . ASN B 1 85 ? -33.921 82.451 -21.693 1.00 102.77 87 ASN B CA 1
ATOM 3220 C C . ASN B 1 85 ? -34.210 81.747 -20.375 1.00 114.79 87 ASN B C 1
ATOM 3221 O O . ASN B 1 85 ? -35.370 81.642 -19.957 1.00 120.85 87 ASN B O 1
ATOM 3226 N N . GLN B 1 86 ? -33.158 81.289 -19.684 1.00 119.63 88 GLN B N 1
ATOM 3227 C CA . GLN B 1 86 ? -33.370 80.584 -18.420 1.00 128.83 88 GLN B CA 1
ATOM 3228 C C . GLN B 1 86 ? -33.989 81.496 -17.357 1.00 123.13 88 GLN B C 1
ATOM 3229 O O . GLN B 1 86 ? -34.928 81.095 -16.658 1.00 125.23 88 GLN B O 1
ATOM 3235 N N . ALA B 1 87 ? -33.486 82.729 -17.233 1.00 114.23 89 ALA B N 1
ATOM 3236 C CA . ALA B 1 87 ? -34.065 83.711 -16.314 1.00 111.80 89 ALA B CA 1
ATOM 3237 C C . ALA B 1 87 ? -35.540 83.968 -16.602 1.00 112.55 89 ALA B C 1
ATOM 3238 O O . ALA B 1 87 ? -36.374 83.939 -15.691 1.00 113.35 89 ALA B O 1
ATOM 3240 N N . ILE B 1 88 ? -35.877 84.250 -17.865 1.00 109.73 90 ILE B N 1
ATOM 3241 C CA . ILE B 1 88 ? -37.266 84.526 -18.237 1.00 111.16 90 ILE B CA 1
ATOM 3242 C C . ILE B 1 88 ? -38.158 83.331 -17.934 1.00 120.25 90 ILE B C 1
ATOM 3243 O O . ILE B 1 88 ? -39.296 83.494 -17.476 1.00 120.45 90 ILE B O 1
ATOM 3248 N N . PHE B 1 89 ? -37.652 82.113 -18.148 1.00 128.85 91 PHE B N 1
ATOM 3249 C CA . PHE B 1 89 ? -38.458 80.922 -17.889 1.00 138.47 91 PHE B CA 1
ATOM 3250 C C . PHE B 1 89 ? -38.817 80.804 -16.410 1.00 136.84 91 PHE B C 1
ATOM 3251 O O . PHE B 1 89 ? -39.996 80.713 -16.046 1.00 140.48 91 PHE B O 1
ATOM 3259 N N . SER B 1 90 ? -37.807 80.793 -15.540 1.00 130.75 92 SER B N 1
ATOM 3260 C CA . SER B 1 90 ? -38.031 80.702 -14.101 1.00 129.00 92 SER B CA 1
ATOM 3261 C C . SER B 1 90 ? -38.680 81.944 -13.515 1.00 126.86 92 SER B C 1
ATOM 3262 O O . SER B 1 90 ? -38.927 81.962 -12.307 1.00 125.22 92 SER B O 1
ATOM 3265 N N . LYS B 1 91 ? -38.944 82.971 -14.321 1.00 135.75 93 LYS B N 1
ATOM 3266 C CA . LYS B 1 91 ? -39.665 84.175 -13.915 1.00 144.64 93 LYS B CA 1
ATOM 3267 C C . LYS B 1 91 ? -38.855 85.068 -12.987 1.00 140.18 93 LYS B C 1
ATOM 3268 O O . LYS B 1 91 ? -39.423 85.904 -12.285 1.00 143.89 93 LYS B O 1
ATOM 3274 N N . ASN B 1 92 ? -37.537 84.919 -12.952 1.00 137.71 94 ASN B N 1
ATOM 3275 C CA . ASN B 1 92 ? -36.718 85.742 -12.066 1.00 140.66 94 ASN B CA 1
ATOM 3276 C C . ASN B 1 92 ? -36.259 86.940 -12.901 1.00 133.11 94 ASN B C 1
ATOM 3277 O O . ASN B 1 92 ? -35.271 86.895 -13.638 1.00 133.01 94 ASN B O 1
ATOM 3282 N N . PHE B 1 93 ? -37.042 88.019 -12.814 1.00 135.80 95 PHE B N 1
ATOM 3283 C CA . PHE B 1 93 ? -37.028 89.100 -13.795 1.00 135.06 95 PHE B CA 1
ATOM 3284 C C . PHE B 1 93 ? -35.999 90.185 -13.515 1.00 140.64 95 PHE B C 1
ATOM 3285 O O . PHE B 1 93 ? -35.653 90.935 -14.434 1.00 144.68 95 PHE B O 1
ATOM 3293 N N . GLN B 1 94 ? -35.520 90.311 -12.278 1.00 147.04 96 GLN B N 1
ATOM 3294 C CA . GLN B 1 94 ? -34.402 91.213 -12.026 1.00 146.24 96 GLN B CA 1
ATOM 3295 C C . GLN B 1 94 ? -33.208 90.810 -12.879 1.00 132.62 96 GLN B C 1
ATOM 3296 O O . GLN B 1 94 ? -32.551 91.655 -13.511 1.00 126.81 96 GLN B O 1
ATOM 3302 N N . GLU B 1 95 ? -32.943 89.503 -12.935 1.00 126.84 97 GLU B N 1
ATOM 3303 C CA . GLU B 1 95 ? -31.866 88.994 -13.772 1.00 132.72 97 GLU B CA 1
ATOM 3304 C C . GLU B 1 95 ? -32.128 89.318 -15.236 1.00 125.25 97 GLU B C 1
ATOM 3305 O O . GLU B 1 95 ? -31.267 89.877 -15.921 1.00 125.56 97 GLU B O 1
ATOM 3311 N N . SER B 1 96 ? -33.310 88.948 -15.738 1.00 115.47 98 SER B N 1
ATOM 3312 C CA . SER B 1 96 ? -33.623 89.192 -17.141 1.00 116.66 98 SER B CA 1
ATOM 3313 C C . SER B 1 96 ? -33.418 90.662 -17.505 1.00 119.98 98 SER B C 1
ATOM 3314 O O . SER B 1 96 ? -32.821 90.971 -18.544 1.00 119.20 98 SER B O 1
ATOM 3317 N N . SER B 1 97 ? -33.865 91.586 -16.643 1.00 116.24 99 SER B N 1
ATOM 3318 C CA . SER B 1 97 ? -33.725 93.007 -16.969 1.00 114.83 99 SER B CA 1
ATOM 3319 C C . SER B 1 97 ? -32.262 93.454 -16.946 1.00 107.23 99 SER B C 1
ATOM 3320 O O . SER B 1 97 ? -31.854 94.303 -17.760 1.00 91.67 99 SER B O 1
ATOM 3323 N N . ARG B 1 98 ? -31.439 92.855 -16.074 1.00 113.28 100 ARG B N 1
ATOM 3324 C CA . ARG B 1 98 ? -30.043 93.281 -16.046 1.00 113.55 100 ARG B CA 1
ATOM 3325 C C . ARG B 1 98 ? -29.254 92.688 -17.208 1.00 104.12 100 ARG B C 1
ATOM 3326 O O . ARG B 1 98 ? -28.374 93.356 -17.767 1.00 104.22 100 ARG B O 1
ATOM 3334 N N . ILE B 1 99 ? -29.562 91.444 -17.585 1.00 113.25 101 ILE B N 1
ATOM 3335 C CA . ILE B 1 99 ? -29.017 90.859 -18.807 1.00 113.33 101 ILE B CA 1
ATOM 3336 C C . ILE B 1 99 ? -29.374 91.715 -20.019 1.00 120.03 101 ILE B C 1
ATOM 3337 O O . ILE B 1 99 ? -28.529 91.967 -20.887 1.00 123.68 101 ILE B O 1
ATOM 3342 N N . VAL B 1 100 ? -30.626 92.182 -20.095 1.00 117.14 102 VAL B N 1
ATOM 3343 C CA . VAL B 1 100 ? -31.037 93.047 -21.204 1.00 104.83 102 VAL B CA 1
ATOM 3344 C C . VAL B 1 100 ? -30.189 94.311 -21.251 1.00 109.54 102 VAL B C 1
ATOM 3345 O O . VAL B 1 100 ? -29.676 94.686 -22.312 1.00 98.91 102 VAL B O 1
ATOM 3349 N N . ALA B 1 101 ? -30.081 95.022 -20.118 1.00 105.42 103 ALA B N 1
ATOM 3350 C CA . ALA B 1 101 ? -29.310 96.266 -20.110 1.00 112.92 103 ALA B CA 1
ATOM 3351 C C . ALA B 1 101 ? -27.861 96.028 -20.527 1.00 110.94 103 ALA B C 1
ATOM 3352 O O . ALA B 1 101 ? -27.330 96.711 -21.420 1.00 113.18 103 ALA B O 1
ATOM 3354 N N . ASP B 1 102 ? -27.216 95.038 -19.901 1.00 107.80 104 ASP B N 1
ATOM 3355 C CA . ASP B 1 102 ? -25.851 94.667 -20.260 1.00 111.08 104 ASP B CA 1
ATOM 3356 C C . ASP B 1 102 ? -25.722 94.444 -21.762 1.00 103.21 104 ASP B C 1
ATOM 3357 O O . ASP B 1 102 ? -24.917 95.097 -22.444 1.00 94.88 104 ASP B O 1
ATOM 3362 N N . TYR B 1 103 ? -26.528 93.528 -22.299 1.00 100.53 105 TYR B N 1
ATOM 3363 C CA . TYR B 1 103 ? -26.415 93.245 -23.720 1.00 91.82 105 TYR B CA 1
ATOM 3364 C C . TYR B 1 103 ? -26.655 94.493 -24.564 1.00 88.93 105 TYR B C 1
ATOM 3365 O O . TYR B 1 103 ? -25.955 94.692 -25.553 1.00 91.50 105 TYR B O 1
ATOM 3374 N N . ARG B 1 104 ? -27.617 95.356 -24.199 1.00 81.62 106 ARG B N 1
ATOM 3375 C CA . ARG B 1 104 ? -27.809 96.579 -24.985 1.00 91.62 106 ARG B CA 1
ATOM 3376 C C . ARG B 1 104 ? -26.513 97.387 -25.071 1.00 101.28 106 ARG B C 1
ATOM 3377 O O . ARG B 1 104 ? -26.121 97.841 -26.156 1.00 102.69 106 ARG B O 1
ATOM 3385 N N . ALA B 1 105 ? -25.818 97.573 -23.943 1.00 106.22 107 ALA B N 1
ATOM 3386 C CA . ALA B 1 105 ? -24.536 98.272 -24.036 1.00 100.48 107 ALA B CA 1
ATOM 3387 C C . ALA B 1 105 ? -23.583 97.539 -24.981 1.00 103.65 107 ALA B C 1
ATOM 3388 O O . ALA B 1 105 ? -23.093 98.117 -25.964 1.00 104.51 107 ALA B O 1
ATOM 3390 N N . TYR B 1 106 ? -23.380 96.238 -24.745 1.00 102.59 108 TYR B N 1
ATOM 3391 C CA . TYR B 1 106 ? -22.483 95.436 -25.584 1.00 105.43 108 TYR B CA 1
ATOM 3392 C C . TYR B 1 106 ? -22.827 95.515 -27.072 1.00 93.56 108 TYR B C 1
ATOM 3393 O O . TYR B 1 106 ? -21.934 95.593 -27.919 1.00 95.62 108 TYR B O 1
ATOM 3402 N N . TYR B 1 107 ? -24.113 95.436 -27.404 1.00 85.91 109 TYR B N 1
ATOM 3403 C CA . TYR B 1 107 ? -24.573 95.511 -28.790 1.00 92.62 109 TYR B CA 1
ATOM 3404 C C . TYR B 1 107 ? -24.278 96.876 -29.391 1.00 104.50 109 TYR B C 1
ATOM 3405 O O . TYR B 1 107 ? -23.769 96.975 -30.515 1.00 101.96 109 TYR B O 1
ATOM 3414 N N . GLU B 1 108 ? -24.635 97.946 -28.668 1.00 111.60 110 GLU B N 1
ATOM 3415 C CA . GLU B 1 108 ? -24.399 99.303 -29.157 1.00 120.39 110 GLU B CA 1
ATOM 3416 C C . GLU B 1 108 ? -22.916 99.570 -29.403 1.00 114.64 110 GLU B C 1
ATOM 3417 O O . GLU B 1 108 ? -22.567 100.354 -30.294 1.00 110.34 110 GLU B O 1
ATOM 3423 N N . LYS B 1 109 ? -22.023 98.926 -28.649 1.00 111.33 111 LYS B N 1
ATOM 3424 C CA . LYS B 1 109 ? -20.605 99.143 -28.914 1.00 115.78 111 LYS B CA 1
ATOM 3425 C C . LYS B 1 109 ? -19.973 98.086 -29.816 1.00 109.27 111 LYS B C 1
ATOM 3426 O O . LYS B 1 109 ? -18.891 98.329 -30.355 1.00 115.67 111 LYS B O 1
ATOM 3432 N N . SER B 1 110 ? -20.611 96.943 -30.026 1.00 92.27 112 SER B N 1
ATOM 3433 C CA . SER B 1 110 ? -19.951 95.880 -30.772 1.00 95.93 112 SER B CA 1
ATOM 3434 C C . SER B 1 110 ? -19.927 96.168 -32.269 1.00 94.72 112 SER B C 1
ATOM 3435 O O . SER B 1 110 ? -20.638 97.034 -32.786 1.00 92.35 112 SER B O 1
ATOM 3438 N N . SER B 1 111 ? -19.074 95.422 -32.961 1.00 83.47 113 SER B N 1
ATOM 3439 C CA . SER B 1 111 ? -19.111 95.372 -34.414 1.00 94.61 113 SER B CA 1
ATOM 3440 C C . SER B 1 111 ? -20.439 94.779 -34.901 1.00 92.09 113 SER B C 1
ATOM 3441 O O . SER B 1 111 ? -21.182 94.141 -34.148 1.00 87.69 113 SER B O 1
ATOM 3444 N N . PHE B 1 112 ? -20.745 95.021 -36.180 1.00 89.66 114 PHE B N 1
ATOM 3445 C CA . PHE B 1 112 ? -22.045 94.650 -36.730 1.00 82.67 114 PHE B CA 1
ATOM 3446 C C . PHE B 1 112 ? -22.181 93.151 -36.987 1.00 80.66 114 PHE B C 1
ATOM 3447 O O . PHE B 1 112 ? -21.311 92.534 -37.612 1.00 79.54 114 PHE B O 1
ATOM 3455 N N . ALA B 1 113 ? -23.306 92.578 -36.542 1.00 58.29 115 ALA B N 1
ATOM 3456 C CA . ALA B 1 113 ? -23.633 91.183 -36.830 1.00 63.85 115 ALA B CA 1
ATOM 3457 C C . ALA B 1 113 ? -25.137 91.013 -36.830 1.00 58.02 115 ALA B C 1
ATOM 3458 O O . ALA B 1 113 ? -25.793 91.451 -35.889 1.00 58.21 115 ALA B O 1
ATOM 3460 N N . LEU B 1 114 ? -25.680 90.357 -37.862 1.00 54.71 116 LEU B N 1
ATOM 3461 C CA . LEU B 1 114 ? -27.120 90.128 -37.883 1.00 62.88 116 LEU B CA 1
ATOM 3462 C C . LEU B 1 114 ? -27.557 89.290 -36.684 1.00 62.05 116 LEU B C 1
ATOM 3463 O O . LEU B 1 114 ? -28.649 89.499 -36.140 1.00 60.80 116 LEU B O 1
ATOM 3468 N N . GLY B 1 115 ? -26.726 88.324 -36.276 1.00 56.68 117 GLY B N 1
ATOM 3469 C CA . GLY B 1 115 ? -27.031 87.523 -35.095 1.00 49.06 117 GLY B CA 1
ATOM 3470 C C . GLY B 1 115 ? -27.208 88.353 -33.834 1.00 54.27 117 GLY B C 1
ATOM 3471 O O . GLY B 1 115 ? -28.096 88.091 -33.010 1.00 60.02 117 GLY B O 1
ATOM 3472 N N . LYS B 1 116 ? -26.320 89.328 -33.632 1.00 55.46 118 LYS B N 1
ATOM 3473 C CA . LYS B 1 116 ? -26.443 90.181 -32.459 1.00 58.27 118 LYS B CA 1
ATOM 3474 C C . LYS B 1 116 ? -27.750 90.937 -32.517 1.00 57.63 118 LYS B C 1
ATOM 3475 O O . LYS B 1 116 ? -28.487 91.014 -31.526 1.00 58.13 118 LYS B O 1
ATOM 3481 N N . GLN B 1 117 ? -28.083 91.434 -33.706 1.00 66.28 119 GLN B N 1
ATOM 3482 C CA . GLN B 1 117 ? -29.331 92.149 -33.921 1.00 71.99 119 GLN B CA 1
ATOM 3483 C C . GLN B 1 117 ? -30.534 91.282 -33.573 1.00 67.55 119 GLN B C 1
ATOM 3484 O O . GLN B 1 117 ? -31.419 91.698 -32.817 1.00 77.86 119 GLN B O 1
ATOM 3490 N N . GLU B 1 118 ? -30.543 90.042 -34.058 1.00 75.45 120 GLU B N 1
ATOM 3491 C CA . GLU B 1 118 ? -31.679 89.164 -33.817 1.00 64.56 120 GLU B CA 1
ATOM 3492 C C . GLU B 1 118 ? -31.810 88.846 -32.332 1.00 54.62 120 GLU B C 1
ATOM 3493 O O . GLU B 1 118 ? -32.921 88.867 -31.783 1.00 52.63 120 GLU B O 1
ATOM 3499 N N . VAL B 1 119 ? -30.698 88.564 -31.663 1.00 49.64 121 VAL B N 1
ATOM 3500 C CA . VAL B 1 119 ? -30.762 88.287 -30.230 1.00 54.97 121 VAL B CA 1
ATOM 3501 C C . VAL B 1 119 ? -31.256 89.508 -29.461 1.00 57.54 121 VAL B C 1
ATOM 3502 O O . VAL B 1 119 ? -32.107 89.402 -28.572 1.00 70.33 121 VAL B O 1
ATOM 3514 N N . TYR B 1 121 ? -33.239 92.037 -30.485 1.00 67.45 123 TYR B N 1
ATOM 3515 C CA . TYR B 1 121 ? -34.690 92.107 -30.651 1.00 66.91 123 TYR B CA 1
ATOM 3516 C C . TYR B 1 121 ? -35.405 91.048 -29.821 1.00 68.23 123 TYR B C 1
ATOM 3517 O O . TYR B 1 121 ? -36.478 91.311 -29.270 1.00 75.76 123 TYR B O 1
ATOM 3526 N N . SER B 1 122 ? -34.862 89.822 -29.777 1.00 55.77 124 SER B N 1
ATOM 3527 C CA . SER B 1 122 ? -35.449 88.774 -28.940 1.00 55.08 124 SER B CA 1
ATOM 3528 C C . SER B 1 122 ? -35.532 89.211 -27.472 1.00 65.45 124 SER B C 1
ATOM 3529 O O . SER B 1 122 ? -36.565 89.047 -26.813 1.00 72.38 124 SER B O 1
ATOM 3540 N N . LEU B 1 124 ? -35.445 92.343 -25.995 1.00 63.95 126 LEU B N 1
ATOM 3541 C CA . LEU B 1 124 ? -36.496 93.356 -25.879 1.00 65.60 126 LEU B CA 1
ATOM 3542 C C . LEU B 1 124 ? -37.905 92.759 -25.983 1.00 64.00 126 LEU B C 1
ATOM 3543 O O . LEU B 1 124 ? -38.773 93.017 -25.134 1.00 66.30 126 LEU B O 1
ATOM 3548 N N . ALA B 1 125 ? -38.137 91.905 -27.003 1.00 60.28 127 ALA B N 1
ATOM 3549 C CA . ALA B 1 125 ? -39.467 91.356 -27.229 1.00 58.79 127 ALA B CA 1
ATOM 3550 C C . ALA B 1 125 ? -39.934 90.525 -26.041 1.00 60.22 127 ALA B C 1
ATOM 3551 O O . ALA B 1 125 ? -41.097 90.605 -25.630 1.00 61.33 127 ALA B O 1
ATOM 3553 N N . LEU B 1 126 ? -39.065 89.655 -25.533 1.00 61.52 128 LEU B N 1
ATOM 3554 C CA . LEU B 1 126 ? -39.466 88.758 -24.458 1.00 61.59 128 LEU B CA 1
ATOM 3555 C C . LEU B 1 126 ? -39.632 89.494 -23.132 1.00 80.36 128 LEU B C 1
ATOM 3556 O O . LEU B 1 126 ? -40.527 89.151 -22.346 1.00 77.02 128 LEU B O 1
ATOM 3561 N N . GLU B 1 127 ? -38.798 90.504 -22.867 1.00 82.37 129 GLU B N 1
ATOM 3562 C CA . GLU B 1 127 ? -39.064 91.401 -21.740 1.00 98.73 129 GLU B CA 1
ATOM 3563 C C . GLU B 1 127 ? -40.468 91.979 -21.843 1.00 106.01 129 GLU B C 1
ATOM 3564 O O . GLU B 1 127 ? -41.320 91.757 -20.976 1.00 103.37 129 GLU B O 1
ATOM 3570 N N . TYR B 1 128 ? -40.725 92.708 -22.929 1.00 113.21 130 TYR B N 1
ATOM 3571 C CA . TYR B 1 128 ? -42.020 93.347 -23.129 1.00 108.14 130 TYR B CA 1
ATOM 3572 C C . TYR B 1 128 ? -43.179 92.364 -23.025 1.00 94.05 130 TYR B C 1
ATOM 3573 O O . TYR B 1 128 ? -44.264 92.731 -22.563 1.00 89.15 130 TYR B O 1
ATOM 3582 N N . LEU B 1 129 ? -42.976 91.119 -23.443 1.00 91.38 131 LEU B N 1
ATOM 3583 C CA . LEU B 1 129 ? -44.068 90.150 -23.444 1.00 86.81 131 LEU B CA 1
ATOM 3584 C C . LEU B 1 129 ? -44.289 89.496 -22.088 1.00 90.30 131 LEU B C 1
ATOM 3585 O O . LEU B 1 129 ? -45.413 89.070 -21.796 1.00 80.41 131 LEU B O 1
ATOM 3590 N N . PHE B 1 130 ? -43.240 89.384 -21.266 1.00 91.41 132 PHE B N 1
ATOM 3591 C CA . PHE B 1 130 ? -43.271 88.522 -20.086 1.00 86.74 132 PHE B CA 1
ATOM 3592 C C . PHE B 1 130 ? -42.848 89.177 -18.780 1.00 95.99 132 PHE B C 1
ATOM 3593 O O . PHE B 1 130 ? -43.150 88.616 -17.724 1.00 92.10 132 PHE B O 1
ATOM 3601 N N . ASN B 1 131 ? -42.132 90.286 -18.802 1.00 102.25 133 ASN B N 1
ATOM 3602 C CA . ASN B 1 131 ? -41.775 90.911 -17.539 1.00 107.88 133 ASN B CA 1
ATOM 3603 C C . ASN B 1 131 ? -42.797 91.985 -17.199 1.00 123.46 133 ASN B C 1
ATOM 3604 O O . ASN B 1 131 ? -42.721 93.097 -17.738 1.00 127.52 133 ASN B O 1
ATOM 3609 N N . PRO B 1 132 ? -43.795 91.693 -16.349 1.00 132.34 134 PRO B N 1
ATOM 3610 C CA . PRO B 1 132 ? -44.655 92.777 -15.877 1.00 130.29 134 PRO B CA 1
ATOM 3611 C C . PRO B 1 132 ? -43.792 93.623 -14.967 1.00 129.52 134 PRO B C 1
ATOM 3612 O O . PRO B 1 132 ? -43.431 93.130 -13.896 1.00 145.01 134 PRO B O 1
ATOM 3616 N N . GLN B 1 133 ? -43.428 94.838 -15.409 1.00 122.48 135 GLN B N 1
ATOM 3617 C CA . GLN B 1 133 ? -42.484 95.792 -14.805 1.00 121.91 135 GLN B CA 1
ATOM 3618 C C . GLN B 1 133 ? -41.187 95.859 -15.606 1.00 113.84 135 GLN B C 1
ATOM 3619 O O . GLN B 1 133 ? -40.117 96.068 -15.029 1.00 102.24 135 GLN B O 1
ATOM 3625 N N . THR B 1 134 ? -41.269 95.704 -16.927 1.00 118.74 136 THR B N 1
ATOM 3626 C CA . THR B 1 134 ? -40.087 95.695 -17.784 1.00 110.40 136 THR B CA 1
ATOM 3627 C C . THR B 1 134 ? -39.526 97.098 -18.003 1.00 115.27 136 THR B C 1
ATOM 3628 O O . THR B 1 134 ? -40.240 98.106 -17.937 1.00 96.43 136 THR B O 1
ATOM 3632 N N . VAL B 1 135 ? -38.219 97.149 -18.260 1.00 137.09 137 VAL B N 1
ATOM 3633 C CA . VAL B 1 135 ? -37.549 98.420 -18.514 1.00 140.72 137 VAL B CA 1
ATOM 3634 C C . VAL B 1 135 ? -37.691 98.897 -19.978 1.00 136.18 137 VAL B C 1
ATOM 3635 O O . VAL B 1 135 ? -37.696 100.106 -20.241 1.00 140.67 137 VAL B O 1
ATOM 3639 N N . VAL B 1 136 ? -37.858 97.984 -20.944 1.00 119.78 138 VAL B N 1
ATOM 3640 C CA . VAL B 1 136 ? -37.784 98.329 -22.366 1.00 100.00 138 VAL B CA 1
ATOM 3641 C C . VAL B 1 136 ? -39.092 98.952 -22.841 1.00 95.15 138 VAL B C 1
ATOM 3642 O O . VAL B 1 136 ? -40.183 98.560 -22.404 1.00 92.50 138 VAL B O 1
ATOM 3646 N N . THR B 1 137 ? -38.981 99.952 -23.720 1.00 83.50 139 THR B N 1
ATOM 3647 C CA . THR B 1 137 ? -40.112 100.683 -24.279 1.00 83.44 139 THR B CA 1
ATOM 3648 C C . THR B 1 137 ? -40.551 100.115 -25.636 1.00 93.77 139 THR B C 1
ATOM 3649 O O . THR B 1 137 ? -39.744 99.608 -26.416 1.00 75.80 139 THR B O 1
ATOM 3653 N N . LYS B 1 138 ? -41.852 100.241 -25.906 1.00 81.09 140 LYS B N 1
ATOM 3654 C CA . LYS B 1 138 ? -42.412 100.060 -27.240 1.00 75.44 140 LYS B CA 1
ATOM 3655 C C . LYS B 1 138 ? -41.585 100.700 -28.354 1.00 84.45 140 LYS B C 1
ATOM 3656 O O . LYS B 1 138 ? -41.369 100.090 -29.406 1.00 72.11 140 LYS B O 1
ATOM 3662 N N . GLU B 1 139 ? -41.175 101.957 -28.170 1.00 83.09 141 GLU B N 1
ATOM 3663 C CA . GLU B 1 139 ? -40.509 102.691 -29.244 1.00 91.54 141 GLU B CA 1
ATOM 3664 C C . GLU B 1 139 ? -39.192 102.029 -29.623 1.00 96.69 141 GLU B C 1
ATOM 3665 O O . GLU B 1 139 ? -38.855 101.940 -30.814 1.00 97.35 141 GLU B O 1
ATOM 3671 N N . GLU B 1 140 ? -38.474 101.487 -28.628 1.00 87.97 142 GLU B N 1
ATOM 3672 C CA . GLU B 1 140 ? -37.221 100.791 -28.907 1.00 86.57 142 GLU B CA 1
ATOM 3673 C C . GLU B 1 140 ? -37.459 99.525 -29.723 1.00 79.35 142 GLU B C 1
ATOM 3674 O O . GLU B 1 140 ? -36.784 99.289 -30.739 1.00 80.02 142 GLU B O 1
ATOM 3680 N N . ILE B 1 141 ? -38.430 98.711 -29.291 1.00 78.82 143 ILE B N 1
ATOM 3681 C CA . ILE B 1 141 ? -38.782 97.488 -30.008 1.00 80.55 143 ILE B CA 1
ATOM 3682 C C . ILE B 1 141 ? -39.188 97.805 -31.433 1.00 75.13 143 ILE B C 1
ATOM 3683 O O . ILE B 1 141 ? -38.817 97.095 -32.376 1.00 68.80 143 ILE B O 1
ATOM 3688 N N . ILE B 1 142 ? -40.016 98.835 -31.605 1.00 63.39 144 ILE B N 1
ATOM 3689 C CA . ILE B 1 142 ? -40.494 99.172 -32.945 1.00 89.66 144 ILE B CA 1
ATOM 3690 C C . ILE B 1 142 ? -39.345 99.609 -33.852 1.00 90.62 144 ILE B C 1
ATOM 3691 O O . ILE B 1 142 ? -39.229 99.146 -34.997 1.00 82.04 144 ILE B O 1
ATOM 3696 N N . ALA B 1 143 ? -38.476 100.498 -33.359 1.00 84.15 145 ALA B N 1
ATOM 3697 C CA . ALA B 1 143 ? -37.353 100.954 -34.181 1.00 79.13 145 ALA B CA 1
ATOM 3698 C C . ALA B 1 143 ? -36.482 99.777 -34.624 1.00 71.93 145 ALA B C 1
ATOM 3699 O O . ALA B 1 143 ? -36.157 99.633 -35.819 1.00 66.41 145 ALA B O 1
ATOM 3701 N N . LEU B 1 144 ? -36.147 98.888 -33.684 1.00 64.02 146 LEU B N 1
ATOM 3702 C CA . LEU B 1 144 ? -35.281 97.768 -34.042 1.00 64.34 146 LEU B CA 1
ATOM 3703 C C . LEU B 1 144 ? -35.996 96.801 -34.988 1.00 66.90 146 LEU B C 1
ATOM 3704 O O . LEU B 1 144 ? -35.409 96.327 -35.974 1.00 53.72 146 LEU B O 1
ATOM 3709 N N . GLU B 1 145 ? -37.269 96.522 -34.696 1.00 60.87 147 GLU B N 1
ATOM 3710 C CA . GLU B 1 145 ? -38.124 95.742 -35.577 1.00 64.05 147 GLU B CA 1
ATOM 3711 C C . GLU B 1 145 ? -38.054 96.272 -37.002 1.00 65.58 147 GLU B C 1
ATOM 3712 O O . GLU B 1 145 ? -37.882 95.506 -37.945 1.00 48.90 147 GLU B O 1
ATOM 3718 N N . ASN B 1 146 ? -38.181 97.588 -37.176 1.00 60.28 148 ASN B N 1
ATOM 3719 C CA . ASN B 1 146 ? -38.169 98.156 -38.518 1.00 71.29 148 ASN B CA 1
ATOM 3720 C C . ASN B 1 146 ? -36.808 97.999 -39.177 1.00 71.84 148 ASN B C 1
ATOM 3721 O O . ASN B 1 146 ? -36.730 97.799 -40.405 1.00 59.54 148 ASN B O 1
ATOM 3726 N N . GLN B 1 147 ? -35.726 98.034 -38.389 1.00 62.15 149 GLN B N 1
ATOM 3727 C CA . GLN B 1 147 ? -34.441 97.761 -39.020 1.00 60.33 149 GLN B CA 1
ATOM 3728 C C . GLN B 1 147 ? -34.399 96.332 -39.550 1.00 64.40 149 GLN B C 1
ATOM 3729 O O . GLN B 1 147 ? -34.005 96.099 -40.708 1.00 59.13 149 GLN B O 1
ATOM 3735 N N . ILE B 1 148 ? -34.853 95.375 -38.727 1.00 56.63 150 ILE B N 1
ATOM 3736 C CA . ILE B 1 148 ? -34.802 93.968 -39.119 1.00 51.30 150 ILE B CA 1
ATOM 3737 C C . ILE B 1 148 ? -35.731 93.706 -40.290 1.00 44.81 150 ILE B C 1
ATOM 3738 O O . ILE B 1 148 ? -35.387 92.955 -41.215 1.00 63.96 150 ILE B O 1
ATOM 3743 N N . LEU B 1 149 ? -36.935 94.299 -40.262 1.00 47.72 151 LEU B N 1
ATOM 3744 C CA . LEU B 1 149 ? -37.885 94.152 -41.361 1.00 59.66 151 LEU B CA 1
ATOM 3745 C C . LEU B 1 149 ? -37.336 94.701 -42.662 1.00 64.59 151 LEU B C 1
ATOM 3746 O O . LEU B 1 149 ? -37.514 94.083 -43.716 1.00 51.71 151 LEU B O 1
ATOM 3751 N N . GLU B 1 150 ? -36.719 95.880 -42.621 1.00 46.66 152 GLU B N 1
ATOM 3752 C CA . GLU B 1 150 ? -36.120 96.428 -43.836 1.00 61.62 152 GLU B CA 1
ATOM 3753 C C . GLU B 1 150 ? -35.090 95.463 -44.405 1.00 62.78 152 GLU B C 1
ATOM 3754 O O . GLU B 1 150 ? -35.099 95.174 -45.614 1.00 62.45 152 GLU B O 1
ATOM 3760 N N . ARG B 1 151 ? -34.219 94.911 -43.542 1.00 51.95 153 ARG B N 1
ATOM 3761 C CA . ARG B 1 151 ? -33.263 93.933 -44.053 1.00 51.78 153 ARG B CA 1
ATOM 3762 C C . ARG B 1 151 ? -33.976 92.735 -44.666 1.00 55.53 153 ARG B C 1
ATOM 3763 O O . ARG B 1 151 ? -33.584 92.267 -45.737 1.00 59.19 153 ARG B O 1
ATOM 3771 N N . LEU B 1 152 ? -35.072 92.273 -44.046 1.00 52.65 154 LEU B N 1
ATOM 3772 C CA . LEU B 1 152 ? -35.802 91.140 -44.604 1.00 45.85 154 LEU B CA 1
ATOM 3773 C C . LEU B 1 152 ? -36.407 91.488 -45.966 1.00 49.52 154 LEU B C 1
ATOM 3774 O O . LEU B 1 152 ? -36.412 90.656 -46.890 1.00 52.72 154 LEU B O 1
ATOM 3779 N N . ILE B 1 153 ? -36.969 92.690 -46.092 1.00 46.48 155 ILE B N 1
ATOM 3780 C CA . ILE B 1 153 ? -37.567 93.142 -47.350 1.00 53.25 155 ILE B CA 1
ATOM 3781 C C . ILE B 1 153 ? -36.526 93.175 -48.473 1.00 63.25 155 ILE B C 1
ATOM 3782 O O . ILE B 1 153 ? -36.812 92.783 -49.612 1.00 55.06 155 ILE B O 1
ATOM 3787 N N . ASN B 1 154 ? -35.307 93.646 -48.175 1.00 59.23 156 ASN B N 1
ATOM 3788 C CA . ASN B 1 154 ? -34.250 93.727 -49.177 1.00 60.48 156 ASN B CA 1
ATOM 3789 C C . ASN B 1 154 ? -33.498 92.412 -49.379 1.00 62.41 156 ASN B C 1
ATOM 3790 O O . ASN B 1 154 ? -32.635 92.356 -50.260 1.00 64.22 156 ASN B O 1
ATOM 3795 N N . ALA B 1 155 ? -33.753 91.373 -48.578 1.00 47.55 157 ALA B N 1
ATOM 3796 C CA . ALA B 1 155 ? -32.990 90.145 -48.759 1.00 54.59 157 ALA B CA 1
ATOM 3797 C C . ALA B 1 155 ? -33.621 89.271 -49.842 1.00 58.48 157 ALA B C 1
ATOM 3798 O O . ALA B 1 155 ? -34.769 89.465 -50.239 1.00 56.17 157 ALA B O 1
ATOM 3800 N N . ASP B 1 156 ? -32.867 88.280 -50.311 1.00 60.04 158 ASP B N 1
ATOM 3801 C CA . ASP B 1 156 ? -33.468 87.277 -51.183 1.00 65.92 158 ASP B CA 1
ATOM 3802 C C . ASP B 1 156 ? -33.126 85.848 -50.795 1.00 64.84 158 ASP B C 1
ATOM 3803 O O . ASP B 1 156 ? -33.565 84.912 -51.475 1.00 66.67 158 ASP B O 1
ATOM 3808 N N . VAL B 1 157 ? -32.378 85.644 -49.721 1.00 54.40 159 VAL B N 1
ATOM 3809 C CA . VAL B 1 157 ? -32.332 84.350 -49.070 1.00 51.45 159 VAL B CA 1
ATOM 3810 C C . VAL B 1 157 ? -32.648 84.558 -47.601 1.00 51.57 159 VAL B C 1
ATOM 3811 O O . VAL B 1 157 ? -32.270 85.573 -47.005 1.00 52.44 159 VAL B O 1
ATOM 3815 N N . TYR B 1 158 ? -33.342 83.593 -47.026 1.00 52.49 160 TYR B N 1
ATOM 3816 C CA . TYR B 1 158 ? -33.740 83.630 -45.640 1.00 51.31 160 TYR B CA 1
ATOM 3817 C C . TYR B 1 158 ? -33.307 82.337 -44.969 1.00 54.00 160 TYR B C 1
ATOM 3818 O O . TYR B 1 158 ? -33.122 81.299 -45.609 1.00 49.40 160 TYR B O 1
ATOM 3827 N N . THR B 1 159 ? -33.152 82.405 -43.659 1.00 38.46 161 THR B N 1
ATOM 3828 C CA . THR B 1 159 ? -32.746 81.268 -42.847 1.00 37.36 161 THR B CA 1
ATOM 3829 C C . THR B 1 159 ? -33.765 81.104 -41.729 1.00 44.10 161 THR B C 1
ATOM 3830 O O . THR B 1 159 ? -34.731 81.864 -41.649 1.00 45.52 161 THR B O 1
ATOM 3834 N N . ILE B 1 160 ? -33.567 80.075 -40.893 1.00 45.94 162 ILE B N 1
ATOM 3835 C CA . ILE B 1 160 ? -34.561 79.705 -39.886 1.00 47.79 162 ILE B CA 1
ATOM 3836 C C . ILE B 1 160 ? -34.749 80.823 -38.855 1.00 46.97 162 ILE B C 1
ATOM 3837 O O . ILE B 1 160 ? -35.875 81.098 -38.407 1.00 51.50 162 ILE B O 1
ATOM 3842 N N . PHE B 1 161 ? -33.665 81.512 -38.484 1.00 50.62 163 PHE B N 1
ATOM 3843 C CA . PHE B 1 161 ? -33.814 82.596 -37.523 1.00 37.75 163 PHE B CA 1
ATOM 3844 C C . PHE B 1 161 ? -34.686 83.704 -38.082 1.00 47.41 163 PHE B C 1
ATOM 3845 O O . PHE B 1 161 ? -35.316 84.420 -37.306 1.00 35.67 163 PHE B O 1
ATOM 3853 N N . ASN B 1 162 ? -34.788 83.853 -39.422 1.00 41.83 164 ASN B N 1
ATOM 3854 C CA . ASN B 1 162 ? -35.757 84.829 -39.911 1.00 39.12 164 ASN B CA 1
ATOM 3855 C C . ASN B 1 162 ? -37.177 84.363 -39.632 1.00 40.53 164 ASN B C 1
ATOM 3856 O O . ASN B 1 162 ? -38.078 85.183 -39.371 1.00 46.12 164 ASN B O 1
ATOM 3861 N N . LEU B 1 163 ? -37.406 83.050 -39.672 1.00 42.32 165 LEU B N 1
ATOM 3862 C CA . LEU B 1 163 ? -38.728 82.546 -39.352 1.00 41.61 165 LEU B CA 1
ATOM 3863 C C . LEU B 1 163 ? -39.070 82.807 -37.890 1.00 37.28 165 LEU B C 1
ATOM 3864 O O . LEU B 1 163 ? -40.186 83.250 -37.586 1.00 40.81 165 LEU B O 1
ATOM 3869 N N . LYS B 1 164 ? -38.122 82.512 -36.969 1.00 40.03 166 LYS B N 1
ATOM 3870 C CA . LYS B 1 164 ? -38.332 82.779 -35.538 1.00 46.58 166 LYS B CA 1
ATOM 3871 C C . LYS B 1 164 ? -38.596 84.255 -35.267 1.00 44.29 166 LYS B C 1
ATOM 3872 O O . LYS B 1 164 ? -39.433 84.600 -34.417 1.00 62.53 166 LYS B O 1
ATOM 3878 N N . PHE B 1 165 ? -37.828 85.149 -35.912 1.00 53.57 167 PHE B N 1
ATOM 3879 C CA . PHE B 1 165 ? -38.102 86.576 -35.753 1.00 55.62 167 PHE B CA 1
ATOM 3880 C C . PHE B 1 165 ? -39.543 86.887 -36.127 1.00 56.13 167 PHE B C 1
ATOM 3881 O O . PHE B 1 165 ? -40.218 87.642 -35.428 1.00 42.44 167 PHE B O 1
ATOM 3889 N N . LEU B 1 166 ? -40.027 86.347 -37.260 1.00 36.70 168 LEU B N 1
ATOM 3890 C CA . LEU B 1 166 ? -41.413 86.653 -37.641 1.00 48.73 168 LEU B CA 1
ATOM 3891 C C . LEU B 1 166 ? -42.423 86.128 -36.610 1.00 43.24 168 LEU B C 1
ATOM 3892 O O . LEU B 1 166 ? -43.388 86.838 -36.268 1.00 49.40 168 LEU B O 1
ATOM 3897 N N . ALA B 1 167 ? -42.213 84.909 -36.085 1.00 43.83 169 ALA B N 1
ATOM 3898 C CA . ALA B 1 167 ? -43.110 84.341 -35.057 1.00 43.94 169 ALA B CA 1
ATOM 3899 C C . ALA B 1 167 ? -43.149 85.214 -33.797 1.00 40.24 169 ALA B C 1
ATOM 3900 O O . ALA B 1 167 ? -44.210 85.443 -33.188 1.00 41.57 169 ALA B O 1
ATOM 3902 N N . LEU B 1 168 ? -41.971 85.611 -33.346 1.00 36.18 170 LEU B N 1
ATOM 3903 C CA . LEU B 1 168 ? -41.913 86.476 -32.158 1.00 58.05 170 LEU B CA 1
ATOM 3904 C C . LEU B 1 168 ? -42.610 87.790 -32.448 1.00 42.08 170 LEU B C 1
ATOM 3905 O O . LEU B 1 168 ? -43.488 88.197 -31.694 1.00 63.75 170 LEU B O 1
ATOM 3910 N N . GLN B 1 169 ? -42.387 88.346 -33.654 1.00 52.75 171 GLN B N 1
ATOM 3911 C CA . GLN B 1 169 ? -43.014 89.608 -34.078 1.00 55.60 171 GLN B CA 1
ATOM 3912 C C . GLN B 1 169 ? -44.545 89.529 -34.092 1.00 51.72 171 GLN B C 1
ATOM 3913 O O . GLN B 1 169 ? -45.222 90.517 -33.790 1.00 60.93 171 GLN B O 1
ATOM 3919 N N . LYS B 1 170 ? -45.111 88.375 -34.450 1.00 60.80 172 LYS B N 1
ATOM 3920 C CA . LYS B 1 170 ? -46.558 88.214 -34.332 1.00 65.44 172 LYS B CA 1
ATOM 3921 C C . LYS B 1 170 ? -46.957 88.248 -32.870 1.00 57.91 172 LYS B C 1
ATOM 3922 O O . LYS B 1 170 ? -47.911 88.939 -32.506 1.00 65.96 172 LYS B O 1
ATOM 3928 N N . ASN B 1 171 ? -46.190 87.562 -32.009 1.00 63.53 173 ASN B N 1
ATOM 3929 C CA . ASN B 1 171 ? -46.505 87.577 -30.578 1.00 63.21 173 ASN B CA 1
ATOM 3930 C C . ASN B 1 171 ? -46.402 88.983 -29.969 1.00 61.02 173 ASN B C 1
ATOM 3931 O O . ASN B 1 171 ? -47.230 89.360 -29.131 1.00 75.41 173 ASN B O 1
ATOM 3936 N N . VAL B 1 172 ? -45.377 89.760 -30.337 1.00 70.40 174 VAL B N 1
ATOM 3937 C CA . VAL B 1 172 ? -45.224 91.124 -29.796 1.00 71.48 174 VAL B CA 1
ATOM 3938 C C . VAL B 1 172 ? -46.407 92.001 -30.203 1.00 72.17 174 VAL B C 1
ATOM 3939 O O . VAL B 1 172 ? -46.845 92.872 -29.444 1.00 78.36 174 VAL B O 1
ATOM 3943 N N . GLY B 1 173 ? -46.934 91.788 -31.411 1.00 64.60 175 GLY B N 1
ATOM 3944 C CA . GLY B 1 173 ? -48.052 92.545 -31.940 1.00 58.83 175 GLY B CA 1
ATOM 3945 C C . GLY B 1 173 ? -48.044 94.062 -31.798 1.00 64.72 175 GLY B C 1
ATOM 3946 O O . GLY B 1 173 ? -49.114 94.655 -31.673 1.00 62.33 175 GLY B O 1
ATOM 3947 N N . LEU B 1 174 ? -46.877 94.713 -31.847 1.00 57.33 176 LEU B N 1
ATOM 3948 C CA . LEU B 1 174 ? -46.825 96.172 -31.813 1.00 55.09 176 LEU B CA 1
ATOM 3949 C C . LEU B 1 174 ? -47.010 96.798 -33.183 1.00 61.62 176 LEU B C 1
ATOM 3950 O O . LEU B 1 174 ? -47.294 97.996 -33.272 1.00 68.44 176 LEU B O 1
ATOM 3955 N N . GLN B 1 175 ? -46.851 96.021 -34.241 1.00 45.42 177 GLN B N 1
ATOM 3956 C CA . GLN B 1 175 ? -46.984 96.484 -35.610 1.00 58.43 177 GLN B CA 1
ATOM 3957 C C . GLN B 1 175 ? -47.718 95.418 -36.403 1.00 56.61 177 GLN B C 1
ATOM 3958 O O . GLN B 1 175 ? -47.784 94.258 -35.979 1.00 51.73 177 GLN B O 1
ATOM 3964 N N . PRO B 1 176 ? -48.311 95.778 -37.541 1.00 57.39 178 PRO B N 1
ATOM 3965 C CA . PRO B 1 176 ? -48.989 94.769 -38.375 1.00 43.58 178 PRO B CA 1
ATOM 3966 C C . PRO B 1 176 ? -48.054 93.639 -38.793 1.00 55.16 178 PRO B C 1
ATOM 3967 O O . PRO B 1 176 ? -46.835 93.800 -38.852 1.00 51.08 178 PRO B O 1
ATOM 3971 N N . PHE B 1 177 ? -48.637 92.464 -39.047 1.00 52.45 179 PHE B N 1
ATOM 3972 C CA . PHE B 1 177 ? -47.807 91.332 -39.409 1.00 55.05 179 PHE B CA 1
ATOM 3973 C C . PHE B 1 177 ? -47.510 91.352 -40.905 1.00 61.29 179 PHE B C 1
ATOM 3974 O O . PHE B 1 177 ? -48.440 91.459 -41.713 1.00 59.40 179 PHE B O 1
ATOM 3982 N N . PRO B 1 178 ? -46.187 91.189 -41.341 1.00 55.93 180 PRO B N 1
ATOM 3983 C CA . PRO B 1 178 ? -45.872 91.199 -42.794 1.00 37.17 180 PRO B CA 1
ATOM 3984 C C . PRO B 1 178 ? -46.104 89.861 -43.519 1.00 45.50 180 PRO B C 1
ATOM 3985 O O . PRO B 1 178 ? -45.179 89.063 -43.821 1.00 34.09 180 PRO B O 1
ATOM 3989 N N . THR B 1 179 ? -47.358 89.632 -43.897 1.00 46.29 181 THR B N 1
ATOM 3990 C CA . THR B 1 179 ? -47.784 88.314 -44.351 1.00 43.42 181 THR B CA 1
ATOM 3991 C C . THR B 1 179 ? -47.073 87.906 -45.634 1.00 45.55 181 THR B C 1
ATOM 3992 O O . THR B 1 179 ? -46.635 86.750 -45.775 1.00 53.06 181 THR B O 1
ATOM 3996 N N . SER B 1 180 ? -46.946 88.842 -46.581 1.00 38.60 182 SER B N 1
ATOM 3997 C CA . SER B 1 180 ? -46.254 88.539 -47.832 1.00 45.63 182 SER B CA 1
ATOM 3998 C C . SER B 1 180 ? -44.831 88.118 -47.545 1.00 45.44 182 SER B C 1
ATOM 3999 O O . SER B 1 180 ? -44.304 87.176 -48.152 1.00 49.88 182 SER B O 1
ATOM 4002 N N . LEU B 1 181 ? -44.237 88.746 -46.544 1.00 46.01 183 LEU B N 1
ATOM 4003 C CA . LEU B 1 181 ? -42.890 88.400 -46.121 1.00 50.15 183 LEU B CA 1
ATOM 4004 C C . LEU B 1 181 ? -42.831 86.994 -45.538 1.00 42.57 183 LEU B C 1
ATOM 4005 O O . LEU B 1 181 ? -41.854 86.273 -45.769 1.00 46.70 183 LEU B O 1
ATOM 4010 N N . LEU B 1 182 ? -43.861 86.587 -44.776 1.00 31.26 184 LEU B N 1
ATOM 4011 C CA . LEU B 1 182 ? -43.897 85.228 -44.232 1.00 37.48 184 LEU B CA 1
ATOM 4012 C C . LEU B 1 182 ? -43.946 84.190 -45.368 1.00 40.10 184 LEU B C 1
ATOM 4013 O O . LEU B 1 182 ? -43.247 83.169 -45.298 1.00 49.27 184 LEU B O 1
ATOM 4018 N N . PHE B 1 183 ? -44.725 84.455 -46.428 1.00 33.16 185 PHE B N 1
ATOM 4019 C CA . PHE B 1 183 ? -44.716 83.546 -47.597 1.00 47.05 185 PHE B CA 1
ATOM 4020 C C . PHE B 1 183 ? -43.328 83.448 -48.240 1.00 45.24 185 PHE B C 1
ATOM 4021 O O . PHE B 1 183 ? -42.865 82.349 -48.577 1.00 47.73 185 PHE B O 1
ATOM 4029 N N . ARG B 1 184 ? -42.654 84.591 -48.467 1.00 48.41 186 ARG B N 1
ATOM 4030 C CA . ARG B 1 184 ? -41.320 84.489 -49.057 1.00 45.54 186 ARG B CA 1
ATOM 4031 C C . ARG B 1 184 ? -40.349 83.774 -48.125 1.00 41.30 186 ARG B C 1
ATOM 4032 O O . ARG B 1 184 ? -39.505 82.999 -48.577 1.00 44.22 186 ARG B O 1
ATOM 4040 N N . VAL B 1 185 ? -40.416 84.047 -46.813 1.00 37.67 187 VAL B N 1
ATOM 4041 C CA . VAL B 1 185 ? -39.492 83.376 -45.891 1.00 37.12 187 VAL B CA 1
ATOM 4042 C C . VAL B 1 185 ? -39.738 81.857 -45.880 1.00 42.64 187 VAL B C 1
ATOM 4043 O O . VAL B 1 185 ? -38.794 81.057 -45.921 1.00 44.45 187 VAL B O 1
ATOM 4047 N N . LEU B 1 186 ? -41.002 81.442 -45.766 1.00 50.09 188 LEU B N 1
ATOM 4048 C CA . LEU B 1 186 ? -41.323 80.015 -45.791 1.00 44.95 188 LEU B CA 1
ATOM 4049 C C . LEU B 1 186 ? -40.827 79.363 -47.071 1.00 46.83 188 LEU B C 1
ATOM 4050 O O . LEU B 1 186 ? -40.175 78.313 -47.029 1.00 53.45 188 LEU B O 1
ATOM 4055 N N . GLN B 1 187 ? -41.079 79.999 -48.223 1.00 47.90 189 GLN B N 1
ATOM 4056 C CA . GLN B 1 187 ? -40.597 79.443 -49.496 1.00 41.77 189 GLN B CA 1
ATOM 4057 C C . GLN B 1 187 ? -39.080 79.278 -49.484 1.00 51.12 189 GLN B C 1
ATOM 4058 O O . GLN B 1 187 ? -38.558 78.213 -49.857 1.00 44.53 189 GLN B O 1
ATOM 4064 N N . SER B 1 188 ? -38.343 80.320 -49.033 1.00 41.36 190 SER B N 1
ATOM 4065 C CA . SER B 1 188 ? -36.882 80.236 -49.130 1.00 46.18 190 SER B CA 1
ATOM 4066 C C . SER B 1 188 ? -36.341 79.155 -48.210 1.00 51.62 190 SER B C 1
ATOM 4067 O O . SER B 1 188 ? -35.510 78.339 -48.616 1.00 55.51 190 SER B O 1
ATOM 4070 N N . VAL B 1 189 ? -36.867 79.094 -46.998 1.00 52.39 191 VAL B N 1
ATOM 4071 C CA . VAL B 1 189 ? -36.407 78.123 -46.025 1.00 43.88 191 VAL B CA 1
ATOM 4072 C C . VAL B 1 189 ? -36.713 76.691 -46.490 1.00 53.93 191 VAL B C 1
ATOM 4073 O O . VAL B 1 189 ? -35.872 75.794 -46.348 1.00 54.07 191 VAL B O 1
ATOM 4077 N N . ASN B 1 190 ? -37.908 76.448 -47.060 1.00 50.84 192 ASN B N 1
ATOM 4078 C CA . ASN B 1 190 ? -38.250 75.084 -47.462 1.00 55.94 192 ASN B CA 1
ATOM 4079 C C . ASN B 1 190 ? -37.675 74.691 -48.817 1.00 61.57 192 ASN B C 1
ATOM 4080 O O . ASN B 1 190 ? -37.879 73.549 -49.237 1.00 77.44 192 ASN B O 1
ATOM 4085 N N . GLU B 1 191 ? -36.946 75.580 -49.497 1.00 58.17 193 GLU B N 1
ATOM 4086 C CA . GLU B 1 191 ? -36.200 75.152 -50.676 1.00 62.25 193 GLU B CA 1
ATOM 4087 C C . GLU B 1 191 ? -35.125 74.122 -50.330 1.00 71.60 193 GLU B C 1
ATOM 4088 O O . GLU B 1 191 ? -34.866 73.206 -51.113 1.00 70.63 193 GLU B O 1
ATOM 4094 N N . ARG B 1 192 ? -34.523 74.231 -49.156 1.00 71.95 194 ARG B N 1
ATOM 4095 C CA . ARG B 1 192 ? -33.509 73.297 -48.709 1.00 72.05 194 ARG B CA 1
ATOM 4096 C C . ARG B 1 192 ? -34.156 71.991 -48.271 1.00 75.65 194 ARG B C 1
ATOM 4097 O O . ARG B 1 192 ? -35.323 71.948 -47.885 1.00 76.30 194 ARG B O 1
ATOM 4105 N N . GLU B 1 193 ? -33.383 70.914 -48.295 1.00 88.37 195 GLU B N 1
ATOM 4106 C CA . GLU B 1 193 ? -33.827 69.746 -47.544 1.00 93.48 195 GLU B CA 1
ATOM 4107 C C . GLU B 1 193 ? -33.470 69.956 -46.076 1.00 98.41 195 GLU B C 1
ATOM 4108 O O . GLU B 1 193 ? -32.321 69.770 -45.657 1.00 101.10 195 GLU B O 1
ATOM 4114 N N . ILE B 1 194 ? -34.472 70.381 -45.306 1.00 88.40 196 ILE B N 1
ATOM 4115 C CA . ILE B 1 194 ? -34.340 70.554 -43.867 1.00 66.14 196 ILE B CA 1
ATOM 4116 C C . ILE B 1 194 ? -34.099 69.201 -43.234 1.00 78.67 196 ILE B C 1
ATOM 4117 O O . ILE B 1 194 ? -34.962 68.317 -43.269 1.00 87.99 196 ILE B O 1
ATOM 4122 N N . ILE B 1 195 ? -32.926 69.031 -42.652 1.00 91.76 197 ILE B N 1
ATOM 4123 C CA . ILE B 1 195 ? -32.560 67.760 -42.044 1.00 100.70 197 ILE B CA 1
ATOM 4124 C C . ILE B 1 195 ? -32.601 67.843 -40.532 1.00 91.47 197 ILE B C 1
ATOM 4125 O O . ILE B 1 195 ? -32.558 66.796 -39.864 1.00 82.10 197 ILE B O 1
ATOM 4130 N N . ASP B 1 196 ? -32.689 69.042 -39.963 1.00 75.00 198 ASP B N 1
ATOM 4131 C CA . ASP B 1 196 ? -32.529 69.172 -38.528 1.00 57.75 198 ASP B CA 1
ATOM 4132 C C . ASP B 1 196 ? -33.904 69.312 -37.882 1.00 56.10 198 ASP B C 1
ATOM 4133 O O . ASP B 1 196 ? -34.732 70.121 -38.331 1.00 58.06 198 ASP B O 1
ATOM 4138 N N . ILE B 1 197 ? -34.165 68.457 -36.878 1.00 45.00 199 ILE B N 1
ATOM 4139 C CA . ILE B 1 197 ? -35.494 68.349 -36.277 1.00 44.76 199 ILE B CA 1
ATOM 4140 C C . ILE B 1 197 ? -35.902 69.672 -35.649 1.00 51.03 199 ILE B C 1
ATOM 4141 O O . ILE B 1 197 ? -37.092 69.996 -35.571 1.00 53.44 199 ILE B O 1
ATOM 4146 N N . ARG B 1 198 ? -34.924 70.472 -35.220 1.00 49.09 200 ARG B N 1
ATOM 4147 C CA . ARG B 1 198 ? -35.258 71.712 -34.532 1.00 55.27 200 ARG B CA 1
ATOM 4148 C C . ARG B 1 198 ? -35.850 72.728 -35.505 1.00 51.22 200 ARG B C 1
ATOM 4149 O O . ARG B 1 198 ? -36.900 73.330 -35.240 1.00 56.00 200 ARG B O 1
ATOM 4157 N N . SER B 1 199 ? -35.259 72.831 -36.688 1.00 49.84 201 SER B N 1
ATOM 4158 C CA . SER B 1 199 ? -35.818 73.717 -37.686 1.00 46.70 201 SER B CA 1
ATOM 4159 C C . SER B 1 199 ? -37.190 73.226 -38.120 1.00 41.55 201 SER B C 1
ATOM 4160 O O . SER B 1 199 ? -38.140 74.016 -38.192 1.00 45.16 201 SER B O 1
ATOM 4163 N N . LEU B 1 200 ? -37.320 71.914 -38.397 1.00 49.59 202 LEU B N 1
ATOM 4164 C CA . LEU B 1 200 ? -38.618 71.350 -38.757 1.00 51.76 202 LEU B CA 1
ATOM 4165 C C . LEU B 1 200 ? -39.684 71.712 -37.740 1.00 48.76 202 LEU B C 1
ATOM 4166 O O . LEU B 1 200 ? -40.788 72.116 -38.101 1.00 49.31 202 LEU B O 1
ATOM 4171 N N . GLU B 1 201 ? -39.363 71.607 -36.463 1.00 49.37 203 GLU B N 1
ATOM 4172 C CA . GLU B 1 201 ? -40.370 71.892 -35.456 1.00 53.17 203 GLU B CA 1
ATOM 4173 C C . GLU B 1 201 ? -40.783 73.366 -35.491 1.00 51.92 203 GLU B C 1
ATOM 4174 O O . GLU B 1 201 ? -41.969 73.697 -35.327 1.00 40.87 203 GLU B O 1
ATOM 4180 N N . ILE B 1 202 ? -39.838 74.269 -35.751 1.00 49.82 204 ILE B N 1
ATOM 4181 C CA . ILE B 1 202 ? -40.236 75.669 -35.948 1.00 52.38 204 ILE B CA 1
ATOM 4182 C C . ILE B 1 202 ? -41.123 75.806 -37.200 1.00 40.81 204 ILE B C 1
ATOM 4183 O O . ILE B 1 202 ? -42.235 76.343 -37.136 1.00 45.19 204 ILE B O 1
ATOM 4188 N N . ILE B 1 203 ? -40.712 75.221 -38.331 1.00 50.57 205 ILE B N 1
ATOM 4189 C CA . ILE B 1 203 ? -41.482 75.388 -39.574 1.00 34.55 205 ILE B CA 1
ATOM 4190 C C . ILE B 1 203 ? -42.915 74.859 -39.411 1.00 40.75 205 ILE B C 1
ATOM 4191 O O . ILE B 1 203 ? -43.893 75.531 -39.769 1.00 40.39 205 ILE B O 1
ATOM 4196 N N . GLU B 1 204 ? -43.061 73.657 -38.836 1.00 37.09 206 GLU B N 1
ATOM 4197 C CA . GLU B 1 204 ? -44.370 73.046 -38.675 1.00 42.29 206 GLU B CA 1
ATOM 4198 C C . GLU B 1 204 ? -45.250 73.894 -37.789 1.00 47.20 206 GLU B C 1
ATOM 4199 O O . GLU B 1 204 ? -46.434 74.112 -38.071 1.00 40.68 206 GLU B O 1
ATOM 4205 N N . GLN B 1 205 ? -44.709 74.348 -36.674 1.00 33.82 207 GLN B N 1
ATOM 4206 C CA . GLN B 1 205 ? -45.571 75.122 -35.804 1.00 49.51 207 GLN B CA 1
ATOM 4207 C C . GLN B 1 205 ? -46.021 76.373 -36.527 1.00 39.92 207 GLN B C 1
ATOM 4208 O O . GLN B 1 205 ? -47.207 76.706 -36.521 1.00 40.47 207 GLN B O 1
ATOM 4214 N N . VAL B 1 206 ? -45.123 76.994 -37.282 1.00 46.63 208 VAL B N 1
ATOM 4215 C CA . VAL B 1 206 ? -45.497 78.235 -37.947 1.00 43.60 208 VAL B CA 1
ATOM 4216 C C . VAL B 1 206 ? -46.607 77.994 -38.950 1.00 43.38 208 VAL B C 1
ATOM 4217 O O . VAL B 1 206 ? -47.602 78.716 -38.939 1.00 40.23 208 VAL B O 1
ATOM 4221 N N . ILE B 1 207 ? -46.479 76.977 -39.837 1.00 46.74 209 ILE B N 1
ATOM 4222 C CA . ILE B 1 207 ? -47.536 76.861 -40.833 1.00 39.46 209 ILE B CA 1
ATOM 4223 C C . ILE B 1 207 ? -48.843 76.456 -40.163 1.00 40.23 209 ILE B C 1
ATOM 4224 O O . ILE B 1 207 ? -49.909 76.930 -40.551 1.00 49.44 209 ILE B O 1
ATOM 4229 N N . ILE B 1 208 ? -48.800 75.596 -39.140 1.00 43.16 210 ILE B N 1
ATOM 4230 C CA . ILE B 1 208 ? -50.058 75.272 -38.464 1.00 48.97 210 ILE B CA 1
ATOM 4231 C C . ILE B 1 208 ? -50.706 76.531 -37.882 1.00 47.96 210 ILE B C 1
ATOM 4232 O O . ILE B 1 208 ? -51.929 76.722 -37.991 1.00 40.13 210 ILE B O 1
ATOM 4237 N N . ASP B 1 209 ? -49.903 77.409 -37.261 1.00 53.02 211 ASP B N 1
ATOM 4238 C CA . ASP B 1 209 ? -50.469 78.614 -36.659 1.00 51.56 211 ASP B CA 1
ATOM 4239 C C . ASP B 1 209 ? -51.003 79.546 -37.732 1.00 50.92 211 ASP B C 1
ATOM 4240 O O . ASP B 1 209 ? -52.037 80.191 -37.544 1.00 52.96 211 ASP B O 1
ATOM 4245 N N . PHE B 1 210 ? -50.292 79.602 -38.865 1.00 47.53 212 PHE B N 1
ATOM 4246 C CA . PHE B 1 210 ? -50.638 80.448 -40.002 1.00 48.45 212 PHE B CA 1
ATOM 4247 C C . PHE B 1 210 ? -51.975 80.014 -40.591 1.00 46.39 212 PHE B C 1
ATOM 4248 O O . PHE B 1 210 ? -52.851 80.834 -40.889 1.00 46.13 212 PHE B O 1
ATOM 4256 N N . LEU B 1 211 ? -52.159 78.716 -40.730 1.00 44.08 213 LEU B N 1
ATOM 4257 C CA . LEU B 1 211 ? -53.430 78.209 -41.221 1.00 51.90 213 LEU B CA 1
ATOM 4258 C C . LEU B 1 211 ? -54.535 78.450 -40.206 1.00 48.49 213 LEU B C 1
ATOM 4259 O O . LEU B 1 211 ? -55.645 78.857 -40.573 1.00 50.84 213 LEU B O 1
ATOM 4264 N N . PHE B 1 212 ? -54.262 78.222 -38.917 1.00 49.96 214 PHE B N 1
ATOM 4265 C CA . PHE B 1 212 ? -55.313 78.451 -37.931 1.00 47.47 214 PHE B CA 1
ATOM 4266 C C . PHE B 1 212 ? -55.780 79.911 -37.943 1.00 49.53 214 PHE B C 1
ATOM 4267 O O . PHE B 1 212 ? -56.990 80.190 -37.989 1.00 46.49 214 PHE B O 1
ATOM 4275 N N . ALA B 1 213 ? -54.826 80.858 -37.910 1.00 51.88 215 ALA B N 1
ATOM 4276 C CA . ALA B 1 213 ? -55.182 82.277 -37.893 1.00 50.24 215 ALA B CA 1
ATOM 4277 C C . ALA B 1 213 ? -55.885 82.682 -39.194 1.00 45.84 215 ALA B C 1
ATOM 4278 O O . ALA B 1 213 ? -56.847 83.465 -39.175 1.00 51.03 215 ALA B O 1
ATOM 4280 N N . ALA B 1 214 ? -55.447 82.132 -40.333 1.00 44.50 216 ALA B N 1
ATOM 4281 C CA . ALA B 1 214 ? -56.147 82.424 -41.585 1.00 43.90 216 ALA B CA 1
ATOM 4282 C C . ALA B 1 214 ? -57.608 82.015 -41.489 1.00 49.73 216 ALA B C 1
ATOM 4283 O O . ALA B 1 214 ? -58.502 82.811 -41.788 1.00 52.80 216 ALA B O 1
ATOM 4285 N N . ILE B 1 215 ? -57.866 80.791 -41.019 1.00 60.41 217 ILE B N 1
ATOM 4286 C CA . ILE B 1 215 ? -59.240 80.320 -40.830 1.00 57.46 217 ILE B CA 1
ATOM 4287 C C . ILE B 1 215 ? -60.022 81.279 -39.938 1.00 56.10 217 ILE B C 1
ATOM 4288 O O . ILE B 1 215 ? -61.081 81.790 -40.316 1.00 55.39 217 ILE B O 1
ATOM 4293 N N . VAL B 1 216 ? -59.489 81.548 -38.747 1.00 63.84 218 VAL B N 1
ATOM 4294 C CA . VAL B 1 216 ? -60.132 82.421 -37.772 1.00 62.23 218 VAL B CA 1
ATOM 4295 C C . VAL B 1 216 ? -60.465 83.803 -38.346 1.00 59.09 218 VAL B C 1
ATOM 4296 O O . VAL B 1 216 ? -61.493 84.393 -37.988 1.00 63.04 218 VAL B O 1
ATOM 4300 N N . SER B 1 217 ? -59.631 84.332 -39.249 1.00 47.48 219 SER B N 1
ATOM 4301 C CA . SER B 1 217 ? -59.875 85.641 -39.862 1.00 44.98 219 SER B CA 1
ATOM 4302 C C . SER B 1 217 ? -61.060 85.637 -40.823 1.00 55.90 219 SER B C 1
ATOM 4303 O O . SER B 1 217 ? -61.598 86.707 -41.129 1.00 58.56 219 SER B O 1
ATOM 4306 N N . GLN B 1 218 ? -61.460 84.463 -41.316 1.00 52.67 220 GLN B N 1
ATOM 4307 C CA . GLN B 1 218 ? -62.557 84.308 -42.254 1.00 56.35 220 GLN B CA 1
ATOM 4308 C C . GLN B 1 218 ? -62.338 85.088 -43.540 1.00 57.06 220 GLN B C 1
ATOM 4309 O O . GLN B 1 218 ? -63.292 85.385 -44.247 1.00 59.34 220 GLN B O 1
ATOM 4315 N N . ASN B 1 219 ? -61.102 85.479 -43.838 1.00 54.82 221 ASN B N 1
ATOM 4316 C CA . ASN B 1 219 ? -60.772 86.125 -45.111 1.00 53.11 221 ASN B CA 1
ATOM 4317 C C . ASN B 1 219 ? -60.442 85.041 -46.148 1.00 52.21 221 ASN B C 1
ATOM 4318 O O . ASN B 1 219 ? -59.325 84.510 -46.178 1.00 53.63 221 ASN B O 1
ATOM 4323 N N . VAL B 1 220 ? -61.409 84.731 -47.015 1.00 57.25 222 VAL B N 1
ATOM 4324 C CA . VAL B 1 220 ? -61.276 83.565 -47.903 1.00 60.64 222 VAL B CA 1
ATOM 4325 C C . VAL B 1 220 ? -60.110 83.681 -48.883 1.00 53.67 222 VAL B C 1
ATOM 4326 O O . VAL B 1 220 ? -59.336 82.722 -48.993 1.00 50.08 222 VAL B O 1
ATOM 4330 N N . PRO B 1 221 ? -59.924 84.781 -49.618 1.00 50.23 223 PRO B N 1
ATOM 4331 C CA . PRO B 1 221 ? -58.720 84.847 -50.473 1.00 42.70 223 PRO B CA 1
ATOM 4332 C C . PRO B 1 221 ? -57.431 84.536 -49.750 1.00 42.69 223 PRO B C 1
ATOM 4333 O O . PRO B 1 221 ? -56.596 83.787 -50.290 1.00 48.78 223 PRO B O 1
ATOM 4337 N N . HIS B 1 222 ? -57.270 85.021 -48.508 1.00 49.58 224 HIS B N 1
ATOM 4338 C CA . HIS B 1 222 ? -56.051 84.725 -47.765 1.00 42.36 224 HIS B CA 1
ATOM 4339 C C . HIS B 1 222 ? -55.995 83.265 -47.348 1.00 45.90 224 HIS B C 1
ATOM 4340 O O . HIS B 1 222 ? -54.939 82.625 -47.425 1.00 40.18 224 HIS B O 1
ATOM 4347 N N . ILE B 1 223 ? -57.104 82.734 -46.839 1.00 44.51 225 ILE B N 1
ATOM 4348 C CA . ILE B 1 223 ? -57.120 81.323 -46.484 1.00 44.03 225 ILE B CA 1
ATOM 4349 C C . ILE B 1 223 ? -56.684 80.466 -47.676 1.00 46.52 225 ILE B C 1
ATOM 4350 O O . ILE B 1 223 ? -55.819 79.598 -47.555 1.00 56.94 225 ILE B O 1
ATOM 4355 N N . LEU B 1 224 ? -57.242 80.728 -48.854 1.00 44.66 226 LEU B N 1
ATOM 4356 C CA . LEU B 1 224 ? -56.878 79.932 -50.023 1.00 53.43 226 LEU B CA 1
ATOM 4357 C C . LEU B 1 224 ? -55.389 80.063 -50.337 1.00 56.75 226 LEU B C 1
ATOM 4358 O O . LEU B 1 224 ? -54.763 79.089 -50.783 1.00 53.58 226 LEU B O 1
ATOM 4363 N N . HIS B 1 225 ? -54.789 81.250 -50.115 1.00 44.37 227 HIS B N 1
ATOM 4364 C CA A HIS B 1 225 ? -53.343 81.349 -50.321 0.57 44.40 227 HIS B CA 1
ATOM 4365 C CA B HIS B 1 225 ? -53.341 81.363 -50.308 0.43 44.75 227 HIS B CA 1
ATOM 4366 C C . HIS B 1 225 ? -52.594 80.459 -49.330 1.00 43.55 227 HIS B C 1
ATOM 4367 O O . HIS B 1 225 ? -51.642 79.743 -49.697 1.00 43.55 227 HIS B O 1
ATOM 4380 N N . VAL B 1 226 ? -53.029 80.454 -48.067 1.00 43.08 228 VAL B N 1
ATOM 4381 C CA . VAL B 1 226 ? -52.371 79.580 -47.100 1.00 37.04 228 VAL B CA 1
ATOM 4382 C C . VAL B 1 226 ? -52.559 78.101 -47.461 1.00 43.78 228 VAL B C 1
ATOM 4383 O O . VAL B 1 226 ? -51.646 77.292 -47.265 1.00 44.76 228 VAL B O 1
ATOM 4387 N N . LEU B 1 227 ? -53.743 77.725 -47.978 1.00 46.36 229 LEU B N 1
ATOM 4388 C CA . LEU B 1 227 ? -54.003 76.330 -48.337 1.00 54.29 229 LEU B CA 1
ATOM 4389 C C . LEU B 1 227 ? -53.158 75.873 -49.520 1.00 51.16 229 LEU B C 1
ATOM 4390 O O . LEU B 1 227 ? -52.657 74.742 -49.526 1.00 59.51 229 LEU B O 1
ATOM 4395 N N . SER B 1 228 ? -52.988 76.722 -50.534 1.00 55.65 230 SER B N 1
ATOM 4396 C CA . SER B 1 228 ? -52.154 76.311 -51.659 1.00 36.67 230 SER B CA 1
ATOM 4397 C C . SER B 1 228 ? -50.696 76.196 -51.225 1.00 56.89 230 SER B C 1
ATOM 4398 O O . SER B 1 228 ? -49.987 75.259 -51.628 1.00 36.15 230 SER B O 1
ATOM 4409 N N . PHE B 1 230 ? -49.885 75.143 -48.117 1.00 52.93 232 PHE B N 1
ATOM 4410 C CA . PHE B 1 230 ? -49.925 73.869 -47.391 1.00 40.21 232 PHE B CA 1
ATOM 4411 C C . PHE B 1 230 ? -49.876 72.689 -48.346 1.00 49.19 232 PHE B C 1
ATOM 4412 O O . PHE B 1 230 ? -49.240 71.675 -48.055 1.00 54.73 232 PHE B O 1
ATOM 4420 N N . LYS B 1 231 ? -50.596 72.794 -49.465 1.00 47.34 233 LYS B N 1
ATOM 4421 C CA . LYS B 1 231 ? -50.602 71.740 -50.477 1.00 52.14 233 LYS B CA 1
ATOM 4422 C C . LYS B 1 231 ? -49.215 71.539 -51.076 1.00 48.49 233 LYS B C 1
ATOM 4423 O O . LYS B 1 231 ? -48.846 70.420 -51.439 1.00 55.57 233 LYS B O 1
ATOM 4429 N N . GLU B 1 232 ? -48.424 72.596 -51.177 1.00 55.21 234 GLU B N 1
ATOM 4430 C CA . GLU B 1 232 ? -47.085 72.423 -51.731 1.00 53.03 234 GLU B CA 1
ATOM 4431 C C . GLU B 1 232 ? -46.028 72.010 -50.713 1.00 53.83 234 GLU B C 1
ATOM 4432 O O . GLU B 1 232 ? -44.879 71.774 -51.089 1.00 47.42 234 GLU B O 1
ATOM 4438 N N . TYR B 1 233 ? -46.367 71.956 -49.439 1.00 54.81 235 TYR B N 1
ATOM 4439 C CA . TYR B 1 233 ? -45.396 71.658 -48.409 1.00 50.82 235 TYR B CA 1
ATOM 4440 C C . TYR B 1 233 ? -45.144 70.154 -48.358 1.00 56.09 235 TYR B C 1
ATOM 4441 O O . TYR B 1 233 ? -46.080 69.359 -48.186 1.00 57.78 235 TYR B O 1
ATOM 4450 N N . GLU B 1 234 ? -43.882 69.759 -48.490 1.00 50.54 236 GLU B N 1
ATOM 4451 C CA . GLU B 1 234 ? -43.510 68.353 -48.590 1.00 54.73 236 GLU B CA 1
ATOM 4452 C C . GLU B 1 234 ? -43.289 67.759 -47.214 1.00 51.29 236 GLU B C 1
ATOM 4453 O O . GLU B 1 234 ? -42.587 68.347 -46.387 1.00 42.45 236 GLU B O 1
ATOM 4459 N N . VAL B 1 235 ? -43.899 66.613 -46.950 1.00 52.15 237 VAL B N 1
ATOM 4460 C CA . VAL B 1 235 ? -43.701 65.969 -45.660 1.00 51.18 237 VAL B CA 1
ATOM 4461 C C . VAL B 1 235 ? -43.346 64.503 -45.856 1.00 50.24 237 VAL B C 1
ATOM 4462 O O . VAL B 1 235 ? -43.831 63.847 -46.792 1.00 56.43 237 VAL B O 1
ATOM 4466 N N . GLY B 1 236 ? -42.423 64.018 -45.022 1.00 49.11 238 GLY B N 1
ATOM 4467 C CA . GLY B 1 236 ? -42.062 62.609 -45.052 1.00 55.16 238 GLY B CA 1
ATOM 4468 C C . GLY B 1 236 ? -43.177 61.660 -44.639 1.00 56.44 238 GLY B C 1
ATOM 4469 O O . GLY B 1 236 ? -44.048 61.980 -43.822 1.00 48.35 238 GLY B O 1
ATOM 4470 N N . GLU B 1 237 ? -43.064 60.429 -45.147 1.00 55.89 239 GLU B N 1
ATOM 4471 C CA . GLU B 1 237 ? -44.041 59.364 -44.919 1.00 60.00 239 GLU B CA 1
ATOM 4472 C C . GLU B 1 237 ? -44.344 59.146 -43.445 1.00 45.80 239 GLU B C 1
ATOM 4473 O O . GLU B 1 237 ? -45.477 58.831 -43.064 1.00 45.63 239 GLU B O 1
ATOM 4479 N N . ASN B 1 238 ? -43.331 59.273 -42.603 1.00 47.24 240 ASN B N 1
ATOM 4480 C CA . ASN B 1 238 ? -43.479 58.931 -41.201 1.00 47.06 240 ASN B CA 1
ATOM 4481 C C . ASN B 1 238 ? -43.890 60.126 -40.370 1.00 50.61 240 ASN B C 1
ATOM 4482 O O . ASN B 1 238 ? -43.953 60.014 -39.145 1.00 45.99 240 ASN B O 1
ATOM 4487 N N . ASN B 1 239 ? -44.171 61.259 -41.002 1.00 47.83 241 ASN B N 1
ATOM 4488 C CA . ASN B 1 239 ? -44.532 62.472 -40.251 1.00 39.86 241 ASN B CA 1
ATOM 4489 C C . ASN B 1 239 ? -46.054 62.544 -40.208 1.00 43.64 241 ASN B C 1
ATOM 4490 O O . ASN B 1 239 ? -46.704 63.338 -40.905 1.00 45.96 241 ASN B O 1
ATOM 4495 N N . TRP B 1 240 ? -46.635 61.683 -39.365 1.00 51.08 242 TRP B N 1
ATOM 4496 C CA . TRP B 1 240 ? -48.085 61.507 -39.376 1.00 42.01 242 TRP B CA 1
ATOM 4497 C C . TRP B 1 240 ? -48.803 62.780 -38.966 1.00 50.11 242 TRP B C 1
ATOM 4498 O O . TRP B 1 240 ? -49.800 63.159 -39.589 1.00 43.20 242 TRP B O 1
ATOM 4509 N N . ARG B 1 241 ? -48.280 63.498 -37.968 1.00 45.14 243 ARG B N 1
ATOM 4510 C CA . ARG B 1 241 ? -48.953 64.726 -37.590 1.00 42.47 243 ARG B CA 1
ATOM 4511 C C . ARG B 1 241 ? -49.105 65.629 -38.798 1.00 35.61 243 ARG B C 1
ATOM 4512 O O . ARG B 1 241 ? -50.191 66.146 -39.051 1.00 36.85 243 ARG B O 1
ATOM 4528 N N . ILE B 1 243 ? -48.914 64.917 -41.964 1.00 42.09 245 ILE B N 1
ATOM 4529 C CA . ILE B 1 243 ? -49.810 64.323 -42.954 1.00 48.68 245 ILE B CA 1
ATOM 4530 C C . ILE B 1 243 ? -51.235 64.703 -42.625 1.00 49.04 245 ILE B C 1
ATOM 4531 O O . ILE B 1 243 ? -52.008 65.136 -43.492 1.00 45.63 245 ILE B O 1
ATOM 4536 N N . LEU B 1 244 ? -51.572 64.634 -41.336 1.00 53.95 246 LEU B N 1
ATOM 4537 C CA . LEU B 1 244 ? -52.944 64.888 -40.952 1.00 48.22 246 LEU B CA 1
ATOM 4538 C C . LEU B 1 244 ? -53.278 66.357 -41.156 1.00 48.66 246 LEU B C 1
ATOM 4539 O O . LEU B 1 244 ? -54.369 66.678 -41.649 1.00 44.35 246 LEU B O 1
ATOM 4544 N N . TRP B 1 245 ? -52.340 67.277 -40.815 1.00 40.74 247 TRP B N 1
ATOM 4545 C CA . TRP B 1 245 ? -52.631 68.692 -41.066 1.00 41.06 247 TRP B CA 1
ATOM 4546 C C . TRP B 1 245 ? -52.791 68.942 -42.566 1.00 49.10 247 TRP B C 1
ATOM 4547 O O . TRP B 1 245 ? -53.701 69.666 -42.993 1.00 50.06 247 TRP B O 1
ATOM 4558 N N . LYS B 1 246 ? -51.988 68.279 -43.395 1.00 45.94 248 LYS B N 1
ATOM 4559 C CA . LYS B 1 246 ? -52.234 68.456 -44.821 1.00 42.41 248 LYS B CA 1
ATOM 4560 C C . LYS B 1 246 ? -53.657 68.025 -45.164 1.00 48.84 248 LYS B C 1
ATOM 4561 O O . LYS B 1 246 ? -54.405 68.769 -45.832 1.00 44.12 248 LYS B O 1
ATOM 4567 N N . LYS B 1 247 ? -54.099 66.885 -44.605 1.00 36.50 249 LYS B N 1
ATOM 4568 C CA . LYS B 1 247 ? -55.460 66.464 -44.881 1.00 46.13 249 LYS B CA 1
ATOM 4569 C C . LYS B 1 247 ? -56.468 67.451 -44.317 1.00 44.37 249 LYS B C 1
ATOM 4570 O O . LYS B 1 247 ? -57.439 67.800 -45.003 1.00 47.54 249 LYS B O 1
ATOM 4576 N N . ILE B 1 248 ? -56.234 67.979 -43.109 1.00 51.17 250 ILE B N 1
ATOM 4577 C CA . ILE B 1 248 ? -57.187 68.959 -42.605 1.00 43.31 250 ILE B CA 1
ATOM 4578 C C . ILE B 1 248 ? -57.308 70.109 -43.600 1.00 52.07 250 ILE B C 1
ATOM 4579 O O . ILE B 1 248 ? -58.416 70.449 -44.036 1.00 49.86 250 ILE B O 1
ATOM 4584 N N . ALA B 1 249 ? -56.158 70.606 -44.104 1.00 45.65 251 ALA B N 1
ATOM 4585 C CA . ALA B 1 249 ? -56.166 71.730 -45.049 1.00 40.71 251 ALA B CA 1
ATOM 4586 C C . ALA B 1 249 ? -56.930 71.385 -46.311 1.00 56.36 251 ALA B C 1
ATOM 4587 O O . ALA B 1 249 ? -57.775 72.166 -46.775 1.00 62.57 251 ALA B O 1
ATOM 4589 N N . GLU B 1 250 ? -56.690 70.183 -46.834 1.00 47.30 252 GLU B N 1
ATOM 4590 C CA . GLU B 1 250 ? -57.378 69.737 -48.038 1.00 57.69 252 GLU B CA 1
ATOM 4591 C C . GLU B 1 250 ? -58.887 69.798 -47.833 1.00 54.12 252 GLU B C 1
ATOM 4592 O O . GLU B 1 250 ? -59.616 70.395 -48.632 1.00 52.04 252 GLU B O 1
ATOM 4598 N N . LYS B 1 251 ? -59.354 69.283 -46.697 1.00 43.83 253 LYS B N 1
ATOM 4599 C CA . LYS B 1 251 ? -60.786 69.259 -46.462 1.00 40.82 253 LYS B CA 1
ATOM 4600 C C . LYS B 1 251 ? -61.326 70.677 -46.340 1.00 56.42 253 LYS B C 1
ATOM 4601 O O . LYS B 1 251 ? -62.389 71.000 -46.900 1.00 49.81 253 LYS B O 1
ATOM 4607 N N . ILE B 1 252 ? -60.574 71.567 -45.678 1.00 44.59 254 ILE B N 1
ATOM 4608 C CA . ILE B 1 252 ? -61.049 72.941 -45.593 1.00 44.83 254 ILE B CA 1
ATOM 4609 C C . ILE B 1 252 ? -61.148 73.516 -46.999 1.00 46.36 254 ILE B C 1
ATOM 4610 O O . ILE B 1 252 ? -62.173 74.110 -47.377 1.00 49.96 254 ILE B O 1
ATOM 4615 N N . GLU B 1 253 ? -60.152 73.201 -47.839 1.00 53.15 255 GLU B N 1
ATOM 4616 C CA . GLU B 1 253 ? -60.158 73.680 -49.211 1.00 61.62 255 GLU B CA 1
ATOM 4617 C C . GLU B 1 253 ? -61.456 73.290 -49.888 1.00 67.20 255 GLU B C 1
ATOM 4618 O O . GLU B 1 253 ? -62.149 74.129 -50.483 1.00 73.35 255 GLU B O 1
ATOM 4632 N N . ILE B 1 255 ? -64.350 72.447 -48.813 1.00 58.66 257 ILE B N 1
ATOM 4633 C CA . ILE B 1 255 ? -65.564 73.083 -48.327 1.00 62.55 257 ILE B CA 1
ATOM 4634 C C . ILE B 1 255 ? -65.635 74.512 -48.845 1.00 63.75 257 ILE B C 1
ATOM 4635 O O . ILE B 1 255 ? -66.684 74.969 -49.312 1.00 67.62 257 ILE B O 1
ATOM 4640 N N . LEU B 1 256 ? -64.504 75.226 -48.813 1.00 66.64 258 LEU B N 1
ATOM 4641 C CA . LEU B 1 256 ? -64.491 76.587 -49.332 1.00 62.10 258 LEU B CA 1
ATOM 4642 C C . LEU B 1 256 ? -64.704 76.586 -50.831 1.00 73.52 258 LEU B C 1
ATOM 4643 O O . LEU B 1 256 ? -65.331 77.502 -51.373 1.00 82.02 258 LEU B O 1
ATOM 4648 N N . THR B 1 257 ? -64.238 75.548 -51.509 1.00 80.83 259 THR B N 1
ATOM 4649 C CA . THR B 1 257 ? -64.326 75.515 -52.957 1.00 81.94 259 THR B CA 1
ATOM 4650 C C . THR B 1 257 ? -65.607 74.827 -53.454 1.00 87.92 259 THR B C 1
ATOM 4651 O O . THR B 1 257 ? -65.747 74.588 -54.659 1.00 94.57 259 THR B O 1
ATOM 4655 N N . ASN B 1 258 ? -66.559 74.556 -52.547 1.00 91.26 260 ASN B N 1
ATOM 4656 C CA . ASN B 1 258 ? -67.892 74.000 -52.850 1.00 89.97 260 ASN B CA 1
ATOM 4657 C C . ASN B 1 258 ? -67.842 72.622 -53.500 1.00 81.26 260 ASN B C 1
ATOM 4658 O O . ASN B 1 258 ? -68.741 72.246 -54.247 1.00 88.65 260 ASN B O 1
ATOM 4663 N N . GLU B 1 259 ? -66.824 71.835 -53.189 1.00 82.66 261 GLU B N 1
ATOM 4664 C CA . GLU B 1 259 ? -66.709 70.481 -53.704 1.00 94.23 261 GLU B CA 1
ATOM 4665 C C . GLU B 1 259 ? -66.949 69.472 -52.596 1.00 95.73 261 GLU B C 1
ATOM 4666 O O . GLU B 1 259 ? -66.875 68.261 -52.834 1.00 103.01 261 GLU B O 1
ATOM 4672 N N . GLU B 1 260 ? -67.349 69.964 -51.422 1.00 81.14 262 GLU B N 1
ATOM 4673 C CA . GLU B 1 260 ? -67.760 69.182 -50.265 1.00 77.72 262 GLU B CA 1
ATOM 4674 C C . GLU B 1 260 ? -68.600 70.106 -49.385 1.00 68.74 262 GLU B C 1
ATOM 4675 O O . GLU B 1 260 ? -68.481 71.333 -49.461 1.00 64.87 262 GLU B O 1
ATOM 4681 N N . ILE B 1 261 ? -69.486 69.518 -48.586 1.00 71.99 263 ILE B N 1
ATOM 4682 C CA . ILE B 1 261 ? -70.371 70.282 -47.714 1.00 79.89 263 ILE B CA 1
ATOM 4683 C C . ILE B 1 261 ? -69.913 70.145 -46.261 1.00 83.51 263 ILE B C 1
ATOM 4684 O O . ILE B 1 261 ? -69.112 69.276 -45.917 1.00 91.88 263 ILE B O 1
ATOM 4689 N N . PHE B 1 262 ? -70.469 71.007 -45.398 1.00 80.20 264 PHE B N 1
ATOM 4690 C CA . PHE B 1 262 ? -70.194 70.975 -43.959 1.00 85.92 264 PHE B CA 1
ATOM 4691 C C . PHE B 1 262 ? -70.363 69.587 -43.340 1.00 79.04 264 PHE B C 1
ATOM 4692 O O . PHE B 1 262 ? -69.616 69.217 -42.419 1.00 80.19 264 PHE B O 1
ATOM 4700 N N . ALA B 1 263 ? -71.333 68.810 -43.817 1.00 84.02 265 ALA B N 1
ATOM 4701 C CA . ALA B 1 263 ? -71.524 67.464 -43.280 1.00 83.66 265 ALA B CA 1
ATOM 4702 C C . ALA B 1 263 ? -70.257 66.624 -43.417 1.00 76.03 265 ALA B C 1
ATOM 4703 O O . ALA B 1 263 ? -69.940 65.817 -42.532 1.00 78.09 265 ALA B O 1
ATOM 4705 N N . ASP B 1 264 ? -69.505 66.817 -44.512 1.00 82.74 266 ASP B N 1
ATOM 4706 C CA . ASP B 1 264 ? -68.270 66.061 -44.730 1.00 80.32 266 ASP B CA 1
ATOM 4707 C C . ASP B 1 264 ? -67.168 66.511 -43.769 1.00 70.94 266 ASP B C 1
ATOM 4708 O O . ASP B 1 264 ? -66.337 65.701 -43.331 1.00 67.11 266 ASP B O 1
ATOM 4713 N N . TRP B 1 265 ? -67.134 67.809 -43.448 1.00 68.75 267 TRP B N 1
ATOM 4714 C CA . TRP B 1 265 ? -66.282 68.278 -42.364 1.00 62.56 267 TRP B CA 1
ATOM 4715 C C . TRP B 1 265 ? -66.593 67.532 -41.075 1.00 67.25 267 TRP B C 1
ATOM 4716 O O . TRP B 1 265 ? -65.680 67.067 -40.390 1.00 66.54 267 TRP B O 1
ATOM 4727 N N . SER B 1 266 ? -67.881 67.452 -40.702 1.00 60.26 268 SER B N 1
ATOM 4728 C CA . SER B 1 266 ? -68.262 66.775 -39.461 1.00 61.38 268 SER B CA 1
ATOM 4729 C C . SER B 1 266 ? -67.855 65.302 -39.456 1.00 64.71 268 SER B C 1
ATOM 4730 O O . SER B 1 266 ? -67.348 64.801 -38.437 1.00 65.53 268 SER B O 1
ATOM 4733 N N . ILE B 1 267 ? -68.070 64.590 -40.574 1.00 61.23 269 ILE B N 1
ATOM 4734 C CA . ILE B 1 267 ? -67.647 63.188 -40.648 1.00 71.38 269 ILE B CA 1
ATOM 4735 C C . ILE B 1 267 ? -66.161 63.094 -40.358 1.00 63.99 269 ILE B C 1
ATOM 4736 O O . ILE B 1 267 ? -65.693 62.323 -39.498 1.00 68.50 269 ILE B O 1
ATOM 4741 N N . PHE B 1 268 ? -65.408 63.949 -41.046 1.00 57.77 270 PHE B N 1
ATOM 4742 C CA . PHE B 1 268 ? -63.954 63.906 -41.004 1.00 55.24 270 PHE B CA 1
ATOM 4743 C C . PHE B 1 268 ? -63.435 64.265 -39.622 1.00 48.93 270 PHE B C 1
ATOM 4744 O O . PHE B 1 268 ? -62.577 63.565 -39.069 1.00 55.11 270 PHE B O 1
ATOM 4752 N N . LYS B 1 269 ? -63.965 65.351 -39.039 1.00 65.65 271 LYS B N 1
ATOM 4753 C CA . LYS B 1 269 ? -63.567 65.767 -37.696 1.00 64.23 271 LYS B CA 1
ATOM 4754 C C . LYS B 1 269 ? -63.793 64.650 -36.690 1.00 58.64 271 LYS B C 1
ATOM 4755 O O . LYS B 1 269 ? -62.976 64.449 -35.781 1.00 60.46 271 LYS B O 1
ATOM 4761 N N . GLU B 1 270 ? -64.884 63.894 -36.831 1.00 55.91 272 GLU B N 1
ATOM 4762 C CA . GLU B 1 270 ? -65.048 62.842 -35.833 1.00 52.26 272 GLU B CA 1
ATOM 4763 C C . GLU B 1 270 ? -64.120 61.649 -36.068 1.00 52.52 272 GLU B C 1
ATOM 4764 O O . GLU B 1 270 ? -63.613 61.074 -35.086 1.00 57.10 272 GLU B O 1
ATOM 4770 N N . GLN B 1 271 ? -63.812 61.304 -37.330 1.00 58.17 273 GLN B N 1
ATOM 4771 C CA . GLN B 1 271 ? -62.781 60.287 -37.557 1.00 65.67 273 GLN B CA 1
ATOM 4772 C C . GLN B 1 271 ? -61.446 60.697 -36.939 1.00 64.91 273 GLN B C 1
ATOM 4773 O O . GLN B 1 271 ? -60.778 59.885 -36.280 1.00 62.24 273 GLN B O 1
ATOM 4779 N N . ILE B 1 272 ? -61.039 61.957 -37.151 1.00 68.91 274 ILE B N 1
ATOM 4780 C CA . ILE B 1 272 ? -59.796 62.467 -36.562 1.00 62.52 274 ILE B CA 1
ATOM 4781 C C . ILE B 1 272 ? -59.832 62.334 -35.049 1.00 58.38 274 ILE B C 1
ATOM 4782 O O . ILE B 1 272 ? -58.880 61.849 -34.431 1.00 57.04 274 ILE B O 1
ATOM 4787 N N . LEU B 1 273 ? -60.925 62.800 -34.431 1.00 50.31 275 LEU B N 1
ATOM 4788 C CA . LEU B 1 273 ? -61.009 62.826 -32.973 1.00 59.40 275 LEU B CA 1
ATOM 4789 C C . LEU B 1 273 ? -60.903 61.423 -32.394 1.00 71.56 275 LEU B C 1
ATOM 4790 O O . LEU B 1 273 ? -60.277 61.223 -31.344 1.00 68.40 275 LEU B O 1
ATOM 4795 N N . LEU B 1 274 ? -61.478 60.427 -33.080 1.00 66.46 276 LEU B N 1
ATOM 4796 C CA . LEU B 1 274 ? -61.296 59.051 -32.624 1.00 65.69 276 LEU B CA 1
ATOM 4797 C C . LEU B 1 274 ? -59.845 58.618 -32.765 1.00 68.56 276 LEU B C 1
ATOM 4798 O O . LEU B 1 274 ? -59.319 57.923 -31.891 1.00 74.48 276 LEU B O 1
ATOM 4803 N N . SER B 1 275 ? -59.198 58.972 -33.879 1.00 65.67 277 SER B N 1
ATOM 4804 C CA . SER B 1 275 ? -57.807 58.559 -34.086 1.00 71.56 277 SER B CA 1
ATOM 4805 C C . SER B 1 275 ? -56.833 59.153 -33.069 1.00 70.52 277 SER B C 1
ATOM 4806 O O . SER B 1 275 ? -55.839 58.506 -32.724 1.00 74.16 277 SER B O 1
ATOM 4809 N N . ILE B 1 276 ? -57.048 60.390 -32.609 1.00 69.31 278 ILE B N 1
ATOM 4810 C CA . ILE B 1 276 ? -56.005 61.038 -31.808 1.00 60.96 278 ILE B CA 1
ATOM 4811 C C . ILE B 1 276 ? -55.911 60.546 -30.373 1.00 75.88 278 ILE B C 1
ATOM 4812 O O . ILE B 1 276 ? -55.028 61.008 -29.636 1.00 76.86 278 ILE B O 1
ATOM 4817 N N . THR B 1 277 ? -56.798 59.660 -29.925 1.00 79.79 279 THR B N 1
ATOM 4818 C CA . THR B 1 277 ? -56.597 59.073 -28.602 1.00 70.59 279 THR B CA 1
ATOM 4819 C C . THR B 1 277 ? -55.343 58.214 -28.577 1.00 79.22 279 THR B C 1
ATOM 4820 O O . THR B 1 277 ? -54.678 58.106 -27.539 1.00 81.15 279 THR B O 1
ATOM 4824 N N . LEU B 1 278 ? -54.992 57.633 -29.725 1.00 77.55 280 LEU B N 1
ATOM 4825 C CA . LEU B 1 278 ? -53.787 56.826 -29.846 1.00 67.55 280 LEU B CA 1
ATOM 4826 C C . LEU B 1 278 ? -52.532 57.656 -29.642 1.00 65.79 280 LEU B C 1
ATOM 4827 O O . LEU B 1 278 ? -51.529 57.126 -29.172 1.00 68.13 280 LEU B O 1
ATOM 4832 N N . PHE B 1 279 ? -52.558 58.950 -29.977 1.00 57.44 281 PHE B N 1
ATOM 4833 C CA . PHE B 1 279 ? -51.326 59.729 -30.107 1.00 65.96 281 PHE B CA 1
ATOM 4834 C C . PHE B 1 279 ? -51.145 60.823 -29.074 1.00 65.82 281 PHE B C 1
ATOM 4835 O O . PHE B 1 279 ? -50.026 61.307 -28.911 1.00 62.98 281 PHE B O 1
ATOM 4843 N N . LEU B 1 280 ? -52.205 61.262 -28.426 1.00 62.26 282 LEU B N 1
ATOM 4844 C CA . LEU B 1 280 ? -52.108 62.492 -27.679 1.00 56.28 282 LEU B CA 1
ATOM 4845 C C . LEU B 1 280 ? -52.546 62.197 -26.254 1.00 59.13 282 LEU B C 1
ATOM 4846 O O . LEU B 1 280 ? -53.513 61.462 -26.057 1.00 66.67 282 LEU B O 1
ATOM 4851 N N . PRO B 1 281 ? -51.858 62.714 -25.248 1.00 60.30 283 PRO B N 1
ATOM 4852 C CA . PRO B 1 281 ? -52.411 62.658 -23.893 1.00 67.90 283 PRO B CA 1
ATOM 4853 C C . PRO B 1 281 ? -53.619 63.575 -23.809 1.00 77.61 283 PRO B C 1
ATOM 4854 O O . PRO B 1 281 ? -53.840 64.436 -24.666 1.00 71.14 283 PRO B O 1
ATOM 4858 N N . LYS B 1 282 ? -54.372 63.395 -22.721 1.00 78.69 284 LYS B N 1
ATOM 4859 C CA . LYS B 1 282 ? -55.659 64.059 -22.544 1.00 77.13 284 LYS B CA 1
ATOM 4860 C C . LYS B 1 282 ? -55.587 65.562 -22.786 1.00 78.12 284 LYS B C 1
ATOM 4861 O O . LYS B 1 282 ? -56.469 66.129 -23.447 1.00 77.37 284 LYS B O 1
ATOM 4867 N N . ALA B 1 283 ? -54.546 66.226 -22.262 1.00 85.61 285 ALA B N 1
ATOM 4868 C CA . ALA B 1 283 ? -54.476 67.684 -22.367 1.00 85.32 285 ALA B CA 1
ATOM 4869 C C . ALA B 1 283 ? -54.266 68.122 -23.811 1.00 83.73 285 ALA B C 1
ATOM 4870 O O . ALA B 1 283 ? -54.950 69.030 -24.308 1.00 92.99 285 ALA B O 1
ATOM 4872 N N . LYS B 1 284 ? -53.367 67.445 -24.520 1.00 81.02 286 LYS B N 1
ATOM 4873 C CA . LYS B 1 284 ? -53.180 67.743 -25.932 1.00 75.59 286 LYS B CA 1
ATOM 4874 C C . LYS B 1 284 ? -54.407 67.351 -26.744 1.00 62.74 286 LYS B C 1
ATOM 4875 O O . LYS B 1 284 ? -54.731 68.011 -27.732 1.00 59.39 286 LYS B O 1
ATOM 4881 N N . GLN B 1 285 ? -55.084 66.271 -26.344 1.00 66.19 287 GLN B N 1
ATOM 4882 C CA . GLN B 1 285 ? -56.322 65.861 -26.998 1.00 59.63 287 GLN B CA 1
ATOM 4883 C C . GLN B 1 285 ? -57.362 66.958 -26.929 1.00 68.54 287 GLN B C 1
ATOM 4884 O O . GLN B 1 285 ? -58.030 67.260 -27.926 1.00 64.84 287 GLN B O 1
ATOM 4890 N N . GLU B 1 286 ? -57.512 67.574 -25.757 1.00 67.07 288 GLU B N 1
ATOM 4891 C CA . GLU B 1 286 ? -58.531 68.597 -25.627 1.00 71.10 288 GLU B CA 1
ATOM 4892 C C . GLU B 1 286 ? -58.125 69.855 -26.372 1.00 65.70 288 GLU B C 1
ATOM 4893 O O . GLU B 1 286 ? -58.962 70.488 -27.032 1.00 59.31 288 GLU B O 1
ATOM 4899 N N . PHE B 1 287 ? -56.833 70.200 -26.338 1.00 61.07 289 PHE B N 1
ATOM 4900 C CA . PHE B 1 287 ? -56.387 71.351 -27.119 1.00 68.14 289 PHE B CA 1
ATOM 4901 C C . PHE B 1 287 ? -56.652 71.149 -28.611 1.00 66.60 289 PHE B C 1
ATOM 4902 O O . PHE B 1 287 ? -57.189 72.042 -29.286 1.00 62.58 289 PHE B O 1
ATOM 4910 N N . PHE B 1 288 ? -56.276 69.973 -29.139 1.00 61.94 290 PHE B N 1
ATOM 4911 C CA . PHE B 1 288 ? -56.483 69.664 -30.556 1.00 58.53 290 PHE B CA 1
ATOM 4912 C C . PHE B 1 288 ? -57.965 69.718 -30.903 1.00 51.28 290 PHE B C 1
ATOM 4913 O O . PHE B 1 288 ? -58.368 70.343 -31.895 1.00 53.97 290 PHE B O 1
ATOM 4921 N N . ALA B 1 289 ? -58.798 69.087 -30.072 1.00 52.08 291 ALA B N 1
ATOM 4922 C CA . ALA B 1 289 ? -60.238 69.173 -30.258 1.00 56.48 291 ALA B CA 1
ATOM 4923 C C . ALA B 1 289 ? -60.708 70.617 -30.324 1.00 58.23 291 ALA B C 1
ATOM 4924 O O . ALA B 1 289 ? -61.500 70.981 -31.201 1.00 61.74 291 ALA B O 1
ATOM 4926 N N . GLY B 1 290 ? -60.206 71.465 -29.422 1.00 65.47 292 GLY B N 1
ATOM 4927 C CA . GLY B 1 290 ? -60.629 72.861 -29.415 1.00 63.71 292 GLY B CA 1
ATOM 4928 C C . GLY B 1 290 ? -60.262 73.586 -30.699 1.00 68.28 292 GLY B C 1
ATOM 4929 O O . GLY B 1 290 ? -61.059 74.367 -31.230 1.00 63.72 292 GLY B O 1
ATOM 4930 N N . GLN B 1 291 ? -59.062 73.319 -31.230 1.00 53.50 293 GLN B N 1
ATOM 4931 C CA . GLN B 1 291 ? -58.701 73.906 -32.518 1.00 58.32 293 GLN B CA 1
ATOM 4932 C C . GLN B 1 291 ? -59.670 73.469 -33.605 1.00 54.40 293 GLN B C 1
ATOM 4933 O O . GLN B 1 291 ? -60.111 74.285 -34.428 1.00 56.79 293 GLN B O 1
ATOM 4939 N N . LEU B 1 292 ? -60.002 72.174 -33.649 1.00 53.93 294 LEU B N 1
ATOM 4940 C CA . LEU B 1 292 ? -60.974 71.743 -34.651 1.00 54.27 294 LEU B CA 1
ATOM 4941 C C . LEU B 1 292 ? -62.317 72.430 -34.450 1.00 53.56 294 LEU B C 1
ATOM 4942 O O . LEU B 1 292 ? -63.015 72.729 -35.427 1.00 51.48 294 LEU B O 1
ATOM 4947 N N . GLU B 1 293 ? -62.683 72.715 -33.197 1.00 58.69 295 GLU B N 1
ATOM 4948 C CA . GLU B 1 293 ? -63.947 73.394 -32.923 1.00 70.38 295 GLU B CA 1
ATOM 4949 C C . GLU B 1 293 ? -63.922 74.815 -33.472 1.00 65.16 295 GLU B C 1
ATOM 4950 O O . GLU B 1 293 ? -64.874 75.266 -34.123 1.00 54.25 295 GLU B O 1
ATOM 4956 N N . LYS B 1 294 ? -62.849 75.552 -33.185 1.00 65.71 296 LYS B N 1
ATOM 4957 C CA . LYS B 1 294 ? -62.775 76.922 -33.663 1.00 59.29 296 LYS B CA 1
ATOM 4958 C C . LYS B 1 294 ? -62.685 76.975 -35.180 1.00 59.74 296 LYS B C 1
ATOM 4959 O O . LYS B 1 294 ? -63.300 77.852 -35.811 1.00 65.02 296 LYS B O 1
ATOM 4965 N N . ILE B 1 295 ? -61.988 76.011 -35.790 1.00 62.87 297 ILE B N 1
ATOM 4966 C CA . ILE B 1 295 ? -61.978 75.934 -37.247 1.00 58.71 297 ILE B CA 1
ATOM 4967 C C . ILE B 1 295 ? -63.391 75.709 -37.754 1.00 55.96 297 ILE B C 1
ATOM 4968 O O . ILE B 1 295 ? -63.864 76.414 -38.650 1.00 57.98 297 ILE B O 1
ATOM 4973 N N . GLU B 1 296 ? -64.104 74.762 -37.137 1.00 52.76 298 GLU B N 1
ATOM 4974 C CA . GLU B 1 296 ? -65.462 74.439 -37.572 1.00 68.02 298 GLU B CA 1
ATOM 4975 C C . GLU B 1 296 ? -66.373 75.659 -37.498 1.00 66.62 298 GLU B C 1
ATOM 4976 O O . GLU B 1 296 ? -67.108 75.960 -38.448 1.00 58.88 298 GLU B O 1
ATOM 4982 N N . ASP B 1 297 ? -66.361 76.352 -36.354 1.00 60.36 299 ASP B N 1
ATOM 4983 C CA . ASP B 1 297 ? -67.180 77.547 -36.184 1.00 59.58 299 ASP B CA 1
ATOM 4984 C C . ASP B 1 297 ? -66.856 78.590 -37.229 1.00 58.66 299 ASP B C 1
ATOM 4985 O O . ASP B 1 297 ? -67.760 79.210 -37.796 1.00 64.64 299 ASP B O 1
ATOM 4990 N N . SER B 1 298 ? -65.561 78.831 -37.462 1.00 66.90 300 SER B N 1
ATOM 4991 C CA . SER B 1 298 ? -65.167 79.792 -38.481 1.00 63.61 300 SER B CA 1
ATOM 4992 C C . SER B 1 298 ? -65.704 79.387 -39.848 1.00 64.96 300 SER B C 1
ATOM 4993 O O . SER B 1 298 ? -66.303 80.201 -40.561 1.00 57.48 300 SER B O 1
ATOM 4996 N N . LEU B 1 299 ? -65.551 78.107 -40.198 1.00 66.08 301 LEU B N 1
ATOM 4997 C CA . LEU B 1 299 ? -66.045 77.602 -41.472 1.00 63.40 301 LEU B CA 1
ATOM 4998 C C . LEU B 1 299 ? -67.541 77.833 -41.603 1.00 70.81 301 LEU B C 1
ATOM 4999 O O . LEU B 1 299 ? -68.038 78.219 -42.674 1.00 68.18 301 LEU B O 1
ATOM 5004 N N . LYS B 1 300 ? -68.271 77.609 -40.508 1.00 77.03 302 LYS B N 1
ATOM 5005 C CA . LYS B 1 300 ? -69.715 77.815 -40.505 1.00 82.59 302 LYS B CA 1
ATOM 5006 C C . LYS B 1 300 ? -70.047 79.266 -40.802 1.00 75.65 302 LYS B C 1
ATOM 5007 O O . LYS B 1 300 ? -70.836 79.558 -41.706 1.00 86.40 302 LYS B O 1
ATOM 5013 N N . GLU B 1 301 ? -69.429 80.196 -40.063 1.00 75.11 303 GLU B N 1
ATOM 5014 C CA . GLU B 1 301 ? -69.664 81.615 -40.324 1.00 76.66 303 GLU B CA 1
ATOM 5015 C C . GLU B 1 301 ? -69.356 81.990 -41.771 1.00 79.04 303 GLU B C 1
ATOM 5016 O O . GLU B 1 301 ? -70.109 82.746 -42.398 1.00 67.07 303 GLU B O 1
ATOM 5022 N N . ILE B 1 302 ? -68.251 81.475 -42.319 1.00 81.19 304 ILE B N 1
ATOM 5023 C CA . ILE B 1 302 ? -67.882 81.817 -43.691 1.00 78.72 304 ILE B CA 1
ATOM 5024 C C . ILE B 1 302 ? -68.966 81.367 -44.658 1.00 74.31 304 ILE B C 1
ATOM 5025 O O . ILE B 1 302 ? -69.354 82.110 -45.568 1.00 72.43 304 ILE B O 1
ATOM 5030 N N . LYS B 1 303 ? -69.502 80.159 -44.456 1.00 79.26 305 LYS B N 1
ATOM 5031 C CA . LYS B 1 303 ? -70.480 79.630 -45.403 1.00 89.52 305 LYS B CA 1
ATOM 5032 C C . LYS B 1 303 ? -71.847 80.283 -45.230 1.00 96.51 305 LYS B C 1
ATOM 5033 O O . LYS B 1 303 ? -72.593 80.410 -46.209 1.00 91.55 305 LYS B O 1
ATOM 5039 N N . GLU B 1 304 ? -72.183 80.712 -44.007 1.00 106.59 306 GLU B N 1
ATOM 5040 C CA . GLU B 1 304 ? -73.419 81.452 -43.762 1.00 119.45 306 GLU B CA 1
ATOM 5041 C C . GLU B 1 304 ? -73.309 82.913 -44.178 1.00 125.69 306 GLU B C 1
ATOM 5042 O O . GLU B 1 304 ? -74.344 83.559 -44.371 1.00 122.60 306 GLU B O 1
ATOM 5048 N N . ASN B 1 305 ? -72.080 83.437 -44.271 1.00 142.15 307 ASN B N 1
ATOM 5049 C CA . ASN B 1 305 ? -71.672 84.533 -45.155 1.00 156.77 307 ASN B CA 1
ATOM 5050 C C . ASN B 1 305 ? -71.705 85.925 -44.531 1.00 157.70 307 ASN B C 1
ATOM 5051 O O . ASN B 1 305 ? -72.592 86.728 -44.844 1.00 170.48 307 ASN B O 1
ATOM 5056 N N . GLY B 1 306 ? -70.710 86.236 -43.697 1.00 137.88 308 GLY B N 1
ATOM 5057 C CA . GLY B 1 306 ? -70.437 87.604 -43.270 1.00 126.03 308 GLY B CA 1
ATOM 5058 C C . GLY B 1 306 ? -71.452 88.279 -42.359 1.00 124.16 308 GLY B C 1
ATOM 5059 O O . GLY B 1 306 ? -71.654 89.503 -42.408 1.00 116.71 308 GLY B O 1
ATOM 5060 N N . GLU C 1 6 ? -12.630 70.828 -51.181 1.00 118.03 8 GLU C N 1
ATOM 5061 C CA . GLU C 1 6 ? -13.346 69.704 -50.585 1.00 124.50 8 GLU C CA 1
ATOM 5062 C C . GLU C 1 6 ? -14.210 70.129 -49.391 1.00 125.51 8 GLU C C 1
ATOM 5063 O O . GLU C 1 6 ? -14.891 69.304 -48.772 1.00 128.20 8 GLU C O 1
ATOM 5069 N N . TYR C 1 7 ? -14.167 71.417 -49.052 1.00 120.68 9 TYR C N 1
ATOM 5070 C CA . TYR C 1 7 ? -15.206 72.032 -48.234 1.00 110.85 9 TYR C CA 1
ATOM 5071 C C . TYR C 1 7 ? -16.044 73.019 -49.032 1.00 107.56 9 TYR C C 1
ATOM 5072 O O . TYR C 1 7 ? -16.700 73.884 -48.446 1.00 103.86 9 TYR C O 1
ATOM 5081 N N . ARG C 1 8 ? -16.026 72.886 -50.361 1.00 111.79 10 ARG C N 1
ATOM 5082 C CA . ARG C 1 8 ? -16.781 73.777 -51.240 1.00 106.91 10 ARG C CA 1
ATOM 5083 C C . ARG C 1 8 ? -18.277 73.840 -50.967 1.00 104.71 10 ARG C C 1
ATOM 5084 O O . ARG C 1 8 ? -18.829 74.945 -51.067 1.00 100.47 10 ARG C O 1
ATOM 5092 N N . PRO C 1 9 ? -19.001 72.743 -50.701 1.00 114.05 11 PRO C N 1
ATOM 5093 C CA . PRO C 1 9 ? -20.418 72.906 -50.309 1.00 111.46 11 PRO C CA 1
ATOM 5094 C C . PRO C 1 9 ? -20.627 73.925 -49.204 1.00 92.77 11 PRO C C 1
ATOM 5095 O O . PRO C 1 9 ? -21.454 74.826 -49.346 1.00 98.28 11 PRO C O 1
ATOM 5099 N N . LEU C 1 10 ? -19.879 73.802 -48.109 1.00 75.45 12 LEU C N 1
ATOM 5100 C CA . LEU C 1 10 ? -20.025 74.718 -46.981 1.00 77.49 12 LEU C CA 1
ATOM 5101 C C . LEU C 1 10 ? -19.694 76.155 -47.376 1.00 74.49 12 LEU C C 1
ATOM 5102 O O . LEU C 1 10 ? -20.449 77.090 -47.070 1.00 82.28 12 LEU C O 1
ATOM 5107 N N . GLY C 1 11 ? -18.560 76.356 -48.050 1.00 64.18 13 GLY C N 1
ATOM 5108 C CA . GLY C 1 11 ? -18.181 77.711 -48.425 1.00 64.81 13 GLY C CA 1
ATOM 5109 C C . GLY C 1 11 ? -19.180 78.317 -49.386 1.00 70.62 13 GLY C C 1
ATOM 5110 O O . GLY C 1 11 ? -19.544 79.491 -49.273 1.00 82.91 13 GLY C O 1
ATOM 5111 N N . GLU C 1 12 ? -19.653 77.507 -50.327 1.00 67.20 14 GLU C N 1
ATOM 5112 C CA . GLU C 1 12 ? -20.630 77.944 -51.316 1.00 82.36 14 GLU C CA 1
ATOM 5113 C C . GLU C 1 12 ? -21.952 78.310 -50.652 1.00 76.15 14 GLU C C 1
ATOM 5114 O O . GLU C 1 12 ? -22.550 79.344 -50.965 1.00 69.13 14 GLU C O 1
ATOM 5120 N N . GLU C 1 13 ? -22.372 77.524 -49.663 1.00 76.85 15 GLU C N 1
ATOM 5121 C CA . GLU C 1 13 ? -23.619 77.822 -48.977 1.00 66.30 15 GLU C CA 1
ATOM 5122 C C . GLU C 1 13 ? -23.497 79.108 -48.175 1.00 62.91 15 GLU C C 1
ATOM 5123 O O . GLU C 1 13 ? -24.385 79.966 -48.226 1.00 63.76 15 GLU C O 1
ATOM 5129 N N . ILE C 1 14 ? -22.378 79.288 -47.472 1.00 67.55 16 ILE C N 1
ATOM 5130 C CA . ILE C 1 14 ? -22.186 80.510 -46.698 1.00 62.99 16 ILE C CA 1
ATOM 5131 C C . ILE C 1 14 ? -22.132 81.733 -47.605 1.00 68.37 16 ILE C C 1
ATOM 5132 O O . ILE C 1 14 ? -22.634 82.803 -47.250 1.00 73.72 16 ILE C O 1
ATOM 5137 N N . GLU C 1 15 ? -21.500 81.604 -48.776 1.00 72.06 17 GLU C N 1
ATOM 5138 C CA . GLU C 1 15 ? -21.502 82.687 -49.758 1.00 70.67 17 GLU C CA 1
ATOM 5139 C C . GLU C 1 15 ? -22.912 83.005 -50.228 1.00 69.44 17 GLU C C 1
ATOM 5140 O O . GLU C 1 15 ? -23.308 84.176 -50.313 1.00 69.26 17 GLU C O 1
ATOM 5146 N N . ARG C 1 16 ? -23.659 81.968 -50.608 1.00 56.88 18 ARG C N 1
ATOM 5147 C CA . ARG C 1 16 ? -25.062 82.137 -50.968 1.00 67.55 18 ARG C CA 1
ATOM 5148 C C . ARG C 1 16 ? -25.806 82.945 -49.901 1.00 62.27 18 ARG C C 1
ATOM 5149 O O . ARG C 1 16 ? -26.557 83.877 -50.225 1.00 67.73 18 ARG C O 1
ATOM 5157 N N . ILE C 1 17 ? -25.568 82.640 -48.621 1.00 63.02 19 ILE C N 1
ATOM 5158 C CA . ILE C 1 17 ? -26.265 83.359 -47.559 1.00 60.06 19 ILE C CA 1
ATOM 5159 C C . ILE C 1 17 ? -25.796 84.806 -47.501 1.00 57.18 19 ILE C C 1
ATOM 5160 O O . ILE C 1 17 ? -26.612 85.735 -47.494 1.00 60.39 19 ILE C O 1
ATOM 5165 N N . ARG C 1 18 ? -24.471 85.014 -47.457 1.00 63.05 20 ARG C N 1
ATOM 5166 C CA . ARG C 1 18 ? -23.904 86.361 -47.359 1.00 65.52 20 ARG C CA 1
ATOM 5167 C C . ARG C 1 18 ? -24.420 87.277 -48.461 1.00 66.48 20 ARG C C 1
ATOM 5168 O O . ARG C 1 18 ? -24.839 88.413 -48.198 1.00 66.08 20 ARG C O 1
ATOM 5176 N N . LYS C 1 19 ? -24.393 86.799 -49.708 1.00 68.37 21 LYS C N 1
ATOM 5177 C CA . LYS C 1 19 ? -24.850 87.623 -50.825 1.00 70.86 21 LYS C CA 1
ATOM 5178 C C . LYS C 1 19 ? -26.358 87.810 -50.758 1.00 63.76 21 LYS C C 1
ATOM 5179 O O . LYS C 1 19 ? -26.858 88.930 -50.896 1.00 65.04 21 LYS C O 1
ATOM 5185 N N . GLY C 1 20 ? -27.095 86.739 -50.467 1.00 56.39 22 GLY C N 1
ATOM 5186 C CA . GLY C 1 20 ? -28.531 86.887 -50.312 1.00 53.87 22 GLY C CA 1
ATOM 5187 C C . GLY C 1 20 ? -28.955 87.870 -49.229 1.00 61.64 22 GLY C C 1
ATOM 5188 O O . GLY C 1 20 ? -30.046 88.450 -49.305 1.00 61.31 22 GLY C O 1
ATOM 5189 N N . LYS C 1 21 ? -28.114 88.080 -48.212 1.00 65.49 23 LYS C N 1
ATOM 5190 C CA . LYS C 1 21 ? -28.450 88.978 -47.110 1.00 62.93 23 LYS C CA 1
ATOM 5191 C C . LYS C 1 21 ? -27.758 90.328 -47.212 1.00 60.56 23 LYS C C 1
ATOM 5192 O O . LYS C 1 21 ? -27.812 91.115 -46.257 1.00 65.72 23 LYS C O 1
ATOM 5198 N N . ASN C 1 22 ? -27.077 90.598 -48.325 1.00 60.86 24 ASN C N 1
ATOM 5199 C CA . ASN C 1 22 ? -26.504 91.920 -48.595 1.00 63.25 24 ASN C CA 1
ATOM 5200 C C . ASN C 1 22 ? -25.435 92.307 -47.566 1.00 63.76 24 ASN C C 1
ATOM 5201 O O . ASN C 1 22 ? -25.393 93.437 -47.076 1.00 66.78 24 ASN C O 1
ATOM 5206 N N . ILE C 1 23 ? -24.549 91.366 -47.258 1.00 64.78 25 ILE C N 1
ATOM 5207 C CA . ILE C 1 23 ? -23.489 91.569 -46.275 1.00 67.65 25 ILE C CA 1
ATOM 5208 C C . ILE C 1 23 ? -22.173 91.751 -47.033 1.00 67.32 25 ILE C C 1
ATOM 5209 O O . ILE C 1 23 ? -21.669 90.799 -47.648 1.00 73.88 25 ILE C O 1
ATOM 5214 N N . PRO C 1 24 ? -21.589 92.945 -47.039 1.00 71.33 26 PRO C N 1
ATOM 5215 C CA . PRO C 1 24 ? -20.326 93.146 -47.759 1.00 77.71 26 PRO C CA 1
ATOM 5216 C C . PRO C 1 24 ? -19.140 92.583 -46.996 1.00 83.95 26 PRO C C 1
ATOM 5217 O O . PRO C 1 24 ? -19.142 92.510 -45.766 1.00 80.52 26 PRO C O 1
ATOM 5221 N N . LEU C 1 25 ? -18.129 92.153 -47.761 1.00 75.91 27 LEU C N 1
ATOM 5222 C CA . LEU C 1 25 ? -16.938 91.549 -47.181 1.00 74.68 27 LEU C CA 1
ATOM 5223 C C . LEU C 1 25 ? -16.313 92.393 -46.085 1.00 82.60 27 LEU C C 1
ATOM 5224 O O . LEU C 1 25 ? -15.734 91.841 -45.141 1.00 86.87 27 LEU C O 1
ATOM 5229 N N . ARG C 1 26 ? -16.439 93.717 -46.163 1.00 85.13 28 ARG C N 1
ATOM 5230 C CA . ARG C 1 26 ? -15.818 94.564 -45.148 1.00 85.46 28 ARG C CA 1
ATOM 5231 C C . ARG C 1 26 ? -16.310 94.215 -43.749 1.00 83.86 28 ARG C C 1
ATOM 5232 O O . ARG C 1 26 ? -15.552 94.326 -42.777 1.00 88.31 28 ARG C O 1
ATOM 5240 N N . VAL C 1 27 ? -17.551 93.739 -43.635 1.00 72.89 29 VAL C N 1
ATOM 5241 C CA . VAL C 1 27 ? -18.102 93.418 -42.325 1.00 79.56 29 VAL C CA 1
ATOM 5242 C C . VAL C 1 27 ? -17.299 92.301 -41.660 1.00 83.68 29 VAL C C 1
ATOM 5243 O O . VAL C 1 27 ? -17.066 92.316 -40.438 1.00 73.75 29 VAL C O 1
ATOM 5247 N N . PHE C 1 28 ? -16.810 91.345 -42.448 1.00 86.08 30 PHE C N 1
ATOM 5248 C CA . PHE C 1 28 ? -15.968 90.310 -41.862 1.00 86.75 30 PHE C CA 1
ATOM 5249 C C . PHE C 1 28 ? -14.719 90.935 -41.253 1.00 94.49 30 PHE C C 1
ATOM 5250 O O . PHE C 1 28 ? -14.345 90.630 -40.114 1.00 88.24 30 PHE C O 1
ATOM 5258 N N . ASP C 1 29 ? -14.090 91.863 -41.980 1.00 98.25 31 ASP C N 1
ATOM 5259 C CA . ASP C 1 29 ? -12.906 92.500 -41.422 1.00 93.21 31 ASP C CA 1
ATOM 5260 C C . ASP C 1 29 ? -13.266 93.345 -40.209 1.00 82.31 31 ASP C C 1
ATOM 5261 O O . ASP C 1 29 ? -12.490 93.397 -39.256 1.00 81.79 31 ASP C O 1
ATOM 5266 N N . GLU C 1 30 ? -14.456 93.945 -40.185 1.00 82.48 32 GLU C N 1
ATOM 5267 C CA . GLU C 1 30 ? -14.845 94.692 -38.992 1.00 87.02 32 GLU C CA 1
ATOM 5268 C C . GLU C 1 30 ? -14.993 93.802 -37.768 1.00 85.35 32 GLU C C 1
ATOM 5269 O O . GLU C 1 30 ? -15.052 94.320 -36.645 1.00 84.86 32 GLU C O 1
ATOM 5275 N N . ASN C 1 31 ? -15.055 92.484 -37.951 1.00 87.82 33 ASN C N 1
ATOM 5276 C CA . ASN C 1 31 ? -15.298 91.552 -36.860 1.00 87.17 33 ASN C CA 1
ATOM 5277 C C . ASN C 1 31 ? -14.087 90.696 -36.536 1.00 90.06 33 ASN C C 1
ATOM 5278 O O . ASN C 1 31 ? -14.194 89.771 -35.718 1.00 90.12 33 ASN C O 1
ATOM 5283 N N . GLY C 1 32 ? -12.969 90.921 -37.206 1.00 86.87 34 GLY C N 1
ATOM 5284 C CA . GLY C 1 32 ? -11.751 90.242 -36.866 1.00 92.30 34 GLY C CA 1
ATOM 5285 C C . GLY C 1 32 ? -11.419 89.099 -37.781 1.00 96.96 34 GLY C C 1
ATOM 5286 O O . GLY C 1 32 ? -10.583 88.263 -37.417 1.00 108.93 34 GLY C O 1
ATOM 5287 N N . VAL C 1 33 ? -12.063 89.018 -38.941 1.00 84.99 35 VAL C N 1
ATOM 5288 C CA . VAL C 1 33 ? -11.971 87.861 -39.824 1.00 75.75 35 VAL C CA 1
ATOM 5289 C C . VAL C 1 33 ? -11.484 88.334 -41.179 1.00 78.19 35 VAL C C 1
ATOM 5290 O O . VAL C 1 33 ? -12.070 89.249 -41.770 1.00 86.16 35 VAL C O 1
ATOM 5294 N N . SER C 1 34 ? -10.441 87.689 -41.682 1.00 83.56 36 SER C N 1
ATOM 5295 C CA . SER C 1 34 ? -9.830 88.107 -42.938 1.00 91.49 36 SER C CA 1
ATOM 5296 C C . SER C 1 34 ? -10.765 87.806 -44.097 1.00 80.80 36 SER C C 1
ATOM 5297 O O . SER C 1 34 ? -10.993 86.643 -44.430 1.00 76.15 36 SER C O 1
ATOM 5300 N N . SER C 1 35 ? -11.301 88.854 -44.716 1.00 84.21 37 SER C N 1
ATOM 5301 C CA . SER C 1 35 ? -12.080 88.651 -45.928 1.00 88.19 37 SER C CA 1
ATOM 5302 C C . SER C 1 35 ? -11.304 87.825 -46.944 1.00 86.68 37 SER C C 1
ATOM 5303 O O . SER C 1 35 ? -11.885 87.006 -47.661 1.00 86.07 37 SER C O 1
ATOM 5306 N N . ARG C 1 36 ? -9.983 88.001 -46.998 1.00 98.93 38 ARG C N 1
ATOM 5307 C CA . ARG C 1 36 ? -9.178 87.241 -47.948 1.00 104.20 38 ARG C CA 1
ATOM 5308 C C . ARG C 1 36 ? -9.166 85.756 -47.603 1.00 98.83 38 ARG C C 1
ATOM 5309 O O . ARG C 1 36 ? -9.392 84.908 -48.472 1.00 100.58 38 ARG C O 1
ATOM 5317 N N . SER C 1 37 ? -8.888 85.419 -46.341 1.00 95.66 39 SER C N 1
ATOM 5318 C CA . SER C 1 37 ? -8.915 84.017 -45.929 1.00 91.71 39 SER C CA 1
ATOM 5319 C C . SER C 1 37 ? -10.299 83.416 -46.147 1.00 88.71 39 SER C C 1
ATOM 5320 O O . SER C 1 37 ? -10.434 82.256 -46.560 1.00 86.76 39 SER C O 1
ATOM 5323 N N . TYR C 1 38 ? -11.343 84.188 -45.862 1.00 80.64 40 TYR C N 1
ATOM 5324 C CA . TYR C 1 38 ? -12.694 83.703 -46.102 1.00 82.00 40 TYR C CA 1
ATOM 5325 C C . TYR C 1 38 ? -12.911 83.393 -47.574 1.00 90.49 40 TYR C C 1
ATOM 5326 O O . TYR C 1 38 ? -13.479 82.352 -47.925 1.00 90.40 40 TYR C O 1
ATOM 5335 N N . GLN C 1 39 ? -12.491 84.303 -48.456 1.00 95.01 41 GLN C N 1
ATOM 5336 C CA . GLN C 1 39 ? -12.695 84.056 -49.877 1.00 99.32 41 GLN C CA 1
ATOM 5337 C C . GLN C 1 39 ? -11.906 82.839 -50.327 1.00 99.05 41 GLN C C 1
ATOM 5338 O O . GLN C 1 39 ? -12.462 81.933 -50.959 1.00 94.05 41 GLN C O 1
ATOM 5344 N N . ARG C 1 40 ? -10.628 82.760 -49.947 1.00 102.10 42 ARG C N 1
ATOM 5345 C CA . ARG C 1 40 ? -9.850 81.584 -50.313 1.00 107.33 42 ARG C CA 1
ATOM 5346 C C . ARG C 1 40 ? -10.528 80.321 -49.790 1.00 102.37 42 ARG C C 1
ATOM 5347 O O . ARG C 1 40 ? -10.466 79.272 -50.436 1.00 118.85 42 ARG C O 1
ATOM 5355 N N . PHE C 1 41 ? -11.233 80.424 -48.658 1.00 87.13 43 PHE C N 1
ATOM 5356 C CA . PHE C 1 41 ? -11.982 79.292 -48.116 1.00 95.17 43 PHE C CA 1
ATOM 5357 C C . PHE C 1 41 ? -13.174 78.919 -48.991 1.00 110.89 43 PHE C C 1
ATOM 5358 O O . PHE C 1 41 ? -13.469 77.730 -49.170 1.00 120.23 43 PHE C O 1
ATOM 5366 N N . VAL C 1 42 ? -13.900 79.916 -49.507 1.00 107.57 44 VAL C N 1
ATOM 5367 C CA . VAL C 1 42 ? -15.030 79.628 -50.387 1.00 99.22 44 VAL C CA 1
ATOM 5368 C C . VAL C 1 42 ? -14.577 78.813 -51.593 1.00 107.05 44 VAL C C 1
ATOM 5369 O O . VAL C 1 42 ? -15.253 77.861 -52.004 1.00 114.88 44 VAL C O 1
ATOM 5373 N N . GLN C 1 43 ? -13.417 79.155 -52.163 1.00 108.29 45 GLN C N 1
ATOM 5374 C CA . GLN C 1 43 ? -12.894 78.485 -53.352 1.00 118.46 45 GLN C CA 1
ATOM 5375 C C . GLN C 1 43 ? -12.402 77.072 -53.057 1.00 131.11 45 GLN C C 1
ATOM 5376 O O . GLN C 1 43 ? -13.127 76.248 -52.487 1.00 129.46 45 GLN C O 1
ATOM 5382 N N . GLY C 1 44 ? -11.162 76.792 -53.466 1.00 140.33 46 GLY C N 1
ATOM 5383 C CA . GLY C 1 44 ? -10.488 75.545 -53.155 1.00 143.37 46 GLY C CA 1
ATOM 5384 C C . GLY C 1 44 ? -9.755 75.599 -51.831 1.00 152.24 46 GLY C C 1
ATOM 5385 O O . GLY C 1 44 ? -8.666 76.181 -51.740 1.00 128.20 46 GLY C O 1
ATOM 5386 N N . ASN C 1 45 ? -10.378 75.005 -50.803 1.00 182.48 47 ASN C N 1
ATOM 5387 C CA . ASN C 1 45 ? -9.870 74.877 -49.435 1.00 188.72 47 ASN C CA 1
ATOM 5388 C C . ASN C 1 45 ? -9.150 76.120 -48.922 1.00 186.62 47 ASN C C 1
ATOM 5389 O O . ASN C 1 45 ? -9.738 77.201 -48.919 1.00 192.36 47 ASN C O 1
ATOM 5394 N N . SER C 1 46 ? -7.929 75.998 -48.428 1.00 165.39 48 SER C N 1
ATOM 5395 C CA . SER C 1 46 ? -7.345 77.168 -47.780 1.00 142.59 48 SER C CA 1
ATOM 5396 C C . SER C 1 46 ? -7.853 77.046 -46.327 1.00 130.70 48 SER C C 1
ATOM 5397 O O . SER C 1 46 ? -9.019 76.703 -46.081 1.00 130.46 48 SER C O 1
ATOM 5400 N N . GLU C 1 47 ? -7.014 77.375 -45.355 1.00 124.55 49 GLU C N 1
ATOM 5401 C CA . GLU C 1 47 ? -7.393 77.132 -43.959 1.00 122.99 49 GLU C CA 1
ATOM 5402 C C . GLU C 1 47 ? -8.143 78.105 -43.026 1.00 110.66 49 GLU C C 1
ATOM 5403 O O . GLU C 1 47 ? -7.508 78.868 -42.299 1.00 108.74 49 GLU C O 1
ATOM 5409 N N . LEU C 1 48 ? -9.479 78.082 -43.036 1.00 91.36 50 LEU C N 1
ATOM 5410 C CA . LEU C 1 48 ? -10.202 78.829 -42.019 1.00 76.39 50 LEU C CA 1
ATOM 5411 C C . LEU C 1 48 ? -10.229 78.103 -40.672 1.00 76.54 50 LEU C C 1
ATOM 5412 O O . LEU C 1 48 ? -10.286 76.872 -40.602 1.00 77.26 50 LEU C O 1
ATOM 5417 N N . ARG C 1 49 ? -10.247 78.880 -39.589 1.00 74.04 51 ARG C N 1
ATOM 5418 C CA . ARG C 1 49 ? -10.293 78.325 -38.240 1.00 75.84 51 ARG C CA 1
ATOM 5419 C C . ARG C 1 49 ? -11.736 78.218 -37.768 1.00 76.82 51 ARG C C 1
ATOM 5420 O O . ARG C 1 49 ? -12.615 78.949 -38.237 1.00 73.96 51 ARG C O 1
ATOM 5428 N N . ILE C 1 50 ? -11.978 77.273 -36.855 1.00 68.20 52 ILE C N 1
ATOM 5429 C CA . ILE C 1 50 ? -13.326 77.091 -36.322 1.00 63.25 52 ILE C CA 1
ATOM 5430 C C . ILE C 1 50 ? -13.831 78.388 -35.722 1.00 61.67 52 ILE C C 1
ATOM 5431 O O . ILE C 1 50 ? -14.989 78.776 -35.913 1.00 63.16 52 ILE C O 1
ATOM 5436 N N . SER C 1 51 ? -12.958 79.106 -35.024 1.00 67.25 53 SER C N 1
ATOM 5437 C CA . SER C 1 51 ? -13.393 80.326 -34.355 1.00 68.73 53 SER C CA 1
ATOM 5438 C C . SER C 1 51 ? -13.806 81.404 -35.351 1.00 61.38 53 SER C C 1
ATOM 5439 O O . SER C 1 51 ? -14.767 82.147 -35.091 1.00 74.49 53 SER C O 1
ATOM 5442 N N . ASP C 1 52 ? -13.112 81.474 -36.501 1.00 64.09 54 ASP C N 1
ATOM 5443 C CA . ASP C 1 52 ? -13.512 82.355 -37.606 1.00 65.31 54 ASP C CA 1
ATOM 5444 C C . ASP C 1 52 ? -14.892 81.979 -38.137 1.00 59.20 54 ASP C C 1
ATOM 5445 O O . ASP C 1 52 ? -15.752 82.838 -38.350 1.00 57.21 54 ASP C O 1
ATOM 5450 N N . LEU C 1 53 ? -15.085 80.694 -38.438 1.00 55.32 55 LEU C N 1
ATOM 5451 C CA . LEU C 1 53 ? -16.378 80.209 -38.906 1.00 53.27 55 LEU C CA 1
ATOM 5452 C C . LEU C 1 53 ? -17.487 80.569 -37.925 1.00 59.63 55 LEU C C 1
ATOM 5453 O O . LEU C 1 53 ? -18.594 80.936 -38.338 1.00 54.30 55 LEU C O 1
ATOM 5458 N N . ALA C 1 54 ? -17.213 80.464 -36.617 1.00 62.23 56 ALA C N 1
ATOM 5459 C CA . ALA C 1 54 ? -18.229 80.797 -35.623 1.00 59.92 56 ALA C CA 1
ATOM 5460 C C . ALA C 1 54 ? -18.604 82.254 -35.710 1.00 57.66 56 ALA C C 1
ATOM 5461 O O . ALA C 1 54 ? -19.796 82.610 -35.685 1.00 61.95 56 ALA C O 1
ATOM 5463 N N . ILE C 1 55 ? -17.591 83.109 -35.855 1.00 55.98 57 ILE C N 1
ATOM 5464 C CA . ILE C 1 55 ? -17.867 84.533 -36.010 1.00 65.57 57 ILE C CA 1
ATOM 5465 C C . ILE C 1 55 ? -18.685 84.761 -37.272 1.00 68.19 57 ILE C C 1
ATOM 5466 O O . ILE C 1 55 ? -19.605 85.588 -37.299 1.00 59.22 57 ILE C O 1
ATOM 5471 N N . ILE C 1 56 ? -18.388 84.003 -38.327 1.00 58.76 58 ILE C N 1
ATOM 5472 C CA . ILE C 1 56 ? -19.099 84.207 -39.576 1.00 60.33 58 ILE C CA 1
ATOM 5473 C C . ILE C 1 56 ? -20.567 83.793 -39.440 1.00 62.83 58 ILE C C 1
ATOM 5474 O O . ILE C 1 56 ? -21.461 84.481 -39.947 1.00 59.94 58 ILE C O 1
ATOM 5479 N N . VAL C 1 57 ? -20.854 82.673 -38.761 1.00 60.84 59 VAL C N 1
ATOM 5480 C CA . VAL C 1 57 ? -22.261 82.290 -38.668 1.00 61.19 59 VAL C CA 1
ATOM 5481 C C . VAL C 1 57 ? -23.018 83.253 -37.754 1.00 57.21 59 VAL C C 1
ATOM 5482 O O . VAL C 1 57 ? -24.230 83.441 -37.912 1.00 57.86 59 VAL C O 1
ATOM 5486 N N . GLU C 1 58 ? -22.340 83.896 -36.802 1.00 50.87 60 GLU C N 1
ATOM 5487 C CA . GLU C 1 58 ? -23.054 84.915 -36.027 1.00 62.12 60 GLU C CA 1
ATOM 5488 C C . GLU C 1 58 ? -23.309 86.163 -36.869 1.00 71.37 60 GLU C C 1
ATOM 5489 O O . GLU C 1 58 ? -24.393 86.761 -36.799 1.00 69.29 60 GLU C O 1
ATOM 5495 N N . ILE C 1 59 ? -22.320 86.561 -37.677 1.00 70.43 61 ILE C N 1
ATOM 5496 C CA . ILE C 1 59 ? -22.485 87.679 -38.607 1.00 63.42 61 ILE C CA 1
ATOM 5497 C C . ILE C 1 59 ? -23.677 87.453 -39.529 1.00 60.33 61 ILE C C 1
ATOM 5498 O O . ILE C 1 59 ? -24.467 88.368 -39.773 1.00 60.48 61 ILE C O 1
ATOM 5503 N N . LEU C 1 60 ? -23.782 86.262 -40.110 1.00 58.85 62 LEU C N 1
ATOM 5504 C CA . LEU C 1 60 ? -24.813 85.952 -41.091 1.00 59.35 62 LEU C CA 1
ATOM 5505 C C . LEU C 1 60 ? -26.110 85.435 -40.450 1.00 59.62 62 LEU C C 1
ATOM 5506 O O . LEU C 1 60 ? -27.081 85.176 -41.158 1.00 60.09 62 LEU C O 1
ATOM 5511 N N . SER C 1 61 ? -26.164 85.364 -39.123 1.00 65.93 63 SER C N 1
ATOM 5512 C CA . SER C 1 61 ? -27.320 84.873 -38.366 1.00 64.83 63 SER C CA 1
ATOM 5513 C C . SER C 1 61 ? -27.745 83.471 -38.813 1.00 60.65 63 SER C C 1
ATOM 5514 O O . SER C 1 61 ? -28.912 83.200 -39.077 1.00 61.11 63 SER C O 1
ATOM 5517 N N . ILE C 1 62 ? -26.763 82.589 -38.909 1.00 61.01 64 ILE C N 1
ATOM 5518 C CA . ILE C 1 62 ? -26.936 81.209 -39.333 1.00 61.94 64 ILE C CA 1
ATOM 5519 C C . ILE C 1 62 ? -26.950 80.342 -38.087 1.00 68.33 64 ILE C C 1
ATOM 5520 O O . ILE C 1 62 ? -26.124 80.540 -37.182 1.00 72.10 64 ILE C O 1
ATOM 5525 N N . SER C 1 63 ? -27.890 79.403 -38.018 1.00 62.96 65 SER C N 1
ATOM 5526 C CA . SER C 1 63 ? -27.731 78.289 -37.080 1.00 71.84 65 SER C CA 1
ATOM 5527 C C . SER C 1 63 ? -26.803 77.244 -37.694 1.00 84.35 65 SER C C 1
ATOM 5528 O O . SER C 1 63 ? -27.027 76.822 -38.826 1.00 79.21 65 SER C O 1
ATOM 5531 N N . PRO C 1 64 ? -25.759 76.798 -36.998 1.00 100.76 66 PRO C N 1
ATOM 5532 C CA . PRO C 1 64 ? -24.796 75.897 -37.662 1.00 100.72 66 PRO C CA 1
ATOM 5533 C C . PRO C 1 64 ? -25.389 74.538 -38.003 1.00 87.78 66 PRO C C 1
ATOM 5534 O O . PRO C 1 64 ? -24.903 73.882 -38.935 1.00 81.79 66 PRO C O 1
ATOM 5546 N N . GLU C 1 66 ? -28.258 74.261 -39.231 1.00 68.63 68 GLU C N 1
ATOM 5547 C CA . GLU C 1 66 ? -29.005 74.588 -40.444 1.00 81.35 68 GLU C CA 1
ATOM 5548 C C . GLU C 1 66 ? -28.400 73.933 -41.677 1.00 86.47 68 GLU C C 1
ATOM 5549 O O . GLU C 1 66 ? -29.127 73.448 -42.557 1.00 75.24 68 GLU C O 1
ATOM 5563 N N . THR C 1 68 ? -26.639 71.141 -42.260 1.00 91.32 70 THR C N 1
ATOM 5564 C CA . THR C 1 68 ? -26.877 69.709 -42.404 1.00 91.60 70 THR C CA 1
ATOM 5565 C C . THR C 1 68 ? -25.899 69.080 -43.392 1.00 113.61 70 THR C C 1
ATOM 5566 O O . THR C 1 68 ? -24.705 68.959 -43.090 1.00 104.55 70 THR C O 1
ATOM 5570 N N . GLU C 1 69 ? -26.391 68.709 -44.580 1.00 146.28 71 GLU C N 1
ATOM 5571 C CA . GLU C 1 69 ? -25.596 68.027 -45.596 1.00 145.01 71 GLU C CA 1
ATOM 5572 C C . GLU C 1 69 ? -24.391 68.838 -46.059 1.00 138.17 71 GLU C C 1
ATOM 5573 O O . GLU C 1 69 ? -23.569 68.314 -46.818 1.00 149.27 71 GLU C O 1
ATOM 5579 N N . LYS C 1 70 ? -24.260 70.089 -45.624 1.00 112.05 72 LYS C N 1
ATOM 5580 C CA . LYS C 1 70 ? -23.104 70.907 -45.969 1.00 93.71 72 LYS C CA 1
ATOM 5581 C C . LYS C 1 70 ? -21.983 70.787 -44.949 1.00 91.13 72 LYS C C 1
ATOM 5582 O O . LYS C 1 70 ? -20.835 71.124 -45.262 1.00 84.68 72 LYS C O 1
ATOM 5588 N N . LEU C 1 71 ? -22.296 70.339 -43.733 1.00 89.25 73 LEU C N 1
ATOM 5589 C CA . LEU C 1 71 ? -21.264 70.127 -42.729 1.00 89.96 73 LEU C CA 1
ATOM 5590 C C . LEU C 1 71 ? -20.369 68.922 -43.040 1.00 88.06 73 LEU C C 1
ATOM 5591 O O . LEU C 1 71 ? -19.233 68.877 -42.560 1.00 86.93 73 LEU C O 1
ATOM 5596 N N . THR C 1 72 ? -20.826 67.964 -43.848 1.00 80.12 74 THR C N 1
ATOM 5597 C CA . THR C 1 72 ? -19.973 66.828 -44.199 1.00 84.90 74 THR C CA 1
ATOM 5598 C C . THR C 1 72 ? -18.880 67.234 -45.187 1.00 86.12 74 THR 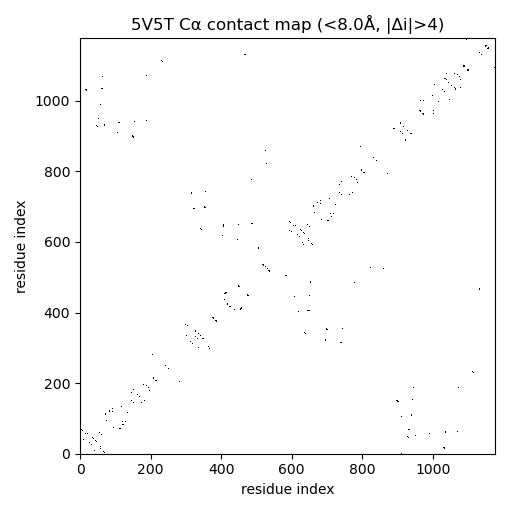C C 1
ATOM 5599 O O . THR C 1 72 ? -19.177 67.877 -46.200 1.00 84.03 74 THR C O 1
ATOM 5603 N N . PRO C 1 73 ? -17.614 66.894 -44.923 1.00 93.97 75 PRO C N 1
ATOM 5604 C CA . PRO C 1 73 ? -16.536 67.230 -45.862 1.00 104.71 75 PRO C CA 1
ATOM 5605 C C . PRO C 1 73 ? -16.406 66.199 -46.975 1.00 111.47 75 PRO C C 1
ATOM 5606 O O . PRO C 1 73 ? -16.683 65.012 -46.792 1.00 104.79 75 PRO C O 1
ATOM 5618 N N . SER C 1 75 ? -14.144 64.220 -48.816 1.00 100.61 77 SER C N 1
ATOM 5619 C CA . SER C 1 75 ? -12.868 63.522 -48.878 1.00 85.90 77 SER C CA 1
ATOM 5620 C C . SER C 1 75 ? -12.891 62.440 -49.965 1.00 87.25 77 SER C C 1
ATOM 5621 O O . SER C 1 75 ? -13.943 62.093 -50.505 1.00 75.76 77 SER C O 1
ATOM 5624 N N . LYS C 1 76 ? -11.714 61.883 -50.279 1.00 83.77 78 LYS C N 1
ATOM 5625 C CA . LYS C 1 76 ? -11.669 60.764 -51.223 1.00 91.96 78 LYS C CA 1
ATOM 5626 C C . LYS C 1 76 ? -12.604 59.636 -50.786 1.00 100.89 78 LYS C C 1
ATOM 5627 O O . LYS C 1 76 ? -13.325 59.060 -51.610 1.00 86.11 78 LYS C O 1
ATOM 5633 N N . THR C 1 77 ? -12.625 59.324 -49.484 1.00 109.43 79 THR C N 1
ATOM 5634 C CA . THR C 1 77 ? -13.513 58.278 -48.979 1.00 105.94 79 THR C CA 1
ATOM 5635 C C . THR C 1 77 ? -14.981 58.617 -49.231 1.00 97.37 79 THR C C 1
ATOM 5636 O O . THR C 1 77 ? -15.755 57.768 -49.690 1.00 91.15 79 THR C O 1
ATOM 5640 N N . VAL C 1 78 ? -15.386 59.852 -48.935 1.00 94.55 80 VAL C N 1
ATOM 5641 C CA . VAL C 1 78 ? -16.787 60.224 -49.106 1.00 90.86 80 VAL C CA 1
ATOM 5642 C C . VAL C 1 78 ? -17.181 60.159 -50.574 1.00 91.81 80 VAL C C 1
ATOM 5643 O O . VAL C 1 78 ? -18.207 59.566 -50.928 1.00 91.96 80 VAL C O 1
ATOM 5647 N N . LEU C 1 79 ? -16.366 60.752 -51.454 1.00 102.37 81 LEU C N 1
ATOM 5648 C CA . LEU C 1 79 ? -16.656 60.686 -52.885 1.00 108.35 81 LEU C CA 1
ATOM 5649 C C . LEU C 1 79 ? -16.746 59.243 -53.369 1.00 110.52 81 LEU C C 1
ATOM 5650 O O . LEU C 1 79 ? -17.632 58.901 -54.158 1.00 112.16 81 LEU C O 1
ATOM 5655 N N . ALA C 1 80 ? -15.801 58.394 -52.944 1.00 111.54 82 ALA C N 1
ATOM 5656 C CA . ALA C 1 80 ? -15.817 56.979 -53.328 1.00 102.10 82 ALA C CA 1
ATOM 5657 C C . ALA C 1 80 ? -17.084 56.268 -52.852 1.00 102.18 82 ALA C C 1
ATOM 5658 O O . ALA C 1 80 ? -17.634 55.422 -53.567 1.00 87.70 82 ALA C O 1
ATOM 5660 N N . LYS C 1 81 ? -17.540 56.565 -51.627 1.00 100.95 83 LYS C N 1
ATOM 5661 C CA . LYS C 1 81 ? -18.772 55.953 -51.132 1.00 97.74 83 LYS C CA 1
ATOM 5662 C C . LYS C 1 81 ? -19.975 56.417 -51.941 1.00 103.45 83 LYS C C 1
ATOM 5663 O O . LYS C 1 81 ? -20.867 55.622 -52.256 1.00 103.57 83 LYS C O 1
ATOM 5669 N N . GLU C 1 82 ? -20.004 57.706 -52.285 1.00 107.91 84 GLU C N 1
ATOM 5670 C CA . GLU C 1 82 ? -21.089 58.269 -53.082 1.00 110.24 84 GLU C CA 1
ATOM 5671 C C . GLU C 1 82 ? -21.133 57.627 -54.466 1.00 119.00 84 GLU C C 1
ATOM 5672 O O . GLU C 1 82 ? -22.187 57.149 -54.911 1.00 122.10 84 GLU C O 1
ATOM 5678 N N . GLN C 1 83 ? -19.988 57.616 -55.159 1.00 120.61 85 GLN C N 1
ATOM 5679 C CA . GLN C 1 83 ? -19.844 56.933 -56.443 1.00 121.29 85 GLN C CA 1
ATOM 5680 C C . GLN C 1 83 ? -20.347 55.499 -56.366 1.00 120.20 85 GLN C C 1
ATOM 5681 O O . GLN C 1 83 ? -21.169 55.069 -57.183 1.00 120.18 85 GLN C O 1
ATOM 5687 N N . PHE C 1 84 ? -19.792 54.723 -55.426 1.00 116.36 86 PHE C N 1
ATOM 5688 C CA . PHE C 1 84 ? -20.167 53.318 -55.269 1.00 113.40 86 PHE C CA 1
ATOM 5689 C C . PHE C 1 84 ? -21.668 53.161 -55.040 1.00 113.80 86 PHE C C 1
ATOM 5690 O O . PHE C 1 84 ? -22.293 52.240 -55.584 1.00 106.64 86 PHE C O 1
ATOM 5698 N N . ASN C 1 85 ? -22.263 54.051 -54.240 1.00 121.14 87 ASN C N 1
ATOM 5699 C CA . ASN C 1 85 ? -23.697 53.980 -53.967 1.00 129.95 87 ASN C CA 1
ATOM 5700 C C . ASN C 1 85 ? -24.511 54.174 -55.238 1.00 141.38 87 ASN C C 1
ATOM 5701 O O . ASN C 1 85 ? -25.393 53.369 -55.558 1.00 141.29 87 ASN C O 1
ATOM 5706 N N . GLN C 1 86 ? -24.219 55.239 -55.984 1.00 146.61 88 GLN C N 1
ATOM 5707 C CA . GLN C 1 86 ? -24.997 55.514 -57.186 1.00 152.68 88 GLN C CA 1
ATOM 5708 C C . GLN C 1 86 ? -24.758 54.445 -58.254 1.00 157.66 88 GLN C C 1
ATOM 5709 O O . GLN C 1 86 ? -25.695 54.037 -58.949 1.00 162.71 88 GLN C O 1
ATOM 5715 N N . ALA C 1 87 ? -23.511 53.982 -58.400 1.00 155.27 89 ALA C N 1
ATOM 5716 C CA . ALA C 1 87 ? -23.211 52.869 -59.300 1.00 153.64 89 ALA C CA 1
ATOM 5717 C C . ALA C 1 87 ? -24.022 51.624 -58.948 1.00 154.98 89 ALA C C 1
ATOM 5718 O O . ALA C 1 87 ? -24.637 51.005 -59.823 1.00 158.47 89 ALA C O 1
ATOM 5720 N N . ILE C 1 88 ? -24.012 51.220 -57.672 1.00 151.59 90 ILE C N 1
ATOM 5721 C CA . ILE C 1 88 ? -24.785 50.048 -57.258 1.00 144.37 90 ILE C CA 1
ATOM 5722 C C . ILE C 1 88 ? -26.271 50.270 -57.497 1.00 141.35 90 ILE C C 1
ATOM 5723 O O . ILE C 1 88 ? -26.994 49.336 -57.859 1.00 141.45 90 ILE C O 1
ATOM 5728 N N . PHE C 1 89 ? -26.749 51.503 -57.316 1.00 145.22 91 PHE C N 1
ATOM 5729 C CA . PHE C 1 89 ? -28.165 51.795 -57.524 1.00 152.79 91 PHE C CA 1
ATOM 5730 C C . PHE C 1 89 ? -28.562 51.570 -58.980 1.00 159.93 91 PHE C C 1
ATOM 5731 O O . PHE C 1 89 ? -29.459 50.773 -59.279 1.00 164.91 91 PHE C O 1
ATOM 5739 N N . SER C 1 90 ? -27.902 52.271 -59.904 1.00 158.69 92 SER C N 1
ATOM 5740 C CA . SER C 1 90 ? -28.176 52.077 -61.325 1.00 154.37 92 SER C CA 1
ATOM 5741 C C . SER C 1 90 ? -27.697 50.719 -61.844 1.00 150.33 92 SER C C 1
ATOM 5742 O O . SER C 1 90 ? -27.822 50.466 -63.045 1.00 154.33 92 SER C O 1
ATOM 5745 N N . LYS C 1 91 ? -27.150 49.861 -60.975 1.00 141.20 93 LYS C N 1
ATOM 5746 C CA . LYS C 1 91 ? -26.754 48.478 -61.245 1.00 132.61 93 LYS C CA 1
ATOM 5747 C C . LYS C 1 91 ? -25.618 48.365 -62.256 1.00 132.14 93 LYS C C 1
ATOM 5748 O O . LYS C 1 91 ? -25.346 47.266 -62.766 1.00 117.93 93 LYS C O 1
ATOM 5754 N N . ASN C 1 92 ? -24.930 49.462 -62.554 1.00 142.15 94 ASN C N 1
ATOM 5755 C CA . ASN C 1 92 ? -23.814 49.437 -63.496 1.00 156.58 94 ASN C CA 1
ATOM 5756 C C . ASN C 1 92 ? -22.606 48.916 -62.711 1.00 162.17 94 ASN C C 1
ATOM 5757 O O . ASN C 1 92 ? -21.908 49.651 -62.009 1.00 167.75 94 ASN C O 1
ATOM 5762 N N . PHE C 1 93 ? -22.393 47.593 -62.798 1.00 173.04 95 PHE C N 1
ATOM 5763 C CA . PHE C 1 93 ? -21.574 46.863 -61.833 1.00 172.58 95 PHE C CA 1
ATOM 5764 C C . PHE C 1 93 ? -20.087 46.854 -62.159 1.00 180.53 95 PHE C C 1
ATOM 5765 O O . PHE C 1 93 ? -19.276 46.599 -61.258 1.00 174.03 95 PHE C O 1
ATOM 5773 N N . GLN C 1 94 ? -19.710 47.122 -63.413 1.00 192.93 96 GLN C N 1
ATOM 5774 C CA . GLN C 1 94 ? -18.298 47.315 -63.730 1.00 202.37 96 GLN C CA 1
ATOM 5775 C C . GLN C 1 94 ? -17.715 48.461 -62.903 1.00 198.09 96 GLN C C 1
ATOM 5776 O O . GLN C 1 94 ? -16.680 48.306 -62.232 1.00 203.60 96 GLN C O 1
ATOM 5782 N N . GLU C 1 95 ? -18.400 49.609 -62.913 1.00 186.12 97 GLU C N 1
ATOM 5783 C CA . GLU C 1 95 ? -18.049 50.741 -62.063 1.00 171.16 97 GLU C CA 1
ATOM 5784 C C . GLU C 1 95 ? -17.893 50.324 -60.607 1.00 165.70 97 GLU C C 1
ATOM 5785 O O . GLU C 1 95 ? -16.841 50.540 -60.000 1.00 165.48 97 GLU C O 1
ATOM 5791 N N . SER C 1 96 ? -18.936 49.716 -60.030 1.00 160.72 98 SER C N 1
ATOM 5792 C CA . SER C 1 96 ? -18.897 49.349 -58.613 1.00 148.74 98 SER C CA 1
ATOM 5793 C C . SER C 1 96 ? -17.695 48.462 -58.275 1.00 140.26 98 SER C C 1
ATOM 5794 O O . SER C 1 96 ? -17.012 48.691 -57.261 1.00 141.52 98 SER C O 1
ATOM 5797 N N . SER C 1 97 ? -17.408 47.451 -59.112 1.00 122.93 99 SER C N 1
ATOM 5798 C CA . SER C 1 97 ? -16.297 46.544 -58.804 1.00 114.68 99 SER C CA 1
ATOM 5799 C C . SER C 1 97 ? -14.928 47.224 -58.934 1.00 123.76 99 SER C C 1
ATOM 5800 O O . SER C 1 97 ? -13.994 46.895 -58.177 1.00 118.21 99 SER C O 1
ATOM 5803 N N . ARG C 1 98 ? -14.780 48.188 -59.859 1.00 137.03 100 ARG C N 1
ATOM 5804 C CA . ARG C 1 98 ? -13.481 48.853 -59.950 1.00 133.99 100 ARG C CA 1
ATOM 5805 C C . ARG C 1 98 ? -13.309 49.888 -58.842 1.00 124.20 100 ARG C C 1
ATOM 5806 O O . ARG C 1 98 ? -12.192 50.081 -58.348 1.00 121.74 100 ARG C O 1
ATOM 5814 N N . ILE C 1 99 ? -14.398 50.562 -58.454 1.00 118.85 101 ILE C N 1
ATOM 5815 C CA . ILE C 1 99 ? -14.368 51.432 -57.283 1.00 117.90 101 ILE C CA 1
ATOM 5816 C C . ILE C 1 99 ? -13.944 50.652 -56.045 1.00 116.22 101 ILE C C 1
ATOM 5817 O O . ILE C 1 99 ? -13.131 51.133 -55.244 1.00 102.13 101 ILE C O 1
ATOM 5822 N N . VAL C 1 100 ? -14.481 49.439 -55.864 1.00 123.85 102 VAL C N 1
ATOM 5823 C CA . VAL C 1 100 ? -14.057 48.610 -54.733 1.00 122.01 102 VAL C CA 1
ATOM 5824 C C . VAL C 1 100 ? -12.563 48.316 -54.807 1.00 121.21 102 VAL C C 1
ATOM 5825 O O . VAL C 1 100 ? -11.846 48.459 -53.811 1.00 119.19 102 VAL C O 1
ATOM 5829 N N . ALA C 1 101 ? -12.077 47.846 -55.965 1.00 118.83 103 ALA C N 1
ATOM 5830 C CA . ALA C 1 101 ? -10.648 47.521 -56.070 1.00 115.76 103 ALA C CA 1
ATOM 5831 C C . ALA C 1 101 ? -9.762 48.732 -55.752 1.00 118.07 103 ALA C C 1
ATOM 5832 O O . ALA C 1 101 ? -8.851 48.658 -54.905 1.00 116.92 103 ALA C O 1
ATOM 5834 N N . ASP C 1 102 ? -10.039 49.865 -56.410 1.00 114.74 104 ASP C N 1
ATOM 5835 C CA . ASP C 1 102 ? -9.325 51.113 -56.151 1.00 114.66 104 ASP C CA 1
ATOM 5836 C C . ASP C 1 102 ? -9.300 51.421 -54.657 1.00 105.82 104 ASP C C 1
ATOM 5837 O O . ASP C 1 102 ? -8.230 51.592 -54.054 1.00 100.37 104 ASP C O 1
ATOM 5842 N N . TYR C 1 103 ? -10.487 51.489 -54.047 1.00 96.39 105 TYR C N 1
ATOM 5843 C CA . TYR C 1 103 ? -10.568 51.822 -52.631 1.00 90.27 105 TYR C CA 1
ATOM 5844 C C . TYR C 1 103 ? -9.809 50.827 -51.762 1.00 91.20 105 TYR C C 1
ATOM 5845 O O . TYR C 1 103 ? -9.249 51.219 -50.741 1.00 84.09 105 TYR C O 1
ATOM 5854 N N . ARG C 1 104 ? -9.842 49.528 -52.093 1.00 98.88 106 ARG C N 1
ATOM 5855 C CA . ARG C 1 104 ? -9.055 48.562 -51.318 1.00 96.47 106 ARG C CA 1
ATOM 5856 C C . ARG C 1 104 ? -7.572 48.929 -51.329 1.00 98.50 106 ARG C C 1
ATOM 5857 O O . ARG C 1 104 ? -6.915 48.928 -50.277 1.00 93.68 106 ARG C O 1
ATOM 5865 N N . ALA C 1 105 ? -7.022 49.256 -52.503 1.00 99.44 107 ALA C N 1
ATOM 5866 C CA . ALA C 1 105 ? -5.627 49.706 -52.531 1.00 104.81 107 ALA C CA 1
ATOM 5867 C C . ALA C 1 105 ? -5.425 50.972 -51.682 1.00 95.10 107 ALA C C 1
ATOM 5868 O O . ALA C 1 105 ? -4.503 51.042 -50.852 1.00 86.03 107 ALA C O 1
ATOM 5870 N N . TYR C 1 106 ? -6.275 51.987 -51.884 1.00 104.42 108 TYR C N 1
ATOM 5871 C CA . TYR C 1 106 ? -6.173 53.233 -51.118 1.00 99.64 108 TYR C CA 1
ATOM 5872 C C . TYR C 1 106 ? -6.214 52.983 -49.610 1.00 103.03 108 TYR C C 1
ATOM 5873 O O . TYR C 1 106 ? -5.414 53.541 -48.852 1.00 108.44 108 TYR C O 1
ATOM 5882 N N . TYR C 1 107 ? -7.146 52.139 -49.165 1.00 100.93 109 TYR C N 1
ATOM 5883 C CA . TYR C 1 107 ? -7.307 51.811 -47.747 1.00 93.12 109 TYR C CA 1
ATOM 5884 C C . TYR C 1 107 ? -6.074 51.096 -47.200 1.00 96.70 109 TYR C C 1
ATOM 5885 O O . TYR C 1 107 ? -5.559 51.448 -46.133 1.00 97.99 109 TYR C O 1
ATOM 5894 N N . GLU C 1 108 ? -5.598 50.066 -47.908 1.00 100.67 110 GLU C N 1
ATOM 5895 C CA . GLU C 1 108 ? -4.414 49.343 -47.442 1.00 103.68 110 GLU C CA 1
ATOM 5896 C C . GLU C 1 108 ? -3.175 50.238 -47.349 1.00 99.89 110 GLU C C 1
ATOM 5897 O O . GLU C 1 108 ? -2.324 50.011 -46.480 1.00 101.09 110 GLU C O 1
ATOM 5903 N N . LYS C 1 109 ? -3.048 51.266 -48.204 1.00 97.93 111 LYS C N 1
ATOM 5904 C CA . LYS C 1 109 ? -1.901 52.167 -48.064 1.00 103.75 111 LYS C CA 1
ATOM 5905 C C . LYS C 1 109 ? -2.182 53.430 -47.250 1.00 106.26 111 LYS C C 1
ATOM 5906 O O . LYS C 1 109 ? -1.224 54.111 -46.861 1.00 110.03 111 LYS C O 1
ATOM 5912 N N . SER C 1 110 ? -3.447 53.762 -46.981 1.00 88.67 112 SER C N 1
ATOM 5913 C CA . SER C 1 110 ? -3.759 54.967 -46.220 1.00 86.49 112 SER C CA 1
ATOM 5914 C C . SER C 1 110 ? -3.411 54.803 -44.748 1.00 85.47 112 SER C C 1
ATOM 5915 O O . SER C 1 110 ? -3.209 53.696 -44.240 1.00 84.82 112 SER C O 1
ATOM 5918 N N . SER C 1 111 ? -3.351 55.938 -44.063 1.00 74.95 113 SER C N 1
ATOM 5919 C CA . SER C 1 111 ? -3.306 55.929 -42.612 1.00 81.66 113 SER C CA 1
ATOM 5920 C C . SER C 1 111 ? -4.603 55.340 -42.059 1.00 85.34 113 SER C C 1
ATOM 5921 O O . SER C 1 111 ? -5.626 55.241 -42.750 1.00 82.86 113 SER C O 1
ATOM 5924 N N . PHE C 1 112 ? -4.547 54.926 -40.799 1.00 78.38 114 PHE C N 1
ATOM 5925 C CA . PHE C 1 112 ? -5.692 54.280 -40.190 1.00 72.55 114 PHE C CA 1
ATOM 5926 C C . PHE C 1 112 ? -6.773 55.307 -39.885 1.00 69.06 114 PHE C C 1
ATOM 5927 O O . PHE C 1 112 ? -6.486 56.383 -39.349 1.00 69.95 114 PHE C O 1
ATOM 5935 N N . ALA C 1 113 ? -8.016 54.982 -40.250 1.00 63.87 115 ALA C N 1
ATOM 5936 C CA . ALA C 1 113 ? -9.176 55.796 -39.879 1.00 63.54 115 ALA C CA 1
ATOM 5937 C C . ALA C 1 113 ? -10.407 54.905 -39.770 1.00 63.00 115 ALA C C 1
ATOM 5938 O O . ALA C 1 113 ? -10.662 54.102 -40.674 1.00 54.92 115 ALA C O 1
ATOM 5940 N N . LEU C 1 114 ? -11.178 55.057 -38.680 1.00 51.65 116 LEU C N 1
ATOM 5941 C CA . LEU C 1 114 ? -12.385 54.250 -38.528 1.00 56.32 116 LEU C CA 1
ATOM 5942 C C . LEU C 1 114 ? -13.362 54.506 -39.662 1.00 63.03 116 LEU C C 1
ATOM 5943 O O . LEU C 1 114 ? -14.068 53.585 -40.103 1.00 62.68 116 LEU C O 1
ATOM 5948 N N . GLY C 1 115 ? -13.431 55.754 -40.136 1.00 56.20 117 GLY C N 1
ATOM 5949 C CA . GLY C 1 115 ? -14.300 56.056 -41.263 1.00 51.50 117 GLY C CA 1
ATOM 5950 C C . GLY C 1 115 ? -13.966 55.205 -42.474 1.00 52.98 117 GLY C C 1
ATOM 5951 O O . GLY C 1 115 ? -14.857 54.620 -43.110 1.00 62.18 117 GLY C O 1
ATOM 5952 N N . LYS C 1 116 ? -12.666 55.104 -42.788 1.00 55.66 118 LYS C N 1
ATOM 5953 C CA . LYS C 1 116 ? -12.225 54.326 -43.938 1.00 68.36 118 LYS C CA 1
ATOM 5954 C C . LYS C 1 116 ? -12.582 52.852 -43.756 1.00 69.39 118 LYS C C 1
ATOM 5955 O O . LYS C 1 116 ? -13.072 52.199 -44.687 1.00 71.03 118 LYS C O 1
ATOM 5961 N N . GLN C 1 117 ? -12.349 52.322 -42.552 1.00 66.17 119 GLN C N 1
ATOM 5962 C CA . GLN C 1 117 ? -12.667 50.931 -42.247 1.00 67.87 119 GLN C CA 1
ATOM 5963 C C . GLN C 1 117 ? -14.143 50.648 -42.459 1.00 67.67 119 GLN C C 1
ATOM 5964 O O . GLN C 1 117 ? -14.507 49.593 -42.994 1.00 67.17 119 GLN C O 1
ATOM 5970 N N . GLU C 1 118 ? -15.011 51.564 -42.012 1.00 66.60 120 GLU C N 1
ATOM 5971 C CA . GLU C 1 118 ? -16.451 51.366 -42.172 1.00 67.36 120 GLU C CA 1
ATOM 5972 C C . GLU C 1 118 ? -16.877 51.444 -43.643 1.00 68.36 120 GLU C C 1
ATOM 5973 O O . GLU C 1 118 ? -17.631 50.591 -44.120 1.00 57.87 120 GLU C O 1
ATOM 5979 N N . VAL C 1 119 ? -16.393 52.436 -44.398 1.00 70.99 121 VAL C N 1
ATOM 5980 C CA . VAL C 1 119 ? -16.766 52.481 -45.820 1.00 66.90 121 VAL C CA 1
ATOM 5981 C C . VAL C 1 119 ? -16.240 51.261 -46.568 1.00 75.79 121 VAL C C 1
ATOM 5982 O O . VAL C 1 119 ? -16.903 50.738 -47.475 1.00 71.32 121 VAL C O 1
ATOM 5994 N N . TYR C 1 121 ? -15.850 48.123 -45.256 1.00 82.52 123 TYR C N 1
ATOM 5995 C CA . TYR C 1 121 ? -16.813 47.059 -44.977 1.00 85.56 123 TYR C CA 1
ATOM 5996 C C . TYR C 1 121 ? -18.088 47.262 -45.775 1.00 80.01 123 TYR C C 1
ATOM 5997 O O . TYR C 1 121 ? -18.624 46.309 -46.360 1.00 69.45 123 TYR C O 1
ATOM 6006 N N . SER C 1 122 ? -18.570 48.508 -45.826 1.00 67.85 124 SER C N 1
ATOM 6007 C CA . SER C 1 122 ? -19.768 48.817 -46.585 1.00 71.24 124 SER C CA 1
ATOM 6008 C C . SER C 1 122 ? -19.653 48.323 -48.017 1.00 79.01 124 SER C C 1
ATOM 6009 O O . SER C 1 122 ? -20.580 47.704 -48.545 1.00 77.42 124 SER C O 1
ATOM 6020 N N . LEU C 1 124 ? -17.498 46.089 -49.566 1.00 95.24 126 LEU C N 1
ATOM 6021 C CA . LEU C 1 124 ? -17.476 44.629 -49.670 1.00 103.14 126 LEU C CA 1
ATOM 6022 C C . LEU C 1 124 ? -18.869 44.038 -49.459 1.00 99.29 126 LEU C C 1
ATOM 6023 O O . LEU C 1 124 ? -19.317 43.176 -50.225 1.00 91.57 126 LEU C O 1
ATOM 6028 N N . ALA C 1 125 ? -19.577 44.523 -48.436 1.00 93.96 127 ALA C N 1
ATOM 6029 C CA . ALA C 1 125 ? -20.896 44.006 -48.085 1.00 92.60 127 ALA C CA 1
ATOM 6030 C C . ALA C 1 125 ? -21.911 44.233 -49.203 1.00 90.57 127 ALA C C 1
ATOM 6031 O O . ALA C 1 125 ? -22.702 43.342 -49.530 1.00 96.79 127 ALA C O 1
ATOM 6033 N N . LEU C 1 126 ? -21.949 45.438 -49.765 1.00 80.28 128 LEU C N 1
ATOM 6034 C CA . LEU C 1 126 ? -22.951 45.697 -50.789 1.00 91.08 128 LEU C CA 1
ATOM 6035 C C . LEU C 1 126 ? -22.615 44.979 -52.091 1.00 103.23 128 LEU C C 1
ATOM 6036 O O . LEU C 1 126 ? -23.526 44.558 -52.813 1.00 102.29 128 LEU C O 1
ATOM 6041 N N . GLU C 1 127 ? -21.324 44.844 -52.411 1.00 113.80 129 GLU C N 1
ATOM 6042 C CA . GLU C 1 127 ? -20.909 43.980 -53.511 1.00 127.55 129 GLU C CA 1
ATOM 6043 C C . GLU C 1 127 ? -21.458 42.570 -53.333 1.00 139.72 129 GLU C C 1
ATOM 6044 O O . GLU C 1 127 ? -22.201 42.060 -54.180 1.00 149.18 129 GLU C O 1
ATOM 6050 N N . TYR C 1 128 ? -21.076 41.922 -52.228 1.00 134.08 130 TYR C N 1
ATOM 6051 C CA . TYR C 1 128 ? -21.519 40.560 -51.947 1.00 133.94 130 TYR C CA 1
ATOM 6052 C C . TYR C 1 128 ? -23.039 40.418 -51.990 1.00 127.90 130 TYR C C 1
ATOM 6053 O O . TYR C 1 128 ? -23.555 39.370 -52.400 1.00 119.70 130 TYR C O 1
ATOM 6062 N N . LEU C 1 129 ? -23.775 41.455 -51.579 1.00 124.90 131 LEU C N 1
ATOM 6063 C CA . LEU C 1 129 ? -25.233 41.344 -51.562 1.00 125.80 131 LEU C CA 1
ATOM 6064 C C . LEU C 1 129 ? -25.880 41.634 -52.918 1.00 129.91 131 LEU C C 1
ATOM 6065 O O . LEU C 1 129 ? -26.965 41.110 -53.193 1.00 124.74 131 LEU C O 1
ATOM 6070 N N . PHE C 1 130 ? -25.250 42.440 -53.780 1.00 129.47 132 PHE C N 1
ATOM 6071 C CA . PHE C 1 130 ? -25.946 43.007 -54.934 1.00 133.67 132 PHE C CA 1
ATOM 6072 C C . PHE C 1 130 ? -25.290 42.754 -56.289 1.00 140.67 132 PHE C C 1
ATOM 6073 O O . PHE C 1 130 ? -25.988 42.853 -57.307 1.00 143.82 132 PHE C O 1
ATOM 6081 N N . ASN C 1 131 ? -23.991 42.459 -56.356 1.00 137.17 133 ASN C N 1
ATOM 6082 C CA . ASN C 1 131 ? -23.365 42.191 -57.644 1.00 136.24 133 ASN C CA 1
ATOM 6083 C C . ASN C 1 131 ? -23.296 40.682 -57.848 1.00 149.13 133 ASN C C 1
ATOM 6084 O O . ASN C 1 131 ? -22.438 40.018 -57.245 1.00 148.23 133 ASN C O 1
ATOM 6089 N N . PRO C 1 132 ? -24.167 40.091 -58.681 1.00 159.09 134 PRO C N 1
ATOM 6090 C CA . PRO C 1 132 ? -24.149 38.633 -58.874 1.00 155.20 134 PRO C CA 1
ATOM 6091 C C . PRO C 1 132 ? -22.869 38.096 -59.493 1.00 151.08 134 PRO C C 1
ATOM 6092 O O . PRO C 1 132 ? -22.735 36.882 -59.658 1.00 153.76 134 PRO C O 1
ATOM 6096 N N . GLN C 1 133 ? -21.928 38.967 -59.843 1.00 150.22 135 GLN C N 1
ATOM 6097 C CA . GLN C 1 133 ? -20.626 38.558 -60.360 1.00 153.16 135 GLN C CA 1
ATOM 6098 C C . GLN C 1 133 ? -19.520 39.321 -59.643 1.00 146.10 135 GLN C C 1
ATOM 6099 O O . GLN C 1 133 ? -18.654 39.948 -60.257 1.00 144.77 135 GLN C O 1
ATOM 6105 N N . THR C 1 134 ? -19.543 39.276 -58.317 1.00 135.60 136 THR C N 1
ATOM 6106 C CA . THR C 1 134 ? -18.588 40.011 -57.504 1.00 125.83 136 THR C CA 1
ATOM 6107 C C . THR C 1 134 ? -17.313 39.204 -57.271 1.00 128.53 136 THR C C 1
ATOM 6108 O O . THR C 1 134 ? -17.325 37.972 -57.233 1.00 130.26 136 THR C O 1
ATOM 6112 N N . VAL C 1 135 ? -16.198 39.926 -57.148 1.00 133.10 137 VAL C N 1
ATOM 6113 C CA . VAL C 1 135 ? -14.915 39.317 -56.809 1.00 138.07 137 VAL C CA 1
ATOM 6114 C C . VAL C 1 135 ? -14.710 39.129 -55.304 1.00 133.73 137 VAL C C 1
ATOM 6115 O O . VAL C 1 135 ? -13.914 38.271 -54.896 1.00 128.95 137 VAL C O 1
ATOM 6119 N N . VAL C 1 136 ? -15.397 39.896 -54.455 1.00 126.32 138 VAL C N 1
ATOM 6120 C CA . VAL C 1 136 ? -15.036 39.893 -53.044 1.00 114.10 138 VAL C CA 1
ATOM 6121 C C . VAL C 1 136 ? -15.482 38.578 -52.410 1.00 108.09 138 VAL C C 1
ATOM 6122 O O . VAL C 1 136 ? -16.579 38.066 -52.681 1.00 103.91 138 VAL C O 1
ATOM 6126 N N . THR C 1 137 ? -14.619 38.017 -51.569 1.00 102.60 139 THR C N 1
ATOM 6127 C CA . THR C 1 137 ? -14.851 36.736 -50.919 1.00 110.26 139 THR C CA 1
ATOM 6128 C C . THR C 1 137 ? -15.449 36.882 -49.518 1.00 117.12 139 THR C C 1
ATOM 6129 O O . THR C 1 137 ? -15.181 37.849 -48.799 1.00 110.58 139 THR C O 1
ATOM 6133 N N . LYS C 1 138 ? -16.283 35.895 -49.161 1.00 123.32 140 LYS C N 1
ATOM 6134 C CA . LYS C 1 138 ? -16.778 35.680 -47.801 1.00 122.63 140 LYS C CA 1
ATOM 6135 C C . LYS C 1 138 ? -15.713 35.862 -46.727 1.00 117.38 140 LYS C C 1
ATOM 6136 O O . LYS C 1 138 ? -15.966 36.479 -45.688 1.00 118.64 140 LYS C O 1
ATOM 6142 N N . GLU C 1 139 ? -14.538 35.257 -46.933 1.00 117.22 141 GLU C N 1
ATOM 6143 C CA . GLU C 1 139 ? -13.485 35.253 -45.919 1.00 106.53 141 GLU C CA 1
ATOM 6144 C C . GLU C 1 139 ? -12.971 36.664 -45.657 1.00 108.48 141 GLU C C 1
ATOM 6145 O O . GLU C 1 139 ? -12.648 37.019 -44.513 1.00 95.84 141 GLU C O 1
ATOM 6151 N N . GLU C 1 140 ? -12.894 37.485 -46.712 1.00 111.04 142 GLU C N 1
ATOM 6152 C CA . GLU C 1 140 ? -12.454 38.867 -46.566 1.00 104.66 142 GLU C CA 1
ATOM 6153 C C . GLU C 1 140 ? -13.459 39.657 -45.747 1.00 100.20 142 GLU C C 1
ATOM 6154 O O . GLU C 1 140 ? -13.090 40.358 -44.790 1.00 82.19 142 GLU C O 1
ATOM 6160 N N . ILE C 1 141 ? -14.743 39.508 -46.089 1.00 102.84 143 ILE C N 1
ATOM 6161 C CA . ILE C 1 141 ? -15.806 40.170 -45.344 1.00 100.71 143 ILE C CA 1
ATOM 6162 C C . ILE C 1 141 ? -15.763 39.760 -43.881 1.00 94.27 143 ILE C C 1
ATOM 6163 O O . ILE C 1 141 ? -15.869 40.601 -42.986 1.00 82.79 143 ILE C O 1
ATOM 6168 N N . ILE C 1 142 ? -15.616 38.462 -43.613 1.00 91.93 144 ILE C N 1
ATOM 6169 C CA . ILE C 1 142 ? -15.626 38.004 -42.223 1.00 94.36 144 ILE C CA 1
ATOM 6170 C C . ILE C 1 142 ? -14.428 38.565 -41.452 1.00 94.30 144 ILE C C 1
ATOM 6171 O O . ILE C 1 142 ? -14.563 38.977 -40.297 1.00 90.26 144 ILE C O 1
ATOM 6176 N N . ALA C 1 143 ? -13.227 38.533 -42.049 1.00 92.75 145 ALA C N 1
ATOM 6177 C CA . ALA C 1 143 ? -12.046 39.058 -41.351 1.00 85.77 145 ALA C CA 1
ATOM 6178 C C . ALA C 1 143 ? -12.214 40.534 -40.985 1.00 85.19 145 ALA C C 1
ATOM 6179 O O . ALA C 1 143 ? -11.943 40.940 -39.839 1.00 90.48 145 ALA C O 1
ATOM 6181 N N . LEU C 1 144 ? -12.684 41.351 -41.938 1.00 81.91 146 LEU C N 1
ATOM 6182 C CA . LEU C 1 144 ? -12.882 42.770 -41.647 1.00 80.60 146 LEU C CA 1
ATOM 6183 C C . LEU C 1 144 ? -14.015 42.966 -40.642 1.00 70.10 146 LEU C C 1
ATOM 6184 O O . LEU C 1 144 ? -13.924 43.797 -39.723 1.00 67.56 146 LEU C O 1
ATOM 6189 N N . GLU C 1 145 ? -15.095 42.205 -40.824 1.00 74.16 147 GLU C N 1
ATOM 6190 C CA . GLU C 1 145 ? -16.197 42.174 -39.880 1.00 71.20 147 GLU C CA 1
ATOM 6191 C C . GLU C 1 145 ? -15.686 41.926 -38.472 1.00 78.83 147 GLU C C 1
ATOM 6192 O O . GLU C 1 145 ? -16.043 42.644 -37.533 1.00 71.69 147 GLU C O 1
ATOM 6198 N N . ASN C 1 146 ? -14.821 40.931 -38.304 1.00 71.32 148 ASN C N 1
ATOM 6199 C CA . ASN C 1 146 ? -14.331 40.652 -36.965 1.00 78.79 148 ASN C CA 1
ATOM 6200 C C . ASN C 1 146 ? -13.474 41.784 -36.443 1.00 72.78 148 ASN C C 1
ATOM 6201 O O . ASN C 1 146 ? -13.453 42.017 -35.230 1.00 76.30 148 ASN C O 1
ATOM 6206 N N . GLN C 1 147 ? -12.780 42.510 -37.320 1.00 69.57 149 GLN C N 1
ATOM 6207 C CA . GLN C 1 147 ? -12.051 43.669 -36.810 1.00 74.81 149 GLN C CA 1
ATOM 6208 C C . GLN C 1 147 ? -13.004 44.725 -36.285 1.00 64.18 149 GLN C C 1
ATOM 6209 O O . GLN C 1 147 ? -12.811 45.260 -35.184 1.00 70.69 149 GLN C O 1
ATOM 6215 N N . ILE C 1 148 ? -14.056 45.013 -37.043 1.00 70.96 150 ILE C N 1
ATOM 6216 C CA . ILE C 1 148 ? -14.983 46.043 -36.597 1.00 66.68 150 ILE C CA 1
ATOM 6217 C C . ILE C 1 148 ? -15.698 45.596 -35.333 1.00 71.84 150 ILE C C 1
ATOM 6218 O O . ILE C 1 148 ? -15.804 46.360 -34.371 1.00 56.84 150 ILE C O 1
ATOM 6223 N N . LEU C 1 149 ? -16.139 44.333 -35.293 1.00 68.06 151 LEU C N 1
ATOM 6224 C CA . LEU C 1 149 ? -16.821 43.781 -34.124 1.00 72.75 151 LEU C CA 1
ATOM 6225 C C . LEU C 1 149 ? -15.930 43.810 -32.886 1.00 84.02 151 LEU C C 1
ATOM 6226 O O . LEU C 1 149 ? -16.405 44.097 -31.776 1.00 74.07 151 LEU C O 1
ATOM 6231 N N . GLU C 1 150 ? -14.648 43.461 -33.043 1.00 78.55 152 GLU C N 1
ATOM 6232 C CA . GLU C 1 150 ? -13.721 43.546 -31.915 1.00 77.40 152 GLU C CA 1
ATOM 6233 C C . GLU C 1 150 ? -13.611 44.982 -31.395 1.00 71.97 152 GLU C C 1
ATOM 6234 O O . GLU C 1 150 ? -13.658 45.211 -30.177 1.00 69.27 152 GLU C O 1
ATOM 6240 N N . ARG C 1 151 ? -13.460 45.973 -32.299 1.00 62.27 153 ARG C N 1
ATOM 6241 C CA . ARG C 1 151 ? -13.449 47.365 -31.817 1.00 62.97 153 ARG C CA 1
ATOM 6242 C C . ARG C 1 151 ? -14.761 47.726 -31.125 1.00 58.89 153 ARG C C 1
ATOM 6243 O O . ARG C 1 151 ? -14.765 48.439 -30.113 1.00 60.91 153 ARG C O 1
ATOM 6251 N N . LEU C 1 152 ? -15.887 47.249 -31.653 1.00 60.08 154 LEU C N 1
ATOM 6252 C CA . LEU C 1 152 ? -17.170 47.567 -31.035 1.00 69.98 154 LEU C CA 1
ATOM 6253 C C . LEU C 1 152 ? -17.236 47.004 -29.622 1.00 74.75 154 LEU C C 1
ATOM 6254 O O . LEU C 1 152 ? -17.601 47.714 -28.675 1.00 69.30 154 LEU C O 1
ATOM 6259 N N . ILE C 1 153 ? -16.814 45.740 -29.462 1.00 76.69 155 ILE C N 1
ATOM 6260 C CA . ILE C 1 153 ? -16.816 45.086 -28.158 1.00 71.55 155 ILE C CA 1
ATOM 6261 C C . ILE C 1 153 ? -15.927 45.848 -27.187 1.00 71.37 155 ILE C C 1
ATOM 6262 O O . ILE C 1 153 ? -16.306 46.079 -26.031 1.00 71.79 155 ILE C O 1
ATOM 6267 N N . ASN C 1 154 ? -14.747 46.291 -27.650 1.00 66.86 156 ASN C N 1
ATOM 6268 C CA . ASN C 1 154 ? -13.820 46.950 -26.737 1.00 59.12 156 ASN C CA 1
ATOM 6269 C C . ASN C 1 154 ? -14.123 48.423 -26.524 1.00 68.59 156 ASN C C 1
ATOM 6270 O O . ASN C 1 154 ? -13.494 49.041 -25.656 1.00 71.02 156 ASN C O 1
ATOM 6275 N N . ALA C 1 155 ? -15.066 48.998 -27.271 1.00 67.05 157 ALA C N 1
ATOM 6276 C CA . ALA C 1 155 ? -15.354 50.414 -27.121 1.00 61.08 157 ALA C CA 1
ATOM 6277 C C . ALA C 1 155 ? -16.344 50.622 -25.990 1.00 58.43 157 ALA C C 1
ATOM 6278 O O . ALA C 1 155 ? -17.030 49.699 -25.557 1.00 55.58 157 ALA C O 1
ATOM 6280 N N A ASP C 1 156 ? -16.410 51.857 -25.509 0.41 55.64 158 ASP C N 1
ATOM 6281 N N B ASP C 1 156 ? -16.417 51.855 -25.508 0.59 55.03 158 ASP C N 1
ATOM 6282 C CA A ASP C 1 156 ? -17.424 52.229 -24.537 0.41 60.04 158 ASP C CA 1
ATOM 6283 C CA B ASP C 1 156 ? -17.447 52.219 -24.549 0.59 60.18 158 ASP C CA 1
ATOM 6284 C C A ASP C 1 156 ? -18.289 53.395 -25.002 0.41 61.16 158 ASP C C 1
ATOM 6285 C C B ASP C 1 156 ? -18.294 53.397 -25.005 0.59 61.31 158 ASP C C 1
ATOM 6286 O O A ASP C 1 156 ? -19.152 53.842 -24.241 0.41 64.65 158 ASP C O 1
ATOM 6287 O O B ASP C 1 156 ? -19.142 53.858 -24.238 0.59 66.08 158 ASP C O 1
ATOM 6296 N N . VAL C 1 157 ? -18.089 53.895 -26.223 1.00 61.72 159 VAL C N 1
ATOM 6297 C CA . VAL C 1 157 ? -18.932 54.927 -26.818 1.00 56.21 159 VAL C CA 1
ATOM 6298 C C . VAL C 1 157 ? -19.262 54.502 -28.246 1.00 57.13 159 VAL C C 1
ATOM 6299 O O . VAL C 1 157 ? -18.395 53.985 -28.957 1.00 51.74 159 VAL C O 1
ATOM 6303 N N . TYR C 1 158 ? -20.506 54.730 -28.671 1.00 53.32 160 TYR C N 1
ATOM 6304 C CA . TYR C 1 158 ? -20.931 54.417 -30.029 1.00 54.74 160 TYR C CA 1
ATOM 6305 C C . TYR C 1 158 ? -21.636 55.601 -30.673 1.00 50.78 160 TYR C C 1
ATOM 6306 O O . TYR C 1 158 ? -22.214 56.467 -30.001 1.00 57.14 160 TYR C O 1
ATOM 6315 N N . THR C 1 159 ? -21.560 55.623 -31.996 1.00 47.39 161 THR C N 1
ATOM 6316 C CA . THR C 1 159 ? -22.159 56.647 -32.824 1.00 47.47 161 THR C CA 1
ATOM 6317 C C . THR C 1 159 ? -23.032 55.978 -33.874 1.00 46.99 161 THR C C 1
ATOM 6318 O O . THR C 1 159 ? -23.097 54.746 -33.973 1.00 45.29 161 THR C O 1
ATOM 6322 N N . ILE C 1 160 ? -23.691 56.821 -34.669 1.00 48.80 162 ILE C N 1
ATOM 6323 C CA . ILE C 1 160 ? -24.732 56.378 -35.590 1.00 45.84 162 ILE C CA 1
ATOM 6324 C C . ILE C 1 160 ? -24.166 55.435 -36.658 1.00 47.30 162 ILE C C 1
ATOM 6325 O O . ILE C 1 160 ? -24.832 54.479 -37.093 1.00 52.55 162 ILE C O 1
ATOM 6330 N N . PHE C 1 161 ? -22.932 55.674 -37.099 1.00 55.30 163 PHE C N 1
ATOM 6331 C CA . PHE C 1 161 ? -22.383 54.775 -38.109 1.00 46.35 163 PHE C CA 1
ATOM 6332 C C . PHE C 1 161 ? -22.184 53.360 -37.572 1.00 46.95 163 PHE C C 1
ATOM 6333 O O . PHE C 1 161 ? -22.277 52.392 -38.346 1.00 53.20 163 PHE C O 1
ATOM 6341 N N . ASN C 1 162 ? -21.988 53.194 -36.253 1.00 43.26 164 ASN C N 1
ATOM 6342 C CA . ASN C 1 162 ? -21.913 51.844 -35.727 1.00 44.92 164 ASN C CA 1
ATOM 6343 C C . ASN C 1 162 ? -23.258 51.165 -35.849 1.00 60.15 164 ASN C C 1
ATOM 6344 O O . ASN C 1 162 ? -23.323 49.953 -36.097 1.00 50.64 164 ASN C O 1
ATOM 6349 N N . LEU C 1 163 ? -24.337 51.937 -35.706 1.00 57.02 165 LEU C N 1
ATOM 6350 C CA . LEU C 1 163 ? -25.671 51.373 -35.888 1.00 60.65 165 LEU C CA 1
ATOM 6351 C C . LEU C 1 163 ? -25.892 50.920 -37.329 1.00 46.74 165 LEU C C 1
ATOM 6352 O O . LEU C 1 163 ? -26.390 49.813 -37.571 1.00 59.66 165 LEU C O 1
ATOM 6357 N N . LYS C 1 164 ? -25.532 51.769 -38.300 1.00 57.70 166 LYS C N 1
ATOM 6358 C CA . LYS C 1 164 ? -25.621 51.353 -39.706 1.00 57.49 166 LYS C CA 1
ATOM 6359 C C . LYS C 1 164 ? -24.803 50.094 -39.945 1.00 60.62 166 LYS C C 1
ATOM 6360 O O . LYS C 1 164 ? -25.208 49.210 -40.712 1.00 65.17 166 LYS C O 1
ATOM 6366 N N . PHE C 1 165 ? -23.617 50.021 -39.337 1.00 57.76 167 PHE C N 1
ATOM 6367 C CA . PHE C 1 165 ? -22.795 48.826 -39.476 1.00 61.65 167 PHE C CA 1
ATOM 6368 C C . PHE C 1 165 ? -23.546 47.588 -39.013 1.00 63.00 167 PHE C C 1
ATOM 6369 O O . PHE C 1 165 ? -23.554 46.563 -39.707 1.00 54.42 167 PHE C O 1
ATOM 6377 N N . LEU C 1 166 ? -24.159 47.646 -37.827 1.00 51.87 168 LEU C N 1
ATOM 6378 C CA . LEU C 1 166 ? -24.886 46.468 -37.349 1.00 53.89 168 LEU C CA 1
ATOM 6379 C C . LEU C 1 166 ? -26.045 46.107 -38.274 1.00 69.11 168 LEU C C 1
ATOM 6380 O O . LEU C 1 166 ? -26.269 44.925 -38.560 1.00 71.03 168 LEU C O 1
ATOM 6385 N N . ALA C 1 167 ? -26.790 47.098 -38.764 1.00 76.69 169 ALA C N 1
ATOM 6386 C CA . ALA C 1 167 ? -27.879 46.767 -39.682 1.00 66.21 169 ALA C CA 1
ATOM 6387 C C . ALA C 1 167 ? -27.349 46.048 -40.918 1.00 80.81 169 ALA C C 1
ATOM 6388 O O . ALA C 1 167 ? -27.846 44.976 -41.311 1.00 83.92 169 ALA C O 1
ATOM 6390 N N . LEU C 1 168 ? -26.290 46.597 -41.508 1.00 80.79 170 LEU C N 1
ATOM 6391 C CA . LEU C 1 168 ? -25.740 46.002 -42.713 1.00 81.41 170 LEU C CA 1
ATOM 6392 C C . LEU C 1 168 ? -25.206 44.595 -42.437 1.00 86.89 170 LEU C C 1
ATOM 6393 O O . LEU C 1 168 ? -25.374 43.694 -43.260 1.00 100.06 170 LEU C O 1
ATOM 6398 N N . GLN C 1 169 ? -24.559 44.393 -41.285 1.00 79.50 171 GLN C N 1
ATOM 6399 C CA . GLN C 1 169 ? -24.055 43.074 -40.902 1.00 76.67 171 GLN C CA 1
ATOM 6400 C C . GLN C 1 169 ? -25.184 42.059 -40.744 1.00 78.37 171 GLN C C 1
ATOM 6401 O O . GLN C 1 169 ? -25.013 40.884 -41.093 1.00 82.93 171 GLN C O 1
ATOM 6407 N N . LYS C 1 170 ? -26.339 42.478 -40.208 1.00 75.04 172 LYS C N 1
ATOM 6408 C CA . LYS C 1 170 ? -27.484 41.566 -40.187 1.00 86.43 172 LYS C CA 1
ATOM 6409 C C . LYS C 1 170 ? -27.885 41.166 -41.603 1.00 93.13 172 LYS C C 1
ATOM 6410 O O . LYS C 1 170 ? -28.133 39.984 -41.873 1.00 86.88 172 LYS C O 1
ATOM 6416 N N . ASN C 1 171 ? -27.932 42.135 -42.528 1.00 97.52 173 ASN C N 1
ATOM 6417 C CA . ASN C 1 171 ? -28.290 41.796 -43.908 1.00 96.55 173 ASN C CA 1
ATOM 6418 C C . ASN C 1 171 ? -27.269 40.857 -44.550 1.00 95.77 173 ASN C C 1
ATOM 6419 O O . ASN C 1 171 ? -27.643 39.941 -45.289 1.00 104.10 173 ASN C O 1
ATOM 6424 N N . VAL C 1 172 ? -25.975 41.089 -44.306 1.00 89.45 174 VAL C N 1
ATOM 6425 C CA . VAL C 1 172 ? -24.922 40.223 -44.839 1.00 92.16 174 VAL C CA 1
ATOM 6426 C C . VAL C 1 172 ? -25.068 38.806 -44.297 1.00 99.58 174 VAL C C 1
ATOM 6427 O O . VAL C 1 172 ? -24.798 37.822 -44.999 1.00 102.80 174 VAL C O 1
ATOM 6431 N N . GLY C 1 173 ? -25.475 38.686 -43.033 1.00 93.51 175 GLY C N 1
ATOM 6432 C CA . GLY C 1 173 ? -25.695 37.422 -42.356 1.00 90.53 175 GLY C CA 1
ATOM 6433 C C . GLY C 1 173 ? -24.646 36.346 -42.550 1.00 96.32 175 GLY C C 1
ATOM 6434 O O . GLY C 1 173 ? -24.974 35.159 -42.551 1.00 108.37 175 GLY C O 1
ATOM 6435 N N . LEU C 1 174 ? -23.381 36.724 -42.689 1.00 88.69 176 LEU C N 1
ATOM 6436 C CA . LEU C 1 174 ? -22.354 35.701 -42.778 1.00 92.28 176 LEU C CA 1
ATOM 6437 C C . LEU C 1 174 ? -21.934 35.192 -41.409 1.00 100.68 176 LEU C C 1
ATOM 6438 O O . LEU C 1 174 ? -21.331 34.118 -41.323 1.00 112.40 176 LEU C O 1
ATOM 6443 N N . GLN C 1 175 ? -22.275 35.910 -40.348 1.00 102.25 177 GLN C N 1
ATOM 6444 C CA . GLN C 1 175 ? -21.967 35.542 -38.976 1.00 94.39 177 GLN C CA 1
ATOM 6445 C C . GLN C 1 175 ? -23.193 35.842 -38.136 1.00 91.90 177 GLN C C 1
ATOM 6446 O O . GLN C 1 175 ? -24.011 36.689 -38.512 1.00 101.50 177 GLN C O 1
ATOM 6452 N N . PRO C 1 176 ? -23.350 35.175 -36.987 1.00 85.06 178 PRO C N 1
ATOM 6453 C CA . PRO C 1 176 ? -24.521 35.450 -36.143 1.00 81.68 178 PRO C CA 1
ATOM 6454 C C . PRO C 1 176 ? -24.601 36.922 -35.750 1.00 88.73 178 PRO C C 1
ATOM 6455 O O . PRO C 1 176 ? -23.597 37.637 -35.674 1.00 84.57 178 PRO C O 1
ATOM 6459 N N . PHE C 1 177 ? -25.807 37.372 -35.514 1.00 93.68 179 PHE C N 1
ATOM 6460 C CA . PHE C 1 177 ? -25.990 38.778 -35.202 1.00 94.12 179 PHE C CA 1
ATOM 6461 C C . PHE C 1 177 ? -25.689 39.048 -33.730 1.00 95.60 179 PHE C C 1
ATOM 6462 O O . PHE C 1 177 ? -26.256 38.383 -32.852 1.00 93.62 179 PHE C O 1
ATOM 6470 N N . PRO C 1 178 ? -24.854 40.052 -33.422 1.00 87.28 180 PRO C N 1
ATOM 6471 C CA . PRO C 1 178 ? -24.513 40.335 -32.023 1.00 83.87 180 PRO C CA 1
ATOM 6472 C C . PRO C 1 178 ? -25.581 41.151 -31.302 1.00 79.39 180 PRO C C 1
ATOM 6473 O O . PRO C 1 178 ? -25.533 42.387 -31.246 1.00 78.57 180 PRO C O 1
ATOM 6477 N N . THR C 1 179 ? -26.567 40.445 -30.753 1.00 71.83 181 THR C N 1
ATOM 6478 C CA . THR C 1 179 ? -27.737 41.108 -30.202 1.00 68.68 181 THR C CA 1
ATOM 6479 C C . THR C 1 179 ? -27.365 41.966 -28.998 1.00 69.76 181 THR C C 1
ATOM 6480 O O . THR C 1 179 ? -27.826 43.116 -28.864 1.00 74.24 181 THR C O 1
ATOM 6484 N N . SER C 1 180 ? -26.509 41.429 -28.130 1.00 71.22 182 SER C N 1
ATOM 6485 C CA . SER C 1 180 ? -26.067 42.159 -26.948 1.00 75.65 182 SER C CA 1
ATOM 6486 C C . SER C 1 180 ? -25.401 43.468 -27.345 1.00 65.02 182 SER C C 1
ATOM 6487 O O . SER C 1 180 ? -25.605 44.524 -26.713 1.00 75.39 182 SER C O 1
ATOM 6490 N N . LEU C 1 181 ? -24.665 43.426 -28.451 1.00 62.35 183 LEU C N 1
ATOM 6491 C CA . LEU C 1 181 ? -23.986 44.611 -28.945 1.00 72.47 183 LEU C CA 1
ATOM 6492 C C . LEU C 1 181 ? -24.987 45.641 -29.435 1.00 62.90 183 LEU C C 1
ATOM 6493 O O . LEU C 1 181 ? -24.813 46.842 -29.204 1.00 55.45 183 LEU C O 1
ATOM 6498 N N . LEU C 1 182 ? -26.060 45.183 -30.088 1.00 60.66 184 LEU C N 1
ATOM 6499 C CA . LEU C 1 182 ? -27.096 46.110 -30.516 1.00 53.95 184 LEU C CA 1
ATOM 6500 C C . LEU C 1 182 ? -27.668 46.864 -29.327 1.00 60.46 184 LEU C C 1
ATOM 6501 O O . LEU C 1 182 ? -27.832 48.093 -29.382 1.00 59.13 184 LEU C O 1
ATOM 6506 N N . PHE C 1 183 ? -27.937 46.165 -28.224 1.00 67.65 185 PHE C N 1
ATOM 6507 C CA . PHE C 1 183 ? -28.400 46.894 -27.040 1.00 65.43 185 PHE C CA 1
ATOM 6508 C C . PHE C 1 183 ? -27.394 47.962 -26.613 1.00 69.86 185 PHE C C 1
ATOM 6509 O O . PHE C 1 183 ? -27.772 49.108 -26.303 1.00 60.28 185 PHE C O 1
ATOM 6517 N N . ARG C 1 184 ? -26.102 47.610 -26.572 1.00 63.35 186 ARG C N 1
ATOM 6518 C CA . ARG C 1 184 ? -25.175 48.627 -26.092 1.00 64.16 186 ARG C CA 1
ATOM 6519 C C . ARG C 1 184 ? -25.129 49.813 -27.037 1.00 58.12 186 ARG C C 1
ATOM 6520 O O . ARG C 1 184 ? -25.101 50.965 -26.588 1.00 67.28 186 ARG C O 1
ATOM 6528 N N . VAL C 1 185 ? -25.170 49.556 -28.344 1.00 56.53 187 VAL C N 1
ATOM 6529 C CA . VAL C 1 185 ? -25.071 50.641 -29.326 1.00 57.39 187 VAL C CA 1
ATOM 6530 C C . VAL C 1 185 ? -26.274 51.574 -29.234 1.00 56.17 187 VAL C C 1
ATOM 6531 O O . VAL C 1 185 ? -26.138 52.806 -29.267 1.00 51.15 187 VAL C O 1
ATOM 6535 N N . LEU C 1 186 ? -27.473 50.998 -29.184 1.00 59.19 188 LEU C N 1
ATOM 6536 C CA . LEU C 1 186 ? -28.680 51.803 -29.018 1.00 58.62 188 LEU C CA 1
ATOM 6537 C C . LEU C 1 186 ? -28.587 52.678 -27.771 1.00 55.57 188 LEU C C 1
ATOM 6538 O O . LEU C 1 186 ? -28.957 53.864 -27.798 1.00 54.36 188 LEU C O 1
ATOM 6543 N N . GLN C 1 187 ? -28.121 52.099 -26.660 1.00 55.61 189 GLN C N 1
ATOM 6544 C CA . GLN C 1 187 ? -28.008 52.874 -25.426 1.00 60.62 189 GLN C CA 1
ATOM 6545 C C . GLN C 1 187 ? -27.063 54.062 -25.601 1.00 60.35 189 GLN C C 1
ATOM 6546 O O . GLN C 1 187 ? -27.425 55.211 -25.294 1.00 59.86 189 GLN C O 1
ATOM 6552 N N . SER C 1 188 ? -25.853 53.822 -26.134 1.00 51.81 190 SER C N 1
ATOM 6553 C CA . SER C 1 188 ? -24.924 54.950 -26.230 1.00 53.27 190 SER C CA 1
ATOM 6554 C C . SER C 1 188 ? -25.434 55.995 -27.215 1.00 57.72 190 SER C C 1
ATOM 6555 O O . SER C 1 188 ? -25.392 57.197 -26.920 1.00 56.74 190 SER C O 1
ATOM 6558 N N . VAL C 1 189 ? -25.977 55.555 -28.361 1.00 60.42 191 VAL C N 1
ATOM 6559 C CA . VAL C 1 189 ? -26.484 56.496 -29.366 1.00 56.98 191 VAL C CA 1
ATOM 6560 C C . VAL C 1 189 ? -27.611 57.354 -28.799 1.00 54.18 191 VAL C C 1
ATOM 6561 O O . VAL C 1 189 ? -27.619 58.580 -28.964 1.00 62.60 191 VAL C O 1
ATOM 6565 N N . ASN C 1 190 ? -28.565 56.737 -28.103 1.00 54.29 192 ASN C N 1
ATOM 6566 C CA . ASN C 1 190 ? -29.709 57.472 -27.568 1.00 63.72 192 ASN C CA 1
ATOM 6567 C C . ASN C 1 190 ? -29.422 58.176 -26.245 1.00 67.54 192 ASN C C 1
ATOM 6568 O O . ASN C 1 190 ? -30.351 58.734 -25.652 1.00 69.90 192 ASN C O 1
ATOM 6573 N N . GLU C 1 191 ? -28.190 58.155 -25.736 1.00 68.66 193 GLU C N 1
ATOM 6574 C CA . GLU C 1 191 ? -27.920 59.034 -24.604 1.00 76.69 193 GLU C CA 1
ATOM 6575 C C . GLU C 1 191 ? -28.063 60.505 -24.995 1.00 78.49 193 GLU C C 1
ATOM 6576 O O . GLU C 1 191 ? -28.524 61.317 -24.189 1.00 91.44 193 GLU C O 1
ATOM 6582 N N . ARG C 1 192 ? -27.653 60.874 -26.204 1.00 65.39 194 ARG C N 1
ATOM 6583 C CA . ARG C 1 192 ? -27.791 62.232 -26.725 1.00 72.84 194 ARG C CA 1
ATOM 6584 C C . ARG C 1 192 ? -29.137 62.419 -27.443 1.00 70.26 194 ARG C C 1
ATOM 6585 O O . ARG C 1 192 ? -29.773 61.458 -27.882 1.00 57.72 194 ARG C O 1
ATOM 6593 N N . GLU C 1 193 ? -29.564 63.672 -27.583 1.00 77.72 195 GLU C N 1
ATOM 6594 C CA . GLU C 1 193 ? -30.775 63.935 -28.354 1.00 86.71 195 GLU C CA 1
ATOM 6595 C C . GLU C 1 193 ? -30.430 63.989 -29.842 1.00 79.29 195 GLU C C 1
ATOM 6596 O O . GLU C 1 193 ? -29.708 64.879 -30.304 1.00 77.09 195 GLU C O 1
ATOM 6602 N N . ILE C 1 194 ? -30.941 63.011 -30.584 1.00 63.56 196 ILE C N 1
ATOM 6603 C CA . ILE C 1 194 ? -30.735 62.940 -32.017 1.00 61.88 196 ILE C CA 1
ATOM 6604 C C . ILE C 1 194 ? -31.543 64.027 -32.702 1.00 65.78 196 ILE C C 1
ATOM 6605 O O . ILE C 1 194 ? -32.761 64.134 -32.511 1.00 70.61 196 ILE C O 1
ATOM 6610 N N . ILE C 1 195 ? -30.871 64.846 -33.504 1.00 66.40 197 ILE C N 1
ATOM 6611 C CA . ILE C 1 195 ? -31.534 65.933 -34.212 1.00 71.38 197 ILE C CA 1
ATOM 6612 C C . ILE C 1 195 ? -31.382 65.809 -35.719 1.00 75.44 197 ILE C C 1
ATOM 6613 O O . ILE C 1 195 ? -31.899 66.650 -36.461 1.00 68.28 197 ILE C O 1
ATOM 6618 N N . ASP C 1 196 ? -30.697 64.777 -36.189 1.00 65.61 198 ASP C N 1
ATOM 6619 C CA . ASP C 1 196 ? -30.605 64.470 -37.605 1.00 58.74 198 ASP C CA 1
ATOM 6620 C C . ASP C 1 196 ? -31.822 63.619 -37.979 1.00 62.18 198 ASP C C 1
ATOM 6621 O O . ASP C 1 196 ? -32.001 62.518 -37.443 1.00 64.49 198 ASP C O 1
ATOM 6626 N N . ILE C 1 197 ? -32.668 64.128 -38.880 1.00 53.58 199 ILE C N 1
ATOM 6627 C CA . ILE C 1 197 ? -33.863 63.370 -39.247 1.00 58.90 199 ILE C CA 1
ATOM 6628 C C . ILE C 1 197 ? -33.463 62.025 -39.827 1.00 58.42 199 ILE C C 1
ATOM 6629 O O . ILE C 1 197 ? -34.130 61.008 -39.599 1.00 58.13 199 ILE C O 1
ATOM 6634 N N . ARG C 1 198 ? -32.323 61.985 -40.507 1.00 61.68 200 ARG C N 1
ATOM 6635 C CA . ARG C 1 198 ? -31.884 60.769 -41.179 1.00 67.18 200 ARG C CA 1
ATOM 6636 C C . ARG C 1 198 ? -31.483 59.726 -40.150 1.00 61.25 200 ARG C C 1
ATOM 6637 O O . ARG C 1 198 ? -31.866 58.548 -40.250 1.00 59.25 200 ARG C O 1
ATOM 6645 N N . SER C 1 199 ? -30.788 60.183 -39.102 1.00 46.87 201 SER C N 1
ATOM 6646 C CA . SER C 1 199 ? -30.400 59.301 -38.009 1.00 53.62 201 SER C CA 1
ATOM 6647 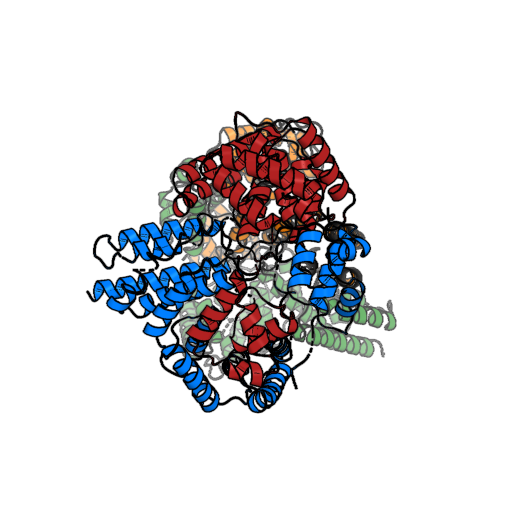C C . SER C 1 199 ? -31.624 58.748 -37.289 1.00 58.18 201 SER C C 1
ATOM 6648 O O . SER C 1 199 ? -31.702 57.550 -36.990 1.00 56.81 201 SER C O 1
ATOM 6651 N N . LEU C 1 200 ? -32.579 59.620 -36.984 1.00 63.62 202 LEU C N 1
ATOM 6652 C CA . LEU C 1 200 ? -33.818 59.194 -36.358 1.00 63.15 202 LEU C CA 1
ATOM 6653 C C . LEU C 1 200 ? -34.529 58.147 -37.200 1.00 51.13 202 LEU C C 1
ATOM 6654 O O . LEU C 1 200 ? -35.064 57.174 -36.662 1.00 58.14 202 LEU C O 1
ATOM 6659 N N . GLU C 1 201 ? -34.577 58.332 -38.520 1.00 57.09 203 GLU C N 1
ATOM 6660 C CA . GLU C 1 201 ? -35.297 57.356 -39.334 1.00 63.94 203 GLU C CA 1
ATOM 6661 C C . GLU C 1 201 ? -34.631 55.989 -39.235 1.00 65.32 203 GLU C C 1
ATOM 6662 O O . GLU C 1 201 ? -35.315 54.957 -39.141 1.00 56.30 203 GLU C O 1
ATOM 6668 N N . ILE C 1 202 ? -33.293 55.969 -39.183 1.00 63.89 204 ILE C N 1
ATOM 6669 C CA . ILE C 1 202 ? -32.591 54.698 -38.979 1.00 57.87 204 ILE C CA 1
ATOM 6670 C C . ILE C 1 202 ? -32.894 54.101 -37.604 1.00 51.28 204 ILE C C 1
ATOM 6671 O O . ILE C 1 202 ? -33.220 52.910 -37.492 1.00 52.02 204 ILE C O 1
ATOM 6676 N N . ILE C 1 203 ? -32.763 54.899 -36.532 1.00 53.76 205 ILE C N 1
ATOM 6677 C CA . ILE C 1 203 ? -32.958 54.364 -35.181 1.00 48.53 205 ILE C CA 1
ATOM 6678 C C . ILE C 1 203 ? -34.374 53.815 -35.022 1.00 49.05 205 ILE C C 1
ATOM 6679 O O . ILE C 1 203 ? -34.585 52.712 -34.495 1.00 52.90 205 ILE C O 1
ATOM 6684 N N . GLU C 1 204 ? -35.365 54.570 -35.491 1.00 45.10 206 GLU C N 1
ATOM 6685 C CA . GLU C 1 204 ? -36.742 54.112 -35.375 1.00 48.31 206 GLU C CA 1
ATOM 6686 C C . GLU C 1 204 ? -36.949 52.809 -36.123 1.00 48.72 206 GLU C C 1
ATOM 6687 O O . GLU C 1 204 ? -37.528 51.859 -35.585 1.00 51.65 206 GLU C O 1
ATOM 6693 N N . GLN C 1 205 ? -36.462 52.727 -37.361 1.00 45.32 207 GLN C N 1
ATOM 6694 C CA . GLN C 1 205 ? -36.742 51.495 -38.102 1.00 45.13 207 GLN C CA 1
ATOM 6695 C C . GLN C 1 205 ? -36.071 50.300 -37.442 1.00 55.73 207 GLN C C 1
ATOM 6696 O O . GLN C 1 205 ? -36.638 49.195 -37.399 1.00 56.61 207 GLN C O 1
ATOM 6702 N N . VAL C 1 206 ? -34.863 50.504 -36.912 1.00 59.18 208 VAL C N 1
ATOM 6703 C CA . VAL C 1 206 ? -34.160 49.410 -36.249 1.00 54.71 208 VAL C CA 1
ATOM 6704 C C . VAL C 1 206 ? -34.958 48.946 -35.036 1.00 58.96 208 VAL C C 1
ATOM 6705 O O . VAL C 1 206 ? -35.126 47.744 -34.795 1.00 52.12 208 VAL C O 1
ATOM 6709 N N . ILE C 1 207 ? -35.450 49.904 -34.244 1.00 46.02 209 ILE C N 1
ATOM 6710 C CA . ILE C 1 207 ? -36.137 49.567 -33.001 1.00 47.76 209 ILE C CA 1
ATOM 6711 C C . ILE C 1 207 ? -37.470 48.863 -33.278 1.00 48.27 209 ILE C C 1
ATOM 6712 O O . ILE C 1 207 ? -37.806 47.858 -32.635 1.00 47.99 209 ILE C O 1
ATOM 6717 N N . ILE C 1 208 ? -38.226 49.348 -34.267 1.00 44.61 210 ILE C N 1
ATOM 6718 C CA . ILE C 1 208 ? -39.464 48.678 -34.657 1.00 48.69 210 ILE C CA 1
ATOM 6719 C C . ILE C 1 208 ? -39.167 47.257 -35.140 1.00 58.95 210 ILE C C 1
ATOM 6720 O O . ILE C 1 208 ? -39.886 46.309 -34.805 1.00 63.26 210 ILE C O 1
ATOM 6725 N N . ASP C 1 209 ? -38.103 47.084 -35.931 1.00 57.05 211 ASP C N 1
ATOM 6726 C CA . ASP C 1 209 ? -37.798 45.750 -36.444 1.00 57.66 211 ASP C CA 1
ATOM 6727 C C . ASP C 1 209 ? -37.339 44.826 -35.327 1.00 56.06 211 ASP C C 1
ATOM 6728 O O . ASP C 1 209 ? -37.685 43.638 -35.298 1.00 56.19 211 ASP C O 1
ATOM 6733 N N . PHE C 1 210 ? -36.568 45.372 -34.390 1.00 63.21 212 PHE C N 1
ATOM 6734 C CA . PHE C 1 210 ? -36.012 44.600 -33.289 1.00 53.84 212 PHE C CA 1
ATOM 6735 C C . PHE C 1 210 ? -37.140 44.075 -32.414 1.00 59.84 212 PHE C C 1
ATOM 6736 O O . PHE C 1 210 ? -37.138 42.902 -32.015 1.00 55.88 212 PHE C O 1
ATOM 6744 N N . LEU C 1 211 ? -38.147 44.931 -32.159 1.00 60.00 213 LEU C N 1
ATOM 6745 C CA . LEU C 1 211 ? -39.316 44.540 -31.372 1.00 54.70 213 LEU C CA 1
ATOM 6746 C C . LEU C 1 211 ? -40.190 43.520 -32.105 1.00 58.63 213 LEU C C 1
ATOM 6747 O O . LEU C 1 211 ? -40.630 42.537 -31.500 1.00 56.29 213 LEU C O 1
ATOM 6752 N N . PHE C 1 212 ? -40.463 43.729 -33.402 1.00 57.54 214 PHE C N 1
ATOM 6753 C CA . PHE C 1 212 ? -41.279 42.757 -34.137 1.00 48.73 214 PHE C CA 1
ATOM 6754 C C . PHE C 1 212 ? -40.604 41.390 -34.184 1.00 62.55 214 PHE C C 1
ATOM 6755 O O . PHE C 1 212 ? -41.244 40.348 -33.954 1.00 61.01 214 PHE C O 1
ATOM 6763 N N . ALA C 1 213 ? -39.310 41.365 -34.502 1.00 64.45 215 ALA C N 1
ATOM 6764 C CA . ALA C 1 213 ? -38.617 40.079 -34.531 1.00 70.41 215 ALA C CA 1
ATOM 6765 C C . ALA C 1 213 ? -38.614 39.437 -33.149 1.00 73.24 215 ALA C C 1
ATOM 6766 O O . ALA C 1 213 ? -38.747 38.209 -33.022 1.00 77.31 215 ALA C O 1
ATOM 6768 N N . ALA C 1 214 ? -38.464 40.250 -32.093 1.00 68.62 216 ALA C N 1
ATOM 6769 C CA . ALA C 1 214 ? -38.535 39.686 -30.744 1.00 68.32 216 ALA C CA 1
ATOM 6770 C C . ALA C 1 214 ? -39.883 39.002 -30.507 1.00 61.31 216 ALA C C 1
ATOM 6771 O O . ALA C 1 214 ? -39.939 37.884 -29.982 1.00 61.61 216 ALA C O 1
ATOM 6773 N N . ILE C 1 215 ? -40.979 39.673 -30.881 1.00 69.79 217 ILE C N 1
ATOM 6774 C CA . ILE C 1 215 ? -42.328 39.140 -30.675 1.00 69.51 217 ILE C CA 1
ATOM 6775 C C . ILE C 1 215 ? -42.504 37.815 -31.394 1.00 72.14 217 ILE C C 1
ATOM 6776 O O . ILE C 1 215 ? -42.933 36.816 -30.804 1.00 67.74 217 ILE C O 1
ATOM 6781 N N . VAL C 1 216 ? -42.278 37.821 -32.710 1.00 71.23 218 VAL C N 1
ATOM 6782 C CA . VAL C 1 216 ? -42.441 36.595 -33.484 1.00 78.83 218 VAL C CA 1
ATOM 6783 C C . VAL C 1 216 ? -41.534 35.487 -32.960 1.00 79.39 218 VAL C C 1
ATOM 6784 O O . VAL C 1 216 ? -41.873 34.303 -33.066 1.00 83.51 218 VAL C O 1
ATOM 6788 N N . SER C 1 217 ? -40.381 35.833 -32.374 1.00 74.56 219 SER C N 1
ATOM 6789 C CA . SER C 1 217 ? -39.532 34.767 -31.839 1.00 74.07 219 SER C CA 1
ATOM 6790 C C . SER C 1 217 ? -40.167 34.053 -30.651 1.00 73.84 219 SER C C 1
ATOM 6791 O O . SER C 1 217 ? -39.814 32.903 -30.374 1.00 80.32 219 SER C O 1
ATOM 6794 N N . GLN C 1 218 ? -41.111 34.690 -29.966 1.00 67.43 220 GLN C N 1
ATOM 6795 C CA . GLN C 1 218 ? -41.798 34.129 -28.799 1.00 72.08 220 GLN C CA 1
ATOM 6796 C C . GLN C 1 218 ? -40.840 33.765 -27.672 1.00 68.56 220 GLN C C 1
ATOM 6797 O O . GLN C 1 218 ? -41.205 33.023 -26.766 1.00 82.46 220 GLN C O 1
ATOM 6803 N N . ASN C 1 219 ? -39.634 34.324 -27.698 1.00 69.71 221 ASN C N 1
ATOM 6804 C CA . ASN C 1 219 ? -38.684 34.238 -26.591 1.00 73.08 221 ASN C CA 1
ATOM 6805 C C . ASN C 1 219 ? -39.047 35.330 -25.594 1.00 75.35 221 ASN C C 1
ATOM 6806 O O . ASN C 1 219 ? -38.713 36.501 -25.790 1.00 79.76 221 ASN C O 1
ATOM 6811 N N . VAL C 1 220 ? -39.765 34.949 -24.529 1.00 73.18 222 VAL C N 1
ATOM 6812 C CA . VAL C 1 220 ? -40.341 35.951 -23.621 1.00 74.04 222 VAL C CA 1
ATOM 6813 C C . VAL C 1 220 ? -39.278 36.793 -22.925 1.00 67.20 222 VAL C C 1
ATOM 6814 O O . VAL C 1 220 ? -39.408 38.030 -22.920 1.00 70.87 222 VAL C O 1
ATOM 6818 N N . PRO C 1 221 ? -38.236 36.222 -22.309 1.00 70.70 223 PRO C N 1
ATOM 6819 C CA . PRO C 1 221 ? -37.199 37.078 -21.703 1.00 74.62 223 PRO C CA 1
ATOM 6820 C C . PRO C 1 221 ? -36.631 38.113 -22.664 1.00 71.86 223 PRO C C 1
ATOM 6821 O O . PRO C 1 221 ? -36.420 39.282 -22.288 1.00 68.49 223 PRO C O 1
ATOM 6825 N N . HIS C 1 222 ? -36.421 37.712 -23.923 1.00 67.39 224 HIS C N 1
ATOM 6826 C CA . HIS C 1 222 ? -35.894 38.633 -24.915 1.00 67.14 224 HIS C CA 1
ATOM 6827 C C . HIS C 1 222 ? -36.908 39.733 -25.219 1.00 69.35 224 HIS C C 1
ATOM 6828 O O . HIS C 1 222 ? -36.556 40.922 -25.261 1.00 73.32 224 HIS C O 1
ATOM 6835 N N . ILE C 1 223 ? -38.170 39.357 -25.450 1.00 61.90 225 ILE C N 1
ATOM 6836 C CA . ILE C 1 223 ? -39.198 40.373 -25.661 1.00 62.39 225 ILE C CA 1
ATOM 6837 C C . ILE C 1 223 ? -39.193 41.372 -24.522 1.00 56.68 225 ILE C C 1
ATOM 6838 O O . ILE C 1 223 ? -39.195 42.582 -24.744 1.00 56.00 225 ILE C O 1
ATOM 6843 N N . LEU C 1 224 ? -39.142 40.886 -23.285 1.00 63.80 226 LEU C N 1
ATOM 6844 C CA . LEU C 1 224 ? -39.143 41.810 -22.151 1.00 69.94 226 LEU C CA 1
ATOM 6845 C C . LEU C 1 224 ? -37.919 42.731 -22.154 1.00 71.34 226 LEU C C 1
ATOM 6846 O O . LEU C 1 224 ? -38.033 43.922 -21.822 1.00 59.48 226 LEU C O 1
ATOM 6851 N N . HIS C 1 225 ? -36.739 42.209 -22.520 1.00 67.49 227 HIS C N 1
ATOM 6852 C CA . HIS C 1 225 ? -35.561 43.080 -22.612 1.00 61.65 227 HIS C CA 1
ATOM 6853 C C . HIS C 1 225 ? -35.768 44.163 -23.667 1.00 52.86 227 HIS C C 1
ATOM 6854 O O . HIS C 1 225 ? -35.510 45.361 -23.419 1.00 53.50 227 HIS C O 1
ATOM 6861 N N . VAL C 1 226 ? -36.282 43.774 -24.840 1.00 54.74 228 VAL C N 1
ATOM 6862 C CA . VAL C 1 226 ? -36.509 44.765 -25.893 1.00 48.06 228 VAL C CA 1
ATOM 6863 C C . VAL C 1 226 ? -37.528 45.800 -25.443 1.00 52.55 228 VAL C C 1
ATOM 6864 O O . VAL C 1 226 ? -37.391 46.992 -25.735 1.00 55.40 228 VAL C O 1
ATOM 6868 N N . LEU C 1 227 ? -38.565 45.361 -24.727 1.00 59.68 229 LEU C N 1
ATOM 6869 C CA . LEU C 1 227 ? -39.583 46.279 -24.215 1.00 55.49 229 LEU C CA 1
ATOM 6870 C C . LEU C 1 227 ? -39.020 47.224 -23.161 1.00 53.02 229 LEU C C 1
ATOM 6871 O O . LEU C 1 227 ? -39.471 48.369 -23.059 1.00 49.56 229 LEU C O 1
ATOM 6876 N N . SER C 1 228 ? -38.085 46.754 -22.321 1.00 50.55 230 SER C N 1
ATOM 6877 C CA . SER C 1 228 ? -37.513 47.657 -21.326 1.00 48.83 230 SER C CA 1
ATOM 6878 C C . SER C 1 228 ? -36.717 48.748 -22.022 1.00 56.08 230 SER C C 1
ATOM 6879 O O . SER C 1 228 ? -36.803 49.943 -21.664 1.00 60.83 230 SER C O 1
ATOM 6890 N N . PHE C 1 230 ? -37.327 49.811 -25.285 1.00 47.12 232 PHE C N 1
ATOM 6891 C CA . PHE C 1 230 ? -38.403 50.690 -25.758 1.00 49.68 232 PHE C CA 1
ATOM 6892 C C . PHE C 1 230 ? -38.872 51.662 -24.666 1.00 53.63 232 PHE C C 1
ATOM 6893 O O . PHE C 1 230 ? -39.071 52.853 -24.928 1.00 60.39 232 PHE C O 1
ATOM 6901 N N . LYS C 1 231 ? -39.087 51.154 -23.446 1.00 59.77 233 LYS C N 1
ATOM 6902 C CA . LYS C 1 231 ? -39.599 51.982 -22.355 1.00 63.27 233 LYS C CA 1
ATOM 6903 C C . LYS C 1 231 ? -38.697 53.180 -22.114 1.00 60.16 233 LYS C C 1
ATOM 6904 O O . LYS C 1 231 ? -39.189 54.284 -21.851 1.00 49.01 233 LYS C O 1
ATOM 6910 N N . GLU C 1 232 ? -37.375 52.997 -22.231 1.00 50.12 234 GLU C N 1
ATOM 6911 C CA . GLU C 1 232 ? -36.510 54.152 -21.993 1.00 54.83 234 GLU C CA 1
ATOM 6912 C C . GLU C 1 232 ? -36.332 55.053 -23.214 1.00 61.79 234 GLU C C 1
ATOM 6913 O O . GLU C 1 232 ? -35.765 56.147 -23.079 1.00 66.62 234 GLU C O 1
ATOM 6919 N N . TYR C 1 233 ? -36.799 54.645 -24.390 1.00 60.04 235 TYR C N 1
ATOM 6920 C CA . TYR C 1 233 ? -36.537 55.418 -25.606 1.00 59.09 235 TYR C CA 1
ATOM 6921 C C . TYR C 1 233 ? -37.428 56.655 -25.626 1.00 60.23 235 TYR C C 1
ATOM 6922 O O . TYR C 1 233 ? -38.655 56.540 -25.584 1.00 60.13 235 TYR C O 1
ATOM 6931 N N . GLU C 1 234 ? -36.824 57.836 -25.711 1.00 46.40 236 GLU C N 1
ATOM 6932 C CA . GLU C 1 234 ? -37.586 59.063 -25.550 1.00 54.57 236 GLU C CA 1
ATOM 6933 C C . GLU C 1 234 ? -38.100 59.514 -26.897 1.00 48.99 236 GLU C C 1
ATOM 6934 O O . GLU C 1 234 ? -37.343 59.599 -27.866 1.00 46.36 236 GLU C O 1
ATOM 6940 N N . VAL C 1 235 ? -39.382 59.824 -26.951 1.00 55.70 237 VAL C N 1
ATOM 6941 C CA . VAL C 1 235 ? -40.040 60.168 -28.201 1.00 49.29 237 VAL C CA 1
ATOM 6942 C C . VAL C 1 235 ? -40.637 61.549 -28.038 1.00 41.55 237 VAL C C 1
ATOM 6943 O O . VAL C 1 235 ? -41.356 61.806 -27.067 1.00 54.62 237 VAL C O 1
ATOM 6947 N N . GLY C 1 236 ? -40.358 62.422 -29.004 1.00 47.78 238 GLY C N 1
ATOM 6948 C CA . GLY C 1 236 ? -40.942 63.747 -28.985 1.00 52.81 238 GLY C CA 1
ATOM 6949 C C . GLY C 1 236 ? -42.449 63.699 -29.159 1.00 51.76 238 GLY C C 1
ATOM 6950 O O . GLY C 1 236 ? -42.995 62.792 -29.788 1.00 45.97 238 GLY C O 1
ATOM 6951 N N . GLU C 1 237 ? -43.120 64.713 -28.597 1.00 42.34 239 GLU C N 1
ATOM 6952 C CA . GLU C 1 237 ? -44.576 64.815 -28.628 1.00 52.24 239 GLU C CA 1
ATOM 6953 C C . GLU C 1 237 ? -45.198 64.698 -30.017 1.00 46.54 239 GLU C C 1
ATOM 6954 O O . GLU C 1 237 ? -46.352 64.293 -30.146 1.00 42.60 239 GLU C O 1
ATOM 6960 N N . ASN C 1 238 ? -44.522 65.175 -31.034 1.00 36.75 240 ASN C N 1
ATOM 6961 C CA . ASN C 1 238 ? -45.106 65.294 -32.350 1.00 42.16 240 ASN C CA 1
ATOM 6962 C C . ASN C 1 238 ? -44.807 64.106 -33.231 1.00 44.89 240 ASN C C 1
ATOM 6963 O O . ASN C 1 238 ? -45.239 64.085 -34.386 1.00 52.28 240 ASN C O 1
ATOM 6968 N N . ASN C 1 239 ? -44.149 63.108 -32.681 1.00 35.94 241 ASN C N 1
ATOM 6969 C CA . ASN C 1 239 ? -43.735 61.919 -33.414 1.00 44.33 241 ASN C CA 1
ATOM 6970 C C . ASN C 1 239 ? -44.799 60.850 -33.174 1.00 36.09 241 ASN C C 1
ATOM 6971 O O . ASN C 1 239 ? -44.664 59.927 -32.367 1.00 36.14 241 ASN C O 1
ATOM 6976 N N . TRP C 1 240 ? -45.932 61.056 -33.832 1.00 38.26 242 TRP C N 1
ATOM 6977 C CA . TRP C 1 240 ? -47.095 60.245 -33.514 1.00 35.67 242 TRP C CA 1
ATOM 6978 C C . TRP C 1 240 ? -46.841 58.788 -33.869 1.00 38.75 242 TRP C C 1
ATOM 6979 O O . TRP C 1 240 ? -47.242 57.876 -33.132 1.00 40.57 242 TRP C O 1
ATOM 6990 N N . ARG C 1 241 ? -46.124 58.537 -34.957 1.00 40.49 243 ARG C N 1
ATOM 6991 C CA . ARG C 1 241 ? -45.875 57.131 -35.297 1.00 38.20 243 ARG C CA 1
ATOM 6992 C C . ARG C 1 241 ? -45.204 56.402 -34.139 1.00 49.72 243 ARG C C 1
ATOM 6993 O O . ARG C 1 241 ? -45.679 55.352 -33.688 1.00 49.65 243 ARG C O 1
ATOM 7009 N N . ILE C 1 243 ? -45.009 57.336 -30.999 1.00 45.68 245 ILE C N 1
ATOM 7010 C CA . ILE C 1 243 ? -45.874 57.283 -29.819 1.00 42.46 245 ILE C CA 1
ATOM 7011 C C . ILE C 1 243 ? -46.764 56.063 -29.908 1.00 43.40 245 ILE C C 1
ATOM 7012 O O . ILE C 1 243 ? -46.912 55.293 -28.941 1.00 49.24 245 ILE C O 1
ATOM 7017 N N . LEU C 1 244 ? -47.286 55.815 -31.097 1.00 48.93 246 LEU C N 1
ATOM 7018 C CA . LEU C 1 244 ? -48.182 54.684 -31.233 1.00 48.17 246 LEU C CA 1
ATOM 7019 C C . LEU C 1 244 ? -47.412 53.394 -31.031 1.00 37.40 246 LEU C C 1
ATOM 7020 O O . LEU C 1 244 ? -47.855 52.514 -30.271 1.00 51.01 246 LEU C O 1
ATOM 7025 N N . TRP C 1 245 ? -46.192 53.293 -31.591 1.00 41.01 247 TRP C N 1
ATOM 7026 C CA . TRP C 1 245 ? -45.448 52.059 -31.325 1.00 40.56 247 TRP C CA 1
ATOM 7027 C C . TRP C 1 245 ? -45.184 51.908 -29.838 1.00 45.88 247 TRP C C 1
ATOM 7028 O O . TRP C 1 245 ? -45.364 50.815 -29.283 1.00 39.99 247 TRP C O 1
ATOM 7039 N N . LYS C 1 246 ? -44.883 53.015 -29.144 1.00 42.59 248 LYS C N 1
ATOM 7040 C CA . LYS C 1 246 ? -44.724 52.910 -27.693 1.00 38.52 248 LYS C CA 1
ATOM 7041 C C . LYS C 1 246 ? -46.008 52.426 -27.026 1.00 42.49 248 LYS C C 1
ATOM 7042 O O . LYS C 1 246 ? -45.976 51.498 -26.209 1.00 51.42 248 LYS C O 1
ATOM 7048 N N . LYS C 1 247 ? -47.166 52.970 -27.425 1.00 38.16 249 LYS C N 1
ATOM 7049 C CA . LYS C 1 247 ? -48.399 52.458 -26.837 1.00 39.35 249 LYS C CA 1
ATOM 7050 C C . LYS C 1 247 ? -48.581 50.968 -27.147 1.00 47.82 249 LYS C C 1
ATOM 7051 O O . LYS C 1 247 ? -48.916 50.181 -26.251 1.00 55.39 249 LYS C O 1
ATOM 7057 N N . ILE C 1 248 ? -48.288 50.542 -28.381 1.00 46.38 250 ILE C N 1
ATOM 7058 C CA . ILE C 1 248 ? -48.414 49.108 -28.677 1.00 44.02 250 ILE C CA 1
ATOM 7059 C C . ILE C 1 248 ? -47.488 48.319 -27.773 1.00 42.32 250 ILE C C 1
ATOM 7060 O O . ILE C 1 248 ? -47.891 47.317 -27.176 1.00 54.14 250 ILE C O 1
ATOM 7065 N N . ALA C 1 249 ? -46.234 48.785 -27.616 1.00 41.82 251 ALA C N 1
ATOM 7066 C CA . ALA C 1 249 ? -45.311 48.032 -26.774 1.00 48.27 251 ALA C CA 1
ATOM 7067 C C . ALA C 1 249 ? -45.849 47.962 -25.349 1.00 44.87 251 ALA C C 1
ATOM 7068 O O . ALA C 1 249 ? -45.851 46.887 -24.734 1.00 52.02 251 ALA C O 1
ATOM 7070 N N . GLU C 1 250 ? -46.428 49.070 -24.858 1.00 43.60 252 GLU C N 1
ATOM 7071 C CA . GLU C 1 250 ? -47.027 49.060 -23.524 1.00 47.00 252 GLU C CA 1
ATOM 7072 C C . GLU C 1 250 ? -48.106 48.002 -23.428 1.00 51.32 252 GLU C C 1
ATOM 7073 O O . GLU C 1 250 ? -48.146 47.208 -22.478 1.00 47.86 252 GLU C O 1
ATOM 7079 N N . LYS C 1 251 ? -48.984 47.960 -24.427 1.00 50.00 253 LYS C N 1
ATOM 7080 C CA . LYS C 1 251 ? -50.077 47.010 -24.346 1.00 56.59 253 LYS C CA 1
ATOM 7081 C C . LYS C 1 251 ? -49.542 45.587 -24.369 1.00 47.51 253 LYS C C 1
ATOM 7082 O O . LYS C 1 251 ? -49.989 44.730 -23.581 1.00 51.82 253 LYS C O 1
ATOM 7088 N N . ILE C 1 252 ? -48.500 45.349 -25.171 1.00 50.54 254 ILE C N 1
ATOM 7089 C CA . ILE C 1 252 ? -47.949 43.999 -25.246 1.00 46.33 254 ILE C CA 1
ATOM 7090 C C . ILE C 1 252 ? -47.444 43.568 -23.878 1.00 41.32 254 ILE C C 1
ATOM 7091 O O . ILE C 1 252 ? -47.745 42.454 -23.413 1.00 41.91 254 ILE C O 1
ATOM 7096 N N . GLU C 1 253 ? -46.775 44.489 -23.159 1.00 46.48 255 GLU C N 1
ATOM 7097 C CA . GLU C 1 253 ? -46.226 44.117 -21.863 1.00 51.32 255 GLU C CA 1
ATOM 7098 C C . GLU C 1 253 ? -47.340 43.674 -20.930 1.00 43.77 255 GLU C C 1
ATOM 7099 O O . GLU C 1 253 ? -47.231 42.630 -20.265 1.00 52.16 255 GLU C O 1
ATOM 7113 N N . ILE C 1 255 ? -50.296 42.478 -21.632 1.00 48.82 257 ILE C N 1
ATOM 7114 C CA . ILE C 1 255 ? -50.779 41.154 -22.030 1.00 49.21 257 ILE C CA 1
ATOM 7115 C C . ILE C 1 255 ? -49.806 40.074 -21.583 1.00 44.61 257 ILE C C 1
ATOM 7116 O O . ILE C 1 255 ? -50.211 39.043 -21.033 1.00 61.44 257 ILE C O 1
ATOM 7121 N N . LEU C 1 256 ? -48.506 40.312 -21.776 1.00 58.92 258 LEU C N 1
ATOM 7122 C CA . LEU C 1 256 ? -47.530 39.295 -21.405 1.00 53.93 258 LEU C CA 1
ATOM 7123 C C . LEU C 1 256 ? -47.485 39.081 -19.908 1.00 63.61 258 LEU C C 1
ATOM 7124 O O . LEU C 1 256 ? -47.223 37.961 -19.465 1.00 66.11 258 LEU C O 1
ATOM 7129 N N . THR C 1 257 ? -47.725 40.113 -19.100 1.00 62.48 259 THR C N 1
ATOM 7130 C CA . THR C 1 257 ? -47.638 39.892 -17.660 1.00 62.28 259 THR C CA 1
ATOM 7131 C C . THR C 1 257 ? -48.993 39.580 -17.017 1.00 60.38 259 THR C C 1
ATOM 7132 O O . THR C 1 257 ? -49.121 39.649 -15.789 1.00 66.12 259 THR C O 1
ATOM 7136 N N . ASN C 1 258 ? -49.992 39.208 -17.826 1.00 58.31 260 ASN C N 1
ATOM 7137 C CA . ASN C 1 258 ? -51.327 38.803 -17.378 1.00 56.32 260 ASN C CA 1
ATOM 7138 C C . ASN C 1 258 ? -52.108 39.956 -16.775 1.00 59.41 260 ASN C C 1
ATOM 7139 O O . ASN C 1 258 ? -52.999 39.751 -15.950 1.00 58.07 260 ASN C O 1
ATOM 7144 N N . GLU C 1 259 ? -51.810 41.174 -17.214 1.00 55.60 261 GLU C N 1
ATOM 7145 C CA . GLU C 1 259 ? -52.480 42.361 -16.716 1.00 56.28 261 GLU C CA 1
ATOM 7146 C C . GLU C 1 259 ? -53.327 43.036 -17.784 1.00 54.92 261 GLU C C 1
ATOM 7147 O O . GLU C 1 259 ? -53.696 44.204 -17.633 1.00 51.70 261 GLU C O 1
ATOM 7153 N N . GLU C 1 260 ? -53.651 42.310 -18.854 1.00 50.63 262 GLU C N 1
ATOM 7154 C CA . GLU C 1 260 ? -54.624 42.777 -19.837 1.00 57.91 262 GLU C CA 1
ATOM 7155 C C . GLU C 1 260 ? -55.233 41.571 -20.542 1.00 59.81 262 GLU C C 1
ATOM 7156 O O . GLU C 1 260 ? -54.627 40.496 -20.574 1.00 52.58 262 GLU C O 1
ATOM 7162 N N . ILE C 1 261 ? -56.459 41.739 -21.073 1.00 53.03 263 ILE C N 1
ATOM 7163 C CA . ILE C 1 261 ? -57.163 40.634 -21.705 1.00 53.28 263 ILE C CA 1
ATOM 7164 C C . ILE C 1 261 ? -57.094 40.784 -23.215 1.00 57.11 263 ILE C C 1
ATOM 7165 O O . ILE C 1 261 ? -56.891 41.872 -23.763 1.00 47.97 263 ILE C O 1
ATOM 7170 N N . PHE C 1 262 ? -57.281 39.663 -23.914 1.00 58.16 264 PHE C N 1
ATOM 7171 C CA . PHE C 1 262 ? -57.169 39.730 -25.365 1.00 48.61 264 PHE C CA 1
ATOM 7172 C C . PHE C 1 262 ? -58.308 40.534 -25.976 1.00 48.59 264 PHE C C 1
ATOM 7173 O O . PHE C 1 262 ? -58.086 41.258 -26.953 1.00 67.43 264 PHE C O 1
ATOM 7181 N N . ALA C 1 263 ? -59.499 40.507 -25.371 1.00 51.14 265 ALA C N 1
ATOM 7182 C CA . ALA C 1 263 ? -60.583 41.368 -25.845 1.00 59.11 265 ALA C CA 1
ATOM 7183 C C . ALA C 1 263 ? -60.137 42.822 -25.927 1.00 63.30 265 ALA C C 1
ATOM 7184 O O . ALA C 1 263 ? -60.481 43.540 -26.881 1.00 75.23 265 ALA C O 1
ATOM 7186 N N . ASP C 1 264 ? -59.335 43.264 -24.956 1.00 60.42 266 ASP C N 1
ATOM 7187 C CA . ASP C 1 264 ? -58.921 44.666 -24.919 1.00 53.02 266 ASP C CA 1
ATOM 7188 C C . ASP C 1 264 ? -57.920 44.967 -26.029 1.00 48.99 266 ASP C C 1
ATOM 7189 O O . ASP C 1 264 ? -58.070 45.951 -26.767 1.00 56.11 266 ASP C O 1
ATOM 7194 N N . TRP C 1 265 ? -56.895 44.122 -26.167 1.00 55.59 267 TRP C N 1
ATOM 7195 C CA . TRP C 1 265 ? -56.081 44.102 -27.378 1.00 59.23 267 TRP C CA 1
ATOM 7196 C C . TRP C 1 265 ? -56.920 44.246 -28.640 1.00 65.30 267 TRP C C 1
ATOM 7197 O O . TRP C 1 265 ? -56.652 45.113 -29.468 1.00 74.46 267 TRP C O 1
ATOM 7208 N N . SER C 1 266 ? -57.946 43.411 -28.801 1.00 62.29 268 SER C N 1
ATOM 7209 C CA . SER C 1 266 ? -58.715 43.411 -30.048 1.00 61.69 268 SER C CA 1
ATOM 7210 C C . SER C 1 266 ? -59.369 44.751 -30.300 1.00 65.82 268 SER C C 1
ATOM 7211 O O . SER C 1 266 ? -59.339 45.261 -31.428 1.00 70.99 268 SER C O 1
ATOM 7214 N N . ILE C 1 267 ? -59.970 45.336 -29.265 1.00 60.43 269 ILE C N 1
ATOM 7215 C CA . ILE C 1 267 ? -60.527 46.684 -29.391 1.00 62.79 269 ILE C CA 1
ATOM 7216 C C . ILE C 1 267 ? -59.447 47.683 -29.807 1.00 66.52 269 ILE C C 1
ATOM 7217 O O . ILE C 1 267 ? -59.668 48.548 -30.666 1.00 67.26 269 ILE C O 1
ATOM 7222 N N . PHE C 1 268 ? -58.263 47.575 -29.200 1.00 64.76 270 PHE C N 1
ATOM 7223 C CA . PHE C 1 268 ? -57.156 48.483 -29.479 1.00 58.57 270 PHE C CA 1
ATOM 7224 C C . PHE C 1 268 ? -56.666 48.340 -30.916 1.00 57.46 270 PHE C C 1
ATOM 7225 O O . PHE C 1 268 ? -56.485 49.334 -31.626 1.00 52.77 270 PHE C O 1
ATOM 7233 N N . LYS C 1 269 ? -56.447 47.095 -31.351 1.00 55.57 271 LYS C N 1
ATOM 7234 C CA . LYS C 1 269 ? -56.020 46.790 -32.711 1.00 58.37 271 LYS C CA 1
ATOM 7235 C C . LYS C 1 269 ? -57.026 47.279 -33.742 1.00 62.84 271 LYS C C 1
ATOM 7236 O O . LYS C 1 269 ? -56.642 47.811 -34.792 1.00 68.01 271 LYS C O 1
ATOM 7242 N N . GLU C 1 270 ? -58.319 47.064 -33.491 1.00 60.63 272 GLU C N 1
ATOM 7243 C CA . GLU C 1 270 ? -59.320 47.598 -34.407 1.00 59.41 272 GLU C CA 1
ATOM 7244 C C . GLU C 1 270 ? -59.210 49.108 -34.502 1.00 55.66 272 GLU C C 1
ATOM 7245 O O . GLU C 1 270 ? -59.242 49.674 -35.605 1.00 66.63 272 GLU C O 1
ATOM 7251 N N . GLN C 1 271 ? -59.060 49.779 -33.361 1.00 63.42 273 GLN C N 1
ATOM 7252 C CA . GLN C 1 271 ? -58.936 51.232 -33.404 1.00 63.41 273 GLN C CA 1
ATOM 7253 C C . GLN C 1 271 ? -57.728 51.647 -34.237 1.00 64.34 273 GLN C C 1
ATOM 7254 O O . GLN C 1 271 ? -57.824 52.531 -35.096 1.00 69.29 273 GLN C O 1
ATOM 7260 N N . ILE C 1 272 ? -56.596 50.977 -34.029 1.00 65.09 274 ILE C N 1
ATOM 7261 C CA . ILE C 1 272 ? -55.387 51.283 -34.787 1.00 67.63 274 ILE C CA 1
ATOM 7262 C C . ILE C 1 272 ? -55.646 51.148 -36.277 1.00 67.99 274 ILE C C 1
ATOM 7263 O O . ILE C 1 272 ? -55.354 52.061 -37.068 1.00 60.31 274 ILE C O 1
ATOM 7268 N N . LEU C 1 273 ? -56.233 50.011 -36.671 1.00 64.29 275 LEU C N 1
ATOM 7269 C CA . LEU C 1 273 ? -56.451 49.704 -38.075 1.00 63.27 275 LEU C CA 1
ATOM 7270 C C . LEU C 1 273 ? -57.358 50.738 -38.729 1.00 71.17 275 LEU C C 1
ATOM 7271 O O . LEU C 1 273 ? -57.188 51.060 -39.913 1.00 73.58 275 LEU C O 1
ATOM 7276 N N . LEU C 1 274 ? -58.354 51.243 -37.990 1.00 72.39 276 LEU C N 1
ATOM 7277 C CA . LEU C 1 274 ? -59.177 52.323 -38.536 1.00 80.73 276 LEU C CA 1
ATOM 7278 C C . LEU C 1 274 ? -58.389 53.622 -38.651 1.00 78.92 276 LEU C C 1
ATOM 7279 O O . LEU C 1 274 ? -58.469 54.318 -39.669 1.00 87.97 276 LEU C O 1
ATOM 7284 N N . SER C 1 275 ? -57.631 53.968 -37.609 1.00 75.70 277 SER C N 1
ATOM 7285 C CA . SER C 1 275 ? -56.912 55.246 -37.569 1.00 76.50 277 SER C CA 1
ATOM 7286 C C . SER C 1 275 ? -55.841 55.390 -38.655 1.00 78.07 277 SER C C 1
ATOM 7287 O O . SER C 1 275 ? -55.610 56.503 -39.139 1.00 76.45 277 SER C O 1
ATOM 7290 N N . ILE C 1 276 ? -55.166 54.307 -39.041 1.00 69.83 278 ILE C N 1
ATOM 7291 C CA . ILE C 1 276 ? -54.054 54.433 -39.980 1.00 66.68 278 ILE C CA 1
ATOM 7292 C C . ILE C 1 276 ? -54.543 54.713 -41.402 1.00 70.72 278 ILE C C 1
ATOM 7293 O O . ILE C 1 276 ? -53.733 54.928 -42.311 1.00 72.11 278 ILE C O 1
ATOM 7298 N N . THR C 1 277 ? -55.861 54.725 -41.623 1.00 76.98 279 THR C N 1
ATOM 7299 C CA . THR C 1 277 ? -56.345 55.146 -42.939 1.00 84.79 279 THR C CA 1
ATOM 7300 C C . THR C 1 277 ? -56.062 56.621 -43.181 1.00 82.59 279 THR C C 1
ATOM 7301 O O . THR C 1 277 ? -55.922 57.041 -44.336 1.00 82.95 279 THR C O 1
ATOM 7305 N N . LEU C 1 278 ? -56.008 57.420 -42.108 1.00 76.06 280 LEU C N 1
ATOM 7306 C CA . LEU C 1 278 ? -55.657 58.828 -42.244 1.00 68.98 280 LEU C CA 1
ATOM 7307 C C . LEU C 1 278 ? -54.205 59.019 -42.665 1.00 66.85 280 LEU C C 1
ATOM 7308 O O . LEU C 1 278 ? -53.890 59.988 -43.361 1.00 76.54 280 LEU C O 1
ATOM 7313 N N . PHE C 1 279 ? -53.309 58.109 -42.263 1.00 61.89 281 PHE C N 1
ATOM 7314 C CA . PHE C 1 279 ? -51.878 58.390 -42.278 1.00 61.06 281 PHE C CA 1
ATOM 7315 C C . PHE C 1 279 ? -51.071 57.593 -43.286 1.00 69.70 281 PHE C C 1
ATOM 7316 O O . PHE C 1 279 ? -49.962 58.017 -43.624 1.00 68.66 281 PHE C O 1
ATOM 7324 N N . LEU C 1 280 ? -51.575 56.460 -43.757 1.00 64.28 282 LEU C N 1
ATOM 7325 C CA . LEU C 1 280 ? -50.763 55.517 -44.501 1.00 63.84 282 LEU C CA 1
ATOM 7326 C C . LEU C 1 280 ? -51.398 55.238 -45.864 1.00 61.40 282 LEU C C 1
ATOM 7327 O O . LEU C 1 280 ? -52.619 55.115 -45.954 1.00 59.41 282 LEU C O 1
ATOM 7332 N N . PRO C 1 281 ? -50.620 55.149 -46.936 1.00 59.94 283 PRO C N 1
ATOM 7333 C CA . PRO C 1 281 ? -51.175 54.632 -48.194 1.00 63.86 283 PRO C CA 1
ATOM 7334 C C . PRO C 1 281 ? -51.499 53.144 -48.070 1.00 76.72 283 PRO C C 1
ATOM 7335 O O . PRO C 1 281 ? -51.115 52.468 -47.108 1.00 68.00 283 PRO C O 1
ATOM 7339 N N . LYS C 1 282 ? -52.236 52.629 -49.068 1.00 88.80 284 LYS C N 1
ATOM 7340 C CA . LYS C 1 282 ? -52.847 51.309 -48.916 1.00 84.69 284 LYS C CA 1
ATOM 7341 C C . LYS C 1 282 ? -51.796 50.223 -48.700 1.00 73.55 284 LYS C C 1
ATOM 7342 O O . LYS C 1 282 ? -51.983 49.331 -47.864 1.00 73.10 284 LYS C O 1
ATOM 7348 N N . ALA C 1 283 ? -50.671 50.296 -49.415 1.00 72.71 285 ALA C N 1
ATOM 7349 C CA . ALA C 1 283 ? -49.630 49.279 -49.254 1.00 81.02 285 ALA C CA 1
ATOM 7350 C C . ALA C 1 283 ? -49.039 49.296 -47.848 1.00 82.17 285 ALA C C 1
ATOM 7351 O O . ALA C 1 283 ? -48.878 48.238 -47.215 1.00 83.57 285 ALA C O 1
ATOM 7353 N N . LYS C 1 284 ? -48.757 50.495 -47.321 1.00 73.34 286 LYS C N 1
ATOM 7354 C CA . LYS C 1 284 ? -48.246 50.587 -45.962 1.00 72.16 286 LYS C CA 1
ATOM 7355 C C . LYS C 1 284 ? -49.311 50.120 -44.985 1.00 72.97 286 LYS C C 1
ATOM 7356 O O . LYS C 1 284 ? -49.008 49.481 -43.971 1.00 81.31 286 LYS C O 1
ATOM 7362 N N . GLN C 1 285 ? -50.570 50.416 -45.296 1.00 72.96 287 GLN C N 1
ATOM 7363 C CA . GLN C 1 285 ? -51.671 49.972 -44.455 1.00 72.85 287 GLN C CA 1
ATOM 7364 C C . GLN C 1 285 ? -51.697 48.455 -44.343 1.00 73.04 287 GLN C C 1
ATOM 7365 O O . GLN C 1 285 ? -51.773 47.902 -43.244 1.00 68.95 287 GLN C O 1
ATOM 7371 N N . GLU C 1 286 ? -51.573 47.754 -45.470 1.00 83.50 288 GLU C N 1
ATOM 7372 C CA . GLU C 1 286 ? -51.689 46.305 -45.387 1.00 80.43 288 GLU C CA 1
ATOM 7373 C C . GLU C 1 286 ? -50.465 45.697 -44.716 1.00 78.78 288 GLU C C 1
ATOM 7374 O O . GLU C 1 286 ? -50.590 44.720 -43.966 1.00 75.39 288 GLU C O 1
ATOM 7380 N N . PHE C 1 287 ? -49.283 46.272 -44.939 1.00 77.33 289 PHE C N 1
ATOM 7381 C CA . PHE C 1 287 ? -48.112 45.801 -44.207 1.00 71.75 289 PHE C CA 1
ATOM 7382 C C . PHE C 1 287 ? -48.295 45.967 -42.698 1.00 72.74 289 PHE C C 1
ATOM 7383 O O . PHE C 1 287 ? -48.024 45.047 -41.917 1.00 75.44 289 PHE C O 1
ATOM 7391 N N . PHE C 1 288 ? -48.735 47.149 -42.270 1.00 64.06 290 PHE C N 1
ATOM 7392 C CA . PHE C 1 288 ? -48.918 47.411 -40.849 1.00 60.08 290 PHE C CA 1
ATOM 7393 C C . PHE C 1 288 ? -49.941 46.459 -40.244 1.00 62.45 290 PHE C C 1
ATOM 7394 O O . PHE C 1 288 ? -49.693 45.837 -39.205 1.00 62.28 290 PHE C O 1
ATOM 7402 N N . ALA C 1 289 ? -51.097 46.329 -40.894 1.00 66.81 291 ALA C N 1
ATOM 7403 C CA . ALA C 1 289 ? -52.106 45.377 -40.442 1.00 70.56 291 ALA C CA 1
ATOM 7404 C C . ALA C 1 289 ? -51.529 43.980 -40.304 1.00 74.13 291 ALA C C 1
ATOM 7405 O O . ALA C 1 289 ? -51.791 43.287 -39.309 1.00 62.24 291 ALA C O 1
ATOM 7407 N N . GLY C 1 290 ? -50.734 43.552 -41.289 1.00 79.74 292 GLY C N 1
ATOM 7408 C CA . GLY C 1 290 ? -50.145 42.224 -41.222 1.00 70.31 292 GLY C CA 1
ATOM 7409 C C . GLY C 1 290 ? -49.216 42.079 -40.034 1.00 78.98 292 GLY C C 1
ATOM 7410 O O . GLY C 1 290 ? -49.212 41.043 -39.364 1.00 85.54 292 GLY C O 1
ATOM 7411 N N . GLN C 1 291 ? -48.432 43.125 -39.744 1.00 57.21 293 GLN C N 1
ATOM 7412 C CA . GLN C 1 291 ? -47.595 43.111 -38.549 1.00 68.68 293 GLN C CA 1
ATOM 7413 C C . GLN C 1 291 ? -48.456 42.937 -37.302 1.00 61.42 293 GLN C C 1
ATOM 7414 O O . GLN C 1 291 ? -48.122 42.145 -36.415 1.00 64.14 293 GLN C O 1
ATOM 7420 N N . LEU C 1 292 ? -49.581 43.669 -37.225 1.00 53.90 294 LEU C N 1
ATOM 7421 C CA . LEU C 1 292 ? -50.490 43.495 -36.098 1.00 50.00 294 LEU C CA 1
ATOM 7422 C C . LEU C 1 292 ? -51.020 42.073 -36.025 1.00 68.68 294 LEU C C 1
ATOM 7423 O O . LEU C 1 292 ? -51.127 41.503 -34.932 1.00 69.71 294 LEU C O 1
ATOM 7428 N N . GLU C 1 293 ? -51.301 41.458 -37.176 1.00 57.06 295 GLU C N 1
ATOM 7429 C CA . GLU C 1 293 ? -51.817 40.098 -37.137 1.00 61.32 295 GLU C CA 1
ATOM 7430 C C . GLU C 1 293 ? -50.756 39.142 -36.614 1.00 59.20 295 GLU C C 1
ATOM 7431 O O . GLU C 1 293 ? -51.044 38.303 -35.752 1.00 57.18 295 GLU C O 1
ATOM 7437 N N . LYS C 1 294 ? -49.519 39.273 -37.090 1.00 60.12 296 LYS C N 1
ATOM 7438 C CA . LYS C 1 294 ? -48.493 38.362 -36.609 1.00 57.55 296 LYS C CA 1
ATOM 7439 C C . LYS C 1 294 ? -48.233 38.553 -35.128 1.00 62.89 296 LYS C C 1
ATOM 7440 O O . LYS C 1 294 ? -48.018 37.574 -34.411 1.00 65.25 296 LYS C O 1
ATOM 7446 N N . ILE C 1 295 ? -48.276 39.804 -34.647 1.00 54.82 297 ILE C N 1
ATOM 7447 C CA . ILE C 1 295 ? -48.105 40.062 -33.217 1.00 53.12 297 ILE C CA 1
ATOM 7448 C C . ILE C 1 295 ? -49.238 39.435 -32.415 1.00 54.39 297 ILE C C 1
ATOM 7449 O O . ILE C 1 295 ? -49.016 38.809 -31.365 1.00 59.49 297 ILE C O 1
ATOM 7454 N N . GLU C 1 296 ? -50.475 39.612 -32.881 1.00 54.38 298 GLU C N 1
ATOM 7455 C CA . GLU C 1 296 ? -51.605 39.016 -32.184 1.00 55.29 298 GLU C CA 1
ATOM 7456 C C . GLU C 1 296 ? -51.425 37.508 -32.073 1.00 65.35 298 GLU C C 1
ATOM 7457 O O . GLU C 1 296 ? -51.592 36.920 -30.991 1.00 69.19 298 GLU C O 1
ATOM 7463 N N . ASP C 1 297 ? -51.075 36.869 -33.189 1.00 65.43 299 ASP C N 1
ATOM 7464 C CA . ASP C 1 297 ? -50.887 35.421 -33.195 1.00 73.38 299 ASP C CA 1
ATOM 7465 C C . ASP C 1 297 ? -49.777 34.998 -32.233 1.00 78.75 299 ASP C C 1
ATOM 7466 O O . ASP C 1 297 ? -49.947 34.061 -31.443 1.00 82.05 299 ASP C O 1
ATOM 7471 N N . SER C 1 298 ? -48.631 35.681 -32.279 1.00 77.82 300 SER C N 1
ATOM 7472 C CA . SER C 1 298 ? -47.537 35.334 -31.376 1.00 76.18 300 SER C CA 1
ATOM 7473 C C . SER C 1 298 ? -47.962 35.452 -29.918 1.00 76.24 300 SER C C 1
ATOM 7474 O O . SER C 1 298 ? -47.699 34.554 -29.112 1.00 83.52 300 SER C O 1
ATOM 7477 N N . LEU C 1 299 ? -48.640 36.550 -29.562 1.00 73.56 301 LEU C N 1
ATOM 7478 C CA . LEU C 1 299 ? -49.072 36.715 -28.179 1.00 66.91 301 LEU C CA 1
ATOM 7479 C C . LEU C 1 299 ? -49.984 35.588 -27.757 1.00 68.68 301 LEU C C 1
ATOM 7480 O O . LEU C 1 299 ? -49.841 35.039 -26.657 1.00 66.60 301 LEU C O 1
ATOM 7485 N N . LYS C 1 300 ? -50.951 35.248 -28.606 1.00 75.34 302 LYS C N 1
ATOM 7486 C CA . LYS C 1 300 ? -51.873 34.188 -28.232 1.00 82.15 302 LYS C CA 1
ATOM 7487 C C . LYS C 1 300 ? -51.137 32.868 -28.051 1.00 81.23 302 LYS C C 1
ATOM 7488 O O . LYS C 1 300 ? -51.396 32.139 -27.086 1.00 79.78 302 LYS C O 1
ATOM 7494 N N . GLU C 1 301 ? -50.180 32.567 -28.935 1.00 84.85 303 GLU C N 1
ATOM 7495 C CA . GLU C 1 301 ? -49.394 31.339 -28.773 1.00 89.49 303 GLU C CA 1
ATOM 7496 C C . GLU C 1 301 ? -48.625 31.355 -27.459 1.00 85.44 303 GLU C C 1
ATOM 7497 O O . GLU C 1 301 ? -48.568 30.347 -26.755 1.00 79.95 303 GLU C O 1
ATOM 7503 N N . ILE C 1 302 ? -48.025 32.494 -27.112 1.00 80.28 304 ILE C N 1
ATOM 7504 C CA . ILE C 1 302 ? -47.276 32.579 -25.863 1.00 76.43 304 ILE C CA 1
ATOM 7505 C C . ILE C 1 302 ? -48.193 32.339 -24.677 1.00 81.98 304 ILE C C 1
ATOM 7506 O O . ILE C 1 302 ? -47.852 31.607 -23.741 1.00 88.18 304 ILE C O 1
ATOM 7511 N N . LYS C 1 303 ? -49.380 32.936 -24.705 1.00 81.07 305 LYS C N 1
ATOM 7512 C CA . LYS C 1 303 ? -50.257 32.863 -23.550 1.00 90.94 305 LYS C CA 1
ATOM 7513 C C . LYS C 1 303 ? -51.003 31.540 -23.468 1.00 100.72 305 LYS C C 1
ATOM 7514 O O . LYS C 1 303 ? -51.510 31.196 -22.397 1.00 91.17 305 LYS C O 1
ATOM 7520 N N . GLU C 1 304 ? -51.068 30.784 -24.560 1.00 117.25 306 GLU C N 1
ATOM 7521 C CA . GLU C 1 304 ? -51.644 29.443 -24.507 1.00 133.80 306 GLU C CA 1
ATOM 7522 C C . GLU C 1 304 ? -50.567 28.471 -24.027 1.00 139.81 306 GLU C C 1
ATOM 7523 O O . GLU C 1 304 ? -50.022 27.657 -24.778 1.00 138.20 306 GLU C O 1
ATOM 7529 N N . ASN C 1 305 ? -50.263 28.593 -22.733 1.00 146.07 307 ASN C N 1
ATOM 7530 C CA . ASN C 1 305 ? -49.322 27.732 -22.016 1.00 149.11 307 ASN C CA 1
ATOM 7531 C C . ASN C 1 305 ? -49.792 27.515 -20.575 1.00 144.81 307 ASN C C 1
ATOM 7532 O O . ASN C 1 305 ? -50.429 26.508 -20.257 1.00 141.05 307 ASN C O 1
ATOM 7545 N N . GLU D 1 6 ? -92.627 97.675 -85.393 1.00 202.36 8 GLU D N 1
ATOM 7546 C CA . GLU D 1 6 ? -91.188 97.900 -85.251 1.00 163.28 8 GLU D CA 1
ATOM 7547 C C . GLU D 1 6 ? -90.157 96.777 -85.109 1.00 142.18 8 GLU D C 1
ATOM 7548 O O . GLU D 1 6 ? -88.964 97.080 -85.125 1.00 132.68 8 GLU D O 1
ATOM 7554 N N . TYR D 1 7 ? -90.532 95.510 -84.970 1.00 134.25 9 TYR D N 1
ATOM 7555 C CA . TYR D 1 7 ? -89.434 94.569 -84.828 1.00 122.96 9 TYR D CA 1
ATOM 7556 C C . TYR D 1 7 ? -88.590 94.529 -86.093 1.00 128.93 9 TYR D C 1
ATOM 7557 O O . TYR D 1 7 ? -87.893 93.539 -86.336 1.00 130.34 9 TYR D O 1
ATOM 7566 N N . ARG D 1 8 ? -88.656 95.596 -86.900 1.00 133.09 10 ARG D N 1
ATOM 7567 C CA . ARG D 1 8 ? -87.924 95.652 -88.164 1.00 135.03 10 ARG D CA 1
ATOM 7568 C C . ARG D 1 8 ? -86.419 95.433 -88.043 1.00 126.06 10 ARG D C 1
ATOM 7569 O O . ARG D 1 8 ? -85.856 94.817 -88.962 1.00 128.42 10 ARG D O 1
ATOM 7577 N N . PRO D 1 9 ? -85.696 95.970 -87.046 1.00 116.83 11 PRO D N 1
ATOM 7578 C CA . PRO D 1 9 ? -84.273 95.594 -86.926 1.00 110.97 11 PRO D CA 1
ATOM 7579 C C . PRO D 1 9 ? -84.049 94.095 -86.941 1.00 102.13 11 PRO D C 1
ATOM 7580 O O . PRO D 1 9 ? -83.241 93.600 -87.731 1.00 99.19 11 PRO D O 1
ATOM 7584 N N . LEU D 1 10 ? -84.776 93.359 -86.101 1.00 93.15 12 LEU D N 1
ATOM 7585 C CA . LEU D 1 10 ? -84.599 91.913 -86.013 1.00 93.83 12 LEU D CA 1
ATOM 7586 C C . LEU D 1 10 ? -84.906 91.229 -87.341 1.00 89.23 12 LEU D C 1
ATOM 7587 O O . LEU D 1 10 ? -84.148 90.366 -87.801 1.00 90.01 12 LEU D O 1
ATOM 7592 N N . GLY D 1 11 ? -86.038 91.573 -87.952 1.00 82.32 13 GLY D N 1
ATOM 7593 C CA . GLY D 1 11 ? -86.409 90.936 -89.206 1.00 87.07 13 GLY D CA 1
ATOM 7594 C C . GLY D 1 11 ? -85.440 91.273 -90.319 1.00 87.13 13 GLY D C 1
ATOM 7595 O O . GLY D 1 11 ? -85.089 90.417 -91.135 1.00 94.52 13 GLY D O 1
ATOM 7596 N N . GLU D 1 12 ? -85.006 92.531 -90.363 1.00 79.49 14 GLU D N 1
ATOM 7597 C CA . GLU D 1 12 ? -84.054 92.990 -91.363 1.00 79.02 14 GLU D CA 1
ATOM 7598 C C . GLU D 1 12 ? -82.727 92.262 -91.209 1.00 79.28 14 GLU D C 1
ATOM 7599 O O . GLU D 1 12 ? -82.137 91.807 -92.192 1.00 81.42 14 GLU D O 1
ATOM 7605 N N . GLU D 1 13 ? -82.286 92.076 -89.965 1.00 77.20 15 GLU D N 1
ATOM 7606 C CA . GLU D 1 13 ? -81.034 91.381 -89.700 1.00 73.57 15 GLU D CA 1
ATOM 7607 C C . GLU D 1 13 ? -81.139 89.906 -90.051 1.00 69.25 15 GLU D C 1
ATOM 7608 O O . GLU D 1 13 ? -80.214 89.339 -90.644 1.00 65.29 15 GLU D O 1
ATOM 7614 N N . ILE D 1 14 ? -82.263 89.273 -89.707 1.00 64.83 16 ILE D N 1
ATOM 7615 C CA . ILE D 1 14 ? -82.476 87.876 -90.078 1.00 72.34 16 ILE D CA 1
ATOM 7616 C C . ILE D 1 14 ? -82.528 87.728 -91.593 1.00 73.98 16 ILE D C 1
ATOM 7617 O O . ILE D 1 14 ? -82.047 86.730 -92.142 1.00 74.72 16 ILE D O 1
ATOM 7622 N N . GLU D 1 15 ? -83.122 88.713 -92.284 1.00 72.00 17 GLU D N 1
ATOM 7623 C CA . GLU D 1 15 ? -83.110 88.756 -93.748 1.00 72.49 17 GLU D CA 1
ATOM 7624 C C . GLU D 1 15 ? -81.688 88.804 -94.271 1.00 68.95 17 GLU D C 1
ATOM 7625 O O . GLU D 1 15 ? -81.296 88.018 -95.144 1.00 78.75 17 GLU D O 1
ATOM 7631 N N . ARG D 1 16 ? -80.908 89.753 -93.758 1.00 65.64 18 ARG D N 1
ATOM 7632 C CA . ARG D 1 16 ? -79.503 89.887 -94.125 1.00 71.31 18 ARG D CA 1
ATOM 7633 C C . ARG D 1 16 ? -78.749 88.556 -93.970 1.00 64.37 18 ARG D C 1
ATOM 7634 O O . ARG D 1 16 ? -78.006 88.150 -94.875 1.00 70.26 18 ARG D O 1
ATOM 7642 N N . ILE D 1 17 ? -78.969 87.840 -92.858 1.00 55.12 19 ILE D N 1
ATOM 7643 C CA . ILE D 1 17 ? -78.286 86.559 -92.661 1.00 60.45 19 ILE D CA 1
ATOM 7644 C C . ILE D 1 17 ? -78.792 85.521 -93.658 1.00 63.78 19 ILE D C 1
ATOM 7645 O O . ILE D 1 17 ? -78.003 84.801 -94.280 1.00 55.16 19 ILE D O 1
ATOM 7650 N N . ARG D 1 18 ? -80.117 85.381 -93.765 1.00 61.54 20 ARG D N 1
ATOM 7651 C CA . ARG D 1 18 ? -80.697 84.367 -94.637 1.00 60.16 20 ARG D CA 1
ATOM 7652 C C . ARG D 1 18 ? -80.179 84.505 -96.059 1.00 59.26 20 ARG D C 1
ATOM 7653 O O . ARG D 1 18 ? -79.722 83.534 -96.667 1.00 61.30 20 ARG D O 1
ATOM 7661 N N . LYS D 1 19 ? -80.217 85.726 -96.589 1.00 64.17 21 LYS D N 1
ATOM 7662 C CA . LYS D 1 19 ? -79.799 85.963 -97.964 1.00 67.58 21 LYS D CA 1
ATOM 7663 C C . LYS D 1 19 ? -78.294 85.795 -98.106 1.00 69.29 21 LYS D C 1
ATOM 7664 O O . LYS D 1 19 ? -77.818 85.135 -99.044 1.00 63.91 21 LYS D O 1
ATOM 7670 N N . GLY D 1 20 ? -77.528 86.348 -97.162 1.00 60.98 22 GLY D N 1
ATOM 7671 C CA . GLY D 1 20 ? -76.087 86.148 -97.199 1.00 58.12 22 GLY D CA 1
ATOM 7672 C C . GLY D 1 20 ? -75.667 84.685 -97.133 1.00 54.35 22 GLY D C 1
ATOM 7673 O O . GLY D 1 20 ? -74.586 84.321 -97.611 1.00 63.95 22 GLY D O 1
ATOM 7674 N N . LYS D 1 21 ? -76.507 83.823 -96.561 1.00 59.40 23 LYS D N 1
ATOM 7675 C CA . LYS D 1 21 ? -76.159 82.416 -96.429 1.00 63.71 23 LYS D CA 1
ATOM 7676 C C . LYS D 1 21 ? -76.823 81.549 -97.476 1.00 68.61 23 LYS D C 1
ATOM 7677 O O . LYS D 1 21 ? -76.701 80.319 -97.408 1.00 62.51 23 LYS D O 1
ATOM 7683 N N . ASN D 1 22 ? -77.518 82.162 -98.442 1.00 67.35 24 ASN D N 1
ATOM 7684 C CA . ASN D 1 22 ? -78.099 81.447 -99.578 1.00 72.32 24 ASN D CA 1
ATOM 7685 C C . ASN D 1 22 ? -79.156 80.435 -99.137 1.00 71.40 24 ASN D C 1
ATOM 7686 O O . ASN D 1 22 ? -79.167 79.285 -99.590 1.00 75.59 24 ASN D O 1
ATOM 7691 N N . ILE D 1 23 ? -80.048 80.866 -98.246 1.00 59.00 25 ILE D N 1
ATOM 7692 C CA . ILE D 1 23 ? -81.119 80.010 -97.743 1.00 66.97 25 ILE D CA 1
ATOM 7693 C C . ILE D 1 23 ? -82.428 80.458 -98.391 1.00 68.01 25 ILE D C 1
ATOM 7694 O O . ILE D 1 23 ? -82.944 81.532 -98.054 1.00 79.49 25 ILE D O 1
ATOM 7699 N N . PRO D 1 24 ? -83.008 79.677 -99.304 1.00 74.71 26 PRO D N 1
ATOM 7700 C CA . PRO D 1 24 ? -84.276 80.076 -99.926 1.00 73.46 26 PRO D CA 1
ATOM 7701 C C . PRO D 1 24 ? -85.450 79.856 -98.984 1.00 80.02 26 PRO D C 1
ATOM 7702 O O . PRO D 1 24 ? -85.430 78.986 -98.110 1.00 75.78 26 PRO D O 1
ATOM 7706 N N . LEU D 1 25 ? -86.466 80.706 -99.153 1.00 81.84 27 LEU D N 1
ATOM 7707 C CA . LEU D 1 25 ? -87.641 80.692 -98.289 1.00 82.28 27 LEU D CA 1
ATOM 7708 C C . LEU D 1 25 ? -88.273 79.310 -98.134 1.00 86.87 27 LEU D C 1
ATOM 7709 O O . LEU D 1 25 ? -88.858 79.017 -97.080 1.00 89.76 27 LEU D O 1
ATOM 7714 N N . ARG D 1 26 ? -88.156 78.439 -99.145 1.00 82.22 28 ARG D N 1
ATOM 7715 C CA . ARG D 1 26 ? -88.778 77.116 -99.040 1.00 83.23 28 ARG D CA 1
ATOM 7716 C C . ARG D 1 26 ? -88.278 76.342 -97.824 1.00 79.12 28 ARG D C 1
ATOM 7717 O O . ARG D 1 26 ? -89.033 75.557 -97.231 1.00 83.79 28 ARG D O 1
ATOM 7725 N N . VAL D 1 27 ? -87.036 76.584 -97.403 1.00 71.77 29 VAL D N 1
ATOM 7726 C CA . VAL D 1 27 ? -86.487 75.864 -96.257 1.00 69.61 29 VAL D CA 1
ATOM 7727 C C . VAL D 1 27 ? -87.308 76.148 -95.007 1.00 74.72 29 VAL D C 1
ATOM 7728 O O . VAL D 1 27 ? -87.591 75.243 -94.209 1.00 78.86 29 VAL D O 1
ATOM 7732 N N . PHE D 1 28 ? -87.795 77.380 -94.870 1.00 79.87 30 PHE D N 1
ATOM 7733 C CA . PHE D 1 28 ? -88.666 77.698 -93.744 1.00 85.88 30 PHE D CA 1
ATOM 7734 C C . PHE D 1 28 ? -89.927 76.837 -93.779 1.00 90.37 30 PHE D C 1
ATOM 7735 O O . PHE D 1 28 ? -90.326 76.250 -92.763 1.00 97.27 30 PHE D O 1
ATOM 7743 N N . ASP D 1 29 ? -90.546 76.711 -94.955 1.00 81.21 31 ASP D N 1
ATOM 7744 C CA . ASP D 1 29 ? -91.738 75.880 -95.028 1.00 85.24 31 ASP D CA 1
ATOM 7745 C C . ASP D 1 29 ? -91.394 74.414 -94.797 1.00 83.55 31 ASP D C 1
ATOM 7746 O O . ASP D 1 29 ? -92.162 73.702 -94.149 1.00 82.37 31 ASP D O 1
ATOM 7751 N N . GLU D 1 30 ? -90.220 73.961 -95.239 1.00 87.55 32 GLU D N 1
ATOM 7752 C CA . GLU D 1 30 ? -89.855 72.578 -94.951 1.00 90.53 32 GLU D CA 1
ATOM 7753 C C . GLU D 1 30 ? -89.691 72.305 -93.463 1.00 91.00 32 GLU D C 1
ATOM 7754 O O . GLU D 1 30 ? -89.656 71.132 -93.064 1.00 89.91 32 GLU D O 1
ATOM 7760 N N . ASN D 1 31 ? -89.607 73.351 -92.638 1.00 87.38 33 ASN D N 1
ATOM 7761 C CA . ASN D 1 31 ? -89.361 73.224 -91.205 1.00 86.82 33 ASN D CA 1
ATOM 7762 C C . ASN D 1 31 ? -90.579 73.577 -90.372 1.00 87.38 33 ASN D C 1
ATOM 7763 O O . ASN D 1 31 ? -90.463 73.695 -89.146 1.00 82.88 33 ASN D O 1
ATOM 7768 N N . GLY D 1 32 ? -91.703 73.867 -91.011 1.00 86.58 34 GLY D N 1
ATOM 7769 C CA . GLY D 1 32 ? -92.942 74.076 -90.311 1.00 90.25 34 GLY D CA 1
ATOM 7770 C C . GLY D 1 32 ? -93.277 75.526 -90.113 1.00 90.51 34 GLY D C 1
ATOM 7771 O O . GLY D 1 32 ? -94.169 75.836 -89.319 1.00 96.83 34 GLY D O 1
ATOM 7772 N N . VAL D 1 33 ? -92.594 76.425 -90.810 1.00 78.23 35 VAL D N 1
ATOM 7773 C CA . VAL D 1 33 ? -92.709 77.852 -90.559 1.00 79.53 35 VAL D CA 1
ATOM 7774 C C . VAL D 1 33 ? -93.160 78.518 -91.848 1.00 80.46 35 VAL D C 1
ATOM 7775 O O . VAL D 1 33 ? -92.549 78.315 -92.907 1.00 79.28 35 VAL D O 1
ATOM 7779 N N . SER D 1 34 ? -94.220 79.318 -91.750 1.00 83.03 36 SER D N 1
ATOM 7780 C CA . SER D 1 34 ? -94.806 79.976 -92.914 1.00 85.07 36 SER D CA 1
ATOM 7781 C C . SER D 1 34 ? -93.857 81.040 -93.449 1.00 86.89 36 SER D C 1
ATOM 7782 O O . SER D 1 34 ? -93.647 82.080 -92.813 1.00 82.64 36 SER D O 1
ATOM 7785 N N . SER D 1 35 ? -93.272 80.774 -94.616 1.00 85.72 37 SER D N 1
ATOM 7786 C CA . SER D 1 35 ? -92.474 81.790 -95.282 1.00 85.13 37 SER D CA 1
ATOM 7787 C C . SER D 1 35 ? -93.265 83.080 -95.459 1.00 85.40 37 SER D C 1
ATOM 7788 O O . SER D 1 35 ? -92.688 84.172 -95.431 1.00 77.71 37 SER D O 1
ATOM 7791 N N . ARG D 1 36 ? -94.582 82.974 -95.649 1.00 92.25 38 ARG D N 1
ATOM 7792 C CA . ARG D 1 36 ? -95.406 84.170 -95.789 1.00 106.56 38 ARG D CA 1
ATOM 7793 C C . ARG D 1 36 ? -95.436 84.965 -94.491 1.00 104.59 38 ARG D C 1
ATOM 7794 O O . ARG D 1 36 ? -95.123 86.161 -94.477 1.00 101.38 38 ARG D O 1
ATOM 7802 N N . SER D 1 37 ? -95.821 84.315 -93.388 1.00 100.84 39 SER D N 1
ATOM 7803 C CA . SER D 1 37 ? -95.824 84.980 -92.088 1.00 101.11 39 SER D CA 1
ATOM 7804 C C . SER D 1 37 ? -94.449 85.529 -91.756 1.00 100.00 39 SER D C 1
ATOM 7805 O O . SER D 1 37 ? -94.327 86.598 -91.148 1.00 115.30 39 SER D O 1
ATOM 7808 N N . TYR D 1 38 ? -93.401 84.791 -92.101 1.00 86.58 40 TYR D N 1
ATOM 7809 C CA . TYR D 1 38 ? -92.059 85.314 -91.894 1.00 86.99 40 TYR D CA 1
ATOM 7810 C C . TYR D 1 38 ? -91.840 86.594 -92.690 1.00 91.91 40 TYR D C 1
ATOM 7811 O O . TYR D 1 38 ? -91.257 87.558 -92.178 1.00 93.06 40 TYR D O 1
ATOM 7820 N N . GLN D 1 39 ? -92.264 86.608 -93.960 1.00 86.99 41 GLN D N 1
ATOM 7821 C CA . GLN D 1 39 ? -92.057 87.794 -94.783 1.00 92.88 41 GLN D CA 1
ATOM 7822 C C . GLN D 1 39 ? -92.836 88.971 -94.224 1.00 99.45 41 GLN D C 1
ATOM 7823 O O . GLN D 1 39 ? -92.276 90.054 -94.030 1.00 98.76 41 GLN D O 1
ATOM 7829 N N . ARG D 1 40 ? -94.114 88.753 -93.892 1.00 104.98 42 ARG D N 1
ATOM 7830 C CA . ARG D 1 40 ? -94.914 89.784 -93.237 1.00 118.80 42 ARG D CA 1
ATOM 7831 C C . ARG D 1 40 ? -94.243 90.265 -91.960 1.00 121.26 42 ARG D C 1
ATOM 7832 O O . ARG D 1 40 ? -94.362 91.438 -91.595 1.00 128.87 42 ARG D O 1
ATOM 7840 N N . PHE D 1 41 ? -93.537 89.371 -91.273 1.00 120.95 43 PHE D N 1
ATOM 7841 C CA . PHE D 1 41 ? -92.812 89.748 -90.067 1.00 127.09 43 PHE D CA 1
ATOM 7842 C C . PHE D 1 41 ? -91.619 90.640 -90.384 1.00 130.38 43 PHE D C 1
ATOM 7843 O O . PHE D 1 41 ? -91.327 91.579 -89.633 1.00 133.60 43 PHE D O 1
ATOM 7851 N N . VAL D 1 42 ? -90.895 90.348 -91.468 1.00 124.95 44 VAL D N 1
ATOM 7852 C CA . VAL D 1 42 ? -89.760 91.188 -91.845 1.00 110.85 44 VAL D CA 1
ATOM 7853 C C . VAL D 1 42 ? -90.203 92.628 -92.071 1.00 110.48 44 VAL D C 1
ATOM 7854 O O . VAL D 1 42 ? -89.542 93.569 -91.618 1.00 114.82 44 VAL D O 1
ATOM 7858 N N . GLN D 1 43 ? -91.334 92.821 -92.754 1.00 109.50 45 GLN D N 1
ATOM 7859 C CA . GLN D 1 43 ? -91.835 94.148 -93.107 1.00 120.12 45 GLN D CA 1
ATOM 7860 C C . GLN D 1 43 ? -92.358 94.907 -91.890 1.00 134.71 45 GLN D C 1
ATOM 7861 O O . GLN D 1 43 ? -91.614 95.161 -90.937 1.00 131.33 45 GLN D O 1
ATOM 7867 N N . GLY D 1 44 ? -93.638 95.284 -91.924 1.00 146.90 46 GLY D N 1
ATOM 7868 C CA . GLY D 1 44 ? -94.293 95.928 -90.799 1.00 155.12 46 GLY D CA 1
ATOM 7869 C C . GLY D 1 44 ? -95.675 95.360 -90.533 1.00 156.20 46 GLY D C 1
ATOM 7870 O O . GLY D 1 44 ? -96.559 96.060 -90.028 1.00 157.76 46 GLY D O 1
ATOM 7871 N N . ASN D 1 45 ? -95.861 94.076 -90.855 1.00 154.98 47 ASN D N 1
ATOM 7872 C CA . ASN D 1 45 ? -97.165 93.421 -90.817 1.00 156.04 47 ASN D CA 1
ATOM 7873 C C . ASN D 1 45 ? -97.360 92.542 -89.577 1.00 163.12 47 ASN D C 1
ATOM 7874 O O . ASN D 1 45 ? -97.324 93.037 -88.443 1.00 163.01 47 ASN D O 1
ATOM 7879 N N . SER D 1 46 ? -97.546 91.234 -89.783 1.00 164.06 48 SER D N 1
ATOM 7880 C CA . SER D 1 46 ? -98.123 90.351 -88.777 1.00 161.29 48 SER D CA 1
ATOM 7881 C C . SER D 1 46 ? -97.078 89.821 -87.787 1.00 145.58 48 SER D C 1
ATOM 7882 O O . SER D 1 46 ? -95.881 90.120 -87.864 1.00 148.31 48 SER D O 1
ATOM 7885 N N . GLU D 1 47 ? -97.545 89.004 -86.845 1.00 132.37 49 GLU D N 1
ATOM 7886 C CA . GLU D 1 47 ? -96.818 88.714 -85.617 1.00 125.67 49 GLU D CA 1
ATOM 7887 C C . GLU D 1 47 ? -96.342 87.271 -85.597 1.00 120.61 49 GLU D C 1
ATOM 7888 O O . GLU D 1 47 ? -97.154 86.340 -85.608 1.00 120.68 49 GLU D O 1
ATOM 7894 N N . LEU D 1 48 ? -95.027 87.105 -85.524 1.00 113.72 50 LEU D N 1
ATOM 7895 C CA . LEU D 1 48 ? -94.370 85.809 -85.443 1.00 100.67 50 LEU D CA 1
ATOM 7896 C C . LEU D 1 48 ? -94.365 85.287 -84.009 1.00 91.02 50 LEU D C 1
ATOM 7897 O O . LEU D 1 48 ? -94.368 86.061 -83.050 1.00 92.79 50 LEU D O 1
ATOM 7902 N N . ARG D 1 49 ? -94.397 83.966 -83.863 1.00 81.36 51 ARG D N 1
ATOM 7903 C CA . ARG D 1 49 ? -94.325 83.385 -82.532 1.00 83.74 51 ARG D CA 1
ATOM 7904 C C . ARG D 1 49 ? -92.884 83.004 -82.204 1.00 90.46 51 ARG D C 1
ATOM 7905 O O . ARG D 1 49 ? -92.087 82.679 -83.091 1.00 87.00 51 ARG D O 1
ATOM 7913 N N . ILE D 1 50 ? -92.558 83.061 -80.906 1.00 91.39 52 ILE D N 1
ATOM 7914 C CA . ILE D 1 50 ? -91.190 82.806 -80.453 1.00 82.97 52 ILE D CA 1
ATOM 7915 C C . ILE D 1 50 ? -90.713 81.447 -80.918 1.00 75.91 52 ILE D C 1
ATOM 7916 O O . ILE D 1 50 ? -89.546 81.277 -81.271 1.00 77.09 52 ILE D O 1
ATOM 7921 N N . SER D 1 51 ? -91.597 80.453 -80.924 1.00 74.78 53 SER D N 1
ATOM 7922 C CA . SER D 1 51 ? -91.171 79.127 -81.359 1.00 77.01 53 SER D CA 1
ATOM 7923 C C . SER D 1 51 ? -90.804 79.117 -82.842 1.00 73.25 53 SER D C 1
ATOM 7924 O O . SER D 1 51 ? -89.844 78.441 -83.238 1.00 81.19 53 SER D O 1
ATOM 7927 N N . ASP D 1 52 ? -91.524 79.899 -83.656 1.00 75.31 54 ASP D N 1
ATOM 7928 C CA . ASP D 1 52 ? -91.158 80.079 -85.059 1.00 78.99 54 ASP D CA 1
ATOM 7929 C C . ASP D 1 52 ? -89.775 80.706 -85.177 1.00 68.49 54 ASP D C 1
ATOM 7930 O O . ASP D 1 52 ? -88.904 80.199 -85.890 1.00 67.97 54 ASP D O 1
ATOM 7935 N N . LEU D 1 53 ? -89.569 81.826 -84.482 1.00 63.59 55 LEU D N 1
ATOM 7936 C CA . LEU D 1 53 ? -88.280 82.500 -84.481 1.00 66.03 55 LEU D CA 1
ATOM 7937 C C . LEU D 1 53 ? -87.165 81.551 -84.065 1.00 71.44 55 LEU D C 1
ATOM 7938 O O . LEU D 1 53 ? -86.084 81.552 -84.665 1.00 71.27 55 LEU D O 1
ATOM 7943 N N . ALA D 1 54 ? -87.414 80.709 -83.058 1.00 59.50 56 ALA D N 1
ATOM 7944 C CA . ALA D 1 54 ? -86.370 79.793 -82.613 1.00 66.78 56 ALA D CA 1
ATOM 7945 C C . ALA D 1 54 ? -86.024 78.798 -83.705 1.00 71.07 56 ALA D C 1
ATOM 7946 O O . ALA D 1 54 ? -84.837 78.529 -83.965 1.00 73.58 56 ALA D O 1
ATOM 7948 N N . ILE D 1 55 ? -87.051 78.298 -84.407 1.00 60.95 57 ILE D N 1
ATOM 7949 C CA . ILE D 1 55 ? -86.782 77.414 -85.540 1.00 64.50 57 ILE D CA 1
ATOM 7950 C C . ILE D 1 55 ? -85.956 78.150 -86.586 1.00 73.07 57 ILE D C 1
ATOM 7951 O O . ILE D 1 55 ? -85.037 77.585 -87.192 1.00 72.41 57 ILE D O 1
ATOM 7956 N N . ILE D 1 56 ? -86.232 79.436 -86.775 1.00 68.08 58 ILE D N 1
ATOM 7957 C CA . ILE D 1 56 ? -85.506 80.198 -87.776 1.00 66.56 58 ILE D CA 1
ATOM 7958 C C . ILE D 1 56 ? -84.040 80.384 -87.371 1.00 70.41 58 ILE D C 1
ATOM 7959 O O . ILE D 1 56 ? -83.139 80.253 -88.209 1.00 60.04 58 ILE D O 1
ATOM 7964 N N . VAL D 1 57 ? -83.760 80.680 -86.093 1.00 62.80 59 VAL D N 1
ATOM 7965 C CA . VAL D 1 57 ? -82.361 80.887 -85.760 1.00 61.95 59 VAL D CA 1
ATOM 7966 C C . VAL D 1 57 ? -81.616 79.571 -85.836 1.00 56.17 59 VAL D C 1
ATOM 7967 O O . VAL D 1 57 ? -80.409 79.556 -86.093 1.00 68.58 59 VAL D O 1
ATOM 7971 N N . GLU D 1 58 ? -82.298 78.448 -85.628 1.00 49.51 60 GLU D N 1
ATOM 7972 C CA . GLU D 1 58 ? -81.605 77.182 -85.828 1.00 61.80 60 GLU D CA 1
ATOM 7973 C C . GLU D 1 58 ? -81.356 76.927 -87.316 1.00 66.12 60 GLU D C 1
ATOM 7974 O O . GLU D 1 58 ? -80.286 76.435 -87.697 1.00 61.77 60 GLU D O 1
ATOM 7980 N N . ILE D 1 59 ? -82.334 77.255 -88.170 1.00 64.08 61 ILE D N 1
ATOM 7981 C CA . ILE D 1 59 ? -82.139 77.147 -89.619 1.00 60.78 61 ILE D CA 1
ATOM 7982 C C . ILE D 1 59 ? -80.917 77.946 -90.068 1.00 62.18 61 ILE D C 1
ATOM 7983 O O . ILE D 1 59 ? -80.068 77.446 -90.818 1.00 62.28 61 ILE D O 1
ATOM 7988 N N . LEU D 1 60 ? -80.817 79.200 -89.626 1.00 67.00 62 LE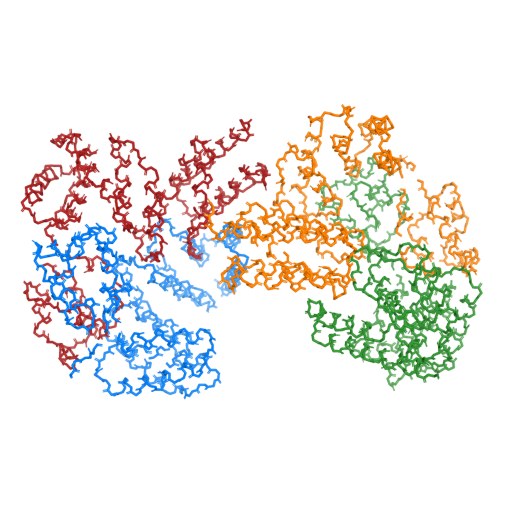U D N 1
ATOM 7989 C CA . LEU D 1 60 ? -79.766 80.118 -90.052 1.00 66.21 62 LEU D CA 1
ATOM 7990 C C . LEU D 1 60 ? -78.504 80.011 -89.192 1.00 69.20 62 LEU D C 1
ATOM 7991 O O . LEU D 1 60 ? -77.589 80.825 -89.345 1.00 65.77 62 LEU D O 1
ATOM 7996 N N . SER D 1 61 ? -78.464 79.059 -88.263 1.00 65.79 63 SER D N 1
ATOM 7997 C CA . SER D 1 61 ? -77.312 78.825 -87.382 1.00 66.93 63 SER D CA 1
ATOM 7998 C C . SER D 1 61 ? -76.875 80.105 -86.668 1.00 65.86 63 SER D C 1
ATOM 7999 O O . SER D 1 61 ? -75.689 80.420 -86.553 1.00 69.84 63 SER D O 1
ATOM 8002 N N . ILE D 1 62 ? -77.849 80.826 -86.146 1.00 66.26 64 ILE D N 1
ATOM 8003 C CA . ILE D 1 62 ? -77.613 82.074 -85.452 1.00 66.51 64 ILE D CA 1
ATOM 8004 C C . ILE D 1 62 ? -77.578 81.741 -83.978 1.00 66.78 64 ILE D C 1
ATOM 8005 O O . ILE D 1 62 ? -78.444 81.013 -83.477 1.00 67.04 64 ILE D O 1
ATOM 8010 N N . SER D 1 63 ? -76.589 82.241 -83.298 1.00 66.85 65 SER D N 1
ATOM 8011 C CA . SER D 1 63 ? -76.637 82.240 -81.850 1.00 76.88 65 SER D CA 1
ATOM 8012 C C . SER D 1 63 ? -77.554 83.369 -81.399 1.00 85.44 65 SER D C 1
ATOM 8013 O O . SER D 1 63 ? -77.462 84.476 -81.929 1.00 85.47 65 SER D O 1
ATOM 8016 N N . PRO D 1 64 ? -78.509 83.123 -80.511 1.00 103.36 66 PRO D N 1
ATOM 8017 C CA . PRO D 1 64 ? -79.466 84.202 -80.210 1.00 108.15 66 PRO D CA 1
ATOM 8018 C C . PRO D 1 64 ? -78.819 85.376 -79.499 1.00 92.28 66 PRO D C 1
ATOM 8019 O O . PRO D 1 64 ? -79.205 86.522 -79.764 1.00 82.64 66 PRO D O 1
ATOM 8031 N N . GLU D 1 66 ? -76.126 86.558 -80.254 1.00 102.12 68 GLU D N 1
ATOM 8032 C CA . GLU D 1 66 ? -75.510 87.286 -81.362 1.00 105.51 68 GLU D CA 1
ATOM 8033 C C . GLU D 1 66 ? -76.290 88.541 -81.703 1.00 114.80 68 GLU D C 1
ATOM 8034 O O . GLU D 1 66 ? -75.714 89.624 -81.857 1.00 111.88 68 GLU D O 1
ATOM 8048 N N . THR D 1 68 ? -77.989 91.702 -81.079 1.00 149.35 70 THR D N 1
ATOM 8049 C CA . THR D 1 68 ? -77.560 92.592 -80.021 1.00 152.44 70 THR D CA 1
ATOM 8050 C C . THR D 1 68 ? -78.638 93.643 -79.828 1.00 145.69 70 THR D C 1
ATOM 8051 O O . THR D 1 68 ? -79.670 93.357 -79.185 1.00 142.72 70 THR D O 1
ATOM 8055 N N . GLU D 1 69 ? -78.477 94.846 -80.370 1.00 141.96 71 GLU D N 1
ATOM 8056 C CA . GLU D 1 69 ? -79.505 95.866 -80.380 1.00 137.45 71 GLU D CA 1
ATOM 8057 C C . GLU D 1 69 ? -80.667 95.438 -81.271 1.00 134.52 71 GLU D C 1
ATOM 8058 O O . GLU D 1 69 ? -81.622 96.196 -81.475 1.00 141.73 71 GLU D O 1
ATOM 8064 N N . LYS D 1 70 ? -80.593 94.217 -81.807 1.00 124.69 72 LYS D N 1
ATOM 8065 C CA . LYS D 1 70 ? -81.667 93.667 -82.618 1.00 109.95 72 LYS D CA 1
ATOM 8066 C C . LYS D 1 70 ? -82.684 92.909 -81.778 1.00 109.83 72 LYS D C 1
ATOM 8067 O O . LYS D 1 70 ? -83.819 92.717 -82.224 1.00 106.95 72 LYS D O 1
ATOM 8073 N N . LEU D 1 71 ? -82.294 92.436 -80.593 1.00 111.57 73 LEU D N 1
ATOM 8074 C CA . LEU D 1 71 ? -83.269 91.818 -79.704 1.00 110.90 73 LEU D CA 1
ATOM 8075 C C . LEU D 1 71 ? -84.196 92.838 -79.041 1.00 105.49 73 LEU D C 1
ATOM 8076 O O . LEU D 1 71 ? -85.311 92.473 -78.658 1.00 105.06 73 LEU D O 1
ATOM 8081 N N . THR D 1 72 ? -83.775 94.100 -78.908 1.00 104.97 74 THR D N 1
ATOM 8082 C CA . THR D 1 72 ? -84.633 95.129 -78.304 1.00 108.99 74 THR D CA 1
ATOM 8083 C C . THR D 1 72 ? -85.737 95.574 -79.263 1.00 110.53 74 THR D C 1
ATOM 8084 O O . THR D 1 72 ? -85.447 95.913 -80.417 1.00 108.80 74 THR D O 1
ATOM 8088 N N . PRO D 1 73 ? -86.998 95.612 -78.824 1.00 112.17 75 PRO D N 1
ATOM 8089 C CA . PRO D 1 73 ? -88.086 96.042 -79.712 1.00 114.94 75 PRO D CA 1
ATOM 8090 C C . PRO D 1 73 ? -88.216 97.555 -79.782 1.00 113.63 75 PRO D C 1
ATOM 8091 O O . PRO D 1 73 ? -88.010 98.265 -78.797 1.00 104.62 75 PRO D O 1
ATOM 8103 N N . SER D 1 75 ? -90.377 100.185 -79.642 1.00 113.21 77 SER D N 1
ATOM 810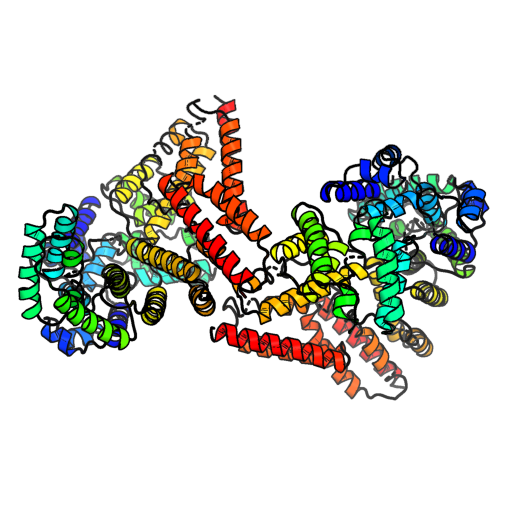4 C CA . SER D 1 75 ? -91.628 100.747 -79.161 1.00 106.66 77 SER D CA 1
ATOM 8105 C C . SER D 1 75 ? -91.549 102.275 -79.107 1.00 104.12 77 SER D C 1
ATOM 8106 O O . SER D 1 75 ? -90.489 102.875 -79.305 1.00 97.18 77 SER D O 1
ATOM 8109 N N . LYS D 1 76 ? -92.706 102.908 -78.866 1.00 106.66 78 LYS D N 1
ATOM 8110 C CA . LYS D 1 76 ? -92.740 104.356 -78.660 1.00 107.40 78 LYS D CA 1
ATOM 8111 C C . LYS D 1 76 ? -91.764 104.785 -77.572 1.00 103.87 78 LYS D C 1
ATOM 8112 O O . LYS D 1 76 ? -91.040 105.778 -77.728 1.00 102.91 78 LYS D O 1
ATOM 8118 N N . THR D 1 77 ? -91.726 104.043 -76.462 1.00 96.99 79 THR D N 1
ATOM 8119 C CA . THR D 1 77 ? -90.800 104.362 -75.379 1.00 92.65 79 THR D CA 1
ATOM 8120 C C . THR D 1 77 ? -89.346 104.239 -75.826 1.00 88.97 79 THR D C 1
ATOM 8121 O O . THR D 1 77 ? -88.536 105.145 -75.584 1.00 83.00 79 THR D O 1
ATOM 8125 N N . VAL D 1 78 ? -88.998 103.131 -76.495 1.00 77.32 80 VAL D N 1
ATOM 8126 C CA . VAL D 1 78 ? -87.609 102.923 -76.903 1.00 77.54 80 VAL D CA 1
ATOM 8127 C C . VAL D 1 78 ? -87.176 103.977 -77.914 1.00 79.67 80 VAL D C 1
ATOM 8128 O O . VAL D 1 78 ? -86.097 104.572 -77.791 1.00 76.05 80 VAL D O 1
ATOM 8132 N N . LEU D 1 79 ? -87.993 104.206 -78.942 1.00 90.36 81 LEU D N 1
ATOM 8133 C CA . LEU D 1 79 ? -87.650 105.225 -79.929 1.00 95.05 81 LEU D CA 1
ATOM 8134 C C . LEU D 1 79 ? -87.520 106.595 -79.283 1.00 92.13 81 LEU D C 1
ATOM 8135 O O . LEU D 1 79 ? -86.577 107.345 -79.578 1.00 86.70 81 LEU D O 1
ATOM 8140 N N . ALA D 1 80 ? -88.465 106.935 -78.399 1.00 92.88 82 ALA D N 1
ATOM 8141 C CA . ALA D 1 80 ? -88.417 108.210 -77.688 1.00 93.55 82 ALA D CA 1
ATOM 8142 C C . ALA D 1 80 ? -87.113 108.362 -76.913 1.00 94.45 82 ALA D C 1
ATOM 8143 O O . ALA D 1 80 ? -86.469 109.418 -76.967 1.00 92.73 82 ALA D O 1
ATOM 8145 N N . LYS D 1 81 ? -86.708 107.311 -76.181 1.00 90.93 83 LYS D N 1
ATOM 8146 C CA . LYS D 1 81 ? -85.482 107.377 -75.388 1.00 90.93 83 LYS D CA 1
ATOM 8147 C C . LYS D 1 81 ? -84.255 107.494 -76.283 1.00 90.35 83 LYS D C 1
ATOM 8148 O O . LYS D 1 81 ? -83.303 108.203 -75.943 1.00 84.77 83 LYS D O 1
ATOM 8154 N N . GLU D 1 82 ? -84.261 106.798 -77.427 1.00 94.92 84 GLU D N 1
ATOM 8155 C CA . GLU D 1 82 ? -83.181 106.917 -78.408 1.00 100.20 84 GLU D CA 1
ATOM 8156 C C . GLU D 1 82 ? -83.032 108.355 -78.893 1.00 95.63 84 GLU D C 1
ATOM 8157 O O . GLU D 1 82 ? -81.942 108.946 -78.815 1.00 97.36 84 GLU D O 1
ATOM 8163 N N . GLN D 1 83 ? -84.126 108.930 -79.399 1.00 88.79 85 GLN D N 1
ATOM 8164 C CA . GLN D 1 83 ? -84.132 110.326 -79.820 1.00 95.84 85 GLN D CA 1
ATOM 8165 C C . GLN D 1 83 ? -83.591 111.235 -78.726 1.00 100.21 85 GLN D C 1
ATOM 8166 O O . GLN D 1 83 ? -82.640 111.989 -78.939 1.00 99.18 85 GLN D O 1
ATOM 8172 N N . PHE D 1 84 ? -84.222 111.190 -77.550 1.00 94.34 86 PHE D N 1
ATOM 8173 C CA . PHE D 1 84 ? -83.834 112.058 -76.442 1.00 91.55 86 PHE D CA 1
ATOM 8174 C C . PHE D 1 84 ? -82.358 111.897 -76.083 1.00 89.86 86 PHE D C 1
ATOM 8175 O O . PHE D 1 84 ? -81.685 112.880 -75.757 1.00 95.03 86 PHE D O 1
ATOM 8183 N N . ASN D 1 85 ? -81.845 110.662 -76.107 1.00 90.76 87 ASN D N 1
ATOM 8184 C CA . ASN D 1 85 ? -80.439 110.425 -75.781 1.00 94.10 87 ASN D CA 1
ATOM 8185 C C . ASN D 1 85 ? -79.518 111.121 -76.778 1.00 100.83 87 ASN D C 1
ATOM 8186 O O . ASN D 1 85 ? -78.609 111.866 -76.390 1.00 102.17 87 ASN D O 1
ATOM 8191 N N . GLN D 1 86 ? -79.748 110.905 -78.075 1.00 106.57 88 GLN D N 1
ATOM 8192 C CA . GLN D 1 86 ? -78.862 111.529 -79.053 1.00 116.60 88 GLN D CA 1
ATOM 8193 C C . GLN D 1 86 ? -79.022 113.045 -79.048 1.00 125.56 88 GLN D C 1
ATOM 8194 O O . GLN D 1 86 ? -78.031 113.779 -79.128 1.00 129.98 88 GLN D O 1
ATOM 8200 N N . ALA D 1 87 ? -80.260 113.527 -78.930 1.00 129.04 89 ALA D N 1
ATOM 8201 C CA . ALA D 1 87 ? -80.524 114.958 -78.807 1.00 132.87 89 ALA D CA 1
ATOM 8202 C C . ALA D 1 87 ? -79.744 115.577 -77.652 1.00 127.40 89 ALA D C 1
ATOM 8203 O O . ALA D 1 87 ? -79.056 116.588 -77.825 1.00 128.60 89 ALA D O 1
ATOM 8205 N N . ILE D 1 88 ? -79.838 114.976 -76.464 1.00 120.24 90 ILE D N 1
ATOM 8206 C CA . ILE D 1 88 ? -79.107 115.486 -75.306 1.00 110.34 90 ILE D CA 1
ATOM 8207 C C . ILE D 1 88 ? -77.607 115.456 -75.566 1.00 112.96 90 ILE D C 1
ATOM 8208 O O . ILE D 1 88 ? -76.876 116.369 -75.162 1.00 114.17 90 ILE D O 1
ATOM 8213 N N . PHE D 1 89 ? -77.125 114.421 -76.263 1.00 112.48 91 PHE D N 1
ATOM 8214 C CA . PHE D 1 89 ? -75.691 114.316 -76.513 1.00 113.30 91 PHE D CA 1
ATOM 8215 C C . PHE D 1 89 ? -75.216 115.480 -77.371 1.00 120.67 91 PHE D C 1
ATOM 8216 O O . PHE D 1 89 ? -74.336 116.251 -76.969 1.00 119.49 91 PHE D O 1
ATOM 8224 N N . SER D 1 90 ? -75.823 115.646 -78.547 1.00 125.91 92 SER D N 1
ATOM 8225 C CA . SER D 1 90 ? -75.505 116.732 -79.464 1.00 127.95 92 SER D CA 1
ATOM 8226 C C . SER D 1 90 ? -75.915 118.097 -78.941 1.00 128.21 92 SER D C 1
ATOM 8227 O O . SER D 1 90 ? -75.776 119.078 -79.678 1.00 132.82 92 SER D O 1
ATOM 8230 N N . LYS D 1 91 ? -76.436 118.182 -77.718 1.00 122.87 93 LYS D N 1
ATOM 8231 C CA . LYS D 1 91 ? -76.785 119.444 -77.067 1.00 118.68 93 LYS D CA 1
ATOM 8232 C C . LYS D 1 91 ? -77.872 120.212 -77.810 1.00 116.62 93 LYS D C 1
ATOM 8233 O O . LYS D 1 91 ? -78.031 121.418 -77.601 1.00 117.66 93 LYS D O 1
ATOM 8239 N N . ASN D 1 92 ? -78.632 119.538 -78.671 1.00 115.85 94 ASN D N 1
ATOM 8240 C CA . ASN D 1 92 ? -79.757 120.160 -79.371 1.00 117.35 94 ASN D CA 1
ATOM 8241 C C . ASN D 1 92 ? -80.980 120.027 -78.454 1.00 108.90 94 ASN D C 1
ATOM 8242 O O . ASN D 1 92 ? -81.708 119.031 -78.460 1.00 100.72 94 ASN D O 1
ATOM 8247 N N . PHE D 1 93 ? -81.183 121.051 -77.620 1.00 106.53 95 PHE D N 1
ATOM 8248 C CA . PHE D 1 93 ? -82.023 120.927 -76.435 1.00 104.72 95 PHE D CA 1
ATOM 8249 C C . PHE D 1 93 ? -83.500 121.188 -76.686 1.00 110.55 95 PHE D C 1
ATOM 8250 O O . PHE D 1 93 ? -84.333 120.702 -75.907 1.00 109.89 95 PHE D O 1
ATOM 8258 N N . GLN D 1 94 ? -83.842 121.952 -77.729 1.00 116.02 96 GLN D N 1
ATOM 8259 C CA . GLN D 1 94 ? -85.245 122.150 -78.091 1.00 119.41 96 GLN D CA 1
ATOM 8260 C C . GLN D 1 94 ? -85.923 120.812 -78.367 1.00 119.01 96 GLN D C 1
ATOM 8261 O O . GLN D 1 94 ? -87.040 120.542 -77.891 1.00 114.15 96 GLN D O 1
ATOM 8267 N N . GLU D 1 95 ? -85.237 119.952 -79.123 1.00 125.91 97 GLU D N 1
ATOM 8268 C CA . GLU D 1 95 ? -85.687 118.582 -79.335 1.00 128.72 97 GLU D CA 1
ATOM 8269 C C . GLU D 1 95 ? -85.862 117.843 -78.009 1.00 126.25 97 GLU D C 1
ATOM 8270 O O . GLU D 1 95 ? -86.935 117.306 -77.728 1.00 127.46 97 GLU D O 1
ATOM 8276 N N . SER D 1 96 ? -84.811 117.804 -77.177 1.00 120.58 98 SER D N 1
ATOM 8277 C CA . SER D 1 96 ? -84.880 117.052 -75.920 1.00 112.48 98 SER D CA 1
ATOM 8278 C C . SER D 1 96 ? -86.066 117.479 -75.050 1.00 112.47 98 SER D C 1
ATOM 8279 O O . SER D 1 96 ? -86.790 116.626 -74.513 1.00 106.17 98 SER D O 1
ATOM 8282 N N . SER D 1 97 ? -86.293 118.791 -74.906 1.00 107.65 99 SER D N 1
ATOM 8283 C CA . SER D 1 97 ? -87.404 119.244 -74.069 1.00 106.85 99 SER D CA 1
ATOM 8284 C C . SER D 1 97 ? -88.756 118.922 -74.706 1.00 103.35 99 SER D C 1
ATOM 8285 O O . SER D 1 97 ? -89.739 118.667 -73.985 1.00 95.91 99 SER D O 1
ATOM 8288 N N . ARG D 1 98 ? -88.824 118.887 -76.048 1.00 99.94 100 ARG D N 1
ATOM 8289 C CA . ARG D 1 98 ? -90.103 118.557 -76.674 1.00 107.56 100 ARG D CA 1
ATOM 8290 C C . ARG D 1 98 ? -90.406 117.064 -76.591 1.00 107.36 100 ARG D C 1
ATOM 8291 O O . ARG D 1 98 ? -91.558 116.665 -76.367 1.00 107.98 100 ARG D O 1
ATOM 8299 N N . ILE D 1 99 ? -89.378 116.232 -76.752 1.00 103.20 101 ILE D N 1
ATOM 8300 C CA . ILE D 1 99 ? -89.515 114.803 -76.508 1.00 100.79 101 ILE D CA 1
ATOM 8301 C C . ILE D 1 99 ? -89.982 114.562 -75.082 1.00 100.14 101 ILE D C 1
ATOM 8302 O O . ILE D 1 99 ? -90.873 113.742 -74.840 1.00 87.49 101 ILE D O 1
ATOM 8307 N N . VAL D 1 100 ? -89.408 115.287 -74.116 1.00 109.33 102 VAL D N 1
ATOM 8308 C CA . VAL D 1 100 ? -89.837 115.120 -72.728 1.00 112.17 102 VAL D CA 1
ATOM 8309 C C . VAL D 1 100 ? -91.319 115.443 -72.581 1.00 113.90 102 VAL D C 1
ATOM 8310 O O . VAL D 1 100 ? -92.076 114.652 -72.013 1.00 111.78 102 VAL D O 1
ATOM 8314 N N . ALA D 1 101 ? -91.752 116.619 -73.058 1.00 114.15 103 ALA D N 1
ATOM 8315 C CA . ALA D 1 101 ? -93.160 116.997 -72.900 1.00 107.31 103 ALA D CA 1
ATOM 8316 C C . ALA D 1 101 ? -94.093 115.961 -73.532 1.00 111.18 103 ALA D C 1
ATOM 8317 O O . ALA D 1 101 ? -95.041 115.472 -72.888 1.00 121.79 103 ALA D O 1
ATOM 8319 N N . ASP D 1 102 ? -93.810 115.591 -74.788 1.00 103.77 104 ASP D N 1
ATOM 8320 C CA . ASP D 1 102 ? -94.553 114.536 -75.476 1.00 103.36 104 ASP D CA 1
ATOM 8321 C C . ASP D 1 102 ? -94.642 113.272 -74.623 1.00 107.86 104 ASP D C 1
ATOM 8322 O O . ASP D 1 102 ? -95.737 112.767 -74.335 1.00 110.01 104 ASP D O 1
ATOM 8327 N N . TYR D 1 103 ? -93.483 112.738 -74.226 1.00 100.14 105 TYR D N 1
ATOM 8328 C CA . TYR D 1 103 ? -93.459 111.505 -73.448 1.00 92.42 105 TYR D CA 1
ATOM 8329 C C . TYR D 1 103 ? -94.204 111.651 -72.127 1.00 89.91 105 TYR D C 1
ATOM 8330 O O . TYR D 1 103 ? -94.821 110.695 -71.665 1.00 88.38 105 TYR D O 1
ATOM 8339 N N . ARG D 1 104 ? -94.122 112.812 -71.474 1.00 98.81 106 ARG D N 1
ATOM 8340 C CA . ARG D 1 104 ? -94.877 113.001 -70.238 1.00 102.17 106 ARG D CA 1
ATOM 8341 C C . ARG D 1 104 ? -96.354 112.738 -70.493 1.00 107.19 106 ARG D C 1
ATOM 8342 O O . ARG D 1 104 ? -97.008 111.985 -69.755 1.00 101.85 106 ARG D O 1
ATOM 8350 N N . ALA D 1 105 ? -96.891 113.347 -71.559 1.00 106.38 107 ALA D N 1
ATOM 8351 C CA . ALA D 1 105 ? -98.294 113.115 -71.912 1.00 104.19 107 ALA D CA 1
ATOM 8352 C C . ALA D 1 105 ? -98.568 111.637 -72.192 1.00 102.75 107 ALA D C 1
ATOM 8353 O O . ALA D 1 105 ? -99.527 111.053 -71.657 1.00 98.12 107 ALA D O 1
ATOM 8355 N N . TYR D 1 106 ? -97.737 111.024 -73.045 1.00 107.42 108 TYR D N 1
ATOM 8356 C CA . TYR D 1 106 ? -97.894 109.614 -73.400 1.00 108.14 108 TYR D CA 1
ATOM 8357 C C . TYR D 1 106 ? -97.919 108.724 -72.164 1.00 104.38 108 TYR D C 1
ATOM 8358 O O . TYR D 1 106 ? -98.770 107.841 -72.035 1.00 103.87 108 TYR D O 1
ATOM 8367 N N . TYR D 1 107 ? -96.982 108.956 -71.244 1.00 106.55 109 TYR D N 1
ATOM 8368 C CA . TYR D 1 107 ? -96.870 108.169 -70.018 1.00 96.31 109 TYR D CA 1
ATOM 8369 C C . TYR D 1 107 ? -98.108 108.341 -69.149 1.00 98.12 109 TYR D C 1
ATOM 8370 O O . TYR D 1 107 ? -98.727 107.358 -68.727 1.00 87.91 109 TYR D O 1
ATOM 8379 N N . GLU D 1 108 ? -98.507 109.592 -68.904 1.00 108.78 110 GLU D N 1
ATOM 8380 C CA . GLU D 1 108 ? -99.681 109.859 -68.075 1.00 114.16 110 GLU D CA 1
ATOM 8381 C C . GLU D 1 108 ? -100.959 109.240 -68.642 1.00 109.16 110 GLU D C 1
ATOM 8382 O O . GLU D 1 108 ? -101.878 108.934 -67.876 1.00 111.20 110 GLU D O 1
ATOM 8388 N N . LYS D 1 109 ? -101.050 109.034 -69.964 1.00 102.36 111 LYS D N 1
ATOM 8389 C CA . LYS D 1 109 ? -102.229 108.342 -70.492 1.00 103.69 111 LYS D CA 1
ATOM 8390 C C . LYS D 1 109 ? -102.026 106.842 -70.701 1.00 111.22 111 LYS D C 1
ATOM 8391 O O . LYS D 1 109 ? -103.017 106.108 -70.816 1.00 115.62 111 LYS D O 1
ATOM 8397 N N . SER D 1 110 ? -100.780 106.368 -70.735 1.00 106.48 112 SER D N 1
ATOM 8398 C CA . SER D 1 110 ? -100.483 104.994 -71.128 1.00 104.11 112 SER D CA 1
ATOM 8399 C C . SER D 1 110 ? -100.841 104.002 -70.024 1.00 99.65 112 SER D C 1
ATOM 8400 O O . SER D 1 110 ? -101.022 104.351 -68.854 1.00 98.17 112 SER D O 1
ATOM 8403 N N . SER D 1 111 ? -100.914 102.736 -70.413 1.00 87.78 113 SER D N 1
ATOM 8404 C CA . SER D 1 111 ? -100.972 101.678 -69.422 1.00 93.43 113 SER D CA 1
ATOM 8405 C C . SER D 1 111 ? -99.681 101.663 -68.603 1.00 90.14 113 SER D C 1
ATOM 8406 O O . SER D 1 111 ? -98.643 102.204 -69.007 1.00 81.12 113 SER D O 1
ATOM 8409 N N . PHE D 1 112 ? -99.761 101.043 -67.428 1.00 84.22 114 PHE D N 1
ATOM 8410 C CA . PHE D 1 112 ? -98.628 101.037 -66.521 1.00 78.91 114 PHE D CA 1
ATOM 8411 C C . PHE D 1 112 ? -97.536 100.096 -67.023 1.00 85.31 114 PHE D C 1
ATOM 8412 O O . PHE D 1 112 ? -97.807 98.946 -67.383 1.00 81.19 114 PHE D O 1
ATOM 8420 N N . ALA D 1 113 ? -96.294 100.588 -67.035 1.00 82.87 115 ALA D N 1
ATOM 8421 C CA . ALA D 1 113 ? -95.133 99.761 -67.361 1.00 74.33 115 ALA D CA 1
ATOM 8422 C C . ALA D 1 113 ? -93.895 100.281 -66.630 1.00 70.44 115 ALA D C 1
ATOM 8423 O O . ALA D 1 113 ? -93.647 101.492 -66.627 1.00 61.69 115 ALA D O 1
ATOM 8425 N N . LEU D 1 114 ? -93.126 99.373 -66.008 1.00 70.37 116 LEU D N 1
ATOM 8426 C CA . LEU D 1 114 ? -91.921 99.799 -65.294 1.00 68.91 116 LEU D CA 1
ATOM 8427 C C . LEU D 1 114 ? -90.909 100.426 -66.231 1.00 69.47 116 LEU D C 1
ATOM 8428 O O . LEU D 1 114 ? -90.190 101.353 -65.835 1.00 62.96 116 LEU D O 1
ATOM 8433 N N . GLY D 1 115 ? -90.789 99.887 -67.452 1.00 65.12 117 GLY D N 1
ATOM 8434 C CA . GLY D 1 115 ? -89.927 100.504 -68.447 1.00 55.60 117 GLY D CA 1
ATOM 8435 C C . GLY D 1 115 ? -90.327 101.945 -68.720 1.00 72.24 117 GLY D C 1
ATOM 8436 O O . GLY D 1 115 ? -89.480 102.844 -68.783 1.00 68.92 117 GLY D O 1
ATOM 8437 N N . LYS D 1 116 ? -91.631 102.188 -68.885 1.00 66.95 118 LYS D N 1
ATOM 8438 C CA . LYS D 1 116 ? -92.075 103.552 -69.130 1.00 78.19 118 LYS D CA 1
ATOM 8439 C C . LYS D 1 116 ? -91.705 104.442 -67.956 1.00 74.66 118 LYS D C 1
ATOM 8440 O O . LYS D 1 116 ? -91.165 105.536 -68.143 1.00 67.98 118 LYS D O 1
ATOM 8446 N N . GLN D 1 117 ? -91.944 103.961 -66.736 1.00 73.14 119 GLN D N 1
ATOM 8447 C CA . GLN D 1 117 ? -91.609 104.731 -65.544 1.00 75.05 119 GLN D CA 1
ATOM 8448 C C . GLN D 1 117 ? -90.122 105.059 -65.498 1.00 71.72 119 GLN D C 1
ATOM 8449 O O . GLN D 1 117 ? -89.735 106.211 -65.271 1.00 79.35 119 GLN D O 1
ATOM 8455 N N . GLU D 1 118 ? -89.281 104.062 -65.777 1.00 67.52 120 GLU D N 1
ATOM 8456 C CA . GLU D 1 118 ? -87.830 104.230 -65.721 1.00 74.26 120 GLU D CA 1
ATOM 8457 C C . GLU D 1 118 ? -87.342 105.213 -66.782 1.00 69.22 120 GLU D C 1
ATOM 8458 O O . GLU D 1 118 ? -86.484 106.066 -66.515 1.00 61.34 120 GLU D O 1
ATOM 8464 N N . VAL D 1 119 ? -87.847 105.086 -68.008 1.00 66.31 121 VAL D N 1
ATOM 8465 C CA . VAL D 1 119 ? -87.454 106.021 -69.061 1.00 72.51 121 VAL D CA 1
ATOM 8466 C C . VAL D 1 119 ? -87.945 107.427 -68.733 1.00 70.09 121 VAL D C 1
ATOM 8467 O O . VAL D 1 119 ? -87.247 108.419 -68.972 1.00 73.07 121 VAL D O 1
ATOM 8479 N N . TYR D 1 121 ? -88.269 108.749 -65.742 1.00 76.17 123 TYR D N 1
ATOM 8480 C CA . TYR D 1 121 ? -87.318 109.308 -64.786 1.00 75.33 123 TYR D CA 1
ATOM 8481 C C . TYR D 1 121 ? -86.024 109.701 -65.467 1.00 75.77 123 TYR D C 1
ATOM 8482 O O . TYR D 1 121 ? -85.484 110.777 -65.209 1.00 68.18 123 TYR D O 1
ATOM 8491 N N . SER D 1 122 ? -85.514 108.830 -66.340 1.00 69.32 124 SER D N 1
ATOM 8492 C CA . SER D 1 122 ? -84.289 109.119 -67.076 1.00 69.34 124 SER D CA 1
ATOM 8493 C C . SER D 1 122 ? -84.365 110.437 -67.833 1.00 76.93 124 SER D C 1
ATOM 8494 O O . SER D 1 122 ? -83.390 111.205 -67.863 1.00 77.94 124 SER D O 1
ATOM 8505 N N . LEU D 1 124 ? -86.439 113.074 -67.302 1.00 88.37 126 LEU D N 1
ATOM 8506 C CA . LEU D 1 124 ? -86.464 114.188 -66.343 1.00 84.19 126 LEU D CA 1
ATOM 8507 C C . LEU D 1 124 ? -85.080 114.445 -65.754 1.00 77.59 126 LEU D C 1
ATOM 8508 O O . LEU D 1 124 ? -84.658 115.600 -65.600 1.00 72.71 126 LEU D O 1
ATOM 8513 N N . ALA D 1 125 ? -84.375 113.375 -65.393 1.00 81.82 127 ALA D N 1
ATOM 8514 C CA . ALA D 1 125 ? -83.059 113.496 -64.778 1.00 78.95 127 ALA D CA 1
ATOM 8515 C C . ALA D 1 125 ? -82.049 114.122 -65.737 1.00 78.18 127 ALA D C 1
ATOM 8516 O O . ALA D 1 125 ? -81.330 115.057 -65.376 1.00 81.26 127 ALA D O 1
ATOM 8518 N N . LEU D 1 126 ? -81.996 113.640 -66.978 1.00 82.76 128 LEU D N 1
ATOM 8519 C CA . LEU D 1 126 ? -81.001 114.175 -67.900 1.00 83.94 128 LEU D CA 1
ATOM 8520 C C . LEU D 1 126 ? -81.328 115.607 -68.335 1.00 85.19 128 LEU D C 1
ATOM 8521 O O . LEU D 1 126 ? -80.413 116.412 -68.547 1.00 85.07 128 LEU D O 1
ATOM 8526 N N . GLU D 1 127 ? -82.612 115.940 -68.489 1.00 79.25 129 GLU D N 1
ATOM 8527 C CA . GLU D 1 127 ? -83.009 117.338 -68.662 1.00 93.97 129 GLU D CA 1
ATOM 8528 C C . GLU D 1 127 ? -82.479 118.198 -67.519 1.00 103.05 129 GLU D C 1
ATOM 8529 O O . GLU D 1 127 ? -81.777 119.193 -67.739 1.00 105.37 129 GLU D O 1
ATOM 8535 N N . TYR D 1 128 ? -82.854 117.850 -66.283 1.00 98.59 130 TYR D N 1
ATOM 8536 C CA . TYR D 1 128 ? -82.399 118.600 -65.114 1.00 99.57 130 TYR D CA 1
ATOM 8537 C C . TYR D 1 128 ? -80.875 118.712 -65.049 1.00 103.07 130 TYR D C 1
ATOM 8538 O O . TYR D 1 128 ? -80.343 119.688 -64.509 1.00 103.87 130 TYR D O 1
ATOM 8547 N N . LEU D 1 129 ? -80.155 117.711 -65.557 1.00 108.08 131 LEU D N 1
ATOM 8548 C CA . LEU D 1 129 ? -78.697 117.746 -65.484 1.00 105.69 131 LEU D CA 1
ATOM 8549 C C . LEU D 1 129 ? -78.053 118.542 -66.616 1.00 104.63 131 LEU D C 1
ATOM 8550 O O . LEU D 1 129 ? -76.959 119.085 -66.432 1.00 102.53 131 LEU D O 1
ATOM 8555 N N . PHE D 1 130 ? -78.683 118.624 -67.785 1.00 103.93 132 PHE D N 1
ATOM 8556 C CA . PHE D 1 130 ? -77.955 119.072 -68.963 1.00 104.15 132 PHE D CA 1
ATOM 8557 C C . PHE D 1 130 ? -78.605 120.189 -69.764 1.00 108.94 132 PHE D C 1
ATOM 8558 O O . PHE D 1 130 ? -77.888 120.872 -70.505 1.00 113.07 132 PHE D O 1
ATOM 8566 N N . ASN D 1 131 ? -79.912 120.411 -69.648 1.00 105.56 133 ASN D N 1
ATOM 8567 C CA . ASN D 1 131 ? -80.549 121.485 -70.395 1.00 105.76 133 ASN D CA 1
ATOM 8568 C C . ASN D 1 131 ? -80.622 122.715 -69.493 1.00 119.48 133 ASN D C 1
ATOM 8569 O O . ASN D 1 131 ? -81.495 122.779 -68.613 1.00 120.89 133 ASN D O 1
ATOM 8574 N N . PRO D 1 132 ? -79.751 123.716 -69.677 1.00 129.06 134 PRO D N 1
ATOM 8575 C CA . PRO D 1 132 ? -79.746 124.885 -68.771 1.00 128.19 134 PRO D CA 1
ATOM 8576 C C . PRO D 1 132 ? -81.022 125.716 -68.779 1.00 113.45 134 PRO D C 1
ATOM 8577 O O . PRO D 1 132 ? -81.195 126.558 -67.889 1.00 110.85 134 PRO D O 1
ATOM 8581 N N . GLN D 1 133 ? -81.915 125.529 -69.742 1.00 106.35 135 GLN D N 1
ATOM 8582 C CA . GLN D 1 133 ? -83.204 126.193 -69.642 1.00 108.15 135 GLN D CA 1
ATOM 8583 C C . GLN D 1 133 ? -84.324 125.161 -69.611 1.00 107.74 135 GLN D C 1
ATOM 8584 O O . GLN D 1 133 ? -85.287 125.257 -70.379 1.00 104.00 135 GLN D O 1
ATOM 8590 N N . THR D 1 134 ? -84.207 124.182 -68.711 1.00 98.51 136 THR D N 1
ATOM 8591 C CA . THR D 1 134 ? -85.178 123.103 -68.608 1.00 99.65 136 THR D CA 1
ATOM 8592 C C . THR D 1 134 ? -86.410 123.560 -67.839 1.00 103.95 136 THR D C 1
ATOM 8593 O O . THR D 1 134 ? -86.336 124.413 -66.950 1.00 105.76 136 THR D O 1
ATOM 8597 N N . VAL D 1 135 ? -87.561 123.009 -68.232 1.00 107.59 137 VAL D N 1
ATOM 8598 C CA . VAL D 1 135 ? -88.813 123.216 -67.507 1.00 117.09 137 VAL D CA 1
ATOM 8599 C C . VAL D 1 135 ? -89.006 122.248 -66.341 1.00 113.39 137 VAL D C 1
ATOM 8600 O O . VAL D 1 135 ? -89.773 122.553 -65.417 1.00 107.82 137 VAL D O 1
ATOM 8604 N N . VAL D 1 136 ? -88.348 121.087 -66.345 1.00 109.20 138 VAL D N 1
ATOM 8605 C CA . VAL D 1 136 ? -88.698 120.073 -65.362 1.00 96.58 138 VAL D CA 1
ATOM 8606 C C . VAL D 1 136 ? -88.177 120.515 -64.002 1.00 93.13 138 VAL D C 1
ATOM 8607 O O . VAL D 1 136 ? -87.069 121.063 -63.878 1.00 89.26 138 VAL D O 1
ATOM 8611 N N . THR D 1 137 ? -88.998 120.316 -62.979 1.00 93.50 139 THR D N 1
ATOM 8612 C CA . THR D 1 137 ? -88.718 120.781 -61.633 1.00 93.44 139 THR D CA 1
ATOM 8613 C C . THR D 1 137 ? -88.098 119.689 -60.762 1.00 96.98 139 THR D C 1
ATOM 8614 O O . THR D 1 137 ? -88.366 118.497 -60.928 1.00 89.37 139 THR D O 1
ATOM 8618 N N . LYS D 1 138 ? -87.247 120.126 -59.835 1.00 102.73 140 LYS D N 1
ATOM 8619 C CA . LYS D 1 138 ? -86.789 119.295 -58.730 1.00 96.82 140 LYS D CA 1
ATOM 8620 C C . LYS D 1 138 ? -87.908 118.442 -58.145 1.00 99.10 140 LYS D C 1
ATOM 8621 O O . LYS D 1 138 ? -87.731 117.241 -57.913 1.00 102.70 140 LYS D O 1
ATOM 8627 N N . GLU D 1 139 ? -89.063 119.060 -57.876 1.00 100.79 141 GLU D N 1
ATOM 8628 C CA . GLU D 1 139 ? -90.153 118.367 -57.188 1.00 105.52 141 GLU D CA 1
ATOM 8629 C C . GLU D 1 139 ? -90.709 117.211 -58.021 1.00 103.55 141 GLU D C 1
ATOM 8630 O O . GLU D 1 139 ? -91.068 116.153 -57.478 1.00 99.90 141 GLU D O 1
ATOM 8636 N N . GLU D 1 140 ? -90.781 117.386 -59.344 1.00 102.80 142 GLU D N 1
ATOM 8637 C CA . GLU D 1 140 ? -91.278 116.311 -60.195 1.00 98.77 142 GLU D CA 1
ATOM 8638 C C . GLU D 1 140 ? -90.327 115.137 -60.165 1.00 84.09 142 GLU D C 1
ATOM 8639 O O . GLU D 1 140 ? -90.754 113.981 -60.005 1.00 88.44 142 GLU D O 1
ATOM 8645 N N . ILE D 1 141 ? -89.031 115.440 -60.266 1.00 74.91 143 ILE D N 1
ATOM 8646 C CA . ILE D 1 141 ? -87.994 114.425 -60.161 1.00 84.40 143 ILE D CA 1
ATOM 8647 C C . ILE D 1 141 ? -88.088 113.682 -58.838 1.00 84.43 143 ILE D C 1
ATOM 8648 O O . ILE D 1 141 ? -87.976 112.453 -58.794 1.00 80.42 143 ILE D O 1
ATOM 8653 N N . ILE D 1 142 ? -88.235 114.415 -57.736 1.00 82.95 144 ILE D N 1
ATOM 8654 C CA . ILE D 1 142 ? -88.225 113.770 -56.428 1.00 81.66 144 ILE D CA 1
ATOM 8655 C C . ILE D 1 142 ? -89.434 112.854 -56.263 1.00 93.90 144 ILE D C 1
ATOM 8656 O O . ILE D 1 142 ? -89.302 111.721 -55.785 1.00 86.87 144 ILE D O 1
ATOM 8661 N N . ALA D 1 143 ? -90.632 113.328 -56.631 1.00 93.61 145 ALA D N 1
ATOM 8662 C CA . ALA D 1 143 ? -91.823 112.481 -56.492 1.00 89.42 145 ALA D CA 1
ATOM 8663 C C . ALA D 1 143 ? -91.687 111.192 -57.301 1.00 86.69 145 ALA D C 1
ATOM 8664 O O . ALA D 1 143 ? -91.968 110.089 -56.798 1.00 88.59 145 ALA D O 1
ATOM 8666 N N . LEU D 1 144 ? -91.235 111.305 -58.559 1.00 83.52 146 LEU D N 1
ATOM 8667 C CA . LEU D 1 144 ? -91.075 110.090 -59.357 1.00 79.63 146 LEU D CA 1
ATOM 8668 C C . LEU D 1 144 ? -89.962 109.211 -58.789 1.00 75.02 146 LEU D C 1
ATOM 8669 O O . LEU D 1 144 ? -90.108 107.982 -58.713 1.00 73.38 146 LEU D O 1
ATOM 8674 N N . GLU D 1 145 ? -88.850 109.834 -58.387 1.00 75.06 147 GLU D N 1
ATOM 8675 C CA . GLU D 1 145 ? -87.759 109.140 -57.712 1.00 75.64 147 GLU D CA 1
ATOM 8676 C C . GLU D 1 145 ? -88.270 108.309 -56.540 1.00 77.96 147 GLU D C 1
ATOM 8677 O O . GLU D 1 145 ? -87.877 107.150 -56.365 1.00 66.42 147 GLU D O 1
ATOM 8683 N N . ASN D 1 146 ? -89.127 108.899 -55.706 1.00 77.91 148 ASN D N 1
ATOM 8684 C CA . ASN D 1 146 ? -89.648 108.191 -54.548 1.00 76.49 148 ASN D CA 1
ATOM 8685 C C . ASN D 1 146 ? -90.562 107.051 -54.947 1.00 76.67 148 ASN D C 1
ATOM 8686 O O . ASN D 1 146 ? -90.607 106.037 -54.246 1.00 74.01 148 ASN D O 1
ATOM 8691 N N . GLN D 1 147 ? -91.295 107.179 -56.053 1.00 77.33 149 GLN D N 1
ATOM 8692 C CA . GLN D 1 147 ? -92.062 106.018 -56.494 1.00 73.73 149 GLN D CA 1
ATOM 8693 C C . GLN D 1 147 ? -91.135 104.877 -56.916 1.00 64.17 149 GLN D C 1
ATOM 8694 O O . GLN D 1 147 ? -91.342 103.717 -56.536 1.00 68.58 149 GLN D O 1
ATOM 8700 N N . ILE D 1 148 ? -90.093 105.191 -57.682 1.00 61.50 150 ILE D N 1
ATOM 8701 C CA . ILE D 1 148 ? -89.193 104.136 -58.133 1.00 61.93 150 ILE D CA 1
ATOM 8702 C C . ILE D 1 148 ? -88.447 103.535 -56.945 1.00 63.99 150 ILE D C 1
ATOM 8703 O O . ILE D 1 148 ? -88.314 102.311 -56.836 1.00 59.24 150 ILE D O 1
ATOM 8708 N N . LEU D 1 149 ? -88.013 104.386 -56.008 1.00 70.68 151 LEU D N 1
ATOM 8709 C CA . LEU D 1 149 ? -87.360 103.920 -54.792 1.00 70.80 151 LEU D CA 1
ATOM 8710 C C . LEU D 1 149 ? -88.276 103.014 -53.984 1.00 80.38 151 LEU D C 1
ATOM 8711 O O . LEU D 1 149 ? -87.832 101.977 -53.480 1.00 75.89 151 LEU D O 1
ATOM 8716 N N . GLU D 1 150 ? -89.552 103.394 -53.825 1.00 68.83 152 GLU D N 1
ATOM 8717 C CA . GLU D 1 150 ? -90.473 102.537 -53.078 1.00 72.38 152 GLU D CA 1
ATOM 8718 C C . GLU D 1 150 ? -90.622 101.173 -53.748 1.00 74.11 152 GLU D C 1
ATOM 8719 O O . GLU D 1 150 ? -90.637 100.138 -53.060 1.00 69.11 152 GLU D O 1
ATOM 8725 N N . ARG D 1 151 ? -90.755 101.140 -55.088 1.00 62.28 153 ARG D N 1
ATOM 8726 C CA . ARG D 1 151 ? -90.810 99.831 -55.734 1.00 59.40 153 ARG D CA 1
ATOM 8727 C C . ARG D 1 151 ? -89.532 99.058 -55.484 1.00 61.35 153 ARG D C 1
ATOM 8728 O O . ARG D 1 151 ? -89.574 97.854 -55.218 1.00 78.54 153 ARG D O 1
ATOM 8736 N N . LEU D 1 152 ? -88.386 99.739 -55.527 1.00 58.76 154 LEU D N 1
ATOM 8737 C CA . LEU D 1 152 ? -87.121 99.033 -55.348 1.00 65.02 154 LEU D CA 1
ATOM 8738 C C . LEU D 1 152 ? -87.029 98.428 -53.960 1.00 65.97 154 LEU D C 1
ATOM 8739 O O . LEU D 1 152 ? -86.622 97.269 -53.806 1.00 60.69 154 LEU D O 1
ATOM 8744 N N . ILE D 1 153 ? -87.421 99.201 -52.943 1.00 66.50 155 ILE D N 1
ATOM 8745 C CA . ILE D 1 153 ? -87.397 98.728 -51.566 1.00 60.52 155 ILE D CA 1
ATOM 8746 C C . ILE D 1 153 ? -88.301 97.521 -51.401 1.00 68.45 155 ILE D C 1
ATOM 8747 O O . ILE D 1 153 ? -87.901 96.507 -50.809 1.00 67.47 155 ILE D O 1
ATOM 8752 N N . ASN D 1 154 ? -89.506 97.572 -51.983 1.00 60.38 156 ASN D N 1
ATOM 8753 C CA . ASN D 1 154 ? -90.429 96.458 -51.807 1.00 57.73 156 ASN D CA 1
ATOM 8754 C C . ASN D 1 154 ? -90.141 95.297 -52.746 1.00 62.27 156 ASN D C 1
ATOM 8755 O O . ASN D 1 154 ? -90.795 94.254 -52.643 1.00 68.60 156 ASN D O 1
ATOM 8760 N N . ALA D 1 155 ? -89.197 95.439 -53.657 1.00 63.63 157 ALA D N 1
ATOM 8761 C CA . ALA D 1 155 ? -88.954 94.363 -54.600 1.00 63.26 157 ALA D CA 1
ATOM 8762 C C . ALA D 1 155 ? -88.059 93.308 -53.962 1.00 62.66 157 ALA D C 1
ATOM 8763 O O . ALA D 1 155 ? -87.418 93.545 -52.941 1.00 53.62 157 ALA D O 1
ATOM 8765 N N A ASP D 1 156 ? -88.017 92.121 -54.562 0.48 61.41 158 ASP D N 1
ATOM 8766 N N B ASP D 1 156 ? -88.063 92.120 -54.575 0.52 61.51 158 ASP D N 1
ATOM 8767 C CA A ASP D 1 156 ? -87.023 91.138 -54.150 0.48 60.76 158 ASP D CA 1
ATOM 8768 C CA B ASP D 1 156 ? -87.195 91.017 -54.191 0.52 60.87 158 ASP D CA 1
ATOM 8769 C C A ASP D 1 156 ? -86.144 90.655 -55.297 0.48 62.95 158 ASP D C 1
ATOM 8770 C C B ASP D 1 156 ? -86.213 90.615 -55.296 0.52 62.97 158 ASP D C 1
ATOM 8771 O O A ASP D 1 156 ? -85.234 89.853 -55.063 0.48 66.80 158 ASP D O 1
ATOM 8772 O O B ASP D 1 156 ? -85.306 89.819 -55.029 0.52 67.31 158 ASP D O 1
ATOM 8781 N N . VAL D 1 157 ? -86.362 91.138 -56.518 1.00 64.73 159 VAL D N 1
ATOM 8782 C CA . VAL D 1 157 ? -85.484 90.843 -57.651 1.00 52.90 159 VAL D CA 1
ATOM 8783 C C . VAL D 1 157 ? -85.142 92.162 -58.341 1.00 58.38 159 VAL D C 1
ATOM 8784 O O . VAL D 1 157 ? -85.989 93.058 -58.430 1.00 57.44 159 VAL D O 1
ATOM 8788 N N . TYR D 1 158 ? -83.894 92.294 -58.818 1.00 47.33 160 TYR D N 1
ATOM 8789 C CA . TYR D 1 158 ? -83.467 93.491 -59.535 1.00 54.38 160 TYR D CA 1
ATOM 8790 C C . TYR D 1 158 ? -82.827 93.136 -60.877 1.00 54.17 160 TYR D C 1
ATOM 8791 O O . TYR D 1 158 ? -82.330 92.026 -61.087 1.00 57.78 160 TYR D O 1
ATOM 8800 N N . THR D 1 159 ? -82.879 94.083 -61.801 1.00 50.34 161 THR D N 1
ATOM 8801 C CA . THR D 1 159 ? -82.303 93.899 -63.117 1.00 51.76 161 THR D CA 1
ATOM 8802 C C . THR D 1 159 ? -81.366 95.072 -63.381 1.00 50.95 161 THR D C 1
ATOM 8803 O O . THR D 1 159 ? -81.269 96.016 -62.580 1.00 52.28 161 THR D O 1
ATOM 8807 N N . ILE D 1 160 ? -80.696 95.014 -64.530 1.00 43.00 162 ILE D N 1
ATOM 8808 C CA . ILE D 1 160 ? -79.614 95.949 -64.831 1.00 44.35 162 ILE D CA 1
ATOM 8809 C C . ILE D 1 160 ? -80.131 97.382 -64.841 1.00 48.09 162 ILE D C 1
ATOM 8810 O O . ILE D 1 160 ? -79.458 98.314 -64.372 1.00 51.33 162 ILE D O 1
ATOM 8815 N N . PHE D 1 161 ? -81.356 97.581 -65.323 1.00 57.97 163 PHE D N 1
ATOM 8816 C CA . PHE D 1 161 ? -81.914 98.928 -65.328 1.00 57.83 163 PHE D CA 1
ATOM 8817 C C . PHE D 1 161 ? -82.126 99.471 -63.914 1.00 48.62 163 PHE D C 1
ATOM 8818 O O . PHE D 1 161 ? -82.108 100.694 -63.712 1.00 51.36 163 PHE D O 1
ATOM 8826 N N . ASN D 1 162 ? -82.303 98.610 -62.910 1.00 50.61 164 ASN D N 1
ATOM 8827 C CA . ASN D 1 162 ? -82.362 99.191 -61.567 1.00 52.95 164 ASN D CA 1
ATOM 8828 C C . ASN D 1 162 ? -80.999 99.753 -61.154 1.00 53.51 164 ASN D C 1
ATOM 8829 O O . ASN D 1 162 ? -80.931 100.807 -60.502 1.00 52.44 164 ASN D O 1
ATOM 8834 N N . LEU D 1 163 ? -79.914 99.108 -61.584 1.00 48.24 165 LEU D N 1
ATOM 8835 C CA . LEU D 1 163 ? -78.572 99.633 -61.338 1.00 52.91 165 LEU D CA 1
ATOM 8836 C C . LEU D 1 163 ? -78.342 100.948 -62.062 1.00 53.57 165 LEU D C 1
ATOM 8837 O O . LEU D 1 163 ? -77.781 101.895 -61.489 1.00 54.99 165 LEU D O 1
ATOM 8842 N N . LYS D 1 164 ? -78.731 101.012 -63.343 1.00 49.71 166 LYS D N 1
ATOM 8843 C CA . LYS D 1 164 ? -78.630 102.276 -64.070 1.00 54.04 166 LYS D CA 1
ATOM 8844 C C . LYS D 1 164 ? -79.422 103.362 -63.354 1.00 61.28 166 LYS D C 1
ATOM 8845 O O . LYS D 1 164 ? -78.966 104.506 -63.234 1.00 61.62 166 LYS D O 1
ATOM 8851 N N . PHE D 1 165 ? -80.614 103.019 -62.867 1.00 56.59 167 PHE D N 1
ATOM 8852 C CA . PHE D 1 165 ? -81.396 103.989 -62.116 1.00 58.16 167 PHE D CA 1
ATOM 8853 C C . PHE D 1 165 ? -80.620 104.509 -60.909 1.00 57.90 167 PHE D C 1
ATOM 8854 O O . PHE D 1 165 ? -80.637 105.706 -60.635 1.00 57.72 167 PHE D O 1
ATOM 8862 N N . LEU D 1 166 ? -79.992 103.622 -60.127 1.00 65.09 168 LEU D N 1
ATOM 8863 C CA . LEU D 1 166 ? -79.234 104.108 -58.965 1.00 60.99 168 LEU D CA 1
ATOM 8864 C C . LEU D 1 166 ? -78.056 105.000 -59.374 1.00 59.79 168 LEU D C 1
ATOM 8865 O O . LEU D 1 166 ? -77.845 106.061 -58.780 1.00 58.87 168 LEU D O 1
ATOM 8870 N N . ALA D 1 167 ? -77.312 104.626 -60.414 1.00 56.17 169 ALA D N 1
ATOM 8871 C CA . ALA D 1 167 ? -76.212 105.475 -60.871 1.00 61.87 169 ALA D CA 1
ATOM 8872 C C . ALA D 1 167 ? -76.715 106.867 -61.237 1.00 73.53 169 ALA D C 1
ATOM 8873 O O . ALA D 1 167 ? -76.155 107.896 -60.815 1.00 74.18 169 ALA D O 1
ATOM 8875 N N . LEU D 1 168 ? -77.806 106.909 -61.997 1.00 73.10 170 LEU D N 1
ATOM 8876 C CA . LEU D 1 168 ? -78.381 108.179 -62.402 1.00 60.88 170 LEU D CA 1
ATOM 8877 C C . LEU D 1 168 ? -78.874 108.965 -61.184 1.00 72.15 170 LEU D C 1
ATOM 8878 O O . LEU D 1 168 ? -78.728 110.187 -61.126 1.00 72.84 170 LEU D O 1
ATOM 8883 N N . GLN D 1 169 ? -79.456 108.273 -60.198 1.00 73.63 171 GLN D N 1
ATOM 8884 C CA . GLN D 1 169 ? -79.905 108.925 -58.969 1.00 76.37 171 GLN D CA 1
ATOM 8885 C C . GLN D 1 169 ? -78.739 109.555 -58.212 1.00 76.55 171 GLN D C 1
ATOM 8886 O O . GLN D 1 169 ? -78.894 110.629 -57.621 1.00 71.88 171 GLN D O 1
ATOM 8892 N N . LYS D 1 170 ? -77.573 108.895 -58.182 1.00 69.61 172 LYS D N 1
ATOM 8893 C CA . LYS D 1 170 ? -76.430 109.521 -57.520 1.00 69.32 172 LYS D CA 1
ATOM 8894 C C . LYS D 1 170 ? -76.012 110.779 -58.253 1.00 75.37 172 LYS D C 1
ATOM 8895 O O . LYS D 1 170 ? -75.703 111.795 -57.620 1.00 79.54 172 LYS D O 1
ATOM 8901 N N . ASN D 1 171 ? -76.017 110.745 -59.592 1.00 70.40 173 ASN D N 1
ATOM 8902 C CA . ASN D 1 171 ? -75.627 111.957 -60.320 1.00 82.95 173 ASN D CA 1
ATOM 8903 C C . ASN D 1 171 ? -76.621 113.102 -60.125 1.00 86.15 173 ASN D C 1
ATOM 8904 O O . ASN D 1 171 ? -76.218 114.263 -60.001 1.00 87.74 173 ASN D O 1
ATOM 8909 N N . VAL D 1 172 ? -77.921 112.804 -60.139 1.00 90.43 174 VAL D N 1
ATOM 8910 C CA . VAL D 1 172 ? -78.931 113.831 -59.901 1.00 90.18 174 VAL D CA 1
ATOM 8911 C C . VAL D 1 172 ? -78.773 114.411 -58.501 1.00 88.34 174 VAL D C 1
ATOM 8912 O O . VAL D 1 172 ? -79.007 115.604 -58.276 1.00 95.07 174 VAL D O 1
ATOM 8916 N N . GLY D 1 173 ? -78.397 113.568 -57.540 1.00 82.96 175 GLY D N 1
ATOM 8917 C CA . GLY D 1 173 ? -78.157 113.957 -56.163 1.00 90.90 175 GLY D CA 1
ATOM 8918 C C . GLY D 1 173 ? -79.169 114.874 -55.507 1.00 89.41 175 GLY D C 1
ATOM 8919 O O . GLY D 1 173 ? -78.790 115.725 -54.701 1.00 90.29 175 GLY D O 1
ATOM 8920 N N . LEU D 1 174 ? -80.451 114.725 -55.828 1.00 83.10 176 LEU D N 1
ATOM 8921 C CA . LEU D 1 174 ? -81.458 115.537 -55.159 1.00 81.60 176 LEU D CA 1
ATOM 8922 C C . LEU D 1 174 ? -81.877 114.965 -53.817 1.00 87.92 176 LEU D C 1
ATOM 8923 O O . LEU D 1 174 ? -82.498 115.679 -53.023 1.00 98.63 176 LEU D O 1
ATOM 8928 N N . GLN D 1 175 ? -81.553 113.712 -53.546 1.00 86.53 177 GLN D N 1
ATOM 8929 C CA . GLN D 1 175 ? -81.864 113.048 -52.292 1.00 88.36 177 GLN D CA 1
ATOM 8930 C C . GLN D 1 175 ? -80.650 112.213 -51.931 1.00 87.52 177 GLN D C 1
ATOM 8931 O O . GLN D 1 175 ? -79.861 111.850 -52.814 1.00 89.70 177 GLN D O 1
ATOM 8937 N N . PRO D 1 176 ? -80.462 111.884 -50.650 1.00 84.02 178 PRO D N 1
ATOM 8938 C CA . PRO D 1 176 ? -79.303 111.055 -50.276 1.00 79.90 178 PRO D CA 1
ATOM 8939 C C . PRO D 1 176 ? -79.302 109.715 -51.005 1.00 80.72 178 PRO D C 1
ATOM 8940 O O . PRO D 1 176 ? -80.344 109.190 -51.399 1.00 85.48 178 PRO D O 1
ATOM 8944 N N . PHE D 1 177 ? -78.117 109.170 -51.196 1.00 76.31 179 PHE D N 1
ATOM 8945 C CA . PHE D 1 177 ? -78.011 107.941 -51.976 1.00 77.32 179 PHE D CA 1
ATOM 8946 C C . PHE D 1 177 ? -78.336 106.717 -51.126 1.00 82.50 179 PHE D C 1
ATOM 8947 O O . PHE D 1 177 ? -77.765 106.549 -50.044 1.00 84.67 179 PHE D O 1
ATOM 8955 N N . PRO D 1 178 ? -79.183 105.814 -51.612 1.00 83.23 180 PRO D N 1
ATOM 8956 C CA . PRO D 1 178 ? -79.551 104.631 -50.826 1.00 73.33 180 PRO D CA 1
ATOM 8957 C C . PRO D 1 178 ? -78.517 103.522 -50.871 1.00 70.34 180 PRO D C 1
ATOM 8958 O O . PRO D 1 178 ? -78.641 102.599 -51.680 1.00 71.37 180 PRO D O 1
ATOM 8962 N N . THR D 1 179 ? -77.516 103.582 -49.990 1.00 67.94 181 THR D N 1
ATOM 8963 C CA . THR D 1 179 ? -76.379 102.670 -50.091 1.00 70.66 181 THR D CA 1
ATOM 8964 C C . THR D 1 179 ? -76.801 101.219 -49.862 1.00 66.25 181 THR D C 1
ATOM 8965 O O . THR D 1 179 ? -76.368 100.303 -50.585 1.00 65.90 181 THR D O 1
ATOM 8969 N N . SER D 1 180 ? -77.649 100.992 -48.864 1.00 64.41 182 SER D N 1
ATOM 8970 C CA . SER D 1 180 ? -78.118 99.643 -48.587 1.00 68.94 182 SER D CA 1
ATOM 8971 C C . SER D 1 180 ? -78.813 99.066 -49.801 1.00 61.78 182 SER D C 1
ATOM 8972 O O . SER D 1 180 ? -78.643 97.884 -50.150 1.00 70.07 182 SER D O 1
ATOM 8975 N N . LEU D 1 181 ? -79.537 99.922 -50.504 1.00 56.54 183 LEU D N 1
ATOM 8976 C CA . LEU D 1 181 ? -80.238 99.476 -51.684 1.00 61.55 183 LEU D CA 1
ATOM 8977 C C . LEU D 1 181 ? -79.242 99.084 -52.759 1.00 59.69 183 LEU D C 1
ATOM 8978 O O . LEU D 1 181 ? -79.439 98.090 -53.466 1.00 56.29 183 LEU D O 1
ATOM 8983 N N . LEU D 1 182 ? -78.139 99.833 -52.862 1.00 62.37 184 LEU D N 1
ATOM 8984 C CA . LEU D 1 182 ? -77.102 99.471 -53.815 1.00 58.61 184 LEU D CA 1
ATOM 8985 C C . LEU D 1 182 ? -76.580 98.071 -53.537 1.00 60.00 184 LEU D C 1
ATOM 8986 O O . LEU D 1 182 ? -76.432 97.262 -54.464 1.00 54.67 184 LEU D O 1
ATOM 8991 N N . PHE D 1 183 ? -76.338 97.739 -52.266 1.00 54.04 185 PHE D N 1
ATOM 8992 C CA . PHE D 1 183 ? -75.909 96.369 -51.982 1.00 54.87 185 PHE D CA 1
ATOM 8993 C C . PHE D 1 183 ? -76.934 95.354 -52.483 1.00 57.39 185 PHE D C 1
ATOM 8994 O O . PHE D 1 183 ? -76.580 94.396 -53.193 1.00 58.63 185 PHE D O 1
ATOM 9002 N N . ARG D 1 184 ? -78.223 95.569 -52.186 1.00 55.06 186 ARG D N 1
ATOM 9003 C CA . ARG D 1 184 ? -79.182 94.541 -52.601 1.00 59.21 186 ARG D CA 1
ATOM 9004 C C . ARG D 1 184 ? -79.236 94.414 -54.124 1.00 59.18 186 ARG D C 1
ATOM 9005 O O . ARG D 1 184 ? -79.339 93.298 -54.662 1.00 70.05 186 ARG D O 1
ATOM 9013 N N . VAL D 1 185 ? -79.144 95.537 -54.836 1.00 57.95 187 VAL D N 1
ATOM 9014 C CA . VAL D 1 185 ? -79.232 95.496 -56.297 1.00 56.31 187 VAL D CA 1
ATOM 9015 C C . VAL D 1 185 ? -78.034 94.765 -56.886 1.00 57.01 187 VAL D C 1
ATOM 9016 O O . VAL D 1 185 ? -78.176 93.902 -57.767 1.00 59.14 187 VAL D O 1
ATOM 9020 N N . LEU D 1 186 ? -76.829 95.111 -56.420 1.00 57.12 188 LEU D N 1
ATOM 9021 C CA . LEU D 1 186 ? -75.633 94.408 -56.884 1.00 54.84 188 LEU D CA 1
ATOM 9022 C C . LEU D 1 186 ? -75.763 92.902 -56.674 1.00 55.28 188 LEU D C 1
ATOM 9023 O O . LEU D 1 186 ? -75.470 92.115 -57.585 1.00 51.99 188 LEU D O 1
ATOM 9028 N N . GLN D 1 187 ? -76.244 92.487 -55.496 1.00 49.05 189 GLN D N 1
ATOM 9029 C CA . GLN D 1 187 ? -76.376 91.061 -55.216 1.00 51.96 189 GLN D CA 1
ATOM 9030 C C . GLN D 1 187 ? -77.323 90.374 -56.204 1.00 57.07 189 GLN D C 1
ATOM 9031 O O . GLN D 1 187 ? -76.984 89.335 -56.803 1.00 59.56 189 GLN D O 1
ATOM 9037 N N . SER D 1 188 ? -78.517 90.944 -56.408 1.00 52.19 190 SER D N 1
ATOM 9038 C CA . SER D 1 188 ? -79.470 90.251 -57.278 1.00 52.04 190 SER D CA 1
ATOM 9039 C C . SER D 1 188 ? -78.985 90.223 -58.728 1.00 62.38 190 SER D C 1
ATOM 9040 O O . SER D 1 188 ? -79.118 89.201 -59.412 1.00 64.36 190 SER D O 1
ATOM 9043 N N . VAL D 1 189 ? -78.414 91.331 -59.208 1.00 65.56 191 VAL D N 1
ATOM 9044 C CA . VAL D 1 189 ? -77.929 91.389 -60.586 1.00 59.87 191 VAL D CA 1
ATOM 9045 C C . VAL D 1 189 ? -76.804 90.387 -60.819 1.00 65.34 191 VAL D C 1
ATOM 9046 O O . VAL D 1 189 ? -76.778 89.685 -61.841 1.00 66.00 191 VAL D O 1
ATOM 9050 N N . ASN D 1 190 ? -75.854 90.305 -59.890 1.00 60.93 192 ASN D N 1
ATOM 9051 C CA . ASN D 1 190 ? -74.725 89.404 -60.072 1.00 67.91 192 ASN D CA 1
ATOM 9052 C C . ASN D 1 190 ? -75.039 87.968 -59.703 1.00 66.01 192 ASN D C 1
ATOM 9053 O O . ASN D 1 190 ? -74.126 87.142 -59.710 1.00 69.78 192 ASN D O 1
ATOM 9058 N N . GLU D 1 191 ? -76.284 87.638 -59.352 1.00 68.03 193 GLU D N 1
ATOM 9059 C CA . GLU D 1 191 ? -76.605 86.221 -59.223 1.00 69.99 193 GLU D CA 1
ATOM 9060 C C . GLU D 1 191 ? -76.510 85.478 -60.559 1.00 74.77 193 GLU D C 1
ATOM 9061 O O . GLU D 1 191 ? -76.106 84.314 -60.588 1.00 79.80 193 GLU D O 1
ATOM 9067 N N . ARG D 1 192 ? -76.921 86.097 -61.662 1.00 72.47 194 ARG D N 1
ATOM 9068 C CA . ARG D 1 192 ? -76.789 85.493 -62.983 1.00 78.14 194 ARG D CA 1
ATOM 9069 C C . ARG D 1 192 ? -75.447 85.873 -63.622 1.00 78.02 194 ARG D C 1
ATOM 9070 O O . ARG D 1 192 ? -74.789 86.834 -63.215 1.00 72.28 194 ARG D O 1
ATOM 9078 N N . GLU D 1 193 ? -75.034 85.090 -64.624 1.00 84.58 195 GLU D N 1
ATOM 9079 C CA . GLU D 1 193 ? -73.850 85.414 -65.421 1.00 83.83 195 GLU D CA 1
ATOM 9080 C C . GLU D 1 193 ? -74.178 86.529 -66.409 1.00 72.16 195 GLU D C 1
ATOM 9081 O O . GLU D 1 193 ? -75.033 86.363 -67.284 1.00 72.60 195 GLU D O 1
ATOM 9087 N N . ILE D 1 194 ? -73.505 87.661 -66.270 1.00 56.98 196 ILE D N 1
ATOM 9088 C CA . ILE D 1 194 ? -73.729 88.798 -67.150 1.00 56.52 196 ILE D CA 1
ATOM 9089 C C . ILE D 1 194 ? -72.963 88.577 -68.450 1.00 63.41 196 ILE D C 1
ATOM 9090 O O . ILE D 1 194 ? -71.755 88.317 -68.433 1.00 67.92 196 ILE D O 1
ATOM 9095 N N . ILE D 1 195 ? -73.661 88.654 -69.584 1.00 66.80 197 ILE D N 1
ATOM 9096 C CA . ILE D 1 195 ? -73.032 88.420 -70.878 1.00 74.89 197 ILE D CA 1
ATOM 9097 C C . ILE D 1 195 ? -73.149 89.629 -71.802 1.00 77.26 197 ILE D C 1
ATOM 9098 O O . ILE D 1 195 ? -72.729 89.566 -72.960 1.00 78.50 197 ILE D O 1
ATOM 9103 N N . ASP D 1 196 ? -73.710 90.729 -71.310 1.00 67.20 198 ASP D N 1
ATOM 9104 C CA . ASP D 1 196 ? -73.820 91.989 -72.039 1.00 70.83 198 ASP D CA 1
ATOM 9105 C C . ASP D 1 196 ? -72.626 92.881 -71.683 1.00 69.60 198 ASP D C 1
ATOM 9106 O O . ASP D 1 196 ? -72.484 93.304 -70.527 1.00 65.11 198 ASP D O 1
ATOM 9111 N N . ILE D 1 197 ? -71.769 93.162 -72.669 1.00 63.52 199 ILE D N 1
ATOM 9112 C CA . ILE D 1 197 ? -70.562 93.946 -72.398 1.00 61.45 199 ILE D CA 1
ATOM 9113 C C . ILE D 1 197 ? -70.938 95.285 -71.795 1.00 60.43 199 ILE D C 1
ATOM 9114 O O . ILE D 1 197 ? -70.234 95.813 -70.923 1.00 57.60 199 ILE D O 1
ATOM 9119 N N . ARG D 1 198 ? -72.095 95.809 -72.198 1.00 72.07 200 ARG D N 1
ATOM 9120 C CA . ARG D 1 198 ? -72.554 97.125 -71.777 1.00 70.40 200 ARG D CA 1
ATOM 9121 C C . ARG D 1 198 ? -72.946 97.096 -70.313 1.00 63.46 200 ARG D C 1
ATOM 9122 O O . ARG D 1 198 ? -72.578 97.988 -69.530 1.00 70.49 200 ARG D O 1
ATOM 9130 N N . SER D 1 199 ? -73.634 96.021 -69.925 1.00 55.77 201 SER D N 1
ATOM 9131 C CA . SER D 1 199 ? -73.986 95.814 -68.533 1.00 54.20 201 SER D CA 1
ATOM 9132 C C . SER D 1 199 ? -72.736 95.611 -67.692 1.00 60.42 201 SER D C 1
ATOM 9133 O O . SER D 1 199 ? -72.597 96.215 -66.622 1.00 57.40 201 SER D O 1
ATOM 9136 N N . LEU D 1 200 ? -71.810 94.761 -68.162 1.00 55.70 202 LEU D N 1
ATOM 9137 C CA . LEU D 1 200 ? -70.558 94.570 -67.436 1.00 60.94 202 LEU D CA 1
ATOM 9138 C C . LEU D 1 200 ? -69.861 95.891 -67.204 1.00 53.14 202 LEU D C 1
ATOM 9139 O O . LEU D 1 200 ? -69.305 96.127 -66.128 1.00 59.84 202 LEU D O 1
ATOM 9144 N N . GLU D 1 201 ? -69.848 96.752 -68.215 1.00 48.24 203 GLU D N 1
ATOM 9145 C CA . GLU D 1 201 ? -69.131 98.009 -68.064 1.00 65.02 203 GLU D CA 1
ATOM 9146 C C . GLU D 1 201 ? -69.775 98.856 -66.974 1.00 56.92 203 GLU D C 1
ATOM 9147 O O . GLU D 1 201 ? -69.077 99.427 -66.119 1.00 58.79 203 GLU D O 1
ATOM 9153 N N . ILE D 1 202 ? -71.113 98.864 -66.925 1.00 52.53 204 ILE D N 1
ATOM 9154 C CA . ILE D 1 202 ? -71.793 99.606 -65.864 1.00 56.32 204 ILE D CA 1
ATOM 9155 C C . ILE D 1 202 ? -71.461 99.022 -64.495 1.00 55.26 204 ILE D C 1
ATOM 9156 O O . ILE D 1 202 ? -71.079 99.754 -63.568 1.00 53.03 204 ILE D O 1
ATOM 9161 N N . ILE D 1 203 ? -71.578 97.695 -64.355 1.00 50.05 205 ILE D N 1
ATOM 9162 C CA . ILE D 1 203 ? -71.369 97.049 -63.056 1.00 59.10 205 ILE D CA 1
ATOM 9163 C C . ILE D 1 203 ? -69.946 97.278 -62.559 1.00 56.69 205 ILE D C 1
ATOM 9164 O O . ILE D 1 203 ? -69.727 97.637 -61.396 1.00 53.81 205 ILE D O 1
ATOM 9169 N N . GLU D 1 204 ? -68.960 97.104 -63.442 1.00 55.68 206 GLU D N 1
ATOM 9170 C CA . GLU D 1 204 ? -67.575 97.318 -63.044 1.00 47.80 206 GLU D CA 1
ATOM 9171 C C . GLU D 1 204 ? -67.371 98.740 -62.548 1.00 51.94 206 GLU D C 1
ATOM 9172 O O . GLU D 1 204 ? -66.838 98.951 -61.449 1.00 50.72 206 GLU D O 1
ATOM 9178 N N . GLN D 1 205 ? -67.868 99.731 -63.299 1.00 48.89 207 GLN D N 1
ATOM 9179 C CA . GLN D 1 205 ? -67.572 101.100 -62.895 1.00 48.36 207 GLN D CA 1
ATOM 9180 C C . GLN D 1 205 ? -68.240 101.428 -61.572 1.00 57.19 207 GLN D C 1
ATOM 9181 O O . GLN D 1 205 ? -67.666 102.146 -60.742 1.00 64.62 207 GLN D O 1
ATOM 9187 N N . VAL D 1 206 ? -69.450 100.900 -61.355 1.00 55.14 208 VAL D N 1
ATOM 9188 C CA . VAL D 1 206 ? -70.138 101.134 -60.096 1.00 47.38 208 VAL D CA 1
ATOM 9189 C C . VAL D 1 206 ? -69.327 100.540 -58.942 1.00 55.59 208 VAL D C 1
ATOM 9190 O O . VAL D 1 206 ? -69.153 101.174 -57.894 1.00 50.50 208 VAL D O 1
ATOM 9194 N N . ILE D 1 207 ? -68.818 99.315 -59.117 1.00 46.83 209 ILE D N 1
ATOM 9195 C CA . ILE D 1 207 ? -68.100 98.661 -58.028 1.00 50.14 209 ILE D CA 1
ATOM 9196 C C . ILE D 1 207 ? -66.790 99.393 -57.716 1.00 53.03 209 ILE D C 1
ATOM 9197 O O . ILE D 1 207 ? -66.483 99.683 -56.545 1.00 54.10 209 ILE D O 1
ATOM 9202 N N . ILE D 1 208 ? -66.054 99.794 -58.753 1.00 50.98 210 ILE D N 1
ATOM 9203 C CA . ILE D 1 208 ? -64.824 100.545 -58.538 1.00 48.57 210 ILE D CA 1
ATOM 9204 C C . ILE D 1 208 ? -65.115 101.847 -57.809 1.00 51.85 210 ILE D C 1
ATOM 9205 O O . ILE D 1 208 ? -64.416 102.212 -56.853 1.00 54.67 210 ILE D O 1
ATOM 9210 N N . ASP D 1 209 ? -66.166 102.553 -58.226 1.00 53.74 211 ASP D N 1
ATOM 9211 C CA . ASP D 1 209 ? -66.444 103.852 -57.630 1.00 54.91 211 ASP D CA 1
ATOM 9212 C C . ASP D 1 209 ? -66.913 103.692 -56.196 1.00 53.15 211 ASP D C 1
ATOM 9213 O O . ASP D 1 209 ? -66.605 104.529 -55.343 1.00 55.34 211 ASP D O 1
ATOM 9218 N N . PHE D 1 210 ? -67.678 102.623 -55.938 1.00 51.95 212 PHE D N 1
ATOM 9219 C CA . PHE D 1 210 ? -68.242 102.330 -54.626 1.00 56.38 212 PHE D CA 1
ATOM 9220 C C . PHE D 1 210 ? -67.143 102.025 -53.623 1.00 59.59 212 PHE D C 1
ATOM 9221 O O . PHE D 1 210 ? -67.160 102.532 -52.484 1.00 53.58 212 PHE D O 1
ATOM 9229 N N . LEU D 1 211 ? -66.165 101.218 -54.050 1.00 51.81 213 LEU D N 1
ATOM 9230 C CA . LEU D 1 211 ? -65.034 100.887 -53.200 1.00 38.91 213 LEU D CA 1
ATOM 9231 C C . LEU D 1 211 ? -64.159 102.116 -52.978 1.00 59.55 213 LEU D C 1
ATOM 9232 O O . LEU D 1 211 ? -63.746 102.390 -51.841 1.00 50.27 213 LEU D O 1
ATOM 9237 N N . PHE D 1 212 ? -63.902 102.898 -54.034 1.00 53.96 214 PHE D N 1
ATOM 9238 C CA . PHE D 1 212 ? -63.097 104.104 -53.851 1.00 55.13 214 PHE D CA 1
ATOM 9239 C C . PHE D 1 212 ? -63.764 105.079 -52.874 1.00 53.21 214 PHE D C 1
ATOM 9240 O O . PHE D 1 212 ? -63.112 105.609 -51.959 1.00 62.31 214 PHE D O 1
ATOM 9248 N N . ALA D 1 213 ? -65.071 105.322 -53.048 1.00 60.05 215 ALA D N 1
ATOM 9249 C CA . ALA D 1 213 ? -65.791 106.235 -52.153 1.00 64.42 215 ALA D CA 1
ATOM 9250 C C . ALA D 1 213 ? -65.803 105.709 -50.725 1.00 55.58 215 ALA D C 1
ATOM 9251 O O . ALA D 1 213 ? -65.631 106.474 -49.765 1.00 72.63 215 ALA D O 1
ATOM 9253 N N . ALA D 1 214 ? -65.997 104.399 -50.568 1.00 57.98 216 ALA D N 1
ATOM 9254 C CA . ALA D 1 214 ? -65.950 103.797 -49.244 1.00 61.93 216 ALA D CA 1
ATOM 9255 C C . ALA D 1 214 ? -64.601 104.057 -48.582 1.00 62.43 216 ALA D C 1
ATOM 9256 O O . ALA D 1 214 ? -64.538 104.491 -47.428 1.00 59.75 216 ALA D O 1
ATOM 9258 N N . ILE D 1 215 ? -63.509 103.836 -49.318 1.00 53.40 217 ILE D N 1
ATOM 9259 C CA . ILE D 1 215 ? -62.171 104.077 -48.774 1.00 58.86 217 ILE D CA 1
ATOM 9260 C C . ILE D 1 215 ? -61.996 105.534 -48.339 1.00 57.34 217 ILE D C 1
ATOM 9261 O O . ILE D 1 215 ? -61.600 105.801 -47.198 1.00 61.50 217 ILE D O 1
ATOM 9266 N N . VAL D 1 216 ? -62.235 106.497 -49.252 1.00 55.28 218 VAL D N 1
ATOM 9267 C CA . VAL D 1 216 ? -62.053 107.908 -48.895 1.00 62.48 218 VAL D CA 1
ATOM 9268 C C . VAL D 1 216 ? -62.929 108.292 -47.712 1.00 68.67 218 VAL D C 1
ATOM 9269 O O . VAL D 1 216 ? -62.570 109.190 -46.947 1.00 66.16 218 VAL D O 1
ATOM 9273 N N . SER D 1 217 ? -64.080 107.631 -47.530 1.00 70.65 219 SER D N 1
ATOM 9274 C CA . SER D 1 217 ? -64.918 107.968 -46.377 1.00 76.82 219 SER D CA 1
ATOM 9275 C C . SER D 1 217 ? -64.264 107.595 -45.046 1.00 77.11 219 SER D C 1
ATOM 9276 O O . SER D 1 217 ? -64.696 108.098 -44.000 1.00 71.29 219 SER D O 1
ATOM 9279 N N . GLN D 1 218 ? -63.263 106.706 -45.071 1.00 60.54 220 GLN D N 1
ATOM 9280 C CA . GLN D 1 218 ? -62.539 106.190 -43.902 1.00 55.51 220 GLN D CA 1
ATOM 9281 C C . GLN D 1 218 ? -63.461 105.524 -42.884 1.00 53.87 220 GLN D C 1
ATOM 9282 O O . GLN D 1 218 ? -63.053 105.289 -41.744 1.00 67.88 220 GLN D O 1
ATOM 9288 N N . ASN D 1 219 ? -64.681 105.162 -43.297 1.00 54.66 221 ASN D N 1
ATOM 9289 C CA . ASN D 1 219 ? -65.612 104.368 -42.486 1.00 52.08 221 ASN D CA 1
ATOM 9290 C C . ASN D 1 219 ? -65.275 102.884 -42.644 1.00 62.19 221 ASN D C 1
ATOM 9291 O O . ASN D 1 219 ? -65.643 102.245 -43.638 1.00 62.51 221 ASN D O 1
ATOM 9296 N N . VAL D 1 220 ? -64.545 102.337 -41.660 1.00 63.62 222 VAL D N 1
ATOM 9297 C CA . VAL D 1 220 ? -63.972 100.992 -41.807 1.00 65.87 222 VAL D CA 1
ATOM 9298 C C . VAL D 1 220 ? -65.033 99.901 -41.926 1.00 63.69 222 VAL D C 1
ATOM 9299 O O . VAL D 1 220 ? -64.877 99.019 -42.784 1.00 57.73 222 VAL D O 1
ATOM 9303 N N . PRO D 1 221 ? -66.058 99.837 -41.060 1.00 69.60 223 PRO D N 1
ATOM 9304 C CA . PRO D 1 221 ? -67.102 98.810 -41.255 1.00 66.62 223 PRO D CA 1
ATOM 9305 C C . PRO D 1 221 ? -67.718 98.830 -42.648 1.00 61.43 223 PRO D C 1
ATOM 9306 O O . PRO D 1 221 ? -67.946 97.767 -43.244 1.00 63.16 223 PRO D O 1
ATOM 9310 N N . HIS D 1 222 ? -67.954 100.022 -43.198 1.00 59.38 224 HIS D N 1
ATOM 9311 C CA . HIS D 1 222 ? -68.490 100.125 -44.546 1.00 53.56 224 HIS D CA 1
ATOM 9312 C C . HIS D 1 222 ? -67.474 99.649 -45.581 1.00 60.25 224 HIS D C 1
ATOM 9313 O O . HIS D 1 222 ? -67.834 98.939 -46.528 1.00 64.74 224 HIS D O 1
ATOM 9320 N N . ILE D 1 223 ? -66.212 100.084 -45.465 1.00 58.04 225 ILE D N 1
ATOM 9321 C CA . ILE D 1 223 ? -65.191 99.596 -46.395 1.00 56.28 225 ILE D CA 1
ATOM 9322 C C . ILE D 1 223 ? -65.163 98.079 -46.393 1.00 55.33 225 ILE D C 1
ATOM 9323 O O . ILE D 1 223 ? -65.071 97.447 -47.444 1.00 51.05 225 ILE D O 1
ATOM 9328 N N . LEU D 1 224 ? -65.190 97.473 -45.200 1.00 54.25 226 LEU D N 1
ATOM 9329 C CA . LEU D 1 224 ? -65.159 96.018 -45.129 1.00 62.90 226 LEU D CA 1
ATOM 9330 C C . LEU D 1 224 ? -66.389 95.413 -45.792 1.00 68.86 226 LEU D C 1
ATOM 9331 O O . LEU D 1 224 ? -66.288 94.382 -46.457 1.00 69.36 226 LEU D O 1
ATOM 9336 N N . HIS D 1 225 ? -67.564 96.033 -45.615 1.00 67.22 227 HIS D N 1
ATOM 9337 C CA . HIS D 1 225 ? -68.765 95.545 -46.301 1.00 61.56 227 HIS D CA 1
ATOM 9338 C C . HIS D 1 225 ? -68.574 95.579 -47.815 1.00 55.43 227 HIS D C 1
ATOM 9339 O O . HIS D 1 225 ? -68.924 94.618 -48.520 1.00 49.29 227 HIS D O 1
ATOM 9346 N N . VAL D 1 226 ? -67.988 96.664 -48.333 1.00 52.34 228 VAL D N 1
ATOM 9347 C CA . VAL D 1 226 ? -67.776 96.763 -49.775 1.00 48.26 228 VAL D CA 1
ATOM 9348 C C . VAL D 1 226 ? -66.769 95.721 -50.221 1.00 50.27 228 VAL D C 1
ATOM 9349 O O . VAL D 1 226 ? -66.962 95.056 -51.242 1.00 50.21 228 VAL D O 1
ATOM 9353 N N . LEU D 1 227 ? -65.712 95.523 -49.429 1.00 52.31 229 LEU D N 1
ATOM 9354 C CA . LEU D 1 227 ? -64.710 94.512 -49.741 1.00 54.18 229 LEU D CA 1
ATOM 9355 C C . LEU D 1 227 ? -65.303 93.112 -49.714 1.00 59.93 229 LEU D C 1
ATOM 9356 O O . LEU D 1 227 ? -64.933 92.260 -50.526 1.00 46.36 229 LEU D O 1
ATOM 9361 N N . SER D 1 228 ? -66.229 92.850 -48.786 1.00 46.93 230 SER D N 1
ATOM 9362 C CA . SER D 1 228 ? -66.843 91.528 -48.712 1.00 52.72 230 SER D CA 1
ATOM 9363 C C . SER D 1 228 ? -67.718 91.265 -49.945 1.00 54.74 230 SER D C 1
ATOM 9364 O O . SER D 1 228 ? -67.642 90.189 -50.582 1.00 60.99 230 SER D O 1
ATOM 9375 N N . PHE D 1 230 ? -67.151 92.793 -52.928 1.00 55.87 232 PHE D N 1
ATOM 9376 C CA . PHE D 1 230 ? -66.181 92.591 -54.001 1.00 54.50 232 PHE D CA 1
ATOM 9377 C C . PHE D 1 230 ? -65.589 91.186 -53.967 1.00 54.07 232 PHE D C 1
ATOM 9378 O O . PHE D 1 230 ? -65.270 90.621 -55.021 1.00 57.99 232 PHE D O 1
ATOM 9386 N N . LYS D 1 231 ? -65.427 90.610 -52.773 1.00 52.42 233 LYS D N 1
ATOM 9387 C CA . LYS D 1 231 ? -64.921 89.245 -52.671 1.00 60.76 233 LYS D CA 1
ATOM 9388 C C . LYS D 1 231 ? -65.867 88.273 -53.340 1.00 62.19 233 LYS D C 1
ATOM 9389 O O . LYS D 1 231 ? -65.417 87.287 -53.928 1.00 53.90 233 LYS D O 1
ATOM 9395 N N . GLU D 1 232 ? -67.174 88.541 -53.294 1.00 56.45 234 GLU D N 1
ATOM 9396 C CA . GLU D 1 232 ? -68.048 87.587 -53.966 1.00 59.31 234 GLU D CA 1
ATOM 9397 C C . GLU D 1 232 ? -68.229 87.845 -55.455 1.00 62.35 234 GLU D C 1
ATOM 9398 O O . GLU D 1 232 ? -68.888 87.044 -56.121 1.00 64.04 234 GLU D O 1
ATOM 9404 N N . TYR D 1 233 ? -67.718 88.950 -55.979 1.00 57.15 235 TYR D N 1
ATOM 9405 C CA . TYR D 1 233 ? -67.924 89.313 -57.377 1.00 56.41 235 TYR D CA 1
ATOM 9406 C C . TYR D 1 233 ? -66.986 88.489 -58.256 1.00 62.69 235 TYR D C 1
ATOM 9407 O O . TYR D 1 233 ? -65.763 88.541 -58.080 1.00 57.18 235 TYR D O 1
ATOM 9416 N N . GLU D 1 234 ? -67.553 87.766 -59.216 1.00 46.48 236 GLU D N 1
ATOM 9417 C CA . GLU D 1 234 ? -66.815 86.817 -60.040 1.00 54.83 236 GLU D CA 1
ATOM 9418 C C . GLU D 1 234 ? -66.288 87.503 -61.291 1.00 50.97 236 GLU D C 1
ATOM 9419 O O . GLU D 1 234 ? -67.024 88.205 -61.981 1.00 52.25 236 GLU D O 1
ATOM 9425 N N . VAL D 1 235 ? -65.016 87.291 -61.577 1.00 51.33 237 VAL D N 1
ATOM 9426 C CA . VAL D 1 235 ? -64.319 87.981 -62.656 1.00 53.85 237 VAL D CA 1
ATOM 9427 C C . VAL D 1 235 ? -63.724 86.939 -63.587 1.00 56.72 237 VAL D C 1
ATOM 9428 O O . VAL D 1 235 ? -63.068 85.995 -63.133 1.00 60.16 237 VAL D O 1
ATOM 9432 N N . GLY D 1 236 ? -63.936 87.126 -64.885 1.00 53.43 238 GLY D N 1
ATOM 9433 C CA . GLY D 1 236 ? -63.348 86.227 -65.857 1.00 46.62 238 GLY D CA 1
ATOM 9434 C C . GLY D 1 236 ? -61.832 86.307 -65.906 1.00 41.48 238 GLY D C 1
ATOM 9435 O O . GLY D 1 236 ? -61.213 87.334 -65.577 1.00 54.58 238 GLY D O 1
ATOM 9436 N N . GLU D 1 237 ? -61.237 85.192 -66.341 1.00 41.28 239 GLU D N 1
ATOM 9437 C CA . GLU D 1 237 ? -59.796 85.046 -66.467 1.00 48.97 239 GLU D CA 1
ATOM 9438 C C . GLU D 1 237 ? -59.177 86.160 -67.292 1.00 50.54 239 GLU D C 1
ATOM 9439 O O . GLU D 1 237 ? -58.061 86.588 -67.008 1.00 52.17 239 GLU D O 1
ATOM 9445 N N . ASN D 1 238 ? -59.880 86.630 -68.320 1.00 39.62 240 ASN D N 1
ATOM 9446 C CA . ASN D 1 238 ? -59.323 87.582 -69.262 1.00 51.24 240 ASN D CA 1
ATOM 9447 C C . ASN D 1 238 ? -59.637 89.013 -68.884 1.00 60.07 240 ASN D C 1
ATOM 9448 O O . ASN D 1 238 ? -59.264 89.936 -69.616 1.00 59.86 240 ASN D O 1
ATOM 9453 N N . ASN D 1 239 ? -60.274 89.217 -67.746 1.00 38.13 241 ASN D N 1
ATOM 9454 C CA . ASN D 1 239 ? -60.669 90.549 -67.350 1.00 43.72 241 ASN D CA 1
ATOM 9455 C C . ASN D 1 239 ? -59.603 91.095 -66.407 1.00 40.22 241 ASN D C 1
ATOM 9456 O O . ASN D 1 239 ? -59.760 91.171 -65.178 1.00 50.90 241 ASN D O 1
ATOM 9461 N N . TRP D 1 240 ? -58.485 91.449 -67.030 1.00 43.75 242 TRP D N 1
ATOM 9462 C CA . TRP D 1 240 ? -57.292 91.771 -66.266 1.00 40.55 242 TRP D CA 1
ATOM 9463 C C . TRP D 1 240 ? -57.524 93.015 -65.429 1.00 38.96 242 TRP D C 1
ATOM 9464 O O . TRP D 1 240 ? -57.124 93.053 -64.262 1.00 46.20 242 TRP D O 1
ATOM 9475 N N . ARG D 1 241 ? -58.223 94.011 -65.978 1.00 43.44 243 ARG D N 1
ATOM 9476 C CA . ARG D 1 241 ? -58.499 95.209 -65.179 1.00 48.79 243 ARG D CA 1
ATOM 9477 C C . ARG D 1 241 ? -59.216 94.839 -63.883 1.00 56.20 243 ARG D C 1
ATOM 9478 O O . ARG D 1 241 ? -58.793 95.227 -62.789 1.00 55.51 243 ARG D O 1
ATOM 9494 N N . ILE D 1 243 ? -59.412 91.881 -62.516 1.00 45.99 245 ILE D N 1
ATOM 9495 C CA . ILE D 1 243 ? -58.540 91.071 -61.670 1.00 47.06 245 ILE D CA 1
ATOM 9496 C C . ILE D 1 243 ? -57.670 91.981 -60.809 1.00 49.94 245 ILE D C 1
ATOM 9497 O O . ILE D 1 243 ? -57.479 91.732 -59.611 1.00 45.90 245 ILE D O 1
ATOM 9502 N N . LEU D 1 244 ? -57.156 93.067 -61.403 1.00 47.25 246 LEU D N 1
ATOM 9503 C CA . LEU D 1 244 ? -56.226 93.923 -60.674 1.00 42.54 246 LEU D CA 1
ATOM 9504 C C . LEU D 1 244 ? -56.958 94.631 -59.545 1.00 43.87 246 LEU D C 1
ATOM 9505 O O . LEU D 1 244 ? -56.455 94.699 -58.408 1.00 48.67 246 LEU D O 1
ATOM 9510 N N . TRP D 1 245 ? -58.188 95.098 -59.821 1.00 42.60 247 TRP D N 1
ATOM 9511 C CA . TRP D 1 245 ? -58.964 95.710 -58.756 1.00 45.86 247 TRP D CA 1
ATOM 9512 C C . TRP D 1 245 ? -59.220 94.704 -57.657 1.00 51.97 247 TRP D C 1
ATOM 9513 O O . TRP D 1 245 ? -59.080 95.034 -56.468 1.00 39.48 247 TRP D O 1
ATOM 9524 N N . LYS D 1 246 ? -59.467 93.437 -58.021 1.00 43.20 248 LYS D N 1
ATOM 9525 C CA . LYS D 1 246 ? -59.646 92.444 -56.971 1.00 42.70 248 LYS D CA 1
ATOM 9526 C C . LYS D 1 246 ? -58.375 92.315 -56.146 1.00 51.05 248 LYS D C 1
ATOM 9527 O O . LYS D 1 246 ? -58.420 92.400 -54.909 1.00 48.50 248 LYS D O 1
ATOM 9533 N N . LYS D 1 247 ? -57.209 92.254 -56.812 1.00 34.59 249 LYS D N 1
ATOM 9534 C CA . LYS D 1 247 ? -55.985 92.195 -56.028 1.00 35.20 249 LYS D CA 1
ATOM 9535 C C . LYS D 1 247 ? -55.824 93.452 -55.142 1.00 45.65 249 LYS D C 1
ATOM 9536 O O . LYS D 1 247 ? -55.485 93.327 -53.959 1.00 51.77 249 LYS D O 1
ATOM 9542 N N . ILE D 1 248 ? -56.151 94.649 -55.657 1.00 45.77 250 ILE D N 1
ATOM 9543 C CA . ILE D 1 248 ? -56.039 95.846 -54.811 1.00 50.87 250 ILE D CA 1
ATOM 9544 C C . ILE D 1 248 ? -56.939 95.698 -53.600 1.00 49.30 250 ILE D C 1
ATOM 9545 O O . ILE D 1 248 ? -56.499 95.880 -52.458 1.00 55.84 250 ILE D O 1
ATOM 9550 N N . ALA D 1 249 ? -58.182 95.250 -53.826 1.00 46.75 251 ALA D N 1
ATOM 9551 C CA . ALA D 1 249 ? -59.119 95.096 -52.726 1.00 48.73 251 ALA D CA 1
ATOM 9552 C C . ALA D 1 249 ? -58.571 94.132 -51.678 1.00 50.89 251 ALA D C 1
ATOM 9553 O O . ALA D 1 249 ? -58.570 94.450 -50.479 1.00 39.98 251 ALA D O 1
ATOM 9555 N N . GLU D 1 250 ? -57.985 93.012 -52.125 1.00 35.57 252 GLU D N 1
ATOM 9556 C CA . GLU D 1 250 ? -57.398 92.038 -51.203 1.00 44.03 252 GLU D CA 1
ATOM 9557 C C . GLU D 1 250 ? -56.306 92.676 -50.362 1.00 52.58 252 GLU D C 1
ATOM 9558 O O . GLU D 1 250 ? -56.297 92.554 -49.131 1.00 63.20 252 GLU D O 1
ATOM 9564 N N . LYS D 1 251 ? -55.407 93.423 -51.015 1.00 46.90 253 LYS D N 1
ATOM 9565 C CA . LYS D 1 251 ? -54.303 94.029 -50.291 1.00 43.16 253 LYS D CA 1
ATOM 9566 C C . LYS D 1 251 ? -54.836 95.059 -49.293 1.00 50.88 253 LYS D C 1
ATOM 9567 O O . LYS D 1 251 ? -54.407 95.097 -48.125 1.00 40.60 253 LYS D O 1
ATOM 9573 N N . ILE D 1 252 ? -55.890 95.780 -49.682 1.00 48.40 254 ILE D N 1
ATOM 9574 C CA . ILE D 1 252 ? -56.463 96.736 -48.751 1.00 45.58 254 ILE D CA 1
ATOM 9575 C C . ILE D 1 252 ? -57.003 96.038 -47.515 1.00 44.16 254 ILE D C 1
ATOM 9576 O O . ILE D 1 252 ? -56.752 96.488 -46.381 1.00 47.96 254 ILE D O 1
ATOM 9581 N N . GLU D 1 253 ? -57.670 94.887 -47.691 1.00 49.37 255 GLU D N 1
ATOM 9582 C CA . GLU D 1 253 ? -58.219 94.199 -46.525 1.00 53.96 255 GLU D CA 1
ATOM 9583 C C . GLU D 1 253 ? -57.117 93.812 -45.551 1.00 38.56 255 GLU D C 1
ATOM 9584 O O . GLU D 1 253 ? -57.243 94.028 -44.340 1.00 57.55 255 GLU D O 1
ATOM 9598 N N . ILE D 1 255 ? -54.233 95.208 -45.094 1.00 45.40 257 ILE D N 1
ATOM 9599 C CA . ILE D 1 255 ? -53.748 96.406 -44.410 1.00 49.17 257 ILE D CA 1
ATOM 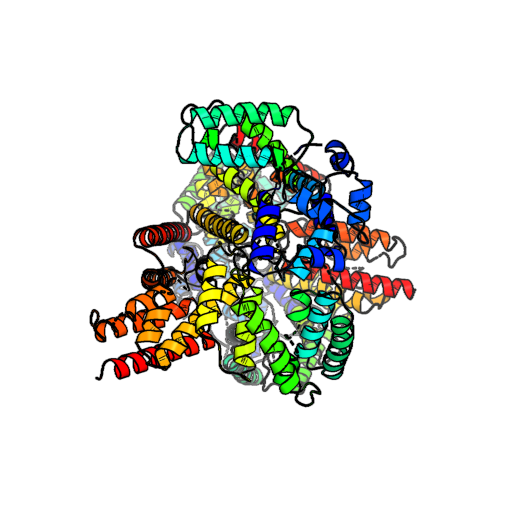9600 C C . ILE D 1 255 ? -54.749 96.846 -43.348 1.00 49.33 257 ILE D C 1
ATOM 9601 O O . ILE D 1 255 ? -54.368 97.202 -42.225 1.00 48.73 257 ILE D O 1
ATOM 9606 N N . LEU D 1 256 ? -56.054 96.803 -43.678 1.00 50.02 258 LEU D N 1
ATOM 9607 C CA . LEU D 1 256 ? -57.056 97.220 -42.702 1.00 51.06 258 LEU D CA 1
ATOM 9608 C C . LEU D 1 256 ? -57.096 96.297 -41.500 1.00 51.40 258 LEU D C 1
ATOM 9609 O O . LEU D 1 256 ? -57.353 96.769 -40.389 1.00 58.91 258 LEU D O 1
ATOM 9614 N N . THR D 1 257 ? -56.854 94.993 -41.680 1.00 48.84 259 THR D N 1
ATOM 9615 C CA . THR D 1 257 ? -56.923 94.070 -40.555 1.00 46.89 259 THR D CA 1
ATOM 9616 C C . THR D 1 257 ? -55.550 93.782 -39.943 1.00 51.02 259 THR D C 1
ATOM 9617 O O . THR D 1 257 ? -55.397 92.809 -39.190 1.00 54.12 259 THR D O 1
ATOM 9621 N N . ASN D 1 258 ? -54.552 94.610 -40.242 1.00 45.96 260 ASN D N 1
ATOM 9622 C CA . ASN D 1 258 ? -53.223 94.505 -39.635 1.00 52.03 260 ASN D CA 1
ATOM 9623 C C . ASN D 1 258 ? -52.468 93.257 -40.077 1.00 58.56 260 ASN D C 1
ATOM 9624 O O . ASN D 1 258 ? -51.619 92.738 -39.352 1.00 58.01 260 ASN D O 1
ATOM 9629 N N . GLU D 1 259 ? -52.739 92.762 -41.274 1.00 51.94 261 GLU D N 1
ATOM 9630 C CA . GLU D 1 259 ? -52.074 91.552 -41.732 1.00 46.64 261 GLU D CA 1
ATOM 9631 C C . GLU D 1 259 ? -51.183 91.820 -42.943 1.00 55.00 261 GLU D C 1
ATOM 9632 O O . GLU D 1 259 ? -50.821 90.879 -43.666 1.00 51.06 261 GLU D O 1
ATOM 9638 N N . GLU D 1 260 ? -50.852 93.097 -43.179 1.00 48.73 262 GLU D N 1
ATOM 9639 C CA . GLU D 1 260 ? -49.857 93.510 -44.159 1.00 57.52 262 GLU D CA 1
ATOM 9640 C C . GLU D 1 260 ? -49.272 94.859 -43.751 1.00 44.90 262 GLU D C 1
ATOM 9641 O O . GLU D 1 260 ? -49.940 95.640 -43.075 1.00 51.96 262 GLU D O 1
ATOM 9647 N N . ILE D 1 261 ? -48.030 95.138 -44.184 1.00 43.41 263 ILE D N 1
ATOM 9648 C CA . ILE D 1 261 ? -47.344 96.377 -43.816 1.00 62.26 263 ILE D CA 1
ATOM 9649 C C . ILE D 1 261 ? -47.358 97.359 -44.977 1.00 67.46 263 ILE D C 1
ATOM 9650 O O . ILE D 1 261 ? -47.404 96.989 -46.156 1.00 43.55 263 ILE D O 1
ATOM 9655 N N . PHE D 1 262 ? -47.233 98.648 -44.631 1.00 45.96 264 PHE D N 1
ATOM 9656 C CA . PHE D 1 262 ? -47.281 99.700 -45.645 1.00 46.09 264 PHE D CA 1
ATOM 9657 C C . PHE D 1 262 ? -46.084 99.642 -46.590 1.00 48.08 264 PHE D C 1
ATOM 9658 O O . PHE D 1 262 ? -46.199 100.057 -47.748 1.00 70.20 264 PHE D O 1
ATOM 9666 N N . ALA D 1 263 ? -44.960 99.066 -46.165 1.00 47.21 265 ALA D N 1
ATOM 9667 C CA . ALA D 1 263 ? -43.864 98.876 -47.112 1.00 47.58 265 ALA D CA 1
ATOM 9668 C C . ALA D 1 263 ? -44.274 97.933 -48.246 1.00 64.92 265 ALA D C 1
ATOM 9669 O O . ALA D 1 263 ? -43.871 98.122 -49.412 1.00 60.28 265 ALA D O 1
ATOM 9671 N N . ASP D 1 264 ? -45.102 96.938 -47.932 1.00 44.80 266 ASP D N 1
ATOM 9672 C CA . ASP D 1 264 ? -45.542 95.990 -48.975 1.00 56.94 266 ASP D CA 1
ATOM 9673 C C . ASP D 1 264 ? -46.543 96.648 -49.930 1.00 42.14 266 ASP D C 1
ATOM 9674 O O . ASP D 1 264 ? -46.377 96.594 -51.156 1.00 66.91 266 ASP D O 1
ATOM 9679 N N . TRP D 1 265 ? -47.569 97.312 -49.381 1.00 63.52 267 TRP D N 1
ATOM 9680 C CA . TRP D 1 265 ? -48.389 98.257 -50.146 1.00 61.59 267 TRP D CA 1
ATOM 9681 C C . TRP D 1 265 ? -47.562 99.113 -51.105 1.00 56.58 267 TRP D C 1
ATOM 9682 O O . TRP D 1 265 ? -47.870 99.198 -52.299 1.00 53.95 267 TRP D O 1
ATOM 9693 N N . SER D 1 266 ? -46.514 99.765 -50.590 1.00 55.17 268 SER D N 1
ATOM 9694 C CA . SER D 1 266 ? -45.710 100.665 -51.421 1.00 64.52 268 SER D CA 1
ATOM 9695 C C . SER D 1 266 ? -45.056 99.933 -52.586 1.00 66.77 268 SER D C 1
ATOM 9696 O O . SER D 1 266 ? -45.112 100.408 -53.729 1.00 74.80 268 SER D O 1
ATOM 9699 N N . ILE D 1 267 ? -44.465 98.760 -52.329 1.00 62.05 269 ILE D N 1
ATOM 9700 C CA . ILE D 1 267 ? -43.911 97.966 -53.429 1.00 65.75 269 ILE D CA 1
ATOM 9701 C C . ILE D 1 267 ? -44.985 97.646 -54.469 1.00 66.90 269 ILE D C 1
ATOM 9702 O O . ILE D 1 267 ? -44.748 97.732 -55.686 1.00 63.59 269 ILE D O 1
ATOM 9707 N N . PHE D 1 268 ? -46.174 97.245 -53.996 1.00 58.86 270 PHE D N 1
ATOM 9708 C CA . PHE D 1 268 ? -47.266 96.827 -54.869 1.00 55.70 270 PHE D CA 1
ATOM 9709 C C . PHE D 1 268 ? -47.761 97.998 -55.709 1.00 60.35 270 PHE D C 1
ATOM 9710 O O . PHE D 1 268 ? -47.954 97.877 -56.926 1.00 56.28 270 PHE D O 1
ATOM 9718 N N . LYS D 1 269 ? -47.965 99.145 -55.063 1.00 53.14 271 LYS D N 1
ATOM 9719 C CA . LYS D 1 269 ? -48.373 100.357 -55.764 1.00 56.16 271 LYS D CA 1
ATOM 9720 C C . LYS D 1 269 ? -47.371 100.735 -56.839 1.00 57.34 271 LYS D C 1
ATOM 9721 O O . LYS D 1 269 ? -47.760 101.132 -57.944 1.00 63.43 271 LYS D O 1
ATOM 9727 N N . GLU D 1 270 ? -46.072 100.606 -56.550 1.00 54.43 272 GLU D N 1
ATOM 9728 C CA . GLU D 1 270 ? -45.097 100.952 -57.582 1.00 58.75 272 GLU D CA 1
ATOM 9729 C C . GLU D 1 270 ? -45.170 99.974 -58.754 1.00 53.60 272 GLU D C 1
ATOM 9730 O O . GLU D 1 270 ? -45.065 100.388 -59.920 1.00 63.62 272 GLU D O 1
ATOM 9736 N N . GLN D 1 271 ? -45.343 98.676 -58.472 1.00 55.61 273 GLN D N 1
ATOM 9737 C CA . GLN D 1 271 ? -45.528 97.717 -59.568 1.00 60.78 273 GLN D CA 1
ATOM 9738 C C . GLN D 1 271 ? -46.690 98.133 -60.454 1.00 67.53 273 GLN D C 1
ATOM 9739 O O . GLN D 1 271 ? -46.580 98.162 -61.688 1.00 70.29 273 GLN D O 1
ATOM 9745 N N . ILE D 1 272 ? -47.818 98.468 -59.829 1.00 62.96 274 ILE D N 1
ATOM 9746 C CA . ILE D 1 272 ? -49.015 98.834 -60.576 1.00 55.98 274 ILE D CA 1
ATOM 9747 C C . ILE D 1 272 ? -48.747 100.060 -61.432 1.00 62.70 274 ILE D C 1
ATOM 9748 O O . ILE D 1 272 ? -49.035 100.087 -62.638 1.00 58.38 274 ILE D O 1
ATOM 9753 N N . LEU D 1 273 ? -48.181 101.097 -60.812 1.00 54.05 275 LEU D N 1
ATOM 9754 C CA . LEU D 1 273 ? -47.954 102.343 -61.523 1.00 60.52 275 LEU D CA 1
ATOM 9755 C C . LEU D 1 273 ? -47.066 102.114 -62.730 1.00 65.97 275 LEU D C 1
ATOM 9756 O O . LEU D 1 273 ? -47.261 102.747 -63.773 1.00 68.35 275 LEU D O 1
ATOM 9761 N N . LEU D 1 274 ? -46.097 101.196 -62.617 1.00 74.51 276 LEU D N 1
ATOM 9762 C CA . LEU D 1 274 ? -45.281 100.856 -63.781 1.00 79.28 276 LEU D CA 1
ATOM 9763 C C . LEU D 1 274 ? -46.088 100.112 -64.838 1.00 76.22 276 LEU D C 1
ATOM 9764 O O . LEU D 1 274 ? -46.062 100.476 -66.017 1.00 78.18 276 LEU D O 1
ATOM 9769 N N . SER D 1 275 ? -46.835 99.087 -64.425 1.00 76.08 277 SER D N 1
ATOM 9770 C CA . SER D 1 275 ? -47.579 98.238 -65.362 1.00 78.74 277 SER D CA 1
ATOM 9771 C C . SER D 1 275 ? -48.677 98.970 -66.139 1.00 82.05 277 SER D C 1
ATOM 9772 O O . SER D 1 275 ? -48.973 98.592 -67.277 1.00 82.52 277 SER D O 1
ATOM 9775 N N . ILE D 1 276 ? -49.332 99.972 -65.555 1.00 74.28 278 ILE D N 1
ATOM 9776 C CA . ILE D 1 276 ? -50.472 100.552 -66.254 1.00 74.55 278 ILE D CA 1
ATOM 9777 C C . ILE D 1 276 ? -50.016 101.394 -67.438 1.00 81.36 278 ILE D C 1
ATOM 9778 O O . ILE D 1 276 ? -50.843 101.872 -68.225 1.00 85.27 278 ILE D O 1
ATOM 9783 N N . THR D 1 277 ? -48.699 101.562 -67.596 1.00 84.04 279 THR D N 1
ATOM 9784 C CA . THR D 1 277 ? -48.189 102.219 -68.798 1.00 84.27 279 THR D CA 1
ATOM 9785 C C . THR D 1 277 ? -48.462 101.376 -70.041 1.00 85.32 279 THR D C 1
ATOM 9786 O O . THR D 1 277 ? -48.581 101.921 -71.145 1.00 89.16 279 THR D O 1
ATOM 9790 N N . LEU D 1 278 ? -48.545 100.049 -69.880 1.00 80.66 280 LEU D N 1
ATOM 9791 C CA . LEU D 1 278 ? -48.856 99.152 -70.992 1.00 79.24 280 LEU D CA 1
ATOM 9792 C C . LEU D 1 278 ? -50.291 99.277 -71.500 1.00 73.99 280 LEU D C 1
ATOM 9793 O O . LEU D 1 278 ? -50.538 99.064 -72.694 1.00 70.91 280 LEU D O 1
ATOM 9798 N N . PHE D 1 279 ? -51.244 99.612 -70.618 1.00 63.29 281 PHE D N 1
ATOM 9799 C CA . PHE D 1 279 ? -52.666 99.443 -70.885 1.00 68.52 281 PHE D CA 1
ATOM 9800 C C . PHE D 1 279 ? -53.435 100.743 -71.028 1.00 72.90 281 PHE D C 1
ATOM 9801 O O . PHE D 1 279 ? -54.526 100.739 -71.615 1.00 73.70 281 PHE D O 1
ATOM 9809 N N . LEU D 1 280 ? -52.900 101.843 -70.518 1.00 60.04 282 LEU D N 1
ATOM 9810 C CA . LEU D 1 280 ? -53.690 103.036 -70.340 1.00 56.39 282 LEU D CA 1
ATOM 9811 C C . LEU D 1 280 ? -53.048 104.202 -71.071 1.00 56.11 282 LEU D C 1
ATOM 9812 O O . LEU D 1 280 ? -51.820 104.291 -71.135 1.00 61.28 282 LEU D O 1
ATOM 9817 N N . PRO D 1 281 ? -53.842 105.071 -71.683 1.00 64.69 283 PRO D N 1
ATOM 9818 C CA . PRO D 1 281 ? -53.307 106.356 -72.142 1.00 66.47 283 PRO D CA 1
ATOM 9819 C C . PRO D 1 281 ? -52.926 107.211 -70.938 1.00 73.07 283 PRO D C 1
ATOM 9820 O O . PRO D 1 281 ? -53.265 106.899 -69.794 1.00 59.73 283 PRO D O 1
ATOM 9824 N N . LYS D 1 282 ? -52.243 108.329 -71.220 1.00 82.09 284 LYS D N 1
ATOM 9825 C CA . LYS D 1 282 ? -51.641 109.128 -70.155 1.00 83.93 284 LYS D CA 1
ATOM 9826 C C . LYS D 1 282 ? -52.687 109.695 -69.200 1.00 79.74 284 LYS D C 1
ATOM 9827 O O . LYS D 1 282 ? -52.497 109.665 -67.978 1.00 88.73 284 LYS D O 1
ATOM 9833 N N . ALA D 1 283 ? -53.785 110.242 -69.728 1.00 76.94 285 ALA D N 1
ATOM 9834 C CA . ALA D 1 283 ? -54.801 110.814 -68.845 1.00 85.01 285 ALA D CA 1
ATOM 9835 C C . ALA D 1 283 ? -55.402 109.743 -67.937 1.00 85.58 285 ALA D C 1
ATOM 9836 O O . ALA D 1 283 ? -55.603 109.968 -66.731 1.00 83.21 285 ALA D O 1
ATOM 9838 N N . LYS D 1 284 ? -55.658 108.556 -68.490 1.00 80.84 286 LYS D N 1
ATOM 9839 C CA . LYS D 1 284 ? -56.174 107.475 -67.661 1.00 75.47 286 LYS D CA 1
ATOM 9840 C C . LYS D 1 284 ? -55.120 107.038 -66.651 1.00 67.08 286 LYS D C 1
ATOM 9841 O O . LYS D 1 284 ? -55.435 106.751 -65.491 1.00 69.95 286 LYS D O 1
ATOM 9847 N N . GLN D 1 285 ? -53.856 107.057 -67.068 1.00 75.53 287 GLN D N 1
ATOM 9848 C CA . GLN D 1 285 ? -52.739 106.720 -66.191 1.00 78.06 287 GLN D CA 1
ATOM 9849 C C . GLN D 1 285 ? -52.687 107.621 -64.967 1.00 77.97 287 GLN D C 1
ATOM 9850 O O . GLN D 1 285 ? -52.594 107.144 -63.833 1.00 83.01 287 GLN D O 1
ATOM 9856 N N . GLU D 1 286 ? -52.777 108.930 -65.172 1.00 79.09 288 GLU D N 1
ATOM 9857 C CA . GLU D 1 286 ? -52.642 109.822 -64.032 1.00 80.26 288 GLU D CA 1
ATOM 9858 C C . GLU D 1 286 ? -53.896 109.813 -63.180 1.00 69.91 288 GLU D C 1
ATOM 9859 O O . GLU D 1 286 ? -53.802 109.988 -61.957 1.00 74.42 288 GLU D O 1
ATOM 9865 N N . PHE D 1 287 ? -55.073 109.630 -63.786 1.00 67.67 289 PHE D N 1
ATOM 9866 C CA . PHE D 1 287 ? -56.265 109.454 -62.959 1.00 74.92 289 PHE D CA 1
ATOM 9867 C C . PHE D 1 287 ? -56.127 108.232 -62.042 1.00 72.19 289 PHE D C 1
ATOM 9868 O O . PHE D 1 287 ? -56.377 108.314 -60.831 1.00 68.35 289 PHE D O 1
ATOM 9876 N N . PHE D 1 288 ? -55.699 107.098 -62.606 1.00 57.46 290 PHE D N 1
ATOM 9877 C CA . PHE D 1 288 ? -55.508 105.876 -61.827 1.00 61.28 290 PHE D CA 1
ATOM 9878 C C . PHE D 1 288 ? -54.496 106.081 -60.710 1.00 59.11 290 PHE D C 1
ATOM 9879 O O . PHE D 1 288 ? -54.729 105.693 -59.560 1.00 61.15 290 PHE D O 1
ATOM 9887 N N . ALA D 1 289 ? -53.342 106.649 -61.056 1.00 65.33 291 ALA D N 1
ATOM 9888 C CA . ALA D 1 289 ? -52.308 106.977 -60.074 1.00 65.37 291 ALA D CA 1
ATOM 9889 C C . ALA D 1 289 ? -52.856 107.831 -58.943 1.00 67.76 291 ALA D C 1
ATOM 9890 O O . ALA D 1 289 ? -52.536 107.610 -57.765 1.00 72.43 291 ALA D O 1
ATOM 9892 N N . GLY D 1 290 ? -53.663 108.833 -59.284 1.00 65.53 292 GLY D N 1
ATOM 9893 C CA . GLY D 1 290 ? -54.263 109.666 -58.255 1.00 63.77 292 GLY D CA 1
ATOM 9894 C C . GLY D 1 290 ? -55.185 108.874 -57.353 1.00 70.98 292 GLY D C 1
ATOM 9895 O O . GLY D 1 290 ? -55.196 109.076 -56.136 1.00 73.93 292 GLY D O 1
ATOM 9896 N N . GLN D 1 291 ? -55.951 107.938 -57.933 1.00 61.97 293 GLN D N 1
ATOM 9897 C CA . GLN D 1 291 ? -56.788 107.072 -57.111 1.00 63.82 293 GLN D CA 1
ATOM 9898 C C . GLN D 1 291 ? -55.934 106.299 -56.116 1.00 61.15 293 GLN D C 1
ATOM 9899 O O . GLN D 1 291 ? -56.253 106.228 -54.925 1.00 57.87 293 GLN D O 1
ATOM 9905 N N . LEU D 1 292 ? -54.826 105.730 -56.588 1.00 56.75 294 LEU D N 1
ATOM 9906 C CA . LEU D 1 292 ? -53.966 104.979 -55.685 1.00 54.09 294 LEU D CA 1
ATOM 9907 C C . LEU D 1 292 ? -53.412 105.870 -54.585 1.00 56.41 294 LEU D C 1
ATOM 9908 O O . LEU D 1 292 ? -53.269 105.430 -53.439 1.00 53.84 294 LEU D O 1
ATOM 9913 N N . GLU D 1 293 ? -53.086 107.122 -54.915 1.00 49.55 295 GLU D N 1
ATOM 9914 C CA . GLU D 1 293 ? -52.535 108.015 -53.895 1.00 54.22 295 GLU D CA 1
ATOM 9915 C C . GLU D 1 293 ? -53.581 108.317 -52.842 1.00 59.52 295 GLU D C 1
ATOM 9916 O O . GLU D 1 293 ? -53.308 108.237 -51.643 1.00 80.13 295 GLU D O 1
ATOM 9922 N N . LYS D 1 294 ? -54.795 108.642 -53.270 1.00 58.60 296 LYS D N 1
ATOM 9923 C CA . LYS D 1 294 ? -55.834 108.955 -52.296 1.00 61.50 296 LYS D CA 1
ATOM 9924 C C . LYS D 1 294 ? -56.175 107.743 -51.440 1.00 65.11 296 LYS D C 1
ATOM 9925 O O . LYS D 1 294 ? -56.392 107.874 -50.231 1.00 52.94 296 LYS D O 1
ATOM 9931 N N . ILE D 1 295 ? -56.168 106.542 -52.033 1.00 45.34 297 ILE D N 1
ATOM 9932 C CA . ILE D 1 295 ? -56.407 105.329 -51.251 1.00 53.79 297 ILE D CA 1
ATOM 9933 C C . ILE D 1 295 ? -55.301 105.138 -50.229 1.00 50.82 297 ILE D C 1
ATOM 9934 O O . ILE D 1 295 ? -55.556 104.748 -49.081 1.00 52.04 297 ILE D O 1
ATOM 9939 N N . GLU D 1 296 ? -54.047 105.328 -50.669 1.00 50.78 298 GLU D N 1
ATOM 9940 C CA . GLU D 1 296 ? -52.908 105.226 -49.770 1.00 49.39 298 GLU D CA 1
ATOM 9941 C C . GLU D 1 296 ? -53.071 106.197 -48.594 1.00 56.64 298 GLU D C 1
ATOM 9942 O O . GLU D 1 296 ? -52.934 105.803 -47.431 1.00 48.78 298 GLU D O 1
ATOM 9948 N N . ASP D 1 297 ? -53.381 107.465 -48.889 1.00 49.34 299 ASP D N 1
ATOM 9949 C CA . ASP D 1 297 ? -53.558 108.476 -47.836 1.00 51.46 299 ASP D CA 1
ATOM 9950 C C . ASP D 1 297 ? -54.671 108.082 -46.868 1.00 55.22 299 ASP D C 1
ATOM 9951 O O . ASP D 1 297 ? -54.482 108.108 -45.644 1.00 74.72 299 ASP D O 1
ATOM 9956 N N . SER D 1 298 ? -55.822 107.646 -47.404 1.00 72.32 300 SER D N 1
ATOM 9957 C CA . SER D 1 298 ? -56.932 107.218 -46.554 1.00 69.12 300 SER D CA 1
ATOM 9958 C C . SER D 1 298 ? -56.502 106.110 -45.612 1.00 63.16 300 SER D C 1
ATOM 9959 O O . SER D 1 298 ? -56.773 106.162 -44.403 1.00 55.96 300 SER D O 1
ATOM 9962 N N . LEU D 1 299 ? -55.828 105.094 -46.149 1.00 58.20 301 LEU D N 1
ATOM 9963 C CA . LEU D 1 299 ? -55.377 104.005 -45.292 1.00 62.99 301 LEU D CA 1
ATOM 9964 C C . LEU D 1 299 ? -54.372 104.487 -44.251 1.00 67.36 301 LEU D C 1
ATOM 9965 O O . LEU D 1 299 ? -54.408 104.035 -43.102 1.00 59.58 301 LEU D O 1
ATOM 9970 N N . LYS D 1 300 ? -53.426 105.345 -44.653 1.00 55.85 302 LYS D N 1
ATOM 9971 C CA . LYS D 1 300 ? -52.475 105.869 -43.686 1.00 67.74 302 LYS D CA 1
ATOM 9972 C C . LYS D 1 300 ? -53.225 106.500 -42.537 1.00 60.41 302 LYS D C 1
ATOM 9973 O O . LYS D 1 300 ? -52.907 106.244 -41.373 1.00 67.56 302 LYS D O 1
ATOM 9979 N N . GLU D 1 301 ? -54.272 107.275 -42.857 1.00 53.53 303 GLU D N 1
ATOM 9980 C CA . GLU D 1 301 ? -55.030 107.962 -41.812 1.00 75.68 303 GLU D CA 1
ATOM 9981 C C . GLU D 1 301 ? -55.780 106.964 -40.954 1.00 76.48 303 GLU D C 1
ATOM 9982 O O . GLU D 1 301 ? -55.827 107.105 -39.732 1.00 56.40 303 GLU D O 1
ATOM 9988 N N . ILE D 1 302 ? -56.373 105.948 -41.575 1.00 56.33 304 ILE D N 1
ATOM 9989 C CA . ILE D 1 302 ? -57.125 104.977 -40.799 1.00 54.98 304 ILE D CA 1
ATOM 9990 C C . ILE D 1 302 ? -56.216 104.280 -39.805 1.00 65.41 304 ILE D C 1
ATOM 9991 O O . ILE D 1 302 ? -56.563 104.120 -38.627 1.00 61.40 304 ILE D O 1
ATOM 9996 N N . LYS D 1 303 ? -55.024 103.896 -40.251 1.00 61.93 305 LYS D N 1
ATOM 9997 C CA . LYS D 1 303 ? -54.128 103.100 -39.421 1.00 65.28 305 LYS D CA 1
ATOM 9998 C C . LYS D 1 303 ? -53.383 103.947 -38.402 1.00 77.26 305 LYS D C 1
ATOM 9999 O O . LYS D 1 303 ? -52.921 103.416 -37.388 1.00 74.20 305 LYS D O 1
ATOM 10005 N N . GLU D 1 304 ? -53.216 105.240 -38.684 1.00 93.79 306 GLU D N 1
ATOM 10006 C CA . GLU D 1 304 ? -52.664 106.182 -37.717 1.00 111.80 306 GLU D CA 1
ATOM 10007 C C . GLU D 1 304 ? -53.679 106.539 -36.645 1.00 130.36 306 GLU D C 1
ATOM 10008 O O . GLU D 1 304 ? -53.305 106.706 -35.479 1.00 131.34 306 GLU D O 1
ATOM 10014 N N . ASN D 1 305 ? -54.960 106.618 -37.013 1.00 147.61 307 ASN D N 1
ATOM 10015 C CA . ASN D 1 305 ? -56.022 107.099 -36.136 1.00 162.83 307 ASN D CA 1
ATOM 10016 C C . ASN D 1 305 ? -56.868 105.973 -35.540 1.00 166.15 307 ASN D C 1
ATOM 10017 O O . ASN D 1 305 ? -57.864 106.258 -34.870 1.00 173.82 307 ASN D O 1
ATOM 10022 N N . GLY D 1 306 ? -56.493 104.712 -35.771 1.00 163.02 308 GLY D N 1
ATOM 10023 C CA . GLY D 1 306 ? -57.082 103.553 -35.113 1.00 165.08 308 GLY D CA 1
ATOM 10024 C C . GLY D 1 306 ? -58.572 103.560 -34.825 1.00 172.73 308 GLY D C 1
ATOM 10025 O O . GLY D 1 306 ? -59.383 103.920 -35.685 1.00 172.22 308 GLY D O 1
#

Secondary structure (DSSP, 8-state):
------HHHHHHHHHHHHHTT--HHHHHHTT--HHHHHHHHTTS---BHHHHHHHHHHHT-----TTT---HHHHHHHHHHHHHHTT-HHHHHHHHHHHHHHHHHSPP-HHHHH----HHHHHH-TT----HHHHHHHHHHHHHHHHH-S---HHHHHHHHHHHHH-SS---HHHHHHHHHHHHHS---BHHHHHHHHHHHHHHHHHHHHHT-HHHHHHHH--TT----TT----HHHHHHHHH--TTSSS-HHHHHHHHHHHHHHTTTT--HHHHHHHHHHHHHHHHHHHHHHHH-/-----HHHHHHHHHHHHHTT--HHHHHHTT--HHHHHHHHSS--PPBHHHHHHHHHHHT-----TTT---HHHHHHHHHHHHHHHT-HHHHHHHHHHHHHHHHHSPP-HHHHH----HHHHHH-TT-S--HHHHHHHHHHHHHHHHH-S---HHHHHHHHHHHHH-SS---HHHHHHHHHHHHHS---BHHHHHHHHHHHHHHHHHHHHHT-HHHHHHHH--TT----TT----HHHHHHHHH--TTSSS-HHHHHHHHHHHHHHTTTT--HHHHHHHHHHHHHHHHHHHHHHHT-/--HHHHHHHHHHHHHTT--HHHHHHTT--HHHHHHHHSS----BHHHHHHHHHHHT-----TTT---HHHHHHHHHHHHHHTT-HHHHHHHHHHHHHHHHHSPP-HHHHH----HHHHHH-TT----HHHHHHHHHHHHHHHHH-S---HHHHHHHHHHHHH-SS---HHHHHHHHHHHTTS---BHHHHHHHHHHHHHHHHHHHHHT-HHHHHHHH--TT----TT----HHHHHHHHH--TTS-S-HHHHHHHHHHHHHHTTTTS-HHHHHHHHHHHHHHHHHHHHHH--/--HHHHHHHHHHHHHTT--THHHHHTT--HHHHHHHHTTS---BHHHHHHHHHHTT-----TTT---HHHHHHHHHHHHHHTT-HHHHHHHHHHHHHHHHHSPP-HHHHH----HHHHHH-TT----HHHHHHHHHHHHHHHHH-S---HHHHHHHHHHHHH-SS---HHHHHHHHHHHTTSPP-BHHHHHHHHHHHHHHHHHHHHHT-HHHHHHHH--TT----TT----HHHHHHHHH--TTSSS-HHHHHHHHHHHHHHTTTT--HHHHHHHHHHHHHHHHHHHHHHHH-